Protein AF-0000000082578951 (afdb_homodimer)

pLDDT: mean 90.29, std 18.08, range [14.47, 98.75]

Secondary structure (DSSP, 8-state):
-----------------------------------------------HHHHS-SS-TT----EEEEE-TTSS-EEEEE-TTS-S-BEEEEE-TTT--EEE---GGGG--GGG---BEEEEEE-STT-EEEEETTEEEEE-TTS-EEEE-TT--S-EEEEE-TTSSEEEEEE--TT--SS----EEEEEETT--TTPPPEEEE--SSTTEEEEEEEE-TTSSEEEEEEEE-TTSPEE--EEEETTEEEE--EE-PPTTS---EEEEEEEETTT--EEEE--S-TTSEEEEEEE-TTSSEEEEEEE-TTS-EEEEEEEETTT--EEEEEEEE-TT------EEEEPTTSS-EEEEE-TTSS-EEEEE-STTSPPEE---SSS-EEEEEEETTTTEEEEEE-SS-TT-BEEEEEETT----EE-S-SS--EEEEEE-TTSSEEEEEEEETTEEEEEEEEETTSTT-EEE----S-GGGGGS-PPEEEEEEEE-TTT--EEEEEEEE-TT--TTS-EEEEE----SS---SSGGGSSSSTTHHHHHHHHHTT-EEEEE--TTSTTSHHHHHHTTTT-TTTHHHHHHHHHHHHHHHTT-EEEEEEEEEEETHHHHHHHHHHHHSTTT-SEEEEES----GGGS-GGGHHHH--S-STTTTHHHHHT-HHHHGGG--S-EEEEEETT-TTTTHHHHHHHHHHHHHTT---EEEEETT--S-GGGS-HHHHHHHHHHHHHHHIIIIIT--/-----------------------------------------------HHHHS-SS-TT----EEEEE-TTSS-EEEEE-TTS-S-BEEEEE-TTT--EEE---TTTT--GGG---BEEEEEE-STT-EEEEETTEEEEE-TTS-EEEE-TT--S-EEEEE-TTSSEEEEEE--TT--SS----EEEEEETT--TTPPPEEEE--SSTTEEEEEEEE-TTSSEEEEEEEE-TTSPEE--EEEETTEEEE--EE-PPTTS---EEEEEEEETTT--EEEE--S-TTSEEEEEEE-TTSSEEEEEEE-TTS-EEEEEEEETTT--EEEEEEEE-TT------EEEEPTTSS-EEEEE-TTSS-EEEEE-STTSPPEES--SSS-EEEEEEETTTTEEEEEE-SS-TT-BEEEEEETT----EE-S-SS--EEEEEE-TTSSEEEEEEEETTEEEEEEEEETTSTT-EEE----S-GGGGGS-PPEEEEEEEE-TTT--EEEEEEEE-TT--TTS-EEEEE----SS---SSTTS-SSSS-HHHHHHHHHTT-EEEEE--TTSTTSHHHHHHTTTT-TTTHHHHHHHHHHHHHHHTT-EEEEEEEEEEETHHHHHHHHHHHHSTTT-SEEEEES----GGGS-GGGHHHH--S-STTTTHHHHHT-HHHHGGG--S-EEEEEETT-TTTTHHHHHHHHHHHHHTT---EEEEETT--S-GGGS-HHHHHHHHHHHHHHHIIIIIT--

Nearest PDB structures (foldseek):
  5yp4-assembly1_B  TM=8.782E-01  e=2.950E-52  Pseudoxanthomonas mexicana
  5yp4-assembly2_C  TM=8.650E-01  e=7.137E-51  Pseudoxanthomonas mexicana
  5yp4-assembly2_D  TM=8.635E-01  e=2.421E-50  Pseudoxanthomonas mexicana
  5yp1-assembly1_A  TM=8.563E-01  e=7.639E-49  Pseudoxanthomonas mexicana
  5yp1-assembly2_D  TM=8.540E-01  e=1.299E-48  Pseudoxanthomonas mexicana

Structure (mmCIF, N/CA/C/O backbone):
data_AF-0000000082578951-model_v1
#
loop_
_entity.id
_entity.type
_entity.pdbx_description
1 polymer Dipeptidyl-peptidase-4
#
loop_
_atom_site.group_PDB
_atom_site.id
_atom_site.type_symbol
_atom_site.label_atom_id
_atom_site.label_alt_id
_atom_site.label_comp_id
_atom_site.label_asym_id
_atom_site.label_entity_id
_atom_site.label_seq_id
_atom_site.pdbx_PDB_ins_code
_atom_site.Cartn_x
_atom_site.Cartn_y
_atom_site.Cartn_z
_atom_site.occupancy
_atom_site.B_iso_or_equiv
_atom_site.auth_seq_id
_atom_site.auth_comp_id
_atom_site.auth_asym_id
_atom_site.auth_atom_id
_atom_site.pdbx_PDB_model_num
ATOM 1 N N . MET A 1 1 ? -3.01 -12.82 -67.938 1 18.5 1 MET A N 1
ATOM 2 C CA . MET A 1 1 ? -4.367 -12.508 -67.5 1 18.5 1 MET A CA 1
ATOM 3 C C . MET A 1 1 ? -5.23 -13.766 -67.438 1 18.5 1 MET A C 1
ATOM 5 O O . MET A 1 1 ? -6.449 -13.68 -67.25 1 18.5 1 MET A O 1
ATOM 9 N N . ILE A 1 2 ? -4.715 -14.883 -67.312 1 15.02 2 ILE A N 1
ATOM 10 C CA . ILE A 1 2 ? -5.098 -16.141 -67.938 1 15.02 2 ILE A CA 1
ATOM 11 C C . ILE A 1 2 ? -6.262 -16.766 -67.188 1 15.02 2 ILE A C 1
ATOM 13 O O . ILE A 1 2 ? -6.203 -16.891 -66 1 15.02 2 ILE A O 1
ATOM 17 N N . LYS A 1 3 ? -7.324 -16.891 -67.938 1 17.08 3 LYS A N 1
ATOM 18 C CA . LYS A 1 3 ? -8.742 -17.219 -68.062 1 17.08 3 LYS A CA 1
ATOM 19 C C . LYS A 1 3 ? -9.023 -18.641 -67.562 1 17.08 3 LYS A C 1
ATOM 21 O O . LYS A 1 3 ? -10.133 -19.156 -67.75 1 17.08 3 LYS A O 1
ATOM 26 N N . PHE A 1 4 ? -7.996 -19.234 -66.812 1 15.21 4 PHE A N 1
ATOM 27 C CA . PHE A 1 4 ? -8.102 -20.641 -67.188 1 15.21 4 PHE A CA 1
ATOM 28 C C . PHE A 1 4 ? -9.398 -21.234 -66.625 1 15.21 4 PHE A C 1
ATOM 30 O O . PHE A 1 4 ? -10 -20.703 -65.688 1 15.21 4 PHE A O 1
ATOM 37 N N . SER A 1 5 ? -9.711 -22.422 -66.812 1 15.41 5 SER A N 1
ATOM 38 C CA . SER A 1 5 ? -10.609 -23.406 -67.438 1 15.41 5 SER A CA 1
ATOM 39 C C . SER A 1 5 ? -11.398 -24.156 -66.375 1 15.41 5 SER A C 1
ATOM 41 O O . SER A 1 5 ? -12.562 -24.516 -66.562 1 15.41 5 SER A O 1
ATOM 43 N N . VAL A 1 6 ? -10.891 -24.438 -65.125 1 15.66 6 VAL A N 1
ATOM 44 C CA . VAL A 1 6 ? -11.039 -25.891 -65 1 15.66 6 VAL A CA 1
ATOM 45 C C . VAL A 1 6 ? -12.484 -26.219 -64.625 1 15.66 6 VAL A C 1
ATOM 47 O O . VAL A 1 6 ? -13.211 -25.391 -64.125 1 15.66 6 VAL A O 1
ATOM 50 N N . SER A 1 7 ? -12.773 -27.453 -64.312 1 15.52 7 SER A N 1
ATOM 51 C CA . SER A 1 7 ? -13.617 -28.578 -64.688 1 15.52 7 SER A CA 1
ATOM 52 C C . SER A 1 7 ? -14.836 -28.688 -63.75 1 15.52 7 SER A C 1
ATOM 54 O O . SER A 1 7 ? -14.875 -28.062 -62.688 1 15.52 7 SER A O 1
ATOM 56 N N . VAL A 1 8 ? -15.336 -29.844 -63.469 1 15.94 8 VAL A N 1
ATOM 57 C CA . VAL A 1 8 ? -16.531 -30.656 -63.656 1 15.94 8 VAL A CA 1
ATOM 58 C C . VAL A 1 8 ? -17.297 -30.781 -62.344 1 15.94 8 VAL A C 1
ATOM 60 O O . VAL A 1 8 ? -16.688 -30.938 -61.281 1 15.94 8 VAL A O 1
ATOM 63 N N . ARG A 1 9 ? -18.578 -30.594 -62.25 1 15.65 9 ARG A N 1
ATOM 64 C CA . ARG A 1 9 ? -19.828 -30.391 -61.531 1 15.65 9 ARG A CA 1
ATOM 65 C C . ARG A 1 9 ? -20.312 -31.672 -60.875 1 15.65 9 ARG A C 1
ATOM 67 O O . ARG A 1 9 ? -21.422 -31.734 -60.344 1 15.65 9 ARG A O 1
ATOM 74 N N . ALA A 1 10 ? -19.625 -32.844 -60.844 1 14.88 10 ALA A N 1
ATOM 75 C CA . ALA A 1 10 ? -20.609 -33.906 -60.969 1 14.88 10 ALA A CA 1
ATOM 76 C C . ALA A 1 10 ? -21.438 -34.062 -59.688 1 14.88 10 ALA A C 1
ATOM 78 O O . ALA A 1 10 ? -22.672 -34.094 -59.75 1 14.88 10 ALA A O 1
ATOM 79 N N . MET A 1 11 ? -20.938 -34.688 -58.531 1 14.91 11 MET A N 1
ATOM 80 C CA . MET A 1 11 ? -21.453 -36 -58.156 1 14.91 11 MET A CA 1
ATOM 81 C C . MET A 1 11 ? -22.672 -35.875 -57.281 1 14.91 11 MET A C 1
ATOM 83 O O . MET A 1 11 ? -22.859 -34.875 -56.594 1 14.91 11 MET A O 1
ATOM 87 N N . SER A 1 12 ? -23.484 -36.969 -56.938 1 15.95 12 SER A N 1
ATOM 88 C CA . SER A 1 12 ? -24.812 -37.562 -56.844 1 15.95 12 SER A CA 1
ATOM 89 C C . SER A 1 12 ? -25.375 -37.406 -55.438 1 15.95 12 SER A C 1
ATOM 91 O O . SER A 1 12 ? -26.328 -36.688 -55.219 1 15.95 12 SER A O 1
ATOM 93 N N . ALA A 1 13 ? -25.547 -38.562 -54.656 1 15.93 13 ALA A N 1
ATOM 94 C CA . ALA A 1 13 ? -26.766 -39.312 -54.344 1 15.93 13 ALA A CA 1
ATOM 95 C C . ALA A 1 13 ? -27.234 -39.031 -52.906 1 15.93 13 ALA A C 1
ATOM 97 O O . ALA A 1 13 ? -28.375 -38.625 -52.688 1 15.93 13 ALA A O 1
ATOM 98 N N . ALA A 1 14 ? -27.203 -40.062 -51.875 1 16.19 14 ALA A N 1
ATOM 99 C CA . ALA A 1 14 ? -28.297 -40.906 -51.375 1 16.19 14 ALA A CA 1
ATOM 100 C C . ALA A 1 14 ? -28.703 -40.5 -49.969 1 16.19 14 ALA A C 1
ATOM 102 O O . ALA A 1 14 ? -29.875 -40.25 -49.688 1 16.19 14 ALA A O 1
ATOM 103 N N . LEU A 1 15 ? -28.047 -41.062 -48.781 1 16.05 15 LEU A N 1
ATOM 104 C CA . LEU A 1 15 ? -28.688 -42.125 -48 1 16.05 15 LEU A CA 1
ATOM 105 C C . LEU A 1 15 ? -29.406 -41.531 -46.781 1 16.05 15 LEU A C 1
ATOM 107 O O . LEU A 1 15 ? -29.125 -40.406 -46.406 1 16.05 15 LEU A O 1
ATOM 111 N N . MET A 1 16 ? -29.188 -42.094 -45.438 1 16.8 16 MET A N 1
ATOM 112 C CA . MET A 1 16 ? -29.984 -42.906 -44.531 1 16.8 16 MET A CA 1
ATOM 113 C C . MET A 1 16 ? -30.516 -42.094 -43.375 1 16.8 16 MET A C 1
ATOM 115 O O . MET A 1 16 ? -29.984 -41 -43.094 1 16.8 16 MET A O 1
ATOM 119 N N . ILE A 1 17 ? -31.141 -42.75 -42.188 1 18.38 17 ILE A N 1
ATOM 120 C CA . ILE A 1 17 ? -32.375 -42.906 -41.375 1 18.38 17 ILE A CA 1
ATOM 121 C C . ILE A 1 17 ? -32.125 -42.438 -39.969 1 18.38 17 ILE A C 1
ATOM 123 O O . ILE A 1 17 ? -31.406 -43.094 -39.188 1 18.38 17 ILE A O 1
ATOM 127 N N . ALA A 1 18 ? -31.828 -41.25 -39.469 1 17.81 18 ALA A N 1
ATOM 128 C CA . ALA A 1 18 ? -31.266 -40.938 -38.156 1 17.81 18 ALA A CA 1
ATOM 129 C C . ALA A 1 18 ? -32.344 -41.062 -37.062 1 17.81 18 ALA A C 1
ATOM 131 O O . ALA A 1 18 ? -33.406 -40.438 -37.156 1 17.81 18 ALA A O 1
ATOM 132 N N . SER A 1 19 ? -32.094 -42.188 -36.219 1 18.94 19 SER A N 1
ATOM 133 C CA . SER A 1 19 ? -32.938 -42.781 -35.188 1 18.94 19 SER A CA 1
ATOM 134 C C . SER A 1 19 ? -33.062 -41.875 -33.969 1 18.94 19 SER A C 1
ATOM 136 O O . SER A 1 19 ? -32.188 -41.031 -33.719 1 18.94 19 SER A O 1
ATOM 138 N N . PRO A 1 20 ? -34.219 -41.906 -33.125 1 21.98 20 PRO A N 1
ATOM 139 C CA . PRO A 1 20 ? -34.906 -41.031 -32.188 1 21.98 20 PRO A CA 1
ATOM 140 C C . PRO A 1 20 ? -34.312 -41.156 -30.781 1 21.98 20 PRO A C 1
ATOM 142 O O . PRO A 1 20 ? -34.25 -42.25 -30.203 1 21.98 20 PRO A O 1
ATOM 145 N N . GLY A 1 21 ? -33.25 -40.438 -30.312 1 17.78 21 GLY A N 1
ATOM 146 C CA . GLY A 1 21 ? -32.5 -40.594 -29.078 1 17.78 21 GLY A CA 1
ATOM 147 C C . GLY A 1 21 ? -33.344 -40.312 -27.844 1 17.78 21 GLY A C 1
ATOM 148 O O . GLY A 1 21 ? -34.062 -39.281 -27.781 1 17.78 21 GLY A O 1
ATOM 149 N N . VAL A 1 22 ? -33.656 -41.281 -26.969 1 20.72 22 VAL A N 1
ATOM 150 C CA . VAL A 1 22 ? -34.438 -41.531 -25.766 1 20.72 22 VAL A CA 1
ATOM 151 C C . VAL A 1 22 ? -33.875 -40.75 -24.594 1 20.72 22 VAL A C 1
ATOM 153 O O . VAL A 1 22 ? -32.656 -40.75 -24.359 1 20.72 22 VAL A O 1
ATOM 156 N N . ALA A 1 23 ? -34.719 -39.812 -23.938 1 23.22 23 ALA A N 1
ATOM 157 C CA . ALA A 1 23 ? -34.625 -38.844 -22.859 1 23.22 23 ALA A CA 1
ATOM 158 C C . ALA A 1 23 ? -34.406 -39.562 -21.516 1 23.22 23 ALA A C 1
ATOM 160 O O . ALA A 1 23 ? -35.312 -40.219 -21.016 1 23.22 23 ALA A O 1
ATOM 161 N N . VAL A 1 24 ? -33.25 -40.25 -21.203 1 23.09 24 VAL A N 1
ATOM 162 C CA . VAL A 1 24 ? -33.219 -41 -19.953 1 23.09 24 VAL A CA 1
ATOM 163 C C . VAL A 1 24 ? -33.406 -40.062 -18.766 1 23.09 24 VAL A C 1
ATOM 165 O O . VAL A 1 24 ? -32.656 -39.094 -18.609 1 23.09 24 VAL A O 1
ATOM 168 N N . PRO A 1 25 ? -34.688 -40.094 -18.156 1 27.05 25 PRO A N 1
ATOM 169 C CA . PRO A 1 25 ? -35.062 -39.25 -17.031 1 27.05 25 PRO A CA 1
ATOM 170 C C . PRO A 1 25 ? -34.25 -39.531 -15.773 1 27.05 25 PRO A C 1
ATOM 172 O O . PRO A 1 25 ? -34.219 -40.656 -15.281 1 27.05 25 PRO A O 1
ATOM 175 N N . VAL A 1 26 ? -33.125 -38.812 -15.562 1 22.95 26 VAL A N 1
ATOM 176 C CA . VAL A 1 26 ? -32.156 -39.094 -14.523 1 22.95 26 VAL A CA 1
ATOM 177 C C . VAL A 1 26 ? -32.812 -39.031 -13.148 1 22.95 26 VAL A C 1
ATOM 179 O O . VAL A 1 26 ? -32.594 -39.906 -12.312 1 22.95 26 VAL A O 1
ATOM 182 N N . PHE A 1 27 ? -33.344 -37.938 -12.594 1 23.64 27 PHE A N 1
ATOM 183 C CA . PHE A 1 27 ? -33.125 -37.719 -11.18 1 23.64 27 PHE A CA 1
ATOM 184 C C . PHE A 1 27 ? -34.281 -38.219 -10.336 1 23.64 27 PHE A C 1
ATOM 186 O O . PHE A 1 27 ? -35.062 -37.406 -9.844 1 23.64 27 PHE A O 1
ATOM 193 N N . ALA A 1 28 ? -35.188 -39.156 -10.742 1 23.33 28 ALA A N 1
ATOM 194 C CA . ALA A 1 28 ? -36.406 -39.156 -9.938 1 23.33 28 ALA A CA 1
ATOM 195 C C . ALA A 1 28 ? -36.156 -39.625 -8.516 1 23.33 28 ALA A C 1
ATOM 197 O O . ALA A 1 28 ? -36.219 -40.812 -8.219 1 23.33 28 ALA A O 1
ATOM 198 N N . GLN A 1 29 ? -35.188 -39.344 -7.75 1 20.59 29 GLN A N 1
ATOM 199 C CA . GLN A 1 29 ? -35.281 -40.062 -6.48 1 20.59 29 GLN A CA 1
ATOM 200 C C . GLN A 1 29 ? -36.531 -39.656 -5.719 1 20.59 29 GLN A C 1
ATOM 202 O O . GLN A 1 29 ? -37 -38.531 -5.82 1 20.59 29 GLN A O 1
ATOM 207 N N . GLN A 1 30 ? -37.281 -40.625 -5.062 1 20.27 30 GLN A N 1
ATOM 208 C CA . GLN A 1 30 ? -38.5 -40.75 -4.285 1 20.27 30 GLN A CA 1
ATOM 209 C C . GLN A 1 30 ? -38.5 -39.812 -3.074 1 20.27 30 GLN A C 1
ATOM 211 O O . GLN A 1 30 ? -37.469 -39.688 -2.41 1 20.27 30 GLN A O 1
ATOM 216 N N . ALA A 1 31 ? -39.656 -39.094 -2.863 1 23 31 ALA A N 1
ATOM 217 C CA . ALA A 1 31 ? -40.094 -38.031 -1.958 1 23 31 ALA A CA 1
ATOM 218 C C . ALA A 1 31 ? -40.156 -38.531 -0.516 1 23 31 ALA A C 1
ATOM 220 O O . ALA A 1 31 ? -41.062 -39.281 -0.142 1 23 31 ALA A O 1
ATOM 221 N N . GLN A 1 32 ? -39.125 -39.062 0.174 1 22.36 32 GLN A N 1
ATOM 222 C CA . GLN A 1 32 ? -39.5 -39.469 1.527 1 22.36 32 GLN A CA 1
ATOM 223 C C . GLN A 1 32 ? -40.125 -38.312 2.305 1 22.36 32 GLN A C 1
ATOM 225 O O . GLN A 1 32 ? -39.906 -37.125 1.975 1 22.36 32 GLN A O 1
ATOM 230 N N . GLY A 1 33 ? -40.969 -38.625 3.383 1 23.41 33 GLY A N 1
ATOM 231 C CA . GLY A 1 33 ? -41.906 -37.938 4.238 1 23.41 33 GLY A CA 1
ATOM 232 C C . GLY A 1 33 ? -41.312 -36.75 4.953 1 23.41 33 GLY A C 1
ATOM 233 O O . GLY A 1 33 ? -40.094 -36.625 5.059 1 23.41 33 GLY A O 1
ATOM 234 N N . PRO A 1 34 ? -42.25 -35.844 5.441 1 23.48 34 PRO A N 1
ATOM 235 C CA . PRO A 1 34 ? -42.062 -34.438 5.887 1 23.48 34 PRO A CA 1
ATOM 236 C C . PRO A 1 34 ? -41.281 -34.344 7.188 1 23.48 34 PRO A C 1
ATOM 238 O O . PRO A 1 34 ? -41.719 -34.812 8.234 1 23.48 34 PRO A O 1
ATOM 241 N N . VAL A 1 35 ? -40.031 -34.781 7.406 1 23 35 VAL A N 1
ATOM 242 C CA . VAL A 1 35 ? -39.562 -34.688 8.781 1 23 35 VAL A CA 1
ATOM 243 C C . VAL A 1 35 ? -39.594 -33.219 9.219 1 23 35 VAL A C 1
ATOM 245 O O . VAL A 1 35 ? -39.062 -32.344 8.523 1 23 35 VAL A O 1
ATOM 248 N N . ARG A 1 36 ? -40.562 -32.844 10.211 1 23.09 36 ARG A N 1
ATOM 249 C CA . ARG A 1 36 ? -40.781 -31.562 10.906 1 23.09 36 ARG A CA 1
ATOM 250 C C . ARG A 1 36 ? -39.5 -31.016 11.469 1 23.09 36 ARG A C 1
ATOM 252 O O . ARG A 1 36 ? -39.438 -29.875 11.938 1 23.09 36 ARG A O 1
ATOM 259 N N . GLY A 1 37 ? -38.75 -32 12.148 1 23.52 37 GLY A N 1
ATOM 260 C CA . GLY A 1 37 ? -37.906 -31.453 13.188 1 23.52 37 GLY A CA 1
ATOM 261 C C . GLY A 1 37 ? -36.844 -30.484 12.648 1 23.52 37 GLY A C 1
ATOM 262 O O . GLY A 1 37 ? -36.281 -30.719 11.586 1 23.52 37 GLY A O 1
ATOM 263 N N . THR A 1 38 ? -37.219 -29.203 12.891 1 25.48 38 THR A N 1
ATOM 264 C CA . THR A 1 38 ? -36.25 -28.172 12.547 1 25.48 38 THR A CA 1
ATOM 265 C C . THR A 1 38 ? -34.844 -28.547 13.047 1 25.48 38 THR A C 1
ATOM 267 O O . THR A 1 38 ? -34.312 -27.891 13.938 1 25.48 38 THR A O 1
ATOM 270 N N . ALA A 1 39 ? -34.688 -29.938 13.234 1 26.91 39 ALA A N 1
ATOM 271 C CA . ALA A 1 39 ? -33.375 -30.359 13.766 1 26.91 39 ALA A CA 1
ATOM 272 C C . ALA A 1 39 ? -32.25 -29.656 13.039 1 26.91 39 ALA A C 1
ATOM 274 O O . ALA A 1 39 ? -32.281 -29.516 11.812 1 26.91 39 ALA A O 1
ATOM 275 N N . SER A 1 40 ? -31.578 -28.812 13.875 1 31.03 40 SER A N 1
ATOM 276 C CA . SER A 1 40 ? -30.297 -28.391 13.344 1 31.03 40 SER A CA 1
ATOM 277 C C . SER A 1 40 ? -29.656 -29.469 12.492 1 31.03 40 SER A C 1
ATOM 279 O O . SER A 1 40 ? -29.578 -30.625 12.906 1 31.03 40 SER A O 1
ATOM 281 N N . VAL A 1 41 ? -29.922 -29.625 11.375 1 34.53 41 VAL A N 1
ATOM 282 C CA . VAL A 1 41 ? -29.156 -30.672 10.711 1 34.53 41 VAL A CA 1
ATOM 283 C C . VAL A 1 41 ? -27.766 -30.75 11.32 1 34.53 41 VAL A C 1
ATOM 285 O O . VAL A 1 41 ? -27.109 -29.734 11.531 1 34.53 41 VAL A O 1
ATOM 288 N N . PRO A 1 42 ? -27.391 -31.656 12.219 1 39.03 42 PRO A N 1
ATOM 289 C CA . PRO A 1 42 ? -25.984 -31.766 12.602 1 39.03 42 PRO A CA 1
ATOM 290 C C . PRO A 1 42 ? -25.047 -31.234 11.531 1 39.03 42 PRO A C 1
ATOM 292 O O . PRO A 1 42 ? -24.672 -31.953 10.609 1 39.03 42 PRO A O 1
ATOM 295 N N . GLY A 1 43 ? -25.344 -30.484 10.602 1 38.84 43 GLY A N 1
ATOM 296 C CA . GLY A 1 43 ? -24.656 -29.938 9.445 1 38.84 43 GLY A CA 1
ATOM 297 C C . GLY A 1 43 ? -23.312 -29.344 9.781 1 38.84 43 GLY A C 1
ATOM 298 O O . GLY A 1 43 ? -23 -29.094 10.953 1 38.84 43 GLY A O 1
ATOM 299 N N . THR A 1 44 ? -22.266 -29.281 8.625 1 50.78 44 THR A N 1
ATOM 300 C CA . THR A 1 44 ? -20.844 -29.078 8.359 1 50.78 44 THR A CA 1
ATOM 301 C C . THR A 1 44 ? -20.391 -27.703 8.859 1 50.78 44 THR A C 1
ATOM 303 O O . THR A 1 44 ? -20.672 -26.688 8.227 1 50.78 44 THR A O 1
ATOM 306 N N . SER A 1 45 ? -20.469 -27.453 10.031 1 61.84 45 SER A N 1
ATOM 307 C CA . SER A 1 45 ? -19.984 -26.203 10.641 1 61.84 45 SER A CA 1
ATOM 308 C C . SER A 1 45 ? -18.5 -25.984 10.336 1 61.84 45 SER A C 1
ATOM 310 O O . SER A 1 45 ? -17.641 -26.281 11.164 1 61.84 45 SER A O 1
ATOM 312 N N . PHE A 1 46 ? -18.078 -26.031 9.086 1 84.5 46 PHE A N 1
ATOM 313 C CA . PHE A 1 46 ? -16.703 -25.672 8.805 1 84.5 46 PHE A CA 1
ATOM 314 C C . PHE A 1 46 ? -16.406 -24.234 9.219 1 84.5 46 PHE A C 1
ATOM 316 O O . PHE A 1 46 ? -17.25 -23.359 9.047 1 84.5 46 PHE A O 1
ATOM 323 N N . SER A 1 47 ? -15.391 -24.125 10.008 1 92.75 47 SER A N 1
ATOM 324 C CA . SER A 1 47 ? -14.797 -22.797 10.148 1 92.75 47 SER A CA 1
ATOM 325 C C . SER A 1 47 ? -13.508 -22.672 9.344 1 92.75 47 SER A C 1
ATOM 327 O O . SER A 1 47 ? -12.852 -23.688 9.055 1 92.75 47 SER A O 1
ATOM 329 N N . ILE A 1 48 ? -13.258 -21.469 8.883 1 95.25 48 ILE A N 1
ATOM 330 C CA . ILE A 1 48 ? -12.008 -21.219 8.164 1 95.25 48 ILE A CA 1
ATOM 331 C C . ILE A 1 48 ? -10.828 -21.688 9.016 1 95.25 48 ILE A C 1
ATOM 333 O O . ILE A 1 48 ? -9.867 -22.266 8.5 1 95.25 48 ILE A O 1
ATOM 337 N N . ASP A 1 49 ? -10.953 -21.547 10.344 1 94.94 49 ASP A N 1
ATOM 338 C CA . ASP A 1 49 ? -9.891 -21.953 11.258 1 94.94 49 ASP A CA 1
ATOM 339 C C . ASP A 1 49 ? -9.664 -23.453 11.227 1 94.94 49 ASP A C 1
ATOM 341 O O . ASP A 1 49 ? -8.523 -23.922 11.273 1 94.94 49 ASP A O 1
ATOM 345 N N . GLU A 1 50 ? -10.734 -24.188 11.094 1 92.75 50 GLU A N 1
ATOM 346 C CA . GLU A 1 50 ? -10.641 -25.641 11.086 1 92.75 50 GLU A CA 1
ATOM 347 C C . GLU A 1 50 ? -10.148 -26.156 9.742 1 92.75 50 GLU A C 1
ATOM 349 O O . GLU A 1 50 ? -9.445 -27.172 9.68 1 92.75 50 GLU A O 1
ATOM 354 N N . LEU A 1 51 ? -10.453 -25.438 8.742 1 93.31 51 LEU A N 1
ATOM 355 C CA . LEU A 1 51 ? -10.062 -25.875 7.406 1 93.31 51 LEU A CA 1
ATOM 356 C C . LEU A 1 51 ? -8.609 -25.531 7.117 1 93.31 51 LEU A C 1
ATOM 358 O O . LEU A 1 51 ? -7.973 -26.141 6.266 1 93.31 51 LEU A O 1
ATOM 362 N N . TYR A 1 52 ? -8.133 -24.453 7.773 1 93.62 52 TYR A N 1
ATOM 363 C CA . TYR A 1 52 ? -6.746 -24.016 7.648 1 93.62 52 TYR A CA 1
ATOM 364 C C . TYR A 1 52 ? -6.055 -24.016 9.008 1 93.62 52 TYR A C 1
ATOM 366 O O . TYR A 1 52 ? -6.074 -23 9.711 1 93.62 52 TYR A O 1
ATOM 374 N N . ARG A 1 53 ? -5.465 -25.078 9.367 1 93.5 53 ARG A N 1
ATOM 375 C CA . ARG A 1 53 ? -4.805 -25.25 10.656 1 93.5 53 ARG A CA 1
ATOM 376 C C . ARG A 1 53 ? -3.445 -25.922 10.484 1 93.5 53 ARG A C 1
ATOM 378 O O . ARG A 1 53 ? -3.139 -26.453 9.414 1 93.5 53 ARG A O 1
ATOM 385 N N . TYR A 1 54 ? -2.598 -25.875 11.484 1 94.19 54 TYR A N 1
ATOM 386 C CA . TYR A 1 54 ? -1.232 -26.375 11.406 1 94.19 54 TYR A CA 1
ATOM 387 C C . TYR A 1 54 ? -1.221 -27.891 11.219 1 94.19 54 TYR A C 1
ATOM 389 O O . TYR A 1 54 ? -0.461 -28.422 10.398 1 94.19 54 TYR A O 1
ATOM 397 N N . LYS A 1 55 ? -2.037 -28.594 12.023 1 94.69 55 LYS A N 1
ATOM 398 C CA . LYS A 1 55 ? -2.287 -30.016 11.758 1 94.69 55 LYS A CA 1
ATOM 399 C C . LYS A 1 55 ? -3.412 -30.188 10.742 1 94.69 55 LYS A C 1
ATOM 401 O O . LYS A 1 55 ? -4.59 -30.188 11.102 1 94.69 55 LYS A O 1
ATOM 406 N N . SER A 1 56 ? -3.072 -30.344 9.508 1 93.69 56 SER A N 1
ATOM 407 C CA . SER A 1 56 ? -3.996 -30.25 8.383 1 93.69 56 SER A CA 1
ATOM 408 C C . SER A 1 56 ? -5.066 -31.328 8.453 1 93.69 56 SER A C 1
ATOM 410 O O . SER A 1 56 ? -4.754 -32.5 8.602 1 93.69 56 SER A O 1
ATOM 412 N N . LEU A 1 57 ? -6.297 -30.953 8.273 1 92.81 57 LEU A N 1
ATOM 413 C CA . LEU A 1 57 ? -7.445 -31.844 8.297 1 92.81 57 LEU A CA 1
ATOM 414 C C . LEU A 1 57 ? -7.336 -32.906 7.203 1 92.81 57 LEU A C 1
ATOM 416 O O . LEU A 1 57 ? -7.672 -34.062 7.422 1 92.81 57 LEU A O 1
ATOM 420 N N . VAL A 1 58 ? -6.805 -32.531 6.055 1 92.88 58 VAL A N 1
ATOM 421 C CA . VAL A 1 58 ? -6.727 -33.438 4.91 1 92.88 58 VAL A CA 1
ATOM 422 C C . VAL A 1 58 ? -5.344 -34.094 4.852 1 92.88 58 VAL A C 1
ATOM 424 O O . VAL A 1 58 ? -5.031 -34.812 3.906 1 92.88 58 VAL A O 1
ATOM 427 N N . GLY A 1 59 ? -4.543 -33.781 5.801 1 92.75 59 GLY A N 1
ATOM 428 C CA . GLY A 1 59 ? -3.182 -34.281 5.824 1 92.75 59 GLY A CA 1
ATOM 429 C C . GLY A 1 59 ? -2.266 -33.562 4.844 1 92.75 59 GLY A C 1
ATOM 430 O O . GLY A 1 59 ? -2.619 -32.531 4.301 1 92.75 59 GLY A O 1
ATOM 431 N N . ILE A 1 60 ? -1.035 -34.125 4.719 1 90.75 60 ILE A N 1
ATOM 432 C CA . ILE A 1 60 ? -0.023 -33.594 3.814 1 90.75 60 ILE A CA 1
ATOM 433 C C . ILE A 1 60 ? 0.182 -34.562 2.645 1 90.75 60 ILE A C 1
ATOM 435 O O . ILE A 1 60 ? 0.372 -35.75 2.844 1 90.75 60 ILE A O 1
ATOM 439 N N . ASP A 1 61 ? 0.163 -33.969 1.467 1 89.81 61 ASP A N 1
ATOM 440 C CA . ASP A 1 61 ? 0.285 -34.781 0.26 1 89.81 61 ASP A CA 1
ATOM 441 C C . ASP A 1 61 ? 1.683 -35.375 0.144 1 89.81 61 ASP A C 1
ATOM 443 O O . ASP A 1 61 ? 2.684 -34.688 0.339 1 89.81 61 ASP A O 1
ATOM 447 N N . PRO A 1 62 ? 1.771 -36.688 -0.099 1 95.44 62 PRO A N 1
ATOM 448 C CA . PRO A 1 62 ? 3.08 -37.281 -0.357 1 95.44 62 PRO A CA 1
ATOM 449 C C . PRO A 1 62 ? 3.709 -36.812 -1.658 1 95.44 62 PRO A C 1
ATOM 451 O O . PRO A 1 62 ? 3.008 -36.625 -2.656 1 95.44 62 PRO A O 1
ATOM 454 N N . GLN A 1 63 ? 5.008 -36.594 -1.624 1 95.88 63 GLN A N 1
ATOM 455 C CA . GLN A 1 63 ? 5.691 -36.031 -2.787 1 95.88 63 GLN A CA 1
ATOM 456 C C . GLN A 1 63 ? 7.074 -36.656 -2.959 1 95.88 63 GLN A C 1
ATOM 458 O O . GLN A 1 63 ? 7.508 -37.469 -2.131 1 95.88 63 GLN A O 1
ATOM 463 N N . GLY A 1 64 ? 7.684 -36.281 -4.023 1 96 64 GLY A N 1
ATOM 464 C CA . GLY A 1 64 ? 9.094 -36.594 -4.234 1 96 64 GLY A CA 1
ATOM 465 C C . GLY A 1 64 ? 9.375 -38.062 -4.402 1 96 64 GLY A C 1
ATOM 466 O O . GLY A 1 64 ? 10.312 -38.594 -3.809 1 96 64 GLY A O 1
ATOM 467 N N . TYR A 1 65 ? 8.672 -38.781 -5.121 1 95.62 65 TYR A N 1
ATOM 468 C CA . TYR A 1 65 ? 8.836 -40.219 -5.32 1 95.62 65 TYR A CA 1
ATOM 469 C C . TYR A 1 65 ? 10.133 -40.531 -6.051 1 95.62 65 TYR A C 1
ATOM 471 O O . TYR A 1 65 ? 10.477 -39.844 -7.031 1 95.62 65 TYR A O 1
ATOM 479 N N . SER A 1 66 ? 10.898 -41.531 -5.547 1 96.5 66 SER A N 1
ATOM 480 C CA . SER A 1 66 ? 12.148 -41.938 -6.164 1 96.5 66 SER A CA 1
ATOM 481 C C . SER A 1 66 ? 12.375 -43.438 -5.98 1 96.5 66 SER A C 1
ATOM 483 O O . SER A 1 66 ? 12.57 -43.906 -4.859 1 96.5 66 SER A O 1
ATOM 485 N N . TRP A 1 67 ? 12.383 -44.188 -7.062 1 95.69 67 TRP A N 1
ATOM 486 C CA . TRP A 1 67 ? 12.57 -45.625 -7.016 1 95.69 67 TRP A CA 1
ATOM 487 C C . TRP A 1 67 ? 14.039 -45.969 -6.852 1 95.69 67 TRP A C 1
ATOM 489 O O . TRP A 1 67 ? 14.914 -45.312 -7.422 1 95.69 67 TRP A O 1
ATOM 499 N N . ALA A 1 68 ? 14.242 -47.094 -6.133 1 94.25 68 ALA A N 1
ATOM 500 C CA . ALA A 1 68 ? 15.562 -47.688 -6.156 1 94.25 68 ALA A CA 1
ATOM 501 C C . ALA A 1 68 ? 15.883 -48.25 -7.543 1 94.25 68 ALA A C 1
ATOM 503 O O . ALA A 1 68 ? 14.977 -48.625 -8.289 1 94.25 68 ALA A O 1
ATOM 504 N N . ALA A 1 69 ? 17.141 -48.375 -7.867 1 90.62 69 ALA A N 1
ATOM 505 C CA . ALA A 1 69 ? 17.578 -48.812 -9.195 1 90.62 69 ALA A CA 1
ATOM 506 C C . ALA A 1 69 ? 17.062 -50.188 -9.523 1 90.62 69 ALA A C 1
ATOM 508 O O . ALA A 1 69 ? 16.766 -50.5 -10.688 1 90.62 69 ALA A O 1
ATOM 509 N N . ASP A 1 70 ? 16.875 -51.031 -8.492 1 89.62 70 ASP A N 1
ATOM 510 C CA . ASP A 1 70 ? 16.438 -52.375 -8.727 1 89.62 70 ASP A CA 1
ATOM 511 C C . ASP A 1 70 ? 14.93 -52.5 -8.562 1 89.62 70 ASP A C 1
ATOM 513 O O . ASP A 1 70 ? 14.383 -53.625 -8.617 1 89.62 70 ASP A O 1
ATOM 517 N N . GLY A 1 71 ? 14.289 -51.406 -8.281 1 91.19 71 GLY A N 1
ATOM 518 C CA . GLY A 1 71 ? 12.844 -51.406 -8.141 1 91.19 71 GLY A CA 1
ATOM 519 C C . GLY A 1 71 ? 12.375 -52 -6.828 1 91.19 71 GLY A C 1
ATOM 520 O O . GLY A 1 71 ? 11.18 -52.25 -6.645 1 91.19 71 GLY A O 1
ATOM 521 N N . SER A 1 72 ? 13.266 -52.219 -5.875 1 92.94 72 SER A N 1
ATOM 522 C CA . SER A 1 72 ? 12.953 -52.938 -4.648 1 92.94 72 SER A CA 1
ATOM 523 C C . SER A 1 72 ? 12.219 -52.031 -3.654 1 92.94 72 SER A C 1
ATOM 525 O O . SER A 1 72 ? 11.602 -52.531 -2.703 1 92.94 72 SER A O 1
ATOM 527 N N . ALA A 1 73 ? 12.383 -50.75 -3.936 1 95.69 73 ALA A N 1
ATOM 528 C CA . ALA A 1 73 ? 11.727 -49.812 -3.037 1 95.69 73 ALA A CA 1
ATOM 529 C C . ALA A 1 73 ? 11.492 -48.469 -3.725 1 95.69 73 ALA A C 1
ATOM 531 O O . ALA A 1 73 ? 12.125 -48.156 -4.738 1 95.69 73 ALA A O 1
ATOM 532 N N . VAL A 1 74 ? 10.562 -47.688 -3.201 1 97.44 74 VAL A N 1
ATOM 533 C CA . VAL A 1 74 ? 10.344 -46.312 -3.641 1 97.44 74 VAL A CA 1
ATOM 534 C C . VAL A 1 74 ? 10.359 -45.375 -2.436 1 97.44 74 VAL A C 1
ATOM 536 O O . VAL A 1 74 ? 9.766 -45.656 -1.396 1 97.44 74 VAL A O 1
ATOM 539 N N . LEU A 1 75 ? 11.172 -44.344 -2.498 1 98.19 75 LEU A N 1
ATOM 540 C CA . LEU A 1 75 ? 11.172 -43.281 -1.497 1 98.19 75 LEU A CA 1
ATOM 541 C C . LEU A 1 75 ? 10.047 -42.281 -1.759 1 98.19 75 LEU A C 1
ATOM 543 O O . LEU A 1 75 ? 9.625 -42.094 -2.904 1 98.19 75 LEU A O 1
ATOM 547 N N . PHE A 1 76 ? 9.555 -41.656 -0.731 1 98.31 76 PHE A N 1
ATOM 548 C CA . PHE A 1 76 ? 8.648 -40.531 -0.816 1 98.31 76 PHE A CA 1
ATOM 549 C C . PHE A 1 76 ? 8.773 -39.625 0.417 1 98.31 76 PHE A C 1
ATOM 551 O O . PHE A 1 76 ? 9.273 -40.094 1.456 1 98.31 76 PHE A O 1
ATOM 558 N N . LEU A 1 77 ? 8.477 -38.375 0.293 1 98.25 77 LEU A N 1
ATOM 559 C CA . LEU A 1 77 ? 8.477 -37.406 1.368 1 98.25 77 LEU A CA 1
ATOM 560 C C . LEU A 1 77 ? 7.062 -37.188 1.905 1 98.25 77 LEU A C 1
ATOM 562 O O . LEU A 1 77 ? 6.137 -36.906 1.137 1 98.25 77 LEU A O 1
ATOM 566 N N . TRP A 1 78 ? 6.93 -37.281 3.201 1 97.25 78 TRP A N 1
ATOM 567 C CA . TRP A 1 78 ? 5.582 -37.281 3.756 1 97.25 78 TRP A CA 1
ATOM 568 C C . TRP A 1 78 ? 5.605 -37 5.254 1 97.25 78 TRP A C 1
ATOM 570 O O . TRP A 1 78 ? 6.672 -37 5.875 1 97.25 78 TRP A O 1
ATOM 580 N N . ASN A 1 79 ? 4.539 -36.594 5.793 1 96.19 79 ASN A N 1
ATOM 581 C CA . ASN A 1 79 ? 4.262 -36.438 7.215 1 96.19 79 ASN A CA 1
ATOM 582 C C . ASN A 1 79 ? 2.969 -37.125 7.617 1 96.19 79 ASN A C 1
ATOM 584 O O . ASN A 1 79 ? 1.884 -36.719 7.188 1 96.19 79 ASN A O 1
ATOM 588 N N . ASP A 1 80 ? 3.01 -38.094 8.469 1 94.69 80 ASP A N 1
ATOM 589 C CA . ASP A 1 80 ? 1.851 -38.938 8.789 1 94.69 80 ASP A CA 1
ATOM 590 C C . ASP A 1 80 ? 0.99 -38.281 9.867 1 94.69 80 ASP A C 1
ATOM 592 O O . ASP A 1 80 ? -0.13 -38.719 10.125 1 94.69 80 ASP A O 1
ATOM 596 N N . GLU A 1 81 ? 1.447 -37.219 10.438 1 94.25 81 GLU A N 1
ATOM 597 C CA . GLU A 1 81 ? 0.685 -36.531 11.477 1 94.25 81 GLU A CA 1
ATOM 598 C C . GLU A 1 81 ? -0.118 -35.375 10.906 1 94.25 81 GLU A C 1
ATOM 600 O O . GLU A 1 81 ? -1.048 -34.875 11.547 1 94.25 81 GLU A O 1
ATOM 605 N N . GLY A 1 82 ? 0.283 -34.969 9.75 1 93.81 82 GLY A N 1
ATOM 606 C CA . GLY A 1 82 ? -0.469 -33.875 9.109 1 93.81 82 GLY A CA 1
ATOM 607 C C . GLY A 1 82 ? 0.175 -32.531 9.258 1 93.81 82 GLY A C 1
ATOM 608 O O . GLY A 1 82 ? -0.435 -31.5 8.938 1 93.81 82 GLY A O 1
ATOM 609 N N . TYR A 1 83 ? 1.459 -32.469 9.766 1 94.25 83 TYR A N 1
ATOM 610 C CA . TYR A 1 83 ? 2.201 -31.234 9.859 1 94.25 83 TYR A CA 1
ATOM 611 C C . TYR A 1 83 ? 2.998 -30.969 8.578 1 94.25 83 TYR A C 1
ATOM 613 O O . TYR A 1 83 ? 3.211 -31.891 7.781 1 94.25 83 TYR A O 1
ATOM 621 N N . ALA A 1 84 ? 3.496 -29.797 8.375 1 92.56 84 ALA A N 1
ATOM 622 C CA . ALA A 1 84 ? 4.086 -29.328 7.121 1 92.56 84 ALA A CA 1
ATOM 623 C C . ALA A 1 84 ? 5.414 -30.031 6.852 1 92.56 84 ALA A C 1
ATOM 625 O O . ALA A 1 84 ? 5.758 -30.297 5.699 1 92.56 84 ALA A O 1
ATOM 626 N N . PHE A 1 85 ? 6.16 -30.391 7.871 1 95.94 85 PHE A N 1
ATOM 627 C CA . PHE A 1 85 ? 7.512 -30.906 7.707 1 95.94 85 PHE A CA 1
ATOM 628 C C . PHE A 1 85 ? 7.488 -32.344 7.16 1 95.94 85 PHE A C 1
ATOM 630 O O . PHE A 1 85 ? 7.027 -33.25 7.836 1 95.94 85 PHE A O 1
ATOM 637 N N . ARG A 1 86 ? 8.031 -32.594 6.035 1 96.88 86 ARG A N 1
ATOM 638 C CA . ARG A 1 86 ? 8.07 -33.906 5.41 1 96.88 86 ARG A CA 1
ATOM 639 C C . ARG A 1 86 ? 9.383 -34.594 5.703 1 96.88 86 ARG A C 1
ATOM 641 O O . ARG A 1 86 ? 10.461 -34.031 5.547 1 96.88 86 ARG A O 1
ATOM 648 N N . ASP A 1 87 ? 9.297 -35.844 6.102 1 97.31 87 ASP A N 1
ATOM 649 C CA . ASP A 1 87 ? 10.438 -36.719 6.273 1 97.31 87 ASP A CA 1
ATOM 650 C C . ASP A 1 87 ? 10.492 -37.75 5.152 1 97.31 87 ASP A C 1
ATOM 652 O O . ASP A 1 87 ? 9.578 -37.844 4.332 1 97.31 87 ASP A O 1
ATOM 656 N N . ILE A 1 88 ? 11.586 -38.531 5.148 1 98.31 88 ILE A N 1
ATOM 657 C CA . ILE A 1 88 ? 11.773 -39.562 4.133 1 98.31 88 ILE A CA 1
ATOM 658 C C . ILE A 1 88 ? 11.102 -40.844 4.586 1 98.31 88 ILE A C 1
ATOM 660 O O . ILE A 1 88 ? 11.32 -41.312 5.711 1 98.31 88 ILE A O 1
ATOM 664 N N . TRP A 1 89 ? 10.32 -41.375 3.74 1 98.19 89 TRP A N 1
ATOM 665 C CA . TRP A 1 89 ? 9.719 -42.688 3.889 1 98.19 89 TRP A CA 1
ATOM 666 C C . TRP A 1 89 ? 10.117 -43.594 2.734 1 98.19 89 TRP A C 1
ATOM 668 O O . TRP A 1 89 ? 10.5 -43.125 1.663 1 98.19 89 TRP A O 1
ATOM 678 N N . ALA A 1 90 ? 10.078 -44.875 2.973 1 97.5 90 ALA A N 1
ATOM 679 C CA . ALA A 1 90 ? 10.305 -45.906 1.939 1 97.5 90 ALA A CA 1
ATOM 680 C C . ALA A 1 90 ? 9.203 -46.938 1.957 1 97.5 90 ALA A C 1
ATOM 682 O O . ALA A 1 90 ? 8.695 -47.312 3.023 1 97.5 90 ALA A O 1
ATOM 683 N N . TRP A 1 91 ? 8.805 -47.375 0.814 1 97.44 91 TRP A N 1
ATOM 684 C CA . TRP A 1 91 ? 7.871 -48.5 0.657 1 97.44 91 TRP A CA 1
ATOM 685 C C . TRP A 1 91 ? 8.484 -49.625 -0.185 1 97.44 91 TRP A C 1
ATOM 687 O O . TRP A 1 91 ? 9.172 -49.344 -1.174 1 97.44 91 TRP A O 1
ATOM 697 N N . SER A 1 92 ? 8.164 -50.875 0.182 1 95 92 SER A N 1
ATOM 698 C CA . SER A 1 92 ? 8.711 -52.031 -0.511 1 95 92 SER A CA 1
ATOM 699 C C . SER A 1 92 ? 7.602 -52.906 -1.093 1 95 92 SER A C 1
ATOM 701 O O . SER A 1 92 ? 6.684 -53.312 -0.378 1 95 92 SER A O 1
ATOM 703 N N . PRO A 1 93 ? 7.719 -53.219 -2.389 1 91.81 93 PRO A N 1
ATOM 704 C CA . PRO A 1 93 ? 6.742 -54.125 -2.975 1 91.81 93 PRO A CA 1
ATOM 705 C C . PRO A 1 93 ? 6.809 -55.531 -2.363 1 91.81 93 PRO A C 1
ATOM 707 O O . PRO A 1 93 ? 5.809 -56.25 -2.357 1 91.81 93 PRO A O 1
ATOM 710 N N . ARG A 1 94 ? 7.891 -55.906 -1.934 1 91 94 ARG A N 1
ATOM 711 C CA . ARG A 1 94 ? 8.086 -57.25 -1.373 1 91 94 ARG A CA 1
ATOM 712 C C . ARG A 1 94 ? 7.301 -57.406 -0.075 1 91 94 ARG A C 1
ATOM 714 O O . ARG A 1 94 ? 6.652 -58.438 0.139 1 91 94 ARG A O 1
ATOM 721 N N . THR A 1 95 ? 7.332 -56.438 0.74 1 93.38 95 THR A N 1
ATOM 722 C CA . THR A 1 95 ? 6.699 -56.562 2.049 1 93.38 95 THR A CA 1
ATOM 723 C C . THR A 1 95 ? 5.344 -55.844 2.059 1 93.38 95 THR A C 1
ATOM 725 O O . THR A 1 95 ? 4.504 -56.125 2.92 1 93.38 95 THR A O 1
ATOM 728 N N . GLY A 1 96 ? 5.238 -54.938 1.214 1 92.69 96 GLY A N 1
ATOM 729 C CA . GLY A 1 96 ? 4.039 -54.125 1.201 1 92.69 96 GLY A CA 1
ATOM 730 C C . GLY A 1 96 ? 3.986 -53.125 2.342 1 92.69 96 GLY A C 1
ATOM 731 O O . GLY A 1 96 ? 2.918 -52.594 2.68 1 92.69 96 GLY A O 1
ATOM 732 N N . GLN A 1 97 ? 5.109 -52.906 2.916 1 95.06 97 GLN A N 1
ATOM 733 C CA . GLN A 1 97 ? 5.129 -52.062 4.098 1 95.06 97 GLN A CA 1
ATOM 734 C C . GLN A 1 97 ? 5.891 -50.75 3.83 1 95.06 97 GLN A C 1
ATOM 736 O O . GLN A 1 97 ? 6.816 -50.719 3.012 1 95.06 97 GLN A O 1
ATOM 741 N N . LYS A 1 98 ? 5.453 -49.656 4.465 1 96.94 98 LYS A N 1
ATOM 742 C CA . LYS A 1 98 ? 6.203 -48.406 4.453 1 96.94 98 LYS A CA 1
ATOM 743 C C . LYS A 1 98 ? 7.004 -48.219 5.742 1 96.94 98 LYS A C 1
ATOM 745 O O . LYS A 1 98 ? 6.566 -48.656 6.812 1 96.94 98 LYS A O 1
ATOM 750 N N . THR A 1 99 ? 8.133 -47.656 5.695 1 96.25 99 THR A N 1
ATOM 751 C CA . THR A 1 99 ? 9 -47.375 6.832 1 96.25 99 THR A CA 1
ATOM 752 C C . THR A 1 99 ? 9.516 -45.938 6.789 1 96.25 99 THR A C 1
ATOM 754 O O . THR A 1 99 ? 9.938 -45.438 5.734 1 96.25 99 THR A O 1
ATOM 757 N N . ARG A 1 100 ? 9.445 -45.25 7.93 1 96.81 100 ARG A N 1
ATOM 758 C CA . ARG A 1 100 ? 10.023 -43.938 8.039 1 96.81 100 ARG A CA 1
ATOM 759 C C . ARG A 1 100 ? 11.539 -44 8.219 1 96.81 100 ARG A C 1
ATOM 761 O O . ARG A 1 100 ? 12.031 -44.719 9.102 1 96.81 100 ARG A O 1
ATOM 768 N N . LEU A 1 101 ? 12.25 -43.219 7.453 1 97.19 101 LEU A N 1
ATOM 769 C CA . LEU A 1 101 ? 13.703 -43.344 7.453 1 97.19 101 LEU A CA 1
ATOM 770 C C . LEU A 1 101 ? 14.344 -42.188 8.219 1 97.19 101 LEU A C 1
ATOM 772 O O . LEU A 1 101 ? 15.477 -42.312 8.688 1 97.19 101 LEU A O 1
ATOM 776 N N . THR A 1 102 ? 13.727 -41.031 8.234 1 97 102 THR A N 1
ATOM 777 C CA . THR A 1 102 ? 14.266 -39.906 8.969 1 97 102 THR A CA 1
ATOM 778 C C . THR A 1 102 ? 13.227 -39.344 9.945 1 97 102 THR A C 1
ATOM 780 O O . THR A 1 102 ? 12.023 -39.562 9.773 1 97 102 THR A O 1
ATOM 783 N N . PHE A 1 103 ? 13.664 -38.594 10.969 1 96 103 PHE A N 1
ATOM 784 C CA . PHE A 1 103 ? 12.828 -37.969 11.992 1 96 103 PHE A CA 1
ATOM 785 C C . PHE A 1 103 ? 13.266 -36.562 12.281 1 96 103 PHE A C 1
ATOM 787 O O . PHE A 1 103 ? 13.43 -36.156 13.438 1 96 103 PHE A O 1
ATOM 794 N N . LEU A 1 104 ? 13.461 -35.781 11.32 1 94.56 104 LEU A N 1
ATOM 795 C CA . LEU A 1 104 ? 14.078 -34.469 11.43 1 94.56 104 LEU A CA 1
ATOM 796 C C . LEU A 1 104 ? 13.031 -33.406 11.773 1 94.56 104 LEU A C 1
ATOM 798 O O . LEU A 1 104 ? 13.375 -32.312 12.203 1 94.56 104 LEU A O 1
ATOM 802 N N . GLY A 1 105 ? 11.828 -33.625 11.5 1 89.25 105 GLY A N 1
ATOM 803 C CA . GLY A 1 105 ? 10.75 -32.688 11.789 1 89.25 105 GLY A CA 1
ATOM 804 C C . GLY A 1 105 ? 10.281 -32.75 13.234 1 89.25 105 GLY A C 1
ATOM 805 O O . GLY A 1 105 ? 9.398 -32 13.633 1 89.25 105 GLY A O 1
ATOM 806 N N . LYS A 1 106 ? 10.773 -33.562 14.055 1 85.06 106 LYS A N 1
ATOM 807 C CA . LYS A 1 106 ? 10.289 -33.812 15.406 1 85.06 106 LYS A CA 1
ATOM 808 C C . LYS A 1 106 ? 10.375 -32.562 16.281 1 85.06 106 LYS A C 1
ATOM 810 O O . LYS A 1 106 ? 9.508 -32.344 17.125 1 85.06 106 LYS A O 1
ATOM 815 N N . ASP A 1 107 ? 11.344 -31.734 15.977 1 83.38 107 ASP A N 1
ATOM 816 C CA . ASP A 1 107 ? 11.539 -30.562 16.828 1 83.38 107 ASP A CA 1
ATOM 817 C C . ASP A 1 107 ? 11 -29.297 16.156 1 83.38 107 ASP A C 1
ATOM 819 O O . ASP A 1 107 ? 11.125 -28.203 16.703 1 83.38 107 ASP A O 1
ATOM 823 N N . SER A 1 108 ? 10.438 -29.484 15.102 1 86.12 108 SER A N 1
ATOM 824 C CA . SER A 1 108 ? 9.891 -28.312 14.414 1 86.12 108 SER A CA 1
ATOM 825 C C . SER A 1 108 ? 8.562 -27.875 15.031 1 86.12 108 SER A C 1
ATOM 827 O O . SER A 1 108 ? 7.676 -28.703 15.242 1 86.12 108 SER A O 1
ATOM 829 N N . LYS A 1 109 ? 8.461 -26.547 15.344 1 87.69 109 LYS A N 1
ATOM 830 C CA . LYS A 1 109 ? 7.195 -26 15.82 1 87.69 109 LYS A CA 1
ATOM 831 C C . LYS A 1 109 ? 6.188 -25.875 14.68 1 87.69 109 LYS A C 1
ATOM 833 O O . LYS A 1 109 ? 6.531 -25.406 13.594 1 87.69 109 LYS A O 1
ATOM 838 N N . PRO A 1 110 ? 5.027 -26.219 14.969 1 87 110 PRO A N 1
ATOM 839 C CA . PRO A 1 110 ? 4.008 -26.141 13.922 1 87 110 PRO A CA 1
ATOM 840 C C . PRO A 1 110 ? 3.902 -24.75 13.312 1 87 110 PRO A C 1
ATOM 842 O O . PRO A 1 110 ? 3.729 -24.609 12.102 1 87 110 PRO A O 1
ATOM 845 N N . GLU A 1 111 ? 4.102 -23.75 14.094 1 84.81 111 GLU A N 1
ATOM 846 C CA . GLU A 1 111 ? 3.936 -22.375 13.664 1 84.81 111 GLU A CA 1
ATOM 847 C C . GLU A 1 111 ? 5.035 -21.953 12.688 1 84.81 111 GLU A C 1
ATOM 849 O O . GLU A 1 111 ? 4.898 -20.969 11.969 1 84.81 111 GLU A O 1
ATOM 854 N N . ALA A 1 112 ? 6.055 -22.703 12.68 1 82.81 112 ALA A N 1
ATOM 855 C CA . ALA A 1 112 ? 7.141 -22.406 11.75 1 82.81 112 ALA A CA 1
ATOM 856 C C . ALA A 1 112 ? 6.777 -22.812 10.328 1 82.81 112 ALA A C 1
ATOM 858 O O . ALA A 1 112 ? 7.336 -22.297 9.359 1 82.81 112 ALA A O 1
ATOM 859 N N . GLU A 1 113 ? 5.906 -23.766 10.203 1 84.62 113 GLU A N 1
ATOM 860 C CA . GLU A 1 113 ? 5.441 -24.297 8.922 1 84.62 113 GLU A CA 1
ATOM 861 C C . GLU A 1 113 ? 6.613 -24.688 8.031 1 84.62 113 GLU A C 1
ATOM 863 O O . GLU A 1 113 ? 6.594 -24.422 6.824 1 84.62 113 GLU A O 1
ATOM 868 N N . ALA A 1 114 ? 7.672 -25.234 8.633 1 87.81 114 ALA A N 1
ATOM 869 C CA . ALA A 1 114 ? 8.836 -25.672 7.863 1 87.81 114 ALA A CA 1
ATOM 870 C C . ALA A 1 114 ? 8.469 -26.828 6.926 1 87.81 114 ALA A C 1
ATOM 872 O O . ALA A 1 114 ? 7.793 -27.766 7.332 1 87.81 114 ALA A O 1
ATOM 873 N N . ARG A 1 115 ? 8.906 -26.844 5.668 1 89.81 115 ARG A N 1
ATOM 874 C CA . ARG A 1 115 ? 8.5 -27.828 4.668 1 89.81 115 ARG A CA 1
ATOM 875 C C . ARG A 1 115 ? 9.305 -29.109 4.816 1 89.81 115 ARG A C 1
ATOM 877 O O . ARG A 1 115 ? 8.844 -30.188 4.402 1 89.81 115 ARG A O 1
ATOM 884 N N . GLY A 1 116 ? 10.508 -29.016 5.359 1 94.94 116 GLY A N 1
ATOM 885 C CA . GLY A 1 116 ? 11.336 -30.188 5.57 1 94.94 116 GLY A CA 1
ATOM 886 C C . GLY A 1 116 ? 12.195 -30.547 4.363 1 94.94 116 GLY A C 1
ATOM 887 O O . GLY A 1 116 ? 12.773 -29.656 3.734 1 94.94 116 GLY A O 1
ATOM 888 N N . ILE A 1 117 ? 12.32 -31.875 4.133 1 97.06 117 ILE A N 1
ATOM 889 C CA . ILE A 1 117 ? 13.203 -32.406 3.1 1 97.06 117 ILE A CA 1
ATOM 890 C C . ILE A 1 117 ? 12.648 -32.062 1.719 1 97.06 117 ILE A C 1
ATOM 892 O O . ILE A 1 117 ? 11.445 -32.219 1.472 1 97.06 117 ILE A O 1
ATOM 896 N N . ALA A 1 118 ? 13.531 -31.625 0.809 1 97.25 118 ALA A N 1
ATOM 897 C CA . ALA A 1 118 ? 13.102 -31.156 -0.506 1 97.25 118 ALA A CA 1
ATOM 898 C C . ALA A 1 118 ? 13.172 -32.281 -1.539 1 97.25 118 ALA A C 1
ATOM 900 O O . ALA A 1 118 ? 12.352 -32.344 -2.459 1 97.25 118 ALA A O 1
ATOM 901 N N . GLN A 1 119 ? 14.117 -33.094 -1.461 1 98.12 119 GLN A N 1
ATOM 902 C CA . GLN A 1 119 ? 14.32 -34.188 -2.381 1 98.12 119 GLN A CA 1
ATOM 903 C C . GLN A 1 119 ? 15.102 -35.312 -1.716 1 98.12 119 GLN A C 1
ATOM 905 O O . GLN A 1 119 ? 15.938 -35.062 -0.842 1 98.12 119 GLN A O 1
ATOM 910 N N . ALA A 1 120 ? 14.859 -36.562 -2.137 1 98.5 120 ALA A N 1
ATOM 911 C CA . ALA A 1 120 ? 15.602 -37.75 -1.688 1 98.5 120 ALA A CA 1
ATOM 912 C C . ALA A 1 120 ? 15.773 -38.75 -2.822 1 98.5 120 ALA A C 1
ATOM 914 O O . ALA A 1 120 ? 14.852 -38.969 -3.613 1 98.5 120 ALA A O 1
ATOM 915 N N . VAL A 1 121 ? 16.969 -39.375 -2.9 1 97.81 121 VAL A N 1
ATOM 916 C CA . VAL A 1 121 ? 17.219 -40.406 -3.9 1 97.81 121 VAL A CA 1
ATOM 917 C C . VAL A 1 121 ? 18 -41.562 -3.266 1 97.81 121 VAL A C 1
ATOM 919 O O . VAL A 1 121 ? 18.797 -41.344 -2.354 1 97.81 121 VAL A O 1
ATOM 922 N N . PHE A 1 122 ? 17.797 -42.75 -3.789 1 96.25 122 PHE A N 1
ATOM 923 C CA . PHE A 1 122 ? 18.531 -43.906 -3.328 1 96.25 122 PHE A CA 1
ATOM 924 C C . PHE A 1 122 ? 19.969 -43.875 -3.834 1 96.25 122 PHE A C 1
ATOM 926 O O . PHE A 1 122 ? 20.219 -43.531 -4.988 1 96.25 122 PHE A O 1
ATOM 933 N N . LEU A 1 123 ? 20.812 -44.188 -2.934 1 94.44 123 LEU A N 1
ATOM 934 C CA . LEU A 1 123 ? 22.172 -44.562 -3.299 1 94.44 123 LEU A CA 1
ATOM 935 C C . LEU A 1 123 ? 22.344 -46.094 -3.189 1 94.44 123 LEU A C 1
ATOM 937 O O . LEU A 1 123 ? 21.359 -46.844 -3.201 1 94.44 123 LEU A O 1
ATOM 941 N N . ASP A 1 124 ? 23.562 -46.531 -3.137 1 87.94 124 ASP A N 1
ATOM 942 C CA . ASP A 1 124 ? 23.812 -47.969 -3.025 1 87.94 124 ASP A CA 1
ATOM 943 C C . ASP A 1 124 ? 23.688 -48.438 -1.579 1 87.94 124 ASP A C 1
ATOM 945 O O . ASP A 1 124 ? 23.766 -47.625 -0.649 1 87.94 124 ASP A O 1
ATOM 949 N N . HIS A 1 125 ? 23.312 -49.688 -1.414 1 83 125 HIS A N 1
ATOM 950 C CA . HIS A 1 125 ? 23.344 -50.406 -0.148 1 83 125 HIS A CA 1
ATOM 951 C C . HIS A 1 125 ? 22.406 -49.781 0.874 1 83 125 HIS A C 1
ATOM 953 O O . HIS A 1 125 ? 22.797 -49.594 2.033 1 83 125 HIS A O 1
ATOM 959 N N . GLY A 1 126 ? 21.359 -49.25 0.454 1 86.5 126 GLY A N 1
ATOM 960 C CA . GLY A 1 126 ? 20.344 -48.75 1.376 1 86.5 126 GLY A CA 1
ATOM 961 C C . GLY A 1 126 ? 20.609 -47.344 1.839 1 86.5 126 GLY A C 1
ATOM 962 O O . GLY A 1 126 ? 19.891 -46.812 2.689 1 86.5 126 GLY A O 1
ATOM 963 N N . ARG A 1 127 ? 21.578 -46.688 1.294 1 94.25 127 ARG A N 1
ATOM 964 C CA . ARG A 1 127 ? 21.875 -45.281 1.604 1 94.25 127 ARG A CA 1
ATOM 965 C C . ARG A 1 127 ? 20.969 -44.344 0.816 1 94.25 127 ARG A C 1
ATOM 967 O O . ARG A 1 127 ? 20.484 -44.688 -0.254 1 94.25 127 ARG A O 1
ATOM 974 N N . VAL A 1 128 ? 20.734 -43.156 1.406 1 97.25 128 VAL A N 1
ATOM 975 C CA . VAL A 1 128 ? 19.844 -42.188 0.781 1 97.25 128 VAL A CA 1
ATOM 976 C C . VAL A 1 128 ? 20.5 -40.812 0.813 1 97.25 128 VAL A C 1
ATOM 978 O O . VAL A 1 128 ? 20.969 -40.344 1.864 1 97.25 128 VAL A O 1
ATOM 981 N N . ALA A 1 129 ? 20.625 -40.156 -0.288 1 97.81 129 ALA A N 1
ATOM 982 C CA . ALA A 1 129 ? 21.016 -38.75 -0.361 1 97.81 129 ALA A CA 1
ATOM 983 C C . ALA A 1 129 ? 19.781 -37.844 -0.372 1 97.81 129 ALA A C 1
ATOM 985 O O . ALA A 1 129 ? 18.781 -38.188 -1.014 1 97.81 129 ALA A O 1
ATOM 986 N N . PHE A 1 130 ? 19.828 -36.781 0.348 1 98.25 130 PHE A N 1
ATOM 987 C CA . PHE A 1 130 ? 18.688 -35.844 0.358 1 98.25 130 PHE A CA 1
ATOM 988 C C . PHE A 1 130 ? 19.141 -34.438 0.616 1 98.25 130 PHE A C 1
ATOM 990 O O . PHE A 1 130 ? 20.281 -34.188 1.033 1 98.25 130 PHE A O 1
ATOM 997 N N . THR A 1 131 ? 18.281 -33.469 0.249 1 98.12 131 THR A N 1
ATOM 998 C CA . THR A 1 131 ? 18.562 -32.062 0.488 1 98.12 131 THR A CA 1
ATOM 999 C C . THR A 1 131 ? 17.609 -31.5 1.531 1 98.12 131 THR A C 1
ATOM 1001 O O . THR A 1 131 ? 16.422 -31.828 1.548 1 98.12 131 THR A O 1
ATOM 1004 N N . LEU A 1 132 ? 18.078 -30.75 2.42 1 96.62 132 LEU A N 1
ATOM 1005 C CA . LEU A 1 132 ? 17.375 -30 3.447 1 96.62 132 LEU A CA 1
ATOM 1006 C C . LEU A 1 132 ? 17.953 -28.594 3.59 1 96.62 132 LEU A C 1
ATOM 1008 O O . LEU A 1 132 ? 19.141 -28.438 3.9 1 96.62 132 LEU A O 1
ATOM 1012 N N . GLY A 1 133 ? 17.125 -27.609 3.314 1 93.75 133 GLY A N 1
ATOM 1013 C CA . GLY A 1 133 ? 17.594 -26.234 3.383 1 93.75 133 GLY A CA 1
ATOM 1014 C C . GLY A 1 133 ? 18.672 -25.922 2.361 1 93.75 133 GLY A C 1
ATOM 1015 O O . GLY A 1 133 ? 19.594 -25.156 2.645 1 93.75 133 GLY A O 1
ATOM 1016 N N . GLY A 1 134 ? 18.672 -26.609 1.306 1 94.88 134 GLY A N 1
ATOM 1017 C CA . GLY A 1 134 ? 19.641 -26.359 0.253 1 94.88 134 GLY A CA 1
ATOM 1018 C C . GLY A 1 134 ? 21 -27 0.532 1 94.88 134 GLY A C 1
ATOM 1019 O O . GLY A 1 134 ? 22 -26.641 -0.091 1 94.88 134 GLY A O 1
ATOM 1020 N N . GLN A 1 135 ? 21.031 -27.875 1.497 1 96.56 135 GLN A N 1
ATOM 1021 C CA . GLN A 1 135 ? 22.25 -28.609 1.852 1 96.56 135 GLN A CA 1
ATOM 1022 C C . GLN A 1 135 ? 22.094 -30.094 1.562 1 96.56 135 GLN A C 1
ATOM 1024 O O . GLN A 1 135 ? 21 -30.641 1.646 1 96.56 135 GLN A O 1
ATOM 1029 N N . LEU A 1 136 ? 23.203 -30.672 1.244 1 97.44 136 LEU A N 1
ATOM 1030 C CA . LEU A 1 136 ? 23.188 -32.094 0.898 1 97.44 136 LEU A CA 1
ATOM 1031 C C . LEU A 1 136 ? 23.5 -32.938 2.119 1 97.44 136 LEU A C 1
ATOM 1033 O O . LEU A 1 136 ? 24.438 -32.656 2.869 1 97.44 136 LEU A O 1
ATOM 1037 N N . HIS A 1 137 ? 22.734 -33.938 2.332 1 97.44 137 HIS A N 1
ATOM 1038 C CA . HIS A 1 137 ? 22.922 -34.938 3.396 1 97.44 137 HIS A CA 1
ATOM 1039 C C . HIS A 1 137 ? 22.875 -36.344 2.85 1 97.44 137 HIS A C 1
ATOM 1041 O O . HIS A 1 137 ? 22.297 -36.594 1.796 1 97.44 137 HIS A O 1
ATOM 1047 N N . ILE A 1 138 ? 23.5 -37.25 3.535 1 96.81 138 ILE A N 1
ATOM 1048 C CA . ILE A 1 138 ? 23.422 -38.688 3.246 1 96.81 138 ILE A CA 1
ATOM 1049 C C . ILE A 1 138 ? 23.016 -39.438 4.504 1 96.81 138 ILE A C 1
ATOM 1051 O O . ILE A 1 138 ? 23.625 -39.281 5.562 1 96.81 138 ILE A O 1
ATOM 1055 N N . ARG A 1 139 ? 21.984 -40.125 4.406 1 96.75 139 ARG A N 1
ATOM 1056 C CA . ARG A 1 139 ? 21.641 -41.094 5.434 1 96.75 139 ARG A CA 1
ATOM 1057 C C . ARG A 1 139 ? 22.312 -42.438 5.152 1 96.75 139 ARG A C 1
ATOM 1059 O O . ARG A 1 139 ? 22.016 -43.094 4.152 1 96.75 139 ARG A O 1
ATOM 1066 N N . GLU A 1 140 ? 23.047 -42.875 6.066 1 94.25 140 GLU A N 1
ATOM 1067 C CA . GLU A 1 140 ? 23.734 -44.156 5.93 1 94.25 140 GLU A CA 1
ATOM 1068 C C . GLU A 1 140 ? 22.781 -45.312 6.195 1 94.25 140 GLU A C 1
ATOM 1070 O O . GLU A 1 140 ? 21.672 -45.125 6.684 1 94.25 140 GLU A O 1
ATOM 1075 N N . ALA A 1 141 ? 23.25 -46.5 5.871 1 91 141 ALA A N 1
ATOM 1076 C CA . ALA A 1 141 ? 22.438 -47.719 6.02 1 91 141 ALA A CA 1
ATOM 1077 C C . ALA A 1 141 ? 22.031 -47.938 7.48 1 91 141 ALA A C 1
ATOM 1079 O O . ALA A 1 141 ? 20.969 -48.469 7.766 1 91 141 ALA A O 1
ATOM 1080 N N . ASP A 1 142 ? 22.859 -47.469 8.375 1 93.12 142 ASP A N 1
ATOM 1081 C CA . ASP A 1 142 ? 22.609 -47.656 9.797 1 93.12 142 ASP A CA 1
ATOM 1082 C C . ASP A 1 142 ? 21.719 -46.531 10.352 1 93.12 142 ASP A C 1
ATOM 1084 O O . ASP A 1 142 ? 21.375 -46.531 11.539 1 93.12 142 ASP A O 1
ATOM 1088 N N . GLY A 1 143 ? 21.453 -45.625 9.508 1 93.94 143 GLY A N 1
ATOM 1089 C CA . GLY A 1 143 ? 20.531 -44.562 9.93 1 93.94 143 GLY A CA 1
ATOM 1090 C C . GLY A 1 143 ? 21.234 -43.25 10.258 1 93.94 143 GLY A C 1
ATOM 1091 O O . GLY A 1 143 ? 20.578 -42.219 10.398 1 93.94 143 GLY A O 1
ATOM 1092 N N . LYS A 1 144 ? 22.547 -43.312 10.383 1 95 144 LYS A N 1
ATOM 1093 C CA . LYS A 1 144 ? 23.297 -42.062 10.672 1 95 144 LYS A CA 1
ATOM 1094 C C . LYS A 1 144 ? 23.219 -41.094 9.516 1 95 144 LYS A C 1
ATOM 1096 O O . LYS A 1 144 ? 23.328 -41.469 8.352 1 95 144 LYS A O 1
ATOM 1101 N N . ILE A 1 145 ? 22.938 -39.875 9.781 1 95.94 145 ILE A N 1
ATOM 1102 C CA . ILE A 1 145 ? 22.844 -38.844 8.766 1 95.94 145 ILE A CA 1
ATOM 1103 C C . ILE A 1 145 ? 24.109 -37.969 8.82 1 95.94 145 ILE A C 1
ATOM 1105 O O . ILE A 1 145 ? 24.5 -37.469 9.891 1 95.94 145 ILE A O 1
ATOM 1109 N N . VAL A 1 146 ? 24.734 -37.719 7.73 1 94.94 146 VAL A N 1
ATOM 1110 C CA . VAL A 1 146 ? 25.938 -36.875 7.645 1 94.94 146 VAL A CA 1
ATOM 1111 C C . VAL A 1 146 ? 25.719 -35.781 6.605 1 94.94 146 VAL A C 1
ATOM 1113 O O . VAL A 1 146 ? 25.141 -36.031 5.547 1 94.94 146 VAL A O 1
ATOM 1116 N N . LYS A 1 147 ? 26.141 -34.625 6.941 1 94.88 147 LYS A N 1
ATOM 1117 C CA . LYS A 1 147 ? 26.156 -33.531 5.98 1 94.88 147 LYS A CA 1
ATOM 1118 C C . LYS A 1 147 ? 27.375 -33.625 5.07 1 94.88 147 LYS A C 1
ATOM 1120 O O . LYS A 1 147 ? 28.5 -33.875 5.539 1 94.88 147 LYS A O 1
ATOM 1125 N N . VAL A 1 148 ? 27.172 -33.531 3.783 1 95.62 148 VAL A N 1
ATOM 1126 C CA . VAL A 1 148 ? 28.266 -33.562 2.83 1 95.62 148 VAL A CA 1
ATOM 1127 C C . VAL A 1 148 ? 28.219 -32.312 1.949 1 95.62 148 VAL A C 1
ATOM 1129 O O . VAL A 1 148 ? 27.188 -31.672 1.848 1 95.62 148 VAL A O 1
ATOM 1132 N N . GLU A 1 149 ? 29.375 -31.969 1.325 1 95.25 149 GLU A N 1
ATOM 1133 C CA . GLU A 1 149 ? 29.484 -30.781 0.483 1 95.25 149 GLU A CA 1
ATOM 1134 C C . GLU A 1 149 ? 29.078 -29.516 1.241 1 95.25 149 GLU A C 1
ATOM 1136 O O . GLU A 1 149 ? 28.281 -28.719 0.743 1 95.25 149 GLU A O 1
ATOM 1141 N N . GLY A 1 150 ? 29.5 -29.375 2.402 1 93.5 150 GLY A N 1
ATOM 1142 C CA . GLY A 1 150 ? 29.094 -28.312 3.303 1 93.5 150 GLY A CA 1
ATOM 1143 C C . GLY A 1 150 ? 29.469 -26.922 2.809 1 93.5 150 GLY A C 1
ATOM 1144 O O . GLY A 1 150 ? 28.922 -25.922 3.266 1 93.5 150 GLY A O 1
ATOM 1145 N N . ASP A 1 151 ? 30.344 -26.828 1.909 1 92.81 151 ASP A N 1
ATOM 1146 C CA . ASP A 1 151 ? 30.812 -25.547 1.386 1 92.81 151 ASP A CA 1
ATOM 1147 C C . ASP A 1 151 ? 29.875 -25 0.319 1 92.81 151 ASP A C 1
ATOM 1149 O O . ASP A 1 151 ? 30.016 -23.875 -0.133 1 92.81 151 ASP A O 1
ATOM 1153 N N . LYS A 1 152 ? 28.906 -25.828 -0.109 1 94.19 152 LYS A N 1
ATOM 1154 C CA . LYS A 1 152 ? 28 -25.438 -1.173 1 94.19 152 LYS A CA 1
ATOM 1155 C C . LYS A 1 152 ? 26.609 -25.094 -0.611 1 94.19 152 LYS A C 1
ATOM 1157 O O . LYS A 1 152 ? 26.234 -25.594 0.452 1 94.19 152 LYS A O 1
ATOM 1162 N N . ARG A 1 153 ? 25.891 -24.25 -1.364 1 93.94 153 ARG A N 1
ATOM 1163 C CA . ARG A 1 153 ? 24.516 -23.859 -1.021 1 93.94 153 ARG A CA 1
ATOM 1164 C C . ARG A 1 153 ? 23.594 -24 -2.223 1 93.94 153 ARG A C 1
ATOM 1166 O O . ARG A 1 153 ? 24.047 -24.219 -3.346 1 93.94 153 ARG A O 1
ATOM 1173 N N . GLY A 1 154 ? 22.297 -23.969 -1.874 1 95.62 154 GLY A N 1
ATOM 1174 C CA . GLY A 1 154 ? 21.312 -24.047 -2.941 1 95.62 154 GLY A CA 1
ATOM 1175 C C . GLY A 1 154 ? 21.375 -25.359 -3.699 1 95.62 154 GLY A C 1
ATOM 1176 O O . GLY A 1 154 ? 21.234 -25.391 -4.922 1 95.62 154 GLY A O 1
ATOM 1177 N N . ILE A 1 155 ? 21.734 -26.406 -3.064 1 97.56 155 ILE A N 1
ATOM 1178 C CA . ILE A 1 155 ? 21.859 -27.719 -3.705 1 97.56 155 ILE A CA 1
ATOM 1179 C C . ILE A 1 155 ? 20.469 -28.25 -4.059 1 97.56 155 ILE A C 1
ATOM 1181 O O . ILE A 1 155 ? 19.547 -28.203 -3.232 1 97.56 155 ILE A O 1
ATOM 1185 N N . ARG A 1 156 ? 20.344 -28.734 -5.27 1 97.38 156 ARG A N 1
ATOM 1186 C CA . ARG A 1 156 ? 19.062 -29.203 -5.785 1 97.38 156 ARG A CA 1
ATOM 1187 C C . ARG A 1 156 ? 19.266 -30.141 -6.973 1 97.38 156 ARG A C 1
ATOM 1189 O O . ARG A 1 156 ? 20.391 -30.312 -7.461 1 97.38 156 ARG A O 1
ATOM 1196 N N . LYS A 1 157 ? 18.203 -30.828 -7.398 1 97.81 157 LYS A N 1
ATOM 1197 C CA . LYS A 1 157 ? 18.141 -31.703 -8.562 1 97.81 157 LYS A CA 1
ATOM 1198 C C . LYS A 1 157 ? 19.109 -32.875 -8.438 1 97.81 157 LYS A C 1
ATOM 1200 O O . LYS A 1 157 ? 19.922 -33.094 -9.328 1 97.81 157 LYS A O 1
ATOM 1205 N N . LEU A 1 158 ? 19 -33.625 -7.449 1 98.31 158 LEU A N 1
ATOM 1206 C CA . LEU A 1 158 ? 19.812 -34.812 -7.258 1 98.31 158 LEU A CA 1
ATOM 1207 C C . LEU A 1 158 ? 19.438 -35.875 -8.273 1 98.31 158 LEU A C 1
ATOM 1209 O O . LEU A 1 158 ? 18.25 -36.156 -8.492 1 98.31 158 LEU A O 1
ATOM 1213 N N . ALA A 1 159 ? 20.422 -36.469 -8.859 1 97.25 159 ALA A N 1
ATOM 1214 C CA . ALA A 1 159 ? 20.188 -37.594 -9.742 1 97.25 159 ALA A CA 1
ATOM 1215 C C . ALA A 1 159 ? 21.375 -38.562 -9.727 1 97.25 159 ALA A C 1
ATOM 1217 O O . ALA A 1 159 ? 22.531 -38.125 -9.828 1 97.25 159 ALA A O 1
ATOM 1218 N N . VAL A 1 160 ? 21.125 -39.812 -9.609 1 96.31 160 VAL A N 1
ATOM 1219 C CA . VAL A 1 160 ? 22.156 -40.844 -9.602 1 96.31 160 VAL A CA 1
ATOM 1220 C C . VAL A 1 160 ? 22.375 -41.344 -11.016 1 96.31 160 VAL A C 1
ATOM 1222 O O . VAL A 1 160 ? 21.438 -41.469 -11.805 1 96.31 160 VAL A O 1
ATOM 1225 N N . SER A 1 161 ? 23.672 -41.656 -11.281 1 95.31 161 SER A N 1
ATOM 1226 C CA . SER A 1 161 ? 23.984 -42.219 -12.594 1 95.31 161 SER A CA 1
ATOM 1227 C C . SER A 1 161 ? 23.328 -43.594 -12.789 1 95.31 161 SER A C 1
ATOM 1229 O O . SER A 1 161 ? 23.016 -44.281 -11.82 1 95.31 161 SER A O 1
ATOM 1231 N N . PRO A 1 162 ? 23.125 -43.938 -14.07 1 91.25 162 PRO A N 1
ATOM 1232 C CA . PRO A 1 162 ? 22.453 -45.219 -14.336 1 91.25 162 PRO A CA 1
ATOM 1233 C C . PRO A 1 162 ? 23.141 -46.406 -13.68 1 91.25 162 PRO A C 1
ATOM 1235 O O . PRO A 1 162 ? 22.484 -47.375 -13.281 1 91.25 162 PRO A O 1
ATOM 1238 N N . ASP A 1 163 ? 24.438 -46.312 -13.492 1 88.62 163 ASP A N 1
ATOM 1239 C CA . ASP A 1 163 ? 25.172 -47.438 -12.891 1 88.62 163 ASP A CA 1
ATOM 1240 C C . ASP A 1 163 ? 25.203 -47.312 -11.367 1 88.62 163 ASP A C 1
ATOM 1242 O O . ASP A 1 163 ? 25.797 -48.156 -10.688 1 88.62 163 ASP A O 1
ATOM 1246 N N . GLY A 1 164 ? 24.719 -46.188 -10.875 1 90.88 164 GLY A N 1
ATOM 1247 C CA . GLY A 1 164 ? 24.625 -46 -9.438 1 90.88 164 GLY A CA 1
ATOM 1248 C C . GLY A 1 164 ? 25.922 -45.5 -8.812 1 90.88 164 GLY A C 1
ATOM 1249 O O . GLY A 1 164 ? 25.984 -45.281 -7.605 1 90.88 164 GLY A O 1
ATOM 1250 N N . GLY A 1 165 ? 26.844 -45.25 -9.57 1 91.56 165 GLY A N 1
ATOM 1251 C CA . GLY A 1 165 ? 28.172 -45 -9.023 1 91.56 165 GLY A CA 1
ATOM 1252 C C . GLY A 1 165 ? 28.422 -43.531 -8.734 1 91.56 165 GLY A C 1
ATOM 1253 O O . GLY A 1 165 ? 29.359 -43.188 -8.008 1 91.56 165 GLY A O 1
ATOM 1254 N N . ARG A 1 166 ? 27.641 -42.719 -9.32 1 95.31 166 ARG A N 1
ATOM 1255 C CA . ARG A 1 166 ? 27.859 -41.281 -9.18 1 95.31 166 ARG A CA 1
ATOM 1256 C C . ARG A 1 166 ? 26.562 -40.562 -8.812 1 95.31 166 ARG A C 1
ATOM 1258 O O . ARG A 1 166 ? 25.484 -41 -9.211 1 95.31 166 ARG A O 1
ATOM 1265 N N . LEU A 1 167 ? 26.672 -39.469 -8.047 1 96.88 167 LEU A N 1
ATOM 1266 C CA . LEU A 1 167 ? 25.594 -38.562 -7.719 1 96.88 167 LEU A CA 1
ATOM 1267 C C . LEU A 1 167 ? 25.844 -37.188 -8.305 1 96.88 167 LEU A C 1
ATOM 1269 O O . LEU A 1 167 ? 26.859 -36.531 -7.98 1 96.88 167 LEU A O 1
ATOM 1273 N N . ALA A 1 168 ? 24.984 -36.719 -9.156 1 98.19 168 ALA A N 1
ATOM 1274 C CA . ALA A 1 168 ? 25.062 -35.375 -9.711 1 98.19 168 ALA A CA 1
ATOM 1275 C C . ALA A 1 168 ? 24.062 -34.438 -9.023 1 98.19 168 ALA A C 1
ATOM 1277 O O . ALA A 1 168 ? 23.031 -34.875 -8.523 1 98.19 168 ALA A O 1
ATOM 1278 N N . PHE A 1 169 ? 24.391 -33.188 -8.914 1 98.38 169 PHE A N 1
ATOM 1279 C CA . PHE A 1 169 ? 23.5 -32.188 -8.344 1 98.38 169 PHE A CA 1
ATOM 1280 C C . PHE A 1 169 ? 23.875 -30.781 -8.844 1 98.38 169 PHE A C 1
ATOM 1282 O O . PHE A 1 169 ? 24.953 -30.594 -9.414 1 98.38 169 PHE A O 1
ATOM 1289 N N . LEU A 1 170 ? 23 -29.859 -8.711 1 98.06 170 LEU A N 1
ATOM 1290 C CA . LEU A 1 170 ? 23.25 -28.438 -8.953 1 98.06 170 LEU A CA 1
ATOM 1291 C C . LEU A 1 170 ? 23.5 -27.688 -7.648 1 98.06 170 LEU A C 1
ATOM 1293 O O . LEU A 1 170 ? 22.875 -28 -6.629 1 98.06 170 LEU A O 1
ATOM 1297 N N . ALA A 1 171 ? 24.344 -26.719 -7.648 1 97.44 171 ALA A N 1
ATOM 1298 C CA . ALA A 1 171 ? 24.594 -25.828 -6.516 1 97.44 171 ALA A CA 1
ATOM 1299 C C . ALA A 1 171 ? 24.672 -24.375 -6.969 1 97.44 171 ALA A C 1
ATOM 1301 O O . ALA A 1 171 ? 25.016 -24.094 -8.117 1 97.44 171 ALA A O 1
ATOM 1302 N N . ALA A 1 172 ? 24.328 -23.516 -6.09 1 95.5 172 ALA A N 1
ATOM 1303 C CA . ALA A 1 172 ? 24.422 -22.078 -6.367 1 95.5 172 ALA A CA 1
ATOM 1304 C C . ALA A 1 172 ? 25.859 -21.656 -6.66 1 95.5 172 ALA A C 1
ATOM 1306 O O . ALA A 1 172 ? 26.797 -22.344 -6.266 1 95.5 172 ALA A O 1
ATOM 1307 N N . ALA A 1 173 ? 25.906 -20.531 -7.324 1 92.44 173 ALA A N 1
ATOM 1308 C CA . ALA A 1 173 ? 27.234 -19.969 -7.562 1 92.44 173 ALA A CA 1
ATOM 1309 C C . ALA A 1 173 ? 27.797 -19.344 -6.293 1 92.44 173 ALA A C 1
ATOM 1311 O O . ALA A 1 173 ? 27.047 -18.859 -5.445 1 92.44 173 ALA A O 1
ATOM 1312 N N . PRO A 1 174 ? 29.062 -19.344 -6.148 1 85.94 174 PRO A N 1
ATOM 1313 C CA . PRO A 1 174 ? 29.656 -18.734 -4.961 1 85.94 174 PRO A CA 1
ATOM 1314 C C . PRO A 1 174 ? 29.266 -17.266 -4.793 1 85.94 174 PRO A C 1
ATOM 1316 O O . PRO A 1 174 ? 29.141 -16.781 -3.664 1 85.94 174 PRO A O 1
ATOM 1319 N N . ASN A 1 175 ? 29.109 -16.562 -5.875 1 83.19 175 ASN A N 1
ATOM 1320 C CA . ASN A 1 175 ? 28.703 -15.156 -5.855 1 83.19 175 ASN A CA 1
ATOM 1321 C C . ASN A 1 175 ? 27.203 -15 -6.043 1 83.19 175 ASN A C 1
ATOM 1323 O O . ASN A 1 175 ? 26.734 -13.953 -6.48 1 83.19 175 ASN A O 1
ATOM 1327 N N . GLY A 1 176 ? 26.609 -16.047 -5.754 1 80.88 176 GLY A N 1
ATOM 1328 C CA . GLY A 1 176 ? 25.156 -16 -5.875 1 80.88 176 GLY A CA 1
ATOM 1329 C C . GLY A 1 176 ? 24.516 -14.992 -4.949 1 80.88 176 GLY A C 1
ATOM 1330 O O . GLY A 1 176 ? 25.062 -14.672 -3.893 1 80.88 176 GLY A O 1
ATOM 1331 N N . SER A 1 177 ? 23.453 -14.336 -5.461 1 80.88 177 SER A N 1
ATOM 1332 C CA . SER A 1 177 ? 22.656 -13.391 -4.699 1 80.88 177 SER A CA 1
ATOM 1333 C C . SER A 1 177 ? 21.188 -13.797 -4.684 1 80.88 177 SER A C 1
ATOM 1335 O O . SER A 1 177 ? 20.781 -14.719 -5.391 1 80.88 177 SER A O 1
ATOM 1337 N N . PRO A 1 178 ? 20.375 -13.219 -3.809 1 75.44 178 PRO A N 1
ATOM 1338 C CA . PRO A 1 178 ? 18.938 -13.484 -3.824 1 75.44 178 PRO A CA 1
ATOM 1339 C C . PRO A 1 178 ? 18.297 -13.172 -5.172 1 75.44 178 PRO A C 1
ATOM 1341 O O . PRO A 1 178 ? 17.266 -13.742 -5.512 1 75.44 178 PRO A O 1
ATOM 1344 N N . VAL A 1 179 ? 18.922 -12.367 -5.922 1 82.19 179 VAL A N 1
ATOM 1345 C CA . VAL A 1 179 ? 18.406 -11.977 -7.227 1 82.19 179 VAL A CA 1
ATOM 1346 C C . VAL A 1 179 ? 18.719 -13.055 -8.258 1 82.19 179 VAL A C 1
ATOM 1348 O O . VAL A 1 179 ? 17.891 -13.344 -9.133 1 82.19 179 VAL A O 1
ATOM 1351 N N . ALA A 1 180 ? 19.875 -13.656 -8.07 1 85.5 180 ALA A N 1
ATOM 1352 C CA . ALA A 1 180 ? 20.359 -14.719 -8.953 1 85.5 180 ALA A CA 1
ATOM 1353 C C . ALA A 1 180 ? 21.234 -15.711 -8.188 1 85.5 180 ALA A C 1
ATOM 1355 O O . ALA A 1 180 ? 22.375 -15.398 -7.848 1 85.5 180 ALA A O 1
ATOM 1356 N N . ALA A 1 181 ? 20.625 -16.891 -7.984 1 83.5 181 ALA A N 1
ATOM 1357 C CA . ALA A 1 181 ? 21.375 -17.875 -7.203 1 83.5 181 ALA A CA 1
ATOM 1358 C C . ALA A 1 181 ? 22.406 -18.594 -8.07 1 83.5 181 ALA A C 1
ATOM 1360 O O . ALA A 1 181 ? 23.422 -19.094 -7.559 1 83.5 181 ALA A O 1
ATOM 1361 N N . GLY A 1 182 ? 22.203 -18.672 -9.297 1 90.38 182 GLY A N 1
ATOM 1362 C CA . GLY A 1 182 ? 23.047 -19.438 -10.203 1 90.38 182 GLY A CA 1
ATOM 1363 C C . GLY A 1 182 ? 22.703 -20.906 -10.227 1 90.38 182 GLY A C 1
ATOM 1364 O O . GLY A 1 182 ? 21.609 -21.312 -9.812 1 90.38 182 GLY A O 1
ATOM 1365 N N . GLY A 1 183 ? 23.672 -21.703 -10.805 1 95.88 183 GLY A N 1
ATOM 1366 C CA . GLY A 1 183 ? 23.562 -23.141 -10.953 1 95.88 183 GLY A CA 1
ATOM 1367 C C . GLY A 1 183 ? 24.766 -23.781 -11.617 1 95.88 183 GLY A C 1
ATOM 1368 O O . GLY A 1 183 ? 25.031 -23.547 -12.797 1 95.88 183 GLY A O 1
ATOM 1369 N N . GLN A 1 184 ? 25.5 -24.469 -10.766 1 97.31 184 GLN A N 1
ATOM 1370 C CA . GLN A 1 184 ? 26.656 -25.234 -11.25 1 97.31 184 GLN A CA 1
ATOM 1371 C C . GLN A 1 184 ? 26.422 -26.734 -11.117 1 97.31 184 GLN A C 1
ATOM 1373 O O . GLN A 1 184 ? 25.812 -27.188 -10.141 1 97.31 184 GLN A O 1
ATOM 1378 N N . LEU A 1 185 ? 26.875 -27.422 -12.141 1 98.25 185 LEU A N 1
ATOM 1379 C CA . LEU A 1 185 ? 26.703 -28.875 -12.164 1 98.25 185 LEU A CA 1
ATOM 1380 C C . LEU A 1 185 ? 27.891 -29.578 -11.531 1 98.25 185 LEU A C 1
ATOM 1382 O O . LEU A 1 185 ? 29.016 -29.438 -11.992 1 98.25 185 LEU A O 1
ATOM 1386 N N . TRP A 1 186 ? 27.641 -30.344 -10.516 1 97.5 186 TRP A N 1
ATOM 1387 C CA . TRP A 1 186 ? 28.656 -31.094 -9.773 1 97.5 186 TRP A CA 1
ATOM 1388 C C . TRP A 1 186 ? 28.359 -32.594 -9.797 1 97.5 186 TRP A C 1
ATOM 1390 O O . TRP A 1 186 ? 27.219 -33 -9.93 1 97.5 186 TRP A O 1
ATOM 1400 N N . VAL A 1 187 ? 29.422 -33.375 -9.656 1 97.25 187 VAL A N 1
ATOM 1401 C CA . VAL A 1 187 ? 29.297 -34.812 -9.547 1 97.25 187 VAL A CA 1
ATOM 1402 C C . VAL A 1 187 ? 30.203 -35.344 -8.438 1 97.25 187 VAL A C 1
ATOM 1404 O O . VAL A 1 187 ? 31.344 -34.875 -8.297 1 97.25 187 VAL A O 1
ATOM 1407 N N . ARG A 1 188 ? 29.719 -36.219 -7.703 1 95.69 188 ARG A N 1
ATOM 1408 C CA . ARG A 1 188 ? 30.531 -36.906 -6.691 1 95.69 188 ARG A CA 1
ATOM 1409 C C . ARG A 1 188 ? 30.359 -38.406 -6.777 1 95.69 188 ARG A C 1
ATOM 1411 O O . ARG A 1 188 ? 29.359 -38.906 -7.32 1 95.69 188 ARG A O 1
ATOM 1418 N N . ASP A 1 189 ? 31.312 -39.062 -6.188 1 93.94 189 ASP A N 1
ATOM 1419 C CA . ASP A 1 189 ? 31.172 -40.531 -6.059 1 93.94 189 ASP A CA 1
ATOM 1420 C C . ASP A 1 189 ? 30.062 -40.875 -5.07 1 93.94 189 ASP A C 1
ATOM 1422 O O . ASP A 1 189 ? 30.047 -40.375 -3.947 1 93.94 189 ASP A O 1
ATOM 1426 N N . ALA A 1 190 ? 29.203 -41.75 -5.48 1 92.06 190 ALA A N 1
ATOM 1427 C CA . ALA A 1 190 ? 28.047 -42.125 -4.652 1 92.06 190 ALA A CA 1
ATOM 1428 C C . ALA A 1 190 ? 28.5 -42.812 -3.377 1 92.06 190 ALA A C 1
ATOM 1430 O O . ALA A 1 190 ? 27.812 -42.75 -2.35 1 92.06 190 ALA A O 1
ATOM 1431 N N . ALA A 1 191 ? 29.609 -43.375 -3.42 1 89.25 191 ALA A N 1
ATOM 1432 C CA . ALA A 1 191 ? 30.109 -44.156 -2.283 1 89.25 191 ALA A CA 1
ATOM 1433 C C . ALA A 1 191 ? 31 -43.281 -1.388 1 89.25 191 ALA A C 1
ATOM 1435 O O . ALA A 1 191 ? 31.359 -43.688 -0.283 1 89.25 191 ALA A O 1
ATOM 1436 N N . ALA A 1 192 ? 31.281 -42.188 -1.881 1 84.62 192 ALA A N 1
ATOM 1437 C CA . ALA A 1 192 ? 32.25 -41.344 -1.171 1 84.62 192 ALA A CA 1
ATOM 1438 C C . ALA A 1 192 ? 31.641 -40.812 0.132 1 84.62 192 ALA A C 1
ATOM 1440 O O . ALA A 1 192 ? 30.453 -40.469 0.191 1 84.62 192 ALA A O 1
ATOM 1441 N N . GLY A 1 193 ? 32.438 -40.75 1.209 1 76.31 193 GLY A N 1
ATOM 1442 C CA . GLY A 1 193 ? 32 -40.219 2.492 1 76.31 193 GLY A CA 1
ATOM 1443 C C . GLY A 1 193 ? 32.188 -38.719 2.609 1 76.31 193 GLY A C 1
ATOM 1444 O O . GLY A 1 193 ? 32.281 -38 1.598 1 76.31 193 GLY A O 1
ATOM 1445 N N . GLU A 1 194 ? 32.188 -38.156 3.773 1 74.81 194 GLU A N 1
ATOM 1446 C CA . GLU A 1 194 ? 32.219 -36.75 4.109 1 74.81 194 GLU A CA 1
ATOM 1447 C C . GLU A 1 194 ? 33.469 -36.062 3.59 1 74.81 194 GLU A C 1
ATOM 1449 O O . GLU A 1 194 ? 33.438 -34.906 3.172 1 74.81 194 GLU A O 1
ATOM 1454 N N . GLY A 1 195 ? 34.5 -36.719 3.525 1 77.88 195 GLY A N 1
ATOM 1455 C CA . GLY A 1 195 ? 35.75 -36.062 3.232 1 77.88 195 GLY A CA 1
ATOM 1456 C C . GLY A 1 195 ? 36.031 -35.938 1.747 1 77.88 195 GLY A C 1
ATOM 1457 O O . GLY A 1 195 ? 36.906 -35.156 1.335 1 77.88 195 GLY A O 1
ATOM 1458 N N . ALA A 1 196 ? 35.25 -36.469 0.878 1 83.75 196 ALA A N 1
ATOM 1459 C CA . ALA A 1 196 ? 35.5 -36.406 -0.562 1 83.75 196 ALA A CA 1
ATOM 1460 C C . ALA A 1 196 ? 34.656 -35.312 -1.197 1 83.75 196 ALA A C 1
ATOM 1462 O O . ALA A 1 196 ? 33.438 -35.188 -0.93 1 83.75 196 ALA A O 1
ATOM 1463 N N . ALA A 1 197 ? 35.344 -34.531 -2.061 1 88.94 197 ALA A N 1
ATOM 1464 C CA . ALA A 1 197 ? 34.688 -33.375 -2.666 1 88.94 197 ALA A CA 1
ATOM 1465 C C . ALA A 1 197 ? 34.156 -33.719 -4.055 1 88.94 197 ALA A C 1
ATOM 1467 O O . ALA A 1 197 ? 34.781 -34.5 -4.793 1 88.94 197 ALA A O 1
ATOM 1468 N N . ALA A 1 198 ? 33.031 -33.188 -4.344 1 95.19 198 ALA A N 1
ATOM 1469 C CA . ALA A 1 198 ? 32.469 -33.281 -5.691 1 95.19 198 ALA A CA 1
ATOM 1470 C C . ALA A 1 198 ? 33.312 -32.5 -6.691 1 95.19 198 ALA A C 1
ATOM 1472 O O . ALA A 1 198 ? 34.094 -31.625 -6.309 1 95.19 198 ALA A O 1
ATOM 1473 N N . THR A 1 199 ? 33.219 -32.875 -7.883 1 94.94 199 THR A N 1
ATOM 1474 C CA . THR A 1 199 ? 33.906 -32.188 -8.984 1 94.94 199 THR A CA 1
ATOM 1475 C C . THR A 1 199 ? 32.938 -31.406 -9.828 1 94.94 199 THR A C 1
ATOM 1477 O O . THR A 1 199 ? 31.859 -31.922 -10.188 1 94.94 199 THR A O 1
ATOM 1480 N N . ARG A 1 200 ? 33.281 -30.219 -10.125 1 95.5 200 ARG A N 1
ATOM 1481 C CA . ARG A 1 200 ? 32.438 -29.406 -11 1 95.5 200 ARG A CA 1
ATOM 1482 C C . ARG A 1 200 ? 32.562 -29.844 -12.453 1 95.5 200 ARG A C 1
ATOM 1484 O O . ARG A 1 200 ? 33.688 -29.953 -12.969 1 95.5 200 ARG A O 1
ATOM 1491 N N . LEU A 1 201 ? 31.516 -30.047 -13.109 1 96.75 201 LEU A N 1
ATOM 1492 C CA . LEU A 1 201 ? 31.562 -30.484 -14.5 1 96.75 201 LEU A CA 1
ATOM 1493 C C . LEU A 1 201 ? 31.219 -29.328 -15.445 1 96.75 201 LEU A C 1
ATOM 1495 O O . LEU A 1 201 ? 31.734 -29.281 -16.562 1 96.75 201 LEU A O 1
ATOM 1499 N N . ALA A 1 202 ? 30.266 -28.5 -15.047 1 96.25 202 ALA A N 1
ATOM 1500 C CA . ALA A 1 202 ? 29.797 -27.406 -15.883 1 96.25 202 ALA A CA 1
ATOM 1501 C C . ALA A 1 202 ? 29.234 -26.266 -15.031 1 96.25 202 ALA A C 1
ATOM 1503 O O . ALA A 1 202 ? 28.922 -26.469 -13.852 1 96.25 202 ALA A O 1
ATOM 1504 N N . GLY A 1 203 ? 29.109 -25.094 -15.688 1 93.81 203 GLY A N 1
ATOM 1505 C CA . GLY A 1 203 ? 28.562 -23.922 -15.031 1 93.81 203 GLY A CA 1
ATOM 1506 C C . GLY A 1 203 ? 29.562 -22.781 -14.922 1 93.81 203 GLY A C 1
ATOM 1507 O O . GLY A 1 203 ? 30.734 -22.953 -15.25 1 93.81 203 GLY A O 1
ATOM 1508 N N . SER A 1 204 ? 28.984 -21.625 -14.461 1 93.75 204 SER A N 1
ATOM 1509 C CA . SER A 1 204 ? 29.766 -20.406 -14.391 1 93.75 204 SER A CA 1
ATOM 1510 C C . SER A 1 204 ? 29.734 -19.812 -12.984 1 93.75 204 SER A C 1
ATOM 1512 O O . SER A 1 204 ? 28.859 -20.141 -12.188 1 93.75 204 SER A O 1
ATOM 1514 N N . ASP A 1 205 ? 30.734 -18.984 -12.711 1 94.25 205 ASP A N 1
ATOM 1515 C CA . ASP A 1 205 ? 30.719 -18.219 -11.461 1 94.25 205 ASP A CA 1
ATOM 1516 C C . ASP A 1 205 ? 29.781 -17.031 -11.539 1 94.25 205 ASP A C 1
ATOM 1518 O O . ASP A 1 205 ? 29.406 -16.453 -10.516 1 94.25 205 ASP A O 1
ATOM 1522 N N . ASP A 1 206 ? 29.5 -16.609 -12.766 1 94.69 206 ASP A N 1
ATOM 1523 C CA . ASP A 1 206 ? 28.453 -15.609 -12.938 1 94.69 206 ASP A CA 1
ATOM 1524 C C . ASP A 1 206 ? 27.078 -16.203 -12.641 1 94.69 206 ASP A C 1
ATOM 1526 O O . ASP A 1 206 ? 26.609 -17.094 -13.359 1 94.69 206 ASP A O 1
ATOM 1530 N N . PRO A 1 207 ? 26.438 -15.703 -11.617 1 95.44 207 PRO A N 1
ATOM 1531 C CA . PRO A 1 207 ? 25.156 -16.297 -11.211 1 95.44 207 PRO A CA 1
ATOM 1532 C C . PRO A 1 207 ? 24.062 -16.141 -12.266 1 95.44 207 PRO A C 1
ATOM 1534 O O . PRO A 1 207 ? 23.031 -16.812 -12.195 1 95.44 207 PRO A O 1
ATOM 1537 N N . LYS A 1 208 ? 24.266 -15.281 -13.234 1 95.94 208 LYS A N 1
ATOM 1538 C CA . LYS A 1 208 ? 23.266 -15.078 -14.266 1 95.94 208 LYS A CA 1
ATOM 1539 C C . LYS A 1 208 ? 23.484 -16.016 -15.453 1 95.94 208 LYS A C 1
ATOM 1541 O O . LYS A 1 208 ? 22.703 -16.031 -16.406 1 95.94 208 LYS A O 1
ATOM 1546 N N . LEU A 1 209 ? 24.594 -16.719 -15.5 1 96.5 209 LEU A N 1
ATOM 1547 C CA . LEU A 1 209 ? 24.891 -17.828 -16.406 1 96.5 209 LEU A CA 1
ATOM 1548 C C . LEU A 1 209 ? 24.891 -19.156 -15.672 1 96.5 209 LEU A C 1
ATOM 1550 O O . LEU A 1 209 ? 25.891 -19.5 -15.031 1 96.5 209 LEU A O 1
ATOM 1554 N N . TYR A 1 210 ? 23.828 -19.906 -15.797 1 96.75 210 TYR A N 1
ATOM 1555 C CA . TYR A 1 210 ? 23.672 -21.016 -14.852 1 96.75 210 TYR A CA 1
ATOM 1556 C C . TYR A 1 210 ? 23.062 -22.234 -15.531 1 96.75 210 TYR A C 1
ATOM 1558 O O . TYR A 1 210 ? 22.375 -22.094 -16.547 1 96.75 210 TYR A O 1
ATOM 1566 N N . ILE A 1 211 ? 23.344 -23.406 -14.992 1 97.94 211 ILE A N 1
ATOM 1567 C CA . ILE A 1 211 ? 22.719 -24.656 -15.406 1 97.94 211 ILE A CA 1
ATOM 1568 C C . ILE A 1 211 ? 21.344 -24.781 -14.758 1 97.94 211 ILE A C 1
ATOM 1570 O O . ILE A 1 211 ? 21.219 -24.781 -13.531 1 97.94 211 ILE A O 1
ATOM 1574 N N . GLU A 1 212 ? 20.391 -24.891 -15.586 1 96.31 212 GLU A N 1
ATOM 1575 C CA . GLU A 1 212 ? 19 -24.938 -15.109 1 96.31 212 GLU A CA 1
ATOM 1576 C C . GLU A 1 212 ? 18.547 -26.375 -14.891 1 96.31 212 GLU A C 1
ATOM 1578 O O . GLU A 1 212 ? 17.734 -26.656 -14.008 1 96.31 212 GLU A O 1
ATOM 1583 N N . ASP A 1 213 ? 19.016 -27.219 -15.75 1 97.44 213 ASP A N 1
ATOM 1584 C CA . ASP A 1 213 ? 18.594 -28.625 -15.742 1 97.44 213 ASP A CA 1
ATOM 1585 C C . ASP A 1 213 ? 19.656 -29.516 -16.391 1 97.44 213 ASP A C 1
ATOM 1587 O O . ASP A 1 213 ? 20.547 -29.031 -17.078 1 97.44 213 ASP A O 1
ATOM 1591 N N . TYR A 1 214 ? 19.578 -30.828 -16.094 1 98.31 214 TYR A N 1
ATOM 1592 C CA . TYR A 1 214 ? 20.5 -31.781 -16.703 1 98.31 214 TYR A CA 1
ATOM 1593 C C . TYR A 1 214 ? 19.906 -33.188 -16.719 1 98.31 214 TYR A C 1
ATOM 1595 O O . TYR A 1 214 ? 18.938 -33.469 -16 1 98.31 214 TYR A O 1
ATOM 1603 N N . LYS A 1 215 ? 20.469 -34.062 -17.578 1 97.5 215 LYS A N 1
ATOM 1604 C CA . LYS A 1 215 ? 20.078 -35.438 -17.734 1 97.5 215 LYS A CA 1
ATOM 1605 C C . LYS A 1 215 ? 21.281 -36.344 -17.984 1 97.5 215 LYS A C 1
ATOM 1607 O O . LYS A 1 215 ? 22.109 -36.031 -18.844 1 97.5 215 LYS A O 1
ATOM 1612 N N . TRP A 1 216 ? 21.375 -37.469 -17.281 1 97.25 216 TRP A N 1
ATOM 1613 C CA . TRP A 1 216 ? 22.438 -38.438 -17.5 1 97.25 216 TRP A CA 1
ATOM 1614 C C . TRP A 1 216 ? 22.281 -39.125 -18.859 1 97.25 216 TRP A C 1
ATOM 1616 O O . TRP A 1 216 ? 21.156 -39.438 -19.266 1 97.25 216 TRP A O 1
ATOM 1626 N N . ALA A 1 217 ? 23.422 -39.344 -19.484 1 96.25 217 ALA A N 1
ATOM 1627 C CA . ALA A 1 217 ? 23.422 -40.312 -20.594 1 96.25 217 ALA A CA 1
ATOM 1628 C C . ALA A 1 217 ? 23.188 -41.75 -20.078 1 96.25 217 ALA A C 1
ATOM 1630 O O . ALA A 1 217 ? 23.562 -42.062 -18.953 1 96.25 217 ALA A O 1
ATOM 1631 N N . ASP A 1 218 ? 22.641 -42.594 -20.953 1 92.62 218 ASP A N 1
ATOM 1632 C CA . ASP A 1 218 ? 22.375 -44 -20.562 1 92.62 218 ASP A CA 1
ATOM 1633 C C . ASP A 1 218 ? 23.672 -44.719 -20.172 1 92.62 218 ASP A C 1
ATOM 1635 O O . ASP A 1 218 ? 23.656 -45.594 -19.312 1 92.62 218 ASP A O 1
ATOM 1639 N N . SER A 1 219 ? 24.766 -44.281 -20.75 1 92.38 219 SER A N 1
ATOM 1640 C CA . SER A 1 219 ? 26.062 -44.906 -20.484 1 92.38 219 SER A CA 1
ATOM 1641 C C . SER A 1 219 ? 26.578 -44.531 -19.109 1 92.38 219 SER A C 1
ATOM 1643 O O . SER A 1 219 ? 27.484 -45.188 -18.578 1 92.38 219 SER A O 1
ATOM 1645 N N . GLY A 1 220 ? 26.109 -43.438 -18.641 1 94.69 220 GLY A N 1
ATOM 1646 C CA . GLY A 1 220 ? 26.641 -42.906 -17.406 1 94.69 220 GLY A CA 1
ATOM 1647 C C . GLY A 1 220 ? 27.969 -42.188 -17.578 1 94.69 220 GLY A C 1
ATOM 1648 O O . GLY A 1 220 ? 28.578 -41.75 -16.594 1 94.69 220 GLY A O 1
ATOM 1649 N N . LYS A 1 221 ? 28.328 -41.938 -18.781 1 94.44 221 LYS A N 1
ATOM 1650 C CA . LYS A 1 221 ? 29.641 -41.344 -19.031 1 94.44 221 LYS A CA 1
ATOM 1651 C C . LYS A 1 221 ? 29.531 -39.875 -19.438 1 94.44 221 LYS A C 1
ATOM 1653 O O . LYS A 1 221 ? 30.547 -39.188 -19.547 1 94.44 221 LYS A O 1
ATOM 1658 N N . ALA A 1 222 ? 28.344 -39.469 -19.672 1 96.94 222 ALA A N 1
ATOM 1659 C CA . ALA A 1 222 ? 28.125 -38.062 -20.047 1 96.94 222 ALA A CA 1
ATOM 1660 C C . ALA A 1 222 ? 26.828 -37.531 -19.453 1 96.94 222 ALA A C 1
ATOM 1662 O O . ALA A 1 222 ? 25.984 -38.312 -19 1 96.94 222 ALA A O 1
ATOM 1663 N N . ILE A 1 223 ? 26.734 -36.25 -19.391 1 98.12 223 ILE A N 1
ATOM 1664 C CA . ILE A 1 223 ? 25.531 -35.531 -18.938 1 98.12 223 ILE A CA 1
ATOM 1665 C C . ILE A 1 223 ? 25.141 -34.469 -19.938 1 98.12 223 ILE A C 1
ATOM 1667 O O . ILE A 1 223 ? 25.969 -33.656 -20.344 1 98.12 223 ILE A O 1
ATOM 1671 N N . ALA A 1 224 ? 23.922 -34.531 -20.438 1 98.5 224 ALA A N 1
ATOM 1672 C CA . ALA A 1 224 ? 23.359 -33.375 -21.156 1 98.5 224 ALA A CA 1
ATOM 1673 C C . ALA A 1 224 ? 22.812 -32.344 -20.172 1 98.5 224 ALA A C 1
ATOM 1675 O O . ALA A 1 224 ? 22.219 -32.688 -19.156 1 98.5 224 ALA A O 1
ATOM 1676 N N . PHE A 1 225 ? 23.062 -31.062 -20.438 1 98.5 225 PHE A N 1
ATOM 1677 C CA . PHE A 1 225 ? 22.594 -30.031 -19.516 1 98.5 225 PHE A CA 1
ATOM 1678 C C . PHE A 1 225 ? 22.031 -28.844 -20.281 1 98.5 225 PHE A C 1
ATOM 1680 O O . PHE A 1 225 ? 22.344 -28.641 -21.469 1 98.5 225 PHE A O 1
ATOM 1687 N N . GLN A 1 226 ? 21.141 -28.141 -19.672 1 98.25 226 GLN A N 1
ATOM 1688 C CA . GLN A 1 226 ? 20.562 -26.891 -20.172 1 98.25 226 GLN A CA 1
ATOM 1689 C C . GLN A 1 226 ? 21.141 -25.688 -19.422 1 98.25 226 GLN A C 1
ATOM 1691 O O . GLN A 1 226 ? 21.031 -25.594 -18.203 1 98.25 226 GLN A O 1
ATOM 1696 N N . GLN A 1 227 ? 21.688 -24.75 -20.156 1 97.81 227 GLN A N 1
ATOM 1697 C CA . GLN A 1 227 ? 22.281 -23.547 -19.578 1 97.81 227 GLN A CA 1
ATOM 1698 C C . GLN A 1 227 ? 21.484 -22.297 -19.984 1 97.81 227 GLN A C 1
ATOM 1700 O O . GLN A 1 227 ? 21.156 -22.125 -21.156 1 97.81 227 GLN A O 1
ATOM 1705 N N . ALA A 1 228 ? 21.172 -21.562 -19 1 96.88 228 ALA A N 1
ATOM 1706 C CA . ALA A 1 228 ? 20.484 -20.297 -19.219 1 96.88 228 ALA A CA 1
ATOM 1707 C C . ALA A 1 228 ? 21.422 -19.109 -19.016 1 96.88 228 ALA A C 1
ATOM 1709 O O . ALA A 1 228 ? 22.266 -19.125 -18.125 1 96.88 228 ALA A O 1
ATOM 1710 N N . ASP A 1 229 ? 21.297 -18.047 -19.828 1 97.31 229 ASP A N 1
ATOM 1711 C CA . ASP A 1 229 ? 22.031 -16.781 -19.766 1 97.31 229 ASP A CA 1
ATOM 1712 C C . ASP A 1 229 ? 21.078 -15.602 -19.578 1 97.31 229 ASP A C 1
ATOM 1714 O O . ASP A 1 229 ? 20.469 -15.133 -20.531 1 97.31 229 ASP A O 1
ATOM 1718 N N . ASP A 1 230 ? 21.062 -15.109 -18.328 1 96.69 230 ASP A N 1
ATOM 1719 C CA . ASP A 1 230 ? 20.156 -14.016 -17.984 1 96.69 230 ASP A CA 1
ATOM 1720 C C . ASP A 1 230 ? 20.906 -12.688 -17.891 1 96.69 230 ASP A C 1
ATOM 1722 O O . ASP A 1 230 ? 20.359 -11.695 -17.406 1 96.69 230 ASP A O 1
ATOM 1726 N N . ARG A 1 231 ? 22.188 -12.539 -18.359 1 95.81 231 ARG A N 1
ATOM 1727 C CA . ARG A 1 231 ? 23.031 -11.367 -18.188 1 95.81 231 ARG A CA 1
ATOM 1728 C C . ARG A 1 231 ? 22.422 -10.148 -18.875 1 95.81 231 ARG A C 1
ATOM 1730 O O . ARG A 1 231 ? 22.562 -9.023 -18.375 1 95.81 231 ARG A O 1
ATOM 1737 N N . ALA A 1 232 ? 21.641 -10.391 -19.891 1 97.31 232 ALA A N 1
ATOM 1738 C CA . ALA A 1 232 ? 21.078 -9.273 -20.656 1 97.31 232 ALA A CA 1
ATOM 1739 C C . ALA A 1 232 ? 19.672 -8.93 -20.172 1 97.31 232 ALA A C 1
ATOM 1741 O O . ALA A 1 232 ? 19.094 -7.926 -20.609 1 97.31 232 ALA A O 1
ATOM 1742 N N . MET A 1 233 ? 19.125 -9.711 -19.312 1 97 233 MET A N 1
ATOM 1743 C CA . MET A 1 233 ? 17.75 -9.484 -18.844 1 97 233 MET A CA 1
ATOM 1744 C C . MET A 1 233 ? 17.703 -8.297 -17.891 1 97 233 MET A C 1
ATOM 1746 O O . MET A 1 233 ? 18.625 -8.086 -17.109 1 97 233 MET A O 1
ATOM 1750 N N . PRO A 1 234 ? 16.609 -7.547 -17.938 1 96.69 234 PRO A N 1
ATOM 1751 C CA . PRO A 1 234 ? 16.469 -6.414 -17.016 1 96.69 234 PRO A CA 1
ATOM 1752 C C . PRO A 1 234 ? 16.328 -6.844 -15.562 1 96.69 234 PRO A C 1
ATOM 1754 O O . PRO A 1 234 ? 15.766 -7.902 -15.281 1 96.69 234 PRO A O 1
ATOM 1757 N N . GLU A 1 235 ? 16.906 -6.027 -14.656 1 95.56 235 GLU A N 1
ATOM 1758 C CA . GLU A 1 235 ? 16.641 -6.121 -13.219 1 95.56 235 GLU A CA 1
ATOM 1759 C C . GLU A 1 235 ? 15.641 -5.055 -12.773 1 95.56 235 GLU A C 1
ATOM 1761 O O . GLU A 1 235 ? 15.688 -3.918 -13.242 1 95.56 235 GLU A O 1
ATOM 1766 N N . ARG A 1 236 ? 14.75 -5.41 -11.906 1 94.88 236 ARG A N 1
ATOM 1767 C CA . ARG A 1 236 ? 13.695 -4.504 -11.461 1 94.88 236 ARG A CA 1
ATOM 1768 C C . ARG A 1 236 ? 13.594 -4.5 -9.938 1 94.88 236 ARG A C 1
ATOM 1770 O O . ARG A 1 236 ? 13.633 -5.559 -9.305 1 94.88 236 ARG A O 1
ATOM 1777 N N . ASP A 1 237 ? 13.422 -3.285 -9.352 1 95.06 237 ASP A N 1
ATOM 1778 C CA . ASP A 1 237 ? 13.234 -3.125 -7.91 1 95.06 237 ASP A CA 1
ATOM 1779 C C . ASP A 1 237 ? 11.758 -3.129 -7.543 1 95.06 237 ASP A C 1
ATOM 1781 O O . ASP A 1 237 ? 10.945 -2.455 -8.188 1 95.06 237 ASP A O 1
ATOM 1785 N N . ILE A 1 238 ? 11.398 -3.893 -6.605 1 96 238 ILE A N 1
ATOM 1786 C CA . ILE A 1 238 ? 10.086 -3.871 -5.965 1 96 238 ILE A CA 1
ATOM 1787 C C . ILE A 1 238 ? 10.234 -3.447 -4.504 1 96 238 ILE A C 1
ATOM 1789 O O . ILE A 1 238 ? 10.578 -4.266 -3.646 1 96 238 ILE A O 1
ATOM 1793 N N . TYR A 1 239 ? 10.008 -2.184 -4.27 1 96.25 239 TYR A N 1
ATOM 1794 C CA . TYR A 1 239 ? 10.117 -1.662 -2.91 1 96.25 239 TYR A CA 1
ATOM 1795 C C . TYR A 1 239 ? 8.828 -1.89 -2.133 1 96.25 239 TYR A C 1
ATOM 1797 O O . TYR A 1 239 ? 7.73 -1.719 -2.672 1 96.25 239 TYR A O 1
ATOM 1805 N N . TYR A 1 240 ? 8.93 -2.332 -0.938 1 95 240 TYR A N 1
ATOM 1806 C CA . TYR A 1 240 ? 7.785 -2.561 -0.06 1 95 240 TYR A CA 1
ATOM 1807 C C . TYR A 1 240 ? 8.18 -2.416 1.403 1 95 240 TYR A C 1
ATOM 1809 O O . TYR A 1 240 ? 9.375 -2.43 1.733 1 95 240 TYR A O 1
ATOM 1817 N N . ASP A 1 241 ? 7.191 -2.176 2.209 1 93.5 241 ASP A N 1
ATOM 1818 C CA . ASP A 1 241 ? 7.418 -2.094 3.648 1 93.5 241 ASP A CA 1
ATOM 1819 C C . ASP A 1 241 ? 7.012 -3.391 4.344 1 93.5 241 ASP A C 1
ATOM 1821 O O . ASP A 1 241 ? 5.91 -3.898 4.121 1 93.5 241 ASP A O 1
ATOM 1825 N N . ALA A 1 242 ? 7.891 -3.93 5.148 1 91.44 242 ALA A N 1
ATOM 1826 C CA . ALA A 1 242 ? 7.629 -5.102 5.98 1 91.44 242 ALA A CA 1
ATOM 1827 C C . ALA A 1 242 ? 8.539 -5.121 7.203 1 91.44 242 ALA A C 1
ATOM 1829 O O . ALA A 1 242 ? 9.656 -4.598 7.164 1 91.44 242 ALA A O 1
ATOM 1830 N N . LYS A 1 243 ? 8.047 -5.652 8.32 1 88.06 243 LYS A N 1
ATOM 1831 C CA . LYS A 1 243 ? 8.789 -5.773 9.57 1 88.06 243 LYS A CA 1
ATOM 1832 C C . LYS A 1 243 ? 9.273 -4.41 10.055 1 88.06 243 LYS A C 1
ATOM 1834 O O . LYS A 1 243 ? 10.383 -4.289 10.578 1 88.06 243 LYS A O 1
ATOM 1839 N N . GLY A 1 244 ? 8.578 -3.365 9.68 1 85.06 244 GLY A N 1
ATOM 1840 C CA . GLY A 1 244 ? 8.828 -2.02 10.172 1 85.06 244 GLY A CA 1
ATOM 1841 C C . GLY A 1 244 ? 9.906 -1.293 9.398 1 85.06 244 GLY A C 1
ATOM 1842 O O . GLY A 1 244 ? 10.359 -0.22 9.805 1 85.06 244 GLY A O 1
ATOM 1843 N N . LYS A 1 245 ? 10.281 -1.857 8.242 1 89.94 245 LYS A N 1
ATOM 1844 C CA . LYS A 1 245 ? 11.375 -1.266 7.473 1 89.94 245 LYS A CA 1
ATOM 1845 C C . LYS A 1 245 ? 11.094 -1.319 5.977 1 89.94 245 LYS A C 1
ATOM 1847 O O . LYS A 1 245 ? 10.297 -2.146 5.52 1 89.94 245 LYS A O 1
ATOM 1852 N N . LEU A 1 246 ? 11.734 -0.404 5.266 1 92.5 246 LEU A N 1
ATOM 1853 C CA . LEU A 1 246 ? 11.719 -0.451 3.809 1 92.5 246 LEU A CA 1
ATOM 1854 C C . LEU A 1 246 ? 12.555 -1.623 3.297 1 92.5 246 LEU A C 1
ATOM 1856 O O . LEU A 1 246 ? 13.68 -1.833 3.748 1 92.5 246 LEU A O 1
ATOM 1860 N N . GLN A 1 247 ? 11.984 -2.422 2.477 1 95 247 GLN A N 1
ATOM 1861 C CA . GLN A 1 247 ? 12.641 -3.559 1.841 1 95 247 GLN A CA 1
ATOM 1862 C C . GLN A 1 247 ? 12.617 -3.428 0.321 1 95 247 GLN A C 1
ATOM 1864 O O . GLN A 1 247 ? 11.875 -2.613 -0.226 1 95 247 GLN A O 1
ATOM 1869 N N . ASN A 1 248 ? 13.531 -4.117 -0.334 1 95.31 248 ASN A N 1
ATOM 1870 C CA . ASN A 1 248 ? 13.594 -4.152 -1.791 1 95.31 248 ASN A CA 1
ATOM 1871 C C . ASN A 1 248 ? 13.688 -5.582 -2.312 1 95.31 248 ASN A C 1
ATOM 1873 O O . ASN A 1 248 ? 14.656 -6.293 -2.02 1 95.31 248 ASN A O 1
ATOM 1877 N N . ASN A 1 249 ? 12.711 -6.047 -2.975 1 94.56 249 ASN A N 1
ATOM 1878 C CA . ASN A 1 249 ? 12.742 -7.309 -3.707 1 94.56 249 ASN A CA 1
ATOM 1879 C C . ASN A 1 249 ? 13.195 -7.105 -5.152 1 94.56 249 ASN A C 1
ATOM 1881 O O . ASN A 1 249 ? 12.375 -7.102 -6.07 1 94.56 249 ASN A O 1
ATOM 1885 N N . ARG A 1 250 ? 14.562 -7.039 -5.371 1 94.88 250 ARG A N 1
ATOM 1886 C CA . ARG A 1 250 ? 15.109 -6.902 -6.715 1 94.88 250 ARG A CA 1
ATOM 1887 C C . ARG A 1 250 ? 15.023 -8.227 -7.477 1 94.88 250 ARG A C 1
ATOM 1889 O O . ARG A 1 250 ? 15.438 -9.266 -6.965 1 94.88 250 ARG A O 1
ATOM 1896 N N . VAL A 1 251 ? 14.461 -8.281 -8.688 1 95.06 251 VAL A N 1
ATOM 1897 C CA . VAL A 1 251 ? 14.266 -9.516 -9.445 1 95.06 251 VAL A CA 1
ATOM 1898 C C . VAL A 1 251 ? 14.766 -9.32 -10.875 1 95.06 251 VAL A C 1
ATOM 1900 O O . VAL A 1 251 ? 14.812 -8.195 -11.375 1 95.06 251 VAL A O 1
ATOM 1903 N N . ILE A 1 252 ? 15.195 -10.383 -11.5 1 95.56 252 ILE A N 1
ATOM 1904 C CA . ILE A 1 252 ? 15.445 -10.438 -12.938 1 95.56 252 ILE A CA 1
ATOM 1905 C C . ILE A 1 252 ? 14.148 -10.781 -13.672 1 95.56 252 ILE A C 1
ATOM 1907 O O . ILE A 1 252 ? 13.617 -11.883 -13.523 1 95.56 252 ILE A O 1
ATOM 1911 N N . ARG A 1 253 ? 13.672 -9.852 -14.391 1 94.19 253 ARG A N 1
ATOM 1912 C CA . ARG A 1 253 ? 12.352 -10.008 -14.984 1 94.19 253 ARG A CA 1
ATOM 1913 C C . ARG A 1 253 ? 12.242 -9.203 -16.281 1 94.19 253 ARG A C 1
ATOM 1915 O O . ARG A 1 253 ? 12.438 -7.988 -16.281 1 94.19 253 ARG A O 1
ATOM 1922 N N . ALA A 1 254 ? 11.875 -9.898 -17.34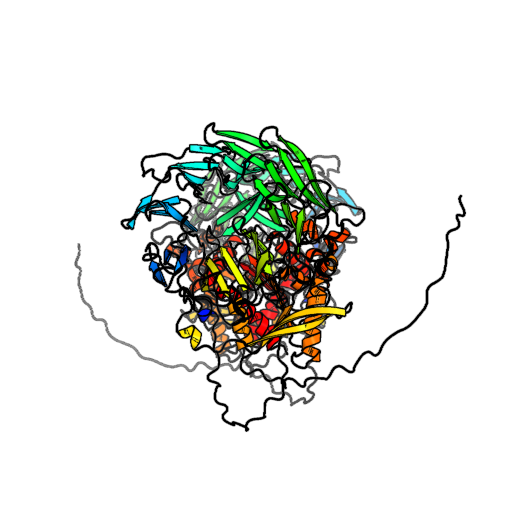4 1 96.88 254 ALA A N 1
ATOM 1923 C CA . ALA A 1 254 ? 11.633 -9.242 -18.625 1 96.88 254 ALA A CA 1
ATOM 1924 C C . ALA A 1 254 ? 10.141 -9.047 -18.875 1 96.88 254 ALA A C 1
ATOM 1926 O O . ALA A 1 254 ? 9.32 -9.867 -18.438 1 96.88 254 ALA A O 1
ATOM 1927 N N . PHE A 1 255 ? 9.742 -7.945 -19.5 1 96.88 255 PHE A N 1
ATOM 1928 C CA . PHE A 1 255 ? 8.406 -7.73 -20.062 1 96.88 255 PHE A CA 1
ATOM 1929 C C . PHE A 1 255 ? 8.383 -8.062 -21.547 1 96.88 255 PHE A C 1
ATOM 1931 O O . PHE A 1 255 ? 9.43 -8.219 -22.172 1 96.88 255 PHE A O 1
ATOM 1938 N N . PRO A 1 256 ? 7.152 -8.273 -22.094 1 96.88 256 PRO A N 1
ATOM 1939 C CA . PRO A 1 256 ? 7.07 -8.547 -23.531 1 96.88 256 PRO A CA 1
ATOM 1940 C C . PRO A 1 256 ? 7.84 -7.527 -24.375 1 96.88 256 PRO A C 1
ATOM 1942 O O . PRO A 1 256 ? 7.699 -6.32 -24.172 1 96.88 256 PRO A O 1
ATOM 1945 N N . GLY A 1 257 ? 8.641 -8.031 -25.266 1 95.38 257 GLY A N 1
ATOM 1946 C CA . GLY A 1 257 ? 9.406 -7.156 -26.156 1 95.38 257 GLY A CA 1
ATOM 1947 C C . GLY A 1 257 ? 10.812 -6.895 -25.656 1 95.38 257 GLY A C 1
ATOM 1948 O O . GLY A 1 257 ? 11.656 -6.41 -26.406 1 95.38 257 GLY A O 1
ATOM 1949 N N . GLU A 1 258 ? 11.125 -7.266 -24.422 1 96.88 258 GLU A N 1
ATOM 1950 C CA . GLU A 1 258 ? 12.445 -7.02 -23.844 1 96.88 258 GLU A CA 1
ATOM 1951 C C . GLU A 1 258 ? 13.336 -8.25 -23.984 1 96.88 258 GLU A C 1
ATOM 1953 O O . GLU A 1 258 ? 12.898 -9.297 -24.453 1 96.88 258 GLU A O 1
ATOM 1958 N N . GLU A 1 259 ? 14.656 -8.055 -23.594 1 97.06 259 GLU A N 1
ATOM 1959 C CA . GLU A 1 259 ? 15.609 -9.164 -23.656 1 97.06 259 GLU A CA 1
ATOM 1960 C C . GLU A 1 259 ? 15.227 -10.273 -22.688 1 97.06 259 GLU A C 1
ATOM 1962 O O . GLU A 1 259 ? 14.891 -10 -21.531 1 97.06 259 GLU A O 1
ATOM 1967 N N . THR A 1 260 ? 15.211 -11.492 -23.219 1 96.62 260 THR A N 1
ATOM 1968 C CA . THR A 1 260 ? 14.859 -12.656 -22.391 1 96.62 260 THR A CA 1
ATOM 1969 C C . THR A 1 260 ? 16.062 -13.578 -22.234 1 96.62 260 THR A C 1
ATOM 1971 O O . THR A 1 260 ? 17.156 -13.289 -22.734 1 96.62 260 THR A O 1
ATOM 1974 N N . SER A 1 261 ? 15.867 -14.625 -21.5 1 96.06 261 SER A N 1
ATOM 1975 C CA . SER A 1 261 ? 16.906 -15.617 -21.281 1 96.06 261 SER A CA 1
ATOM 1976 C C . SER A 1 261 ? 17.328 -16.281 -22.594 1 96.06 261 SER A C 1
ATOM 1978 O O . SER A 1 261 ? 16.469 -16.594 -23.422 1 96.06 261 SER A O 1
ATOM 1980 N N . LYS A 1 262 ? 18.625 -16.453 -22.781 1 97.25 262 LYS A N 1
ATOM 1981 C CA . LYS A 1 262 ? 19.156 -17.312 -23.844 1 97.25 262 LYS A CA 1
ATOM 1982 C C . LYS A 1 262 ? 19.469 -18.703 -23.297 1 97.25 262 LYS A C 1
ATOM 1984 O O . LYS A 1 262 ? 20.062 -18.844 -22.234 1 97.25 262 LYS A O 1
ATOM 1989 N N . THR A 1 263 ? 19 -19.75 -24 1 97.19 263 THR A N 1
ATOM 1990 C CA . THR A 1 263 ? 19.172 -21.109 -23.516 1 97.19 263 THR A CA 1
ATOM 1991 C C . THR A 1 263 ? 20 -21.922 -24.5 1 97.19 263 THR A C 1
ATOM 1993 O O . THR A 1 263 ? 19.797 -21.859 -25.719 1 97.19 263 THR A O 1
ATOM 1996 N N . VAL A 1 264 ? 20.938 -22.672 -24 1 97.06 264 VAL A N 1
ATOM 1997 C CA . VAL A 1 264 ? 21.75 -23.578 -24.812 1 97.06 264 VAL A CA 1
ATOM 1998 C C . VAL A 1 264 ? 21.797 -24.953 -24.156 1 97.06 264 VAL A C 1
ATOM 2000 O O . VAL A 1 264 ? 21.781 -25.047 -22.922 1 97.06 264 VAL A O 1
ATOM 2003 N N . ILE A 1 265 ? 21.75 -25.953 -25 1 98.38 265 ILE A N 1
ATOM 2004 C CA . ILE A 1 265 ? 21.938 -27.312 -24.5 1 98.38 265 ILE A CA 1
ATOM 2005 C C . ILE A 1 265 ? 23.391 -27.75 -24.703 1 98.38 265 ILE A C 1
ATOM 2007 O O . ILE A 1 265 ? 23.984 -27.469 -25.75 1 98.38 265 ILE A O 1
ATOM 2011 N N . GLY A 1 266 ? 23.984 -28.359 -23.672 1 98.25 266 GLY A N 1
ATOM 2012 C CA . GLY A 1 266 ? 25.328 -28.891 -23.75 1 98.25 266 GLY A CA 1
ATOM 2013 C C . GLY A 1 266 ? 25.422 -30.344 -23.312 1 98.25 266 GLY A C 1
ATOM 2014 O O . GLY A 1 266 ? 24.469 -30.891 -22.75 1 98.25 266 GLY A O 1
ATOM 2015 N N . VAL A 1 267 ? 26.531 -30.938 -23.703 1 98.25 267 VAL A N 1
ATOM 2016 C CA . VAL A 1 267 ? 26.875 -32.281 -23.234 1 98.25 267 VAL A CA 1
ATOM 2017 C C . VAL A 1 267 ? 28.297 -32.25 -22.672 1 98.25 267 VAL A C 1
ATOM 2019 O O . VAL A 1 267 ? 29.234 -31.781 -23.312 1 98.25 267 VAL A O 1
ATOM 2022 N N . VAL A 1 268 ? 28.391 -32.75 -21.5 1 97.81 268 VAL A N 1
ATOM 2023 C CA . VAL A 1 268 ? 29.703 -32.781 -20.859 1 97.81 268 VAL A CA 1
ATOM 2024 C C . VAL A 1 268 ? 30.125 -34.25 -20.641 1 97.81 268 VAL A C 1
ATOM 2026 O O . VAL A 1 268 ? 29.312 -35.062 -20.234 1 97.81 268 VAL A O 1
ATOM 2029 N N . ASP A 1 269 ? 31.375 -34.438 -20.953 1 94.81 269 ASP A N 1
ATOM 2030 C CA . ASP A 1 269 ? 31.969 -35.75 -20.719 1 94.81 269 ASP A CA 1
ATOM 2031 C C . ASP A 1 269 ? 32.531 -35.844 -19.312 1 94.81 269 ASP A C 1
ATOM 2033 O O . ASP A 1 269 ? 33.25 -34.938 -18.859 1 94.81 269 ASP A O 1
ATOM 2037 N N . LEU A 1 270 ? 32.312 -36.969 -18.625 1 94.94 270 LEU A N 1
ATOM 2038 C CA . LEU A 1 270 ? 32.719 -37.094 -17.234 1 94.94 270 LEU A CA 1
ATOM 2039 C C . LEU A 1 270 ? 34.219 -37.281 -17.141 1 94.94 270 LEU A C 1
ATOM 2041 O O . LEU A 1 270 ? 34.875 -36.781 -16.188 1 94.94 270 LEU A O 1
ATOM 2045 N N . ALA A 1 271 ? 34.75 -37.969 -18.047 1 91.44 271 ALA A N 1
ATOM 2046 C CA . ALA A 1 271 ? 36.156 -38.312 -17.984 1 91.44 271 ALA A CA 1
ATOM 2047 C C . ALA A 1 271 ? 37.031 -37.125 -18.281 1 91.44 271 ALA A C 1
ATOM 2049 O O . ALA A 1 271 ? 38.062 -36.906 -17.656 1 91.44 271 ALA A O 1
ATOM 2050 N N . THR A 1 272 ? 36.594 -36.281 -19.172 1 91.56 272 THR A N 1
ATOM 2051 C CA . THR A 1 272 ? 37.438 -35.188 -19.625 1 91.56 272 THR A CA 1
ATOM 2052 C C . THR A 1 272 ? 36.969 -33.875 -19.062 1 91.56 272 THR A C 1
ATOM 2054 O O . THR A 1 272 ? 37.688 -32.875 -19.094 1 91.56 272 THR A O 1
ATOM 2057 N N . ALA A 1 273 ? 35.781 -33.844 -18.641 1 90.62 273 ALA A N 1
ATOM 2058 C CA . ALA A 1 273 ? 35.094 -32.656 -18.172 1 90.62 273 ALA A CA 1
ATOM 2059 C C . ALA A 1 273 ? 35 -31.594 -19.281 1 90.62 273 ALA A C 1
ATOM 2061 O O . ALA A 1 273 ? 35.031 -30.391 -19 1 90.62 273 ALA A O 1
ATOM 2062 N N . ARG A 1 274 ? 35.031 -32.031 -20.469 1 93.56 274 ARG A N 1
ATOM 2063 C CA . ARG A 1 274 ? 34.875 -31.141 -21.609 1 93.56 274 ARG A CA 1
ATOM 2064 C C . ARG A 1 274 ? 33.438 -31.125 -22.094 1 93.56 274 ARG A C 1
ATOM 2066 O O . ARG A 1 274 ? 32.812 -32.188 -22.234 1 93.56 274 ARG A O 1
ATOM 2073 N N . SER A 1 275 ? 32.969 -29.922 -22.281 1 95.75 275 SER A N 1
ATOM 2074 C CA . SER A 1 275 ? 31.578 -29.75 -22.719 1 95.75 275 SER A CA 1
ATOM 2075 C C . SER A 1 275 ? 31.5 -29.312 -24.172 1 95.75 275 SER A C 1
ATOM 2077 O O . SER A 1 275 ? 32.375 -28.609 -24.656 1 95.75 275 SER A O 1
ATOM 2079 N N . ARG A 1 276 ? 30.562 -29.766 -24.844 1 96.81 276 ARG A N 1
ATOM 2080 C CA . ARG A 1 276 ? 30.156 -29.203 -26.125 1 96.81 276 ARG A CA 1
ATOM 2081 C C . ARG A 1 276 ? 28.781 -28.562 -26.047 1 96.81 276 ARG A C 1
ATOM 2083 O O . ARG A 1 276 ? 27.844 -29.141 -25.469 1 96.81 276 ARG A O 1
ATOM 2090 N N . LEU A 1 277 ? 28.719 -27.375 -26.594 1 97.38 277 LEU A N 1
ATOM 2091 C CA . LEU A 1 277 ? 27.438 -26.672 -26.641 1 97.38 277 LEU A CA 1
ATOM 2092 C C . LEU A 1 277 ? 26.828 -26.766 -28.031 1 97.38 277 LEU A C 1
ATOM 2094 O O . LEU A 1 277 ? 27.531 -26.734 -29.031 1 97.38 277 LEU A O 1
ATOM 2098 N N . PHE A 1 278 ? 25.578 -26.859 -28.109 1 97.94 278 PHE A N 1
ATOM 2099 C CA . PHE A 1 278 ? 24.859 -27.031 -29.359 1 97.94 278 PHE A CA 1
ATOM 2100 C C . PHE A 1 278 ? 23.984 -25.812 -29.656 1 97.94 278 PHE A C 1
ATOM 2102 O O . PHE A 1 278 ? 22.969 -25.594 -28.984 1 97.94 278 PHE A O 1
ATOM 2109 N N . GLU A 1 279 ? 24.312 -25.141 -30.641 1 94.06 279 GLU A N 1
ATOM 2110 C CA . GLU A 1 279 ? 23.656 -23.875 -30.953 1 94.06 279 GLU A CA 1
ATOM 2111 C C . GLU A 1 279 ? 22.391 -24.078 -31.781 1 94.06 279 GLU A C 1
ATOM 2113 O O . GLU A 1 279 ? 22.344 -24.969 -32.625 1 94.06 279 GLU A O 1
ATOM 2118 N N . ARG A 1 280 ? 21.375 -23.328 -31.453 1 96.31 280 ARG A N 1
ATOM 2119 C CA . ARG A 1 280 ? 20.156 -23.203 -32.25 1 96.31 280 ARG A CA 1
ATOM 2120 C C . ARG A 1 280 ? 20.109 -21.875 -33 1 96.31 280 ARG A C 1
ATOM 2122 O O . ARG A 1 280 ? 20.875 -20.953 -32.688 1 96.31 280 ARG A O 1
ATOM 2129 N N . PRO A 1 281 ? 19.281 -21.734 -34.031 1 95.81 281 PRO A N 1
ATOM 2130 C CA . PRO A 1 281 ? 19.234 -20.5 -34.812 1 95.81 281 PRO A CA 1
ATOM 2131 C C . PRO A 1 281 ? 18.906 -19.281 -33.938 1 95.81 281 PRO A C 1
ATOM 2133 O O . PRO A 1 281 ? 19.484 -18.203 -34.156 1 95.81 281 PRO A O 1
ATOM 2136 N N . ASP A 1 282 ? 18.047 -19.391 -33.031 1 96.38 282 ASP A N 1
ATOM 2137 C CA . ASP A 1 282 ? 17.719 -18.344 -32.094 1 96.38 282 ASP A CA 1
ATOM 2138 C C . ASP A 1 282 ? 17.766 -18.875 -30.656 1 96.38 282 ASP A C 1
ATOM 2140 O O . ASP A 1 282 ? 16.875 -19.609 -30.234 1 96.38 282 ASP A O 1
ATOM 2144 N N . PRO A 1 283 ? 18.703 -18.438 -29.891 1 96.5 283 PRO A N 1
ATOM 2145 C CA . PRO A 1 283 ? 18.859 -18.953 -28.531 1 96.5 283 PRO A CA 1
ATOM 2146 C C . PRO A 1 283 ? 17.766 -18.453 -27.578 1 96.5 283 PRO A C 1
ATOM 2148 O O . PRO A 1 283 ? 17.656 -18.953 -26.453 1 96.5 283 PRO A O 1
ATOM 2151 N N . LYS A 1 284 ? 16.969 -17.5 -28.016 1 95.62 284 LYS A N 1
ATOM 2152 C CA . LYS A 1 284 ? 15.891 -16.984 -27.172 1 95.62 284 LYS A CA 1
ATOM 2153 C C . LYS A 1 284 ? 14.656 -17.859 -27.266 1 95.62 284 LYS A C 1
ATOM 2155 O O . LYS A 1 284 ? 13.734 -17.734 -26.453 1 95.62 284 LYS A O 1
ATOM 2160 N N . HIS A 1 285 ? 14.664 -18.734 -28.312 1 95.5 285 HIS A N 1
ATOM 2161 C CA . HIS A 1 285 ? 13.539 -19.641 -28.438 1 95.5 285 HIS A CA 1
ATOM 2162 C C . HIS A 1 285 ? 13.461 -20.594 -27.25 1 95.5 285 HIS A C 1
ATOM 2164 O O . HIS A 1 285 ? 14.492 -21 -26.703 1 95.5 285 HIS A O 1
ATOM 2170 N N . ASP A 1 286 ? 12.25 -20.953 -26.891 1 94.75 286 ASP A N 1
ATOM 2171 C CA . ASP A 1 286 ? 12.039 -21.812 -25.734 1 94.75 286 ASP A CA 1
ATOM 2172 C C . ASP A 1 286 ? 12.516 -23.234 -26.016 1 94.75 286 ASP A C 1
ATOM 2174 O O . ASP A 1 286 ? 12.438 -23.719 -27.156 1 94.75 286 ASP A O 1
ATOM 2178 N N . VAL A 1 287 ? 13.039 -23.844 -24.969 1 96.88 287 VAL A N 1
ATOM 2179 C CA . VAL A 1 287 ? 13.367 -25.266 -25 1 96.88 287 VAL A CA 1
ATOM 2180 C C . VAL A 1 287 ? 12.375 -26.047 -24.141 1 96.88 287 VAL A C 1
ATOM 2182 O O . VAL A 1 287 ? 12.266 -25.797 -22.938 1 96.88 287 VAL A O 1
ATOM 2185 N N . TRP A 1 288 ? 11.664 -26.984 -24.766 1 95.94 288 TRP A N 1
ATOM 2186 C CA . TRP A 1 288 ? 10.656 -27.766 -24.047 1 95.94 288 TRP A CA 1
ATOM 2187 C C . TRP A 1 288 ? 11.172 -29.156 -23.734 1 95.94 288 TRP A C 1
ATOM 2189 O O . TRP A 1 288 ? 10.555 -29.891 -22.953 1 95.94 288 TRP A O 1
ATOM 2199 N N . GLY A 1 289 ? 12.25 -29.562 -24.375 1 97 289 GLY A N 1
ATOM 2200 C CA . GLY A 1 289 ? 12.828 -30.875 -24.109 1 97 289 GLY A CA 1
ATOM 2201 C C . GLY A 1 289 ? 14.133 -31.109 -24.844 1 97 289 GLY A C 1
ATOM 2202 O O . GLY A 1 289 ? 14.414 -30.453 -25.844 1 97 289 GLY A O 1
ATOM 2203 N N . TYR A 1 290 ? 14.922 -32 -24.375 1 98.31 290 TYR A N 1
ATOM 2204 C CA . TYR A 1 290 ? 16.172 -32.469 -24.969 1 98.31 290 TYR A CA 1
ATOM 2205 C C . TYR A 1 290 ? 16.547 -33.844 -24.453 1 98.31 290 TYR A C 1
ATOM 2207 O O . TYR A 1 290 ? 16.031 -34.281 -23.422 1 98.31 290 TYR A O 1
ATOM 2215 N N . GLY A 1 291 ? 17.359 -34.5 -25.188 1 97.19 291 GLY A N 1
ATOM 2216 C CA . GLY A 1 291 ? 17.797 -35.812 -24.734 1 97.19 291 GLY A CA 1
ATOM 2217 C C . GLY A 1 291 ? 18.844 -36.438 -25.641 1 97.19 291 GLY A C 1
ATOM 2218 O O . GLY A 1 291 ? 18.781 -36.281 -26.859 1 97.19 291 GLY A O 1
ATOM 2219 N N . LEU A 1 292 ? 19.781 -37.188 -25.031 1 97.12 292 LEU A N 1
ATOM 2220 C CA . LEU A 1 292 ? 20.75 -38 -25.766 1 97.12 292 LEU A CA 1
ATOM 2221 C C . LEU A 1 292 ? 20.156 -39.344 -26.172 1 97.12 292 LEU A C 1
ATOM 2223 O O . LEU A 1 292 ? 19.391 -39.938 -25.422 1 97.12 292 LEU A O 1
ATOM 2227 N N . SER A 1 293 ? 20.656 -39.719 -27.391 1 96.12 293 SER A N 1
ATOM 2228 C CA . SER A 1 293 ? 20.266 -41.094 -27.797 1 96.12 293 SER A CA 1
ATOM 2229 C C . SER A 1 293 ? 20.922 -42.125 -26.906 1 96.12 293 SER A C 1
ATOM 2231 O O . SER A 1 293 ? 21.859 -41.844 -26.188 1 96.12 293 SER A O 1
ATOM 2233 N N . HIS A 1 294 ? 20.391 -43.344 -26.969 1 92.06 294 HIS A N 1
ATOM 2234 C CA . HIS A 1 294 ? 20.859 -44.406 -26.109 1 92.06 294 HIS A CA 1
ATOM 2235 C C . HIS A 1 294 ? 22.359 -44.656 -26.297 1 92.06 294 HIS A C 1
ATOM 2237 O O . HIS A 1 294 ? 23.062 -45 -25.344 1 92.06 294 HIS A O 1
ATOM 2243 N N . ASP A 1 295 ? 22.828 -44.5 -27.547 1 93.06 295 ASP A N 1
ATOM 2244 C CA . ASP A 1 295 ? 24.234 -44.719 -27.844 1 93.06 295 ASP A CA 1
ATOM 2245 C C . ASP A 1 295 ? 25.062 -43.469 -27.641 1 93.06 295 ASP A C 1
ATOM 2247 O O . ASP A 1 295 ? 26.281 -43.469 -27.828 1 93.06 295 ASP A O 1
ATOM 2251 N N . GLY A 1 296 ? 24.406 -42.406 -27.328 1 94.12 296 GLY A N 1
ATOM 2252 C CA . GLY A 1 296 ? 25.094 -41.156 -27 1 94.12 296 GLY A CA 1
ATOM 2253 C C . GLY A 1 296 ? 25.562 -40.406 -28.234 1 94.12 296 GLY A C 1
ATOM 2254 O O . GLY A 1 296 ? 26.25 -39.375 -28.109 1 94.12 296 GLY A O 1
ATOM 2255 N N . LYS A 1 297 ? 25.094 -40.75 -29.359 1 95.25 297 LYS A N 1
ATOM 2256 C CA . LYS A 1 297 ? 25.672 -40.219 -30.594 1 95.25 297 LYS A CA 1
ATOM 2257 C C . LYS A 1 297 ? 24.828 -39.062 -31.125 1 95.25 297 LYS A C 1
ATOM 2259 O O . LYS A 1 297 ? 25.297 -38.281 -31.953 1 95.25 297 LYS A O 1
ATOM 2264 N N . ARG A 1 298 ? 23.625 -39 -30.703 1 97 298 ARG A N 1
ATOM 2265 C CA . ARG A 1 298 ? 22.719 -37.969 -31.188 1 97 298 ARG A CA 1
ATOM 2266 C C . ARG A 1 298 ? 22.031 -37.25 -30.016 1 97 298 ARG A C 1
ATOM 2268 O O . ARG A 1 298 ? 21.844 -37.844 -28.953 1 97 298 ARG A O 1
ATOM 2275 N N . LEU A 1 299 ? 21.703 -36 -30.266 1 98.19 299 LEU A N 1
ATOM 2276 C CA . LEU A 1 299 ? 21 -35.156 -29.312 1 98.19 299 LEU A CA 1
ATOM 2277 C C . LEU A 1 299 ? 19.812 -34.469 -29.953 1 98.19 299 LEU A C 1
ATOM 2279 O O . LEU A 1 299 ? 19.938 -33.844 -31.016 1 98.19 299 LEU A O 1
ATOM 2283 N N . PHE A 1 300 ? 18.672 -34.656 -29.438 1 98.44 300 PHE A N 1
ATOM 2284 C CA . PHE A 1 300 ? 17.562 -33.844 -29.922 1 98.44 300 PHE A CA 1
ATOM 2285 C C . PHE A 1 300 ? 17.328 -32.656 -29 1 98.44 300 PHE A C 1
ATOM 2287 O O . PHE A 1 300 ? 17.547 -32.719 -27.797 1 98.44 300 PHE A O 1
ATOM 2294 N N . VAL A 1 301 ? 16.891 -31.531 -29.516 1 98.5 301 VAL A N 1
ATOM 2295 C CA . VAL A 1 301 ? 16.406 -30.359 -28.797 1 98.5 301 VAL A CA 1
ATOM 2296 C C . VAL A 1 301 ? 15.047 -29.938 -29.359 1 98.5 301 VAL A C 1
ATOM 2298 O O . VAL A 1 301 ? 14.93 -29.625 -30.547 1 98.5 301 VAL A O 1
ATOM 2301 N N . SER A 1 302 ? 14.055 -30.047 -28.547 1 98.06 302 SER A N 1
ATOM 2302 C CA . SER A 1 302 ? 12.695 -29.656 -28.906 1 98.06 302 SER A CA 1
ATOM 2303 C C . SER A 1 302 ? 12.352 -28.281 -28.328 1 98.06 302 SER A C 1
ATOM 2305 O O . SER A 1 302 ? 12.555 -28.031 -27.141 1 98.06 302 SER A O 1
ATOM 2307 N N . GLY A 1 303 ? 11.828 -27.438 -29.188 1 96.56 303 GLY A N 1
ATOM 2308 C CA . GLY A 1 303 ? 11.5 -26.094 -28.734 1 96.56 303 GLY A CA 1
ATOM 2309 C C . GLY A 1 303 ? 10.453 -25.406 -29.594 1 96.56 303 GLY A C 1
ATOM 2310 O O . GLY A 1 303 ? 9.797 -26.047 -30.406 1 96.56 303 GLY A O 1
ATOM 2311 N N . ALA A 1 304 ? 10.25 -24.125 -29.234 1 96.44 304 ALA A N 1
ATOM 2312 C CA . ALA A 1 304 ? 9.312 -23.281 -29.969 1 96.44 304 ALA A CA 1
ATOM 2313 C C . ALA A 1 304 ? 9.836 -21.844 -30.078 1 96.44 304 ALA A C 1
ATOM 2315 O O . ALA A 1 304 ? 10.75 -21.453 -29.344 1 96.44 304 ALA A O 1
ATOM 2316 N N . ASP A 1 305 ? 9.219 -21.109 -31.031 1 95.19 305 ASP A N 1
ATOM 2317 C CA . ASP A 1 305 ? 9.461 -19.672 -31.016 1 95.19 305 ASP A CA 1
ATOM 2318 C C . ASP A 1 305 ? 8.844 -19.031 -29.781 1 95.19 305 ASP A C 1
ATOM 2320 O O . ASP A 1 305 ? 8.141 -19.688 -29.016 1 95.19 305 ASP A O 1
ATOM 2324 N N . MET A 1 306 ? 9.039 -17.766 -29.594 1 93.88 306 MET A N 1
ATOM 2325 C CA . MET A 1 306 ? 8.68 -17.062 -28.375 1 93.88 306 MET A CA 1
ATOM 2326 C C . MET A 1 306 ? 7.164 -16.969 -28.219 1 93.88 306 MET A C 1
ATOM 2328 O O . MET A 1 306 ? 6.66 -16.797 -27.109 1 93.88 306 MET A O 1
ATOM 2332 N N . GLU A 1 307 ? 6.422 -17.156 -29.281 1 94.56 307 GLU A N 1
ATOM 2333 C CA . GLU A 1 307 ? 4.969 -17.062 -29.25 1 94.56 307 GLU A CA 1
ATOM 2334 C C . GLU A 1 307 ? 4.316 -18.438 -29.297 1 94.56 307 GLU A C 1
ATOM 2336 O O . GLU A 1 307 ? 3.09 -18.562 -29.281 1 94.56 307 GLU A O 1
ATOM 2341 N N . ALA A 1 308 ? 5.148 -19.516 -29.375 1 94.75 308 ALA A N 1
ATOM 2342 C CA . ALA A 1 308 ? 4.711 -20.906 -29.438 1 94.75 308 ALA A CA 1
ATOM 2343 C C . ALA A 1 308 ? 3.896 -21.172 -30.703 1 94.75 308 ALA A C 1
ATOM 2345 O O . ALA A 1 308 ? 2.914 -21.906 -30.672 1 94.75 308 ALA A O 1
ATOM 2346 N N . LYS A 1 309 ? 4.25 -20.484 -31.797 1 96.19 309 LYS A N 1
ATOM 2347 C CA . LYS A 1 309 ? 3.553 -20.688 -33.062 1 96.19 309 LYS A CA 1
ATOM 2348 C C . LYS A 1 309 ? 4.246 -21.766 -33.906 1 96.19 309 LYS A C 1
ATOM 2350 O O . LYS A 1 309 ? 3.654 -22.297 -34.844 1 96.19 309 LYS A O 1
ATOM 2355 N N . GLU A 1 310 ? 5.465 -22.062 -33.5 1 96.12 310 GLU A N 1
ATOM 2356 C CA . GLU A 1 310 ? 6.23 -23.047 -34.281 1 96.12 310 GLU A CA 1
ATOM 2357 C C . GLU A 1 310 ? 6.906 -24.047 -33.344 1 96.12 310 GLU A C 1
ATOM 2359 O O . GLU A 1 310 ? 7.707 -23.672 -32.469 1 96.12 310 GLU A O 1
ATOM 2364 N N . HIS A 1 311 ? 6.523 -25.328 -33.531 1 96.81 311 HIS A N 1
ATOM 2365 C CA . HIS A 1 311 ? 7.203 -26.438 -32.844 1 96.81 311 HIS A CA 1
ATOM 2366 C C . HIS A 1 311 ? 8.344 -26.969 -33.719 1 96.81 311 HIS A C 1
ATOM 2368 O O . HIS A 1 311 ? 8.125 -27.422 -34.844 1 96.81 311 HIS A O 1
ATOM 2374 N N . THR A 1 312 ? 9.57 -26.891 -33.156 1 97.62 312 THR A N 1
ATOM 2375 C CA . THR A 1 312 ? 10.734 -27.375 -33.906 1 97.62 312 THR A CA 1
ATOM 2376 C C . THR A 1 312 ? 11.539 -28.359 -33.062 1 97.62 312 THR A C 1
ATOM 2378 O O . THR A 1 312 ? 11.727 -28.156 -31.859 1 97.62 312 THR A O 1
ATOM 2381 N N . ILE A 1 313 ? 11.945 -29.453 -33.75 1 98.31 313 ILE A N 1
ATOM 2382 C CA . ILE A 1 313 ? 12.883 -30.406 -33.156 1 98.31 313 ILE A CA 1
ATOM 2383 C C . ILE A 1 313 ? 14.156 -30.469 -34 1 98.31 313 ILE A C 1
ATOM 2385 O O . ILE A 1 313 ? 14.109 -30.797 -35.188 1 98.31 313 ILE A O 1
ATOM 2389 N N . TYR A 1 314 ? 15.266 -30.141 -33.375 1 98.44 314 TYR A N 1
ATOM 2390 C CA . TYR A 1 314 ? 16.578 -30.297 -34 1 98.44 314 TYR A CA 1
ATOM 2391 C C . TYR A 1 314 ? 17.25 -31.578 -33.531 1 98.44 314 TYR A C 1
ATOM 2393 O O . TYR A 1 314 ? 17.109 -31.984 -32.375 1 98.44 314 TYR A O 1
ATOM 2401 N N . LEU A 1 315 ? 17.906 -32.125 -34.438 1 98.06 315 LEU A N 1
ATOM 2402 C CA . LEU A 1 315 ? 18.781 -33.25 -34.125 1 98.06 315 LEU A CA 1
ATOM 2403 C C . LEU A 1 315 ? 20.25 -32.906 -34.375 1 98.06 315 LEU A C 1
ATOM 2405 O O . LEU A 1 315 ? 20.562 -32.25 -35.375 1 98.06 315 LEU A O 1
ATOM 2409 N N . TYR A 1 316 ? 21.062 -33.312 -33.469 1 98.12 316 TYR A N 1
ATOM 2410 C CA . TYR A 1 316 ? 22.484 -33.031 -33.594 1 98.12 316 TYR A CA 1
ATOM 2411 C C . TYR A 1 316 ? 23.297 -34.312 -33.562 1 98.12 316 TYR A C 1
ATOM 2413 O O . TYR A 1 316 ? 22.938 -35.25 -32.844 1 98.12 316 TYR A O 1
ATOM 2421 N N . ASP A 1 317 ? 24.391 -34.219 -34.312 1 97.25 317 ASP A N 1
ATOM 2422 C CA . ASP A 1 317 ? 25.469 -35.188 -34.031 1 97.25 317 ASP A CA 1
ATOM 2423 C C . ASP A 1 317 ? 26.25 -34.812 -32.781 1 97.25 317 ASP A C 1
ATOM 2425 O O . ASP A 1 317 ? 26.828 -33.719 -32.719 1 97.25 317 ASP A O 1
ATOM 2429 N N . ALA A 1 318 ? 26.297 -35.656 -31.828 1 95.81 318 ALA A N 1
ATOM 2430 C CA . ALA A 1 318 ? 26.844 -35.312 -30.531 1 95.81 318 ALA A CA 1
ATOM 2431 C C . ALA A 1 318 ? 28.359 -35.062 -30.609 1 95.81 318 ALA A C 1
ATOM 2433 O O . ALA A 1 318 ? 28.906 -34.281 -29.828 1 95.81 318 ALA A O 1
ATOM 2434 N N . ALA A 1 319 ? 29.016 -35.656 -31.5 1 93.38 319 ALA A N 1
ATOM 2435 C CA . ALA A 1 319 ? 30.453 -35.531 -31.609 1 93.38 319 ALA A CA 1
ATOM 2436 C C . ALA A 1 319 ? 30.844 -34.281 -32.406 1 93.38 319 ALA A C 1
ATOM 2438 O O . ALA A 1 319 ? 31.812 -33.594 -32.062 1 93.38 319 ALA A O 1
ATOM 2439 N N . THR A 1 320 ? 30.031 -33.938 -33.438 1 95.31 320 THR A N 1
ATOM 2440 C CA . THR A 1 320 ? 30.438 -32.875 -34.344 1 95.31 320 THR A CA 1
ATOM 2441 C C . THR A 1 320 ? 29.641 -31.609 -34.094 1 95.31 320 THR A C 1
ATOM 2443 O O . THR A 1 320 ? 30.078 -30.516 -34.469 1 95.31 320 THR A O 1
ATOM 2446 N N . GLY A 1 321 ? 28.484 -31.828 -33.625 1 95.75 321 GLY A N 1
ATOM 2447 C CA . GLY A 1 321 ? 27.609 -30.672 -33.406 1 95.75 321 GLY A CA 1
ATOM 2448 C C . GLY A 1 321 ? 26.766 -30.328 -34.625 1 95.75 321 GLY A C 1
ATOM 2449 O O . GLY A 1 321 ? 25.984 -29.359 -34.594 1 95.75 321 GLY A O 1
ATOM 2450 N N . THR A 1 322 ? 26.922 -31.094 -35.688 1 96.94 322 THR A N 1
ATOM 2451 C CA . THR A 1 322 ? 26.141 -30.828 -36.875 1 96.94 322 THR A CA 1
ATOM 2452 C C . THR A 1 322 ? 24.641 -30.953 -36.594 1 96.94 322 THR A C 1
ATOM 2454 O O . THR A 1 322 ? 24.203 -31.938 -36 1 96.94 322 THR A O 1
ATOM 2457 N N . ARG A 1 323 ? 23.922 -29.953 -37.031 1 97.38 323 ARG A N 1
ATOM 2458 C CA . ARG A 1 323 ? 22.5 -29.859 -36.719 1 97.38 323 ARG A CA 1
ATOM 2459 C C . ARG A 1 323 ? 21.641 -30.156 -37.938 1 97.38 323 ARG A C 1
ATOM 2461 O O . ARG A 1 323 ? 22 -29.75 -39.062 1 97.38 323 ARG A O 1
ATOM 2468 N N . GLU A 1 324 ? 20.547 -30.75 -37.781 1 96.5 324 GLU A N 1
ATOM 2469 C CA . GLU A 1 324 ? 19.484 -30.875 -38.812 1 96.5 324 GLU A CA 1
ATOM 2470 C C . GLU A 1 324 ? 18.109 -30.594 -38.188 1 96.5 324 GLU A C 1
ATOM 2472 O O . GLU A 1 324 ? 17.891 -30.844 -37 1 96.5 324 GLU A O 1
ATOM 2477 N N . THR A 1 325 ? 17.203 -30.031 -39.031 1 97.25 325 THR A N 1
ATOM 2478 C CA . THR A 1 325 ? 15.82 -29.891 -38.594 1 97.25 325 THR A CA 1
ATOM 2479 C C . THR A 1 325 ? 15.062 -31.203 -38.75 1 97.25 325 THR A C 1
ATOM 2481 O O . THR A 1 325 ? 14.852 -31.672 -39.875 1 97.25 325 THR A O 1
ATOM 2484 N N . PHE A 1 326 ? 14.688 -31.781 -37.719 1 97.88 326 PHE A N 1
ATOM 2485 C CA . PHE A 1 326 ? 14.062 -33.094 -37.719 1 97.88 326 PHE A CA 1
ATOM 2486 C C . PHE A 1 326 ? 12.555 -33 -37.906 1 97.88 326 PHE A C 1
ATOM 2488 O O . PHE A 1 326 ? 11.945 -33.781 -38.625 1 97.88 326 PHE A O 1
ATOM 2495 N N . TYR A 1 327 ? 11.961 -32.094 -37.219 1 97.19 327 TYR A N 1
ATOM 2496 C CA . TYR A 1 327 ? 10.523 -31.828 -37.219 1 97.19 327 TYR A CA 1
ATOM 2497 C C . TYR A 1 327 ? 10.242 -30.328 -37.125 1 97.19 327 TYR A C 1
ATOM 2499 O O . TYR A 1 327 ? 10.945 -29.594 -36.438 1 97.19 327 TYR A O 1
ATOM 2507 N N . GLN A 1 328 ? 9.312 -29.844 -37.875 1 95.88 328 GLN A N 1
ATOM 2508 C CA . GLN A 1 328 ? 8.883 -28.438 -37.844 1 95.88 328 GLN A CA 1
ATOM 2509 C C . GLN A 1 328 ? 7.41 -28.312 -38.188 1 95.88 328 GLN A C 1
ATOM 2511 O O . GLN A 1 328 ? 6.969 -28.828 -39.219 1 95.88 328 GLN A O 1
ATOM 2516 N N . LEU A 1 329 ? 6.656 -27.703 -37.312 1 95.12 329 LEU A N 1
ATOM 2517 C CA . LEU A 1 329 ? 5.246 -27.422 -37.562 1 95.12 329 LEU A CA 1
ATOM 2518 C C . LEU A 1 329 ? 4.887 -26.016 -37.062 1 95.12 329 LEU A C 1
ATOM 2520 O O . LEU A 1 329 ? 5.109 -25.672 -35.906 1 95.12 329 LEU A O 1
ATOM 2524 N N . ARG A 1 330 ? 4.383 -25.219 -37.938 1 95.56 330 ARG A N 1
ATOM 2525 C CA . ARG A 1 330 ? 3.93 -23.875 -37.594 1 95.56 330 ARG A CA 1
ATOM 2526 C C . ARG A 1 330 ? 2.408 -23.797 -37.656 1 95.56 330 ARG A C 1
ATOM 2528 O O . ARG A 1 330 ? 1.779 -24.266 -38.594 1 95.56 330 ARG A O 1
ATOM 2535 N N . GLU A 1 331 ? 1.826 -23.344 -36.625 1 94.44 331 GLU A N 1
ATOM 2536 C CA . GLU A 1 331 ? 0.41 -23.031 -36.469 1 94.44 331 GLU A CA 1
ATOM 2537 C C . GLU A 1 331 ? 0.22 -21.609 -35.938 1 94.44 331 GLU A C 1
ATOM 2539 O O . GLU A 1 331 ? 0.405 -21.391 -34.719 1 94.44 331 GLU A O 1
ATOM 2544 N N . PRO A 1 332 ? -0.257 -20.656 -36.75 1 92.19 332 PRO A N 1
ATOM 2545 C CA . PRO A 1 332 ? -0.241 -19.234 -36.375 1 92.19 332 PRO A CA 1
ATOM 2546 C C . PRO A 1 332 ? -1.072 -18.922 -35.156 1 92.19 332 PRO A C 1
ATOM 2548 O O . PRO A 1 332 ? -0.836 -17.922 -34.469 1 92.19 332 PRO A O 1
ATOM 2551 N N . ARG A 1 333 ? -2.059 -19.734 -34.844 1 92.44 333 ARG A N 1
ATOM 2552 C CA . ARG A 1 333 ? -2.904 -19.422 -33.719 1 92.44 333 ARG A CA 1
ATOM 2553 C C . ARG A 1 333 ? -2.705 -20.438 -32.594 1 92.44 333 ARG A C 1
ATOM 2555 O O . ARG A 1 333 ? -3.557 -20.562 -31.703 1 92.44 333 ARG A O 1
ATOM 2562 N N . HIS A 1 334 ? -1.579 -21.109 -32.625 1 92.19 334 HIS A N 1
ATOM 2563 C CA . HIS A 1 334 ? -1.304 -22.094 -31.562 1 92.19 334 HIS A CA 1
ATOM 2564 C C . HIS A 1 334 ? -1.129 -21.406 -30.203 1 92.19 334 HIS A C 1
ATOM 2566 O O . HIS A 1 334 ? -0.553 -20.328 -30.125 1 92.19 334 HIS A O 1
ATOM 2572 N N . LEU A 1 335 ? -1.575 -22.016 -29.172 1 88.94 335 LEU A N 1
ATOM 2573 C CA . LEU A 1 335 ? -1.504 -21.391 -27.859 1 88.94 335 LEU A CA 1
ATOM 2574 C C . LEU A 1 335 ? -0.57 -22.172 -26.938 1 88.94 335 LEU A C 1
ATOM 2576 O O . LEU A 1 335 ? 0.41 -21.609 -26.438 1 88.94 335 LEU A O 1
ATOM 2580 N N . ARG A 1 336 ? -0.706 -23.406 -26.531 1 83.25 336 ARG A N 1
ATOM 2581 C CA . ARG A 1 336 ? -0.083 -24.141 -25.438 1 83.25 336 ARG A CA 1
ATOM 2582 C C . ARG A 1 336 ? 0.975 -25.109 -25.953 1 83.25 336 ARG A C 1
ATOM 2584 O O . ARG A 1 336 ? 0.671 -26 -26.734 1 83.25 336 ARG A O 1
ATOM 2591 N N . PRO A 1 337 ? 2.172 -24.875 -25.5 1 87.38 337 PRO A N 1
ATOM 2592 C CA . PRO A 1 337 ? 3.238 -25.781 -25.953 1 87.38 337 PRO A CA 1
ATOM 2593 C C . PRO A 1 337 ? 3.32 -27.047 -25.109 1 87.38 337 PRO A C 1
ATOM 2595 O O . PRO A 1 337 ? 4.387 -27.375 -24.594 1 87.38 337 PRO A O 1
ATOM 2598 N N . ASP A 1 338 ? 2.271 -27.844 -25.078 1 91.5 338 ASP A N 1
ATOM 2599 C CA . ASP A 1 338 ? 2.211 -29.062 -24.281 1 91.5 338 ASP A CA 1
ATOM 2600 C C . ASP A 1 338 ? 2.865 -30.234 -25.016 1 91.5 338 ASP A C 1
ATOM 2602 O O . ASP A 1 338 ? 2.389 -31.359 -24.922 1 91.5 338 ASP A O 1
ATOM 2606 N N . TRP A 1 339 ? 3.926 -30.016 -25.75 1 96.38 339 TRP A N 1
ATOM 2607 C CA . TRP A 1 339 ? 4.629 -31.016 -26.531 1 96.38 339 TRP A CA 1
ATOM 2608 C C . TRP A 1 339 ? 5.656 -31.75 -25.672 1 96.38 339 TRP A C 1
ATOM 2610 O O . TRP A 1 339 ? 6.152 -31.203 -24.688 1 96.38 339 TRP A O 1
ATOM 2620 N N . GLN A 1 340 ? 5.934 -33 -26.047 1 98.06 340 GLN A N 1
ATOM 2621 C CA . GLN A 1 340 ? 6.977 -33.812 -25.438 1 98.06 340 GLN A CA 1
ATOM 2622 C C . GLN A 1 340 ? 7.648 -34.688 -26.484 1 98.06 340 GLN A C 1
ATOM 2624 O O . GLN A 1 340 ? 7.02 -35.094 -27.469 1 98.06 340 GLN A O 1
ATOM 2629 N N . VAL A 1 341 ? 8.914 -34.938 -26.312 1 98.31 341 VAL A N 1
ATOM 2630 C CA . VAL A 1 341 ? 9.688 -35.75 -27.25 1 98.31 341 VAL A CA 1
ATOM 2631 C C . VAL A 1 341 ? 10.547 -36.75 -26.484 1 98.31 341 VAL A C 1
ATOM 2633 O O . VAL A 1 341 ? 11.062 -36.438 -25.406 1 98.31 341 VAL A O 1
ATOM 2636 N N . ALA A 1 342 ? 10.633 -37.938 -27 1 97.94 342 ALA A N 1
ATOM 2637 C CA . ALA A 1 342 ? 11.531 -38.969 -26.484 1 97.94 342 ALA A CA 1
ATOM 2638 C C . ALA A 1 342 ? 12.094 -39.844 -27.609 1 97.94 342 ALA A C 1
ATOM 2640 O O . ALA A 1 342 ? 11.531 -39.875 -28.703 1 97.94 342 ALA A O 1
ATOM 2641 N N . TRP A 1 343 ? 13.234 -40.469 -27.422 1 97.5 343 TRP A N 1
ATOM 2642 C CA . TRP A 1 343 ? 13.789 -41.406 -28.391 1 97.5 343 TRP A CA 1
ATOM 2643 C C . TRP A 1 343 ? 12.898 -42.656 -28.5 1 97.5 343 TRP A C 1
ATOM 2645 O O . TRP A 1 343 ? 12.414 -43.188 -27.5 1 97.5 343 TRP A O 1
ATOM 2655 N N . ALA A 1 344 ? 12.68 -43.062 -29.75 1 97.12 344 ALA A N 1
ATOM 2656 C CA . ALA A 1 344 ? 11.938 -44.281 -30 1 97.12 344 ALA A CA 1
ATOM 2657 C C . ALA A 1 344 ? 12.789 -45.5 -29.688 1 97.12 344 ALA A C 1
ATOM 2659 O O . ALA A 1 344 ? 14.016 -45.5 -29.859 1 97.12 344 ALA A O 1
ATOM 2660 N N . PRO A 1 345 ? 12.094 -46.562 -29.172 1 94 345 PRO A N 1
ATOM 2661 C CA . PRO A 1 345 ? 12.844 -47.781 -28.984 1 94 345 PRO A CA 1
ATOM 2662 C C . PRO A 1 345 ? 13.086 -48.531 -30.297 1 94 345 PRO A C 1
ATOM 2664 O O . PRO A 1 345 ? 12.195 -48.594 -31.156 1 94 345 PRO A O 1
ATOM 2667 N N . GLY A 1 346 ? 14.219 -49.062 -30.5 1 87.56 346 GLY A N 1
ATOM 2668 C CA . GLY A 1 346 ? 14.484 -49.969 -31.594 1 87.56 346 GLY A CA 1
ATOM 2669 C C . GLY A 1 346 ? 15.023 -49.281 -32.844 1 87.56 346 GLY A C 1
ATOM 2670 O O . GLY A 1 346 ? 15.398 -49.969 -33.812 1 87.56 346 GLY A O 1
ATOM 2671 N N . ASP A 1 347 ? 14.891 -47.969 -32.875 1 90.88 347 ASP A N 1
ATOM 2672 C CA . ASP A 1 347 ? 15.477 -47.25 -34 1 90.88 347 ASP A CA 1
ATOM 2673 C C . ASP A 1 347 ? 16.016 -45.906 -33.562 1 90.88 347 ASP A C 1
ATOM 2675 O O . ASP A 1 347 ? 16.172 -45.656 -32.344 1 90.88 347 ASP A O 1
ATOM 2679 N N . ASP A 1 348 ? 16.359 -45.094 -34.625 1 89.75 348 ASP A N 1
ATOM 2680 C CA . ASP A 1 348 ? 16.969 -43.781 -34.312 1 89.75 348 ASP A CA 1
ATOM 2681 C C . ASP A 1 348 ? 15.961 -42.656 -34.438 1 89.75 348 ASP A C 1
ATOM 2683 O O . ASP A 1 348 ? 16.344 -41.5 -34.625 1 89.75 348 ASP A O 1
ATOM 2687 N N . GLY A 1 349 ? 14.688 -43.062 -34.406 1 96.56 349 GLY A N 1
ATOM 2688 C CA . GLY A 1 349 ? 13.648 -42.031 -34.531 1 96.56 349 GLY A CA 1
ATOM 2689 C C . GLY A 1 349 ? 13.18 -41.531 -33.156 1 96.56 349 GLY A C 1
ATOM 2690 O O . GLY A 1 349 ? 13.828 -41.75 -32.156 1 96.56 349 GLY A O 1
ATOM 2691 N N . LEU A 1 350 ? 12.109 -40.656 -33.281 1 98.31 350 LEU A N 1
ATOM 2692 C CA . LEU A 1 350 ? 11.578 -40.031 -32.094 1 98.31 350 LEU A CA 1
ATOM 2693 C C . LEU A 1 350 ? 10.094 -40.312 -31.938 1 98.31 350 LEU A C 1
ATOM 2695 O O . LEU A 1 350 ? 9.375 -40.5 -32.938 1 98.31 350 LEU A O 1
ATOM 2699 N N . ILE A 1 351 ? 9.664 -40.5 -30.656 1 98.5 351 ILE A N 1
ATOM 2700 C CA . ILE A 1 351 ? 8.258 -40.406 -30.281 1 98.5 351 ILE A CA 1
ATOM 2701 C C . ILE A 1 351 ? 7.918 -38.969 -29.953 1 98.5 351 ILE A C 1
ATOM 2703 O O . ILE A 1 351 ? 8.586 -38.312 -29.125 1 98.5 351 ILE A O 1
ATOM 2707 N N . ILE A 1 352 ? 6.91 -38.438 -30.656 1 98.38 352 ILE A N 1
ATOM 2708 C CA . ILE A 1 352 ? 6.559 -37.031 -30.531 1 98.38 352 ILE A CA 1
ATOM 2709 C C . ILE A 1 352 ? 5.113 -36.875 -30.062 1 98.38 352 ILE A C 1
ATOM 2711 O O . ILE A 1 352 ? 4.199 -37.438 -30.688 1 98.38 352 ILE A O 1
ATOM 2715 N N . LEU A 1 353 ? 4.914 -36.312 -28.906 1 98.38 353 LEU A N 1
ATOM 2716 C CA . LEU A 1 353 ? 3.598 -35.844 -28.5 1 98.38 353 LEU A CA 1
ATOM 2717 C C . LEU A 1 353 ? 3.305 -34.438 -29.078 1 98.38 353 LEU A C 1
ATOM 2719 O O . LEU A 1 353 ? 3.982 -33.469 -28.734 1 98.38 353 LEU A O 1
ATOM 2723 N N . THR A 1 354 ? 2.396 -34.344 -29.891 1 97.06 354 THR A N 1
ATOM 2724 C CA . THR A 1 354 ? 2.092 -33.094 -30.594 1 97.06 354 THR A CA 1
ATOM 2725 C C . THR A 1 354 ? 0.62 -33.031 -31 1 97.06 354 THR A C 1
ATOM 2727 O O . THR A 1 354 ? -0.069 -34.062 -30.969 1 97.06 354 THR A O 1
ATOM 2730 N N . ASP A 1 355 ? 0.131 -31.891 -31.234 1 96.25 355 ASP A N 1
ATOM 2731 C CA . ASP A 1 355 ? -1.252 -31.719 -31.672 1 96.25 355 ASP A CA 1
ATOM 2732 C C . ASP A 1 355 ? -1.328 -31.422 -33.156 1 96.25 355 ASP A C 1
ATOM 2734 O O . ASP A 1 355 ? -2.211 -30.688 -33.625 1 96.25 355 ASP A O 1
ATOM 2738 N N . ARG A 1 356 ? -0.389 -31.938 -33.906 1 95.12 356 ARG A N 1
ATOM 2739 C CA . ARG A 1 356 ? -0.262 -31.672 -35.344 1 95.12 356 ARG A CA 1
ATOM 2740 C C . ARG A 1 356 ? -1.569 -31.953 -36.094 1 95.12 356 ARG A C 1
ATOM 2742 O O . ARG A 1 356 ? -1.894 -31.297 -37.062 1 95.12 356 ARG A O 1
ATOM 2749 N N . ASP A 1 357 ? -2.412 -32.906 -35.562 1 95.44 357 ASP A N 1
ATOM 2750 C CA . ASP A 1 357 ? -3.67 -33.25 -36.219 1 95.44 357 ASP A CA 1
ATOM 2751 C C . ASP A 1 357 ? -4.867 -32.812 -35.375 1 95.44 357 ASP A C 1
ATOM 2753 O O . ASP A 1 357 ? -5.953 -33.375 -35.5 1 95.44 357 ASP A O 1
ATOM 2757 N N . GLY A 1 358 ? -4.648 -31.906 -34.469 1 95.56 358 GLY A N 1
ATOM 2758 C CA . GLY A 1 358 ? -5.742 -31.25 -33.75 1 95.56 358 GLY A CA 1
ATOM 2759 C C . GLY A 1 358 ? -5.824 -31.609 -32.281 1 95.56 358 GLY A C 1
ATOM 2760 O O . GLY A 1 358 ? -6.391 -30.859 -31.5 1 95.56 358 GLY A O 1
ATOM 2761 N N . TRP A 1 359 ? -5.387 -32.75 -31.938 1 97.06 359 TRP A N 1
ATOM 2762 C CA . TRP A 1 359 ? -5.395 -33.25 -30.547 1 97.06 359 TRP A CA 1
ATOM 2763 C C . TRP A 1 359 ? -4.008 -33.719 -30.125 1 97.06 359 TRP A C 1
ATOM 2765 O O . TRP A 1 359 ? -3.242 -34.219 -30.953 1 97.06 359 TRP A O 1
ATOM 2775 N N . LEU A 1 360 ? -3.631 -33.531 -28.891 1 97.38 360 LEU A N 1
ATOM 2776 C CA . LEU A 1 360 ? -2.342 -34 -28.391 1 97.38 360 LEU A CA 1
ATOM 2777 C C . LEU A 1 360 ? -2.291 -35.531 -28.359 1 97.38 360 LEU A C 1
ATOM 2779 O O . LEU A 1 360 ? -2.846 -36.156 -27.453 1 97.38 360 LEU A O 1
ATOM 2783 N N . GLN A 1 361 ? -1.607 -36 -29.344 1 98.31 361 GLN A N 1
ATOM 2784 C CA . GLN A 1 361 ? -1.482 -37.469 -29.516 1 98.31 361 GLN A CA 1
ATOM 2785 C C . GLN A 1 361 ? -0.034 -37.844 -29.797 1 98.31 361 GLN A C 1
ATOM 2787 O O . GLN A 1 361 ? 0.82 -37 -30.016 1 98.31 361 GLN A O 1
ATOM 2792 N N . LEU A 1 362 ? 0.222 -39.156 -29.75 1 98.75 362 LEU A N 1
ATOM 2793 C CA . LEU A 1 362 ? 1.577 -39.688 -29.922 1 98.75 362 LEU A CA 1
ATOM 2794 C C . LEU A 1 362 ? 1.838 -40.062 -31.375 1 98.75 362 LEU A C 1
ATOM 2796 O O . LEU A 1 362 ? 0.976 -40.656 -32.031 1 98.75 362 LEU A O 1
ATOM 2800 N N . TYR A 1 363 ? 3.027 -39.75 -31.859 1 98.56 363 TYR A N 1
ATOM 2801 C CA . TYR A 1 363 ? 3.51 -40.094 -33.188 1 98.56 363 TYR A CA 1
ATOM 2802 C C . TYR A 1 363 ? 4.914 -40.656 -33.156 1 98.56 363 TYR A C 1
ATOM 2804 O O . TYR A 1 363 ? 5.699 -40.344 -32.25 1 98.56 363 TYR A O 1
ATOM 2812 N N . HIS A 1 364 ? 5.219 -41.531 -34.094 1 98.5 364 HIS A N 1
ATOM 2813 C CA . HIS A 1 364 ? 6.562 -42.031 -34.312 1 98.5 364 HIS A CA 1
ATOM 2814 C C . HIS A 1 364 ? 7.125 -41.531 -35.656 1 98.5 364 HIS A C 1
ATOM 2816 O O . HIS A 1 364 ? 6.547 -41.812 -36.719 1 98.5 364 HIS A O 1
ATOM 2822 N N . GLN A 1 365 ? 8.188 -40.812 -35.531 1 98.06 365 GLN A N 1
ATOM 2823 C CA . GLN A 1 365 ? 8.891 -40.375 -36.75 1 98.06 365 GLN A CA 1
ATOM 2824 C C . GLN A 1 365 ? 10.305 -40.969 -36.781 1 98.06 365 GLN A C 1
ATOM 2826 O O . GLN A 1 365 ? 11.117 -40.719 -35.906 1 98.06 365 GLN A O 1
ATOM 2831 N N . LYS A 1 366 ? 10.656 -41.594 -37.812 1 96.12 366 LYS A N 1
ATOM 2832 C CA . LYS A 1 366 ? 11.891 -42.375 -37.875 1 96.12 366 LYS A CA 1
ATOM 2833 C C . LYS A 1 366 ? 13.062 -41.5 -38.312 1 96.12 366 LYS A C 1
ATOM 2835 O O . LYS A 1 366 ? 14.195 -41.688 -37.875 1 96.12 366 LYS A O 1
ATOM 2840 N N . LYS A 1 367 ? 12.828 -40.625 -39.25 1 95.44 367 LYS A N 1
ATOM 2841 C CA . LYS A 1 367 ? 13.891 -39.781 -39.812 1 95.44 367 LYS A CA 1
ATOM 2842 C C . LYS A 1 367 ? 13.359 -38.406 -40.188 1 95.44 367 LYS A C 1
ATOM 2844 O O . LYS A 1 367 ? 12.148 -38.25 -40.375 1 95.44 367 LYS A O 1
ATOM 2849 N N . ALA A 1 368 ? 14.32 -37.531 -40.25 1 93.94 368 ALA A N 1
ATOM 2850 C CA . ALA A 1 368 ? 13.969 -36.188 -40.719 1 93.94 368 ALA A CA 1
ATOM 2851 C C . ALA A 1 368 ? 13.281 -36.219 -42.062 1 93.94 368 ALA A C 1
ATOM 2853 O O . ALA A 1 368 ? 13.688 -37 -42.938 1 93.94 368 ALA A O 1
ATOM 2854 N N . GLY A 1 369 ? 12.219 -35.5 -42.188 1 88.25 369 GLY A N 1
ATOM 2855 C CA . GLY A 1 369 ? 11.547 -35.375 -43.469 1 88.25 369 GLY A CA 1
ATOM 2856 C C . GLY A 1 369 ? 10.461 -36.406 -43.688 1 88.25 369 GLY A C 1
ATOM 2857 O O . GLY A 1 369 ? 9.617 -36.281 -44.562 1 88.25 369 GLY A O 1
ATOM 2858 N N . GLN A 1 370 ? 10.531 -37.438 -42.906 1 92.62 370 GLN A N 1
ATOM 2859 C CA . GLN A 1 370 ? 9.492 -38.438 -43 1 92.62 370 GLN A CA 1
ATOM 2860 C C . GLN A 1 370 ? 8.227 -38 -42.281 1 92.62 370 GLN A C 1
ATOM 2862 O O . GLN A 1 370 ? 8.297 -37.375 -41.219 1 92.62 370 GLN A O 1
ATOM 2867 N N . ALA A 1 371 ? 7.113 -38.5 -42.844 1 92.62 371 ALA A N 1
ATOM 2868 C CA . ALA A 1 371 ? 5.855 -38.219 -42.156 1 92.62 371 ALA A CA 1
ATOM 2869 C C . ALA A 1 371 ? 5.742 -39 -40.844 1 92.62 371 ALA A C 1
ATOM 2871 O O . ALA A 1 371 ? 6.004 -40.188 -40.812 1 92.62 371 ALA A O 1
ATOM 2872 N N . PRO A 1 372 ? 5.438 -38.344 -39.812 1 96.44 372 PRO A N 1
ATOM 2873 C CA . PRO A 1 372 ? 5.262 -39.062 -38.562 1 96.44 372 PRO A CA 1
ATOM 2874 C C . PRO A 1 372 ? 4.098 -40.062 -38.625 1 96.44 372 PRO A C 1
ATOM 2876 O O . PRO A 1 372 ? 3.021 -39.719 -39.125 1 96.44 372 PRO A O 1
ATOM 2879 N N . ARG A 1 373 ? 4.301 -41.219 -38.188 1 97.19 373 ARG A N 1
ATOM 2880 C CA . ARG A 1 373 ? 3.238 -42.219 -38.031 1 97.19 373 ARG A CA 1
ATOM 2881 C C . ARG A 1 373 ? 2.473 -42 -36.719 1 97.19 373 ARG A C 1
ATOM 2883 O O . ARG A 1 373 ? 3.064 -42 -35.656 1 97.19 373 ARG A O 1
ATOM 2890 N N . GLN A 1 374 ? 1.192 -41.938 -36.844 1 97.75 374 GLN A N 1
ATOM 2891 C CA . GLN A 1 374 ? 0.358 -41.719 -35.688 1 97.75 374 GLN A CA 1
ATOM 2892 C C . GLN A 1 374 ? 0.224 -43.031 -34.875 1 97.75 374 GLN A C 1
ATOM 2894 O O . GLN A 1 374 ? -0.096 -44.062 -35.438 1 97.75 374 GLN A O 1
ATOM 2899 N N . ILE A 1 375 ? 0.499 -42.969 -33.594 1 98.62 375 ILE A N 1
ATOM 2900 C CA . ILE A 1 375 ? 0.43 -44.125 -32.719 1 98.62 375 ILE A CA 1
ATOM 2901 C C . ILE A 1 375 ? -0.929 -44.156 -32.031 1 98.62 375 ILE A C 1
ATOM 2903 O O . ILE A 1 375 ? -1.566 -45.219 -31.953 1 98.62 375 ILE A O 1
ATOM 2907 N N . THR A 1 376 ? -1.301 -43.031 -31.438 1 98.62 376 THR A N 1
ATOM 2908 C CA . THR A 1 376 ? -2.611 -42.906 -30.812 1 98.62 376 THR A CA 1
ATOM 2909 C C . THR A 1 376 ? -3.457 -41.875 -31.562 1 98.62 376 THR A C 1
ATOM 2911 O O . THR A 1 376 ? -2.92 -40.969 -32.219 1 98.62 376 THR A O 1
ATOM 2914 N N . SER A 1 377 ? -4.777 -42 -31.422 1 97.44 377 SER A N 1
ATOM 2915 C CA . SER A 1 377 ? -5.707 -41.094 -32.062 1 97.44 377 SER A CA 1
ATOM 2916 C C . SER A 1 377 ? -7.027 -41 -31.328 1 97.44 377 SER A C 1
ATOM 2918 O O . SER A 1 377 ? -7.406 -41.938 -30.625 1 97.44 377 SER A O 1
ATOM 2920 N N . GLY A 1 378 ? -7.695 -39.906 -31.422 1 97.12 378 GLY A N 1
ATOM 2921 C CA . GLY A 1 378 ? -9 -39.688 -30.797 1 97.12 378 GLY A CA 1
ATOM 2922 C C . GLY A 1 378 ? -9.242 -38.25 -30.391 1 97.12 378 GLY A C 1
ATOM 2923 O O . GLY A 1 378 ? -8.344 -37.406 -30.516 1 97.12 378 GLY A O 1
ATOM 2924 N N . LYS A 1 379 ? -10.469 -38 -29.969 1 97.38 379 LYS A N 1
ATOM 2925 C CA . LYS A 1 379 ? -10.844 -36.688 -29.484 1 97.38 379 LYS A CA 1
ATOM 2926 C C . LYS A 1 379 ? -10.617 -36.562 -27.984 1 97.38 379 LYS A C 1
ATOM 2928 O O . LYS A 1 379 ? -11.539 -36.25 -27.234 1 97.38 379 LYS A O 1
ATOM 2933 N N . TRP A 1 380 ? -9.484 -36.938 -27.594 1 97.31 380 TRP A N 1
ATOM 2934 C CA . TRP A 1 380 ? -8.93 -36.812 -26.25 1 97.31 380 TRP A CA 1
ATOM 2935 C C . TRP A 1 380 ? -7.441 -36.5 -26.297 1 97.31 380 TRP A C 1
ATOM 2937 O O . TRP A 1 380 ? -6.82 -36.531 -27.359 1 97.31 380 TRP A O 1
ATOM 2947 N N . GLU A 1 381 ? -6.859 -36.062 -25.203 1 97.19 381 GLU A N 1
ATOM 2948 C CA . GLU A 1 381 ? -5.484 -35.562 -25.219 1 97.19 381 GLU A CA 1
ATOM 2949 C C . GLU A 1 381 ? -4.625 -36.312 -24.203 1 97.19 381 GLU A C 1
ATOM 2951 O O . GLU A 1 381 ? -5.109 -36.719 -23.141 1 97.19 381 GLU A O 1
ATOM 2956 N N . ILE A 1 382 ? -3.396 -36.406 -24.562 1 98.38 382 ILE A N 1
ATOM 2957 C CA . ILE A 1 382 ? -2.375 -36.969 -23.688 1 98.38 382 ILE A CA 1
ATOM 2958 C C . ILE A 1 382 ? -1.669 -35.844 -22.938 1 98.38 382 ILE A C 1
ATOM 2960 O O . ILE A 1 382 ? -1.268 -34.844 -23.531 1 98.38 382 ILE A O 1
ATOM 2964 N N . ALA A 1 383 ? -1.635 -36.062 -21.609 1 96.5 383 ALA A N 1
ATOM 2965 C CA . ALA A 1 383 ? -1.02 -35.031 -20.766 1 96.5 383 ALA A CA 1
ATOM 2966 C C . ALA A 1 383 ? 0.493 -35.219 -20.688 1 96.5 383 ALA A C 1
ATOM 2968 O O . ALA A 1 383 ? 1.245 -34.25 -20.656 1 96.5 383 ALA A O 1
ATOM 2969 N N . SER A 1 384 ? 0.961 -36.406 -20.594 1 97.38 384 SER A N 1
ATOM 2970 C CA . SER A 1 384 ? 2.377 -36.75 -20.562 1 97.38 384 SER A CA 1
ATOM 2971 C C . SER A 1 384 ? 2.59 -38.219 -20.906 1 97.38 384 SER A C 1
ATOM 2973 O O . SER A 1 384 ? 1.652 -39.031 -20.859 1 97.38 384 SER A O 1
ATOM 2975 N N . PHE A 1 385 ? 3.814 -38.531 -21.344 1 98.31 385 PHE A N 1
ATOM 2976 C CA . PHE A 1 385 ? 4.09 -39.938 -21.641 1 98.31 385 PHE A CA 1
ATOM 2977 C C . PHE A 1 385 ? 5.523 -40.312 -21.266 1 98.31 385 PHE A C 1
ATOM 2979 O O . PHE A 1 385 ? 6.359 -39.438 -21.062 1 98.31 385 PHE A O 1
ATOM 2986 N N . GLU A 1 386 ? 5.762 -41.625 -21.125 1 98 386 GLU A N 1
ATOM 2987 C CA . GLU A 1 386 ? 7.082 -42.219 -20.922 1 98 386 GLU A CA 1
ATOM 2988 C C . GLU A 1 386 ? 7.258 -43.469 -21.75 1 98 386 G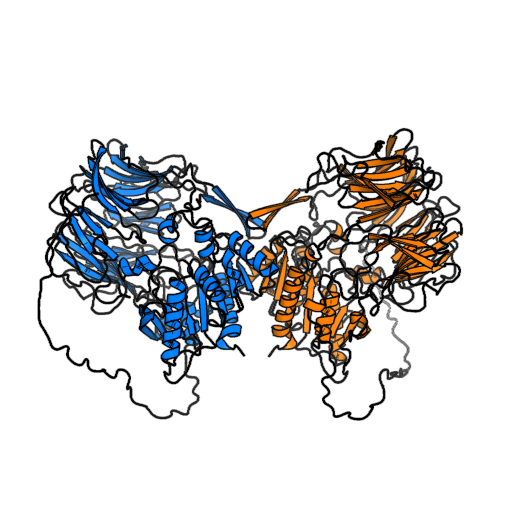LU A C 1
ATOM 2990 O O . GLU A 1 386 ? 6.289 -44.188 -22.016 1 98 386 GLU A O 1
ATOM 2995 N N . VAL A 1 387 ? 8.516 -43.719 -22.156 1 97.62 387 VAL A N 1
ATOM 2996 C CA . VAL A 1 387 ? 8.82 -44.844 -23.047 1 97.62 387 VAL A CA 1
ATOM 2997 C C . VAL A 1 387 ? 9.406 -46 -22.234 1 97.62 387 VAL A C 1
ATOM 2999 O O . VAL A 1 387 ? 10.422 -45.844 -21.562 1 97.62 387 VAL A O 1
ATOM 3002 N N . ASP A 1 388 ? 8.773 -47.094 -22.281 1 97.31 388 ASP A N 1
ATOM 3003 C CA . ASP A 1 388 ? 9.344 -48.375 -21.875 1 97.31 388 ASP A CA 1
ATOM 3004 C C . ASP A 1 388 ? 10.047 -49.094 -23.031 1 97.31 388 ASP A C 1
ATOM 3006 O O . ASP A 1 388 ? 9.445 -49.906 -23.734 1 97.31 388 ASP A O 1
ATOM 3010 N N . ALA A 1 389 ? 11.258 -48.781 -23.156 1 94.88 389 ALA A N 1
ATOM 3011 C CA . ALA A 1 389 ? 12.008 -49.219 -24.328 1 94.88 389 ALA A CA 1
ATOM 3012 C C . ALA A 1 389 ? 12.148 -50.719 -24.344 1 94.88 389 ALA A C 1
ATOM 3014 O O . ALA A 1 389 ? 12.055 -51.344 -25.406 1 94.88 389 ALA A O 1
ATOM 3015 N N . LYS A 1 390 ? 12.367 -51.312 -23.25 1 93.5 390 LYS A N 1
ATOM 3016 C CA . LYS A 1 390 ? 12.609 -52.75 -23.141 1 93.5 390 LYS A CA 1
ATOM 3017 C C . LYS A 1 390 ? 11.406 -53.562 -23.641 1 93.5 390 LYS A C 1
ATOM 3019 O O . LYS A 1 390 ? 11.57 -54.562 -24.344 1 93.5 390 LYS A O 1
ATOM 3024 N N . ASN A 1 391 ? 10.273 -53.062 -23.297 1 95.31 391 ASN A N 1
ATOM 3025 C CA . ASN A 1 391 ? 9.078 -53.812 -23.625 1 95.31 391 ASN A CA 1
ATOM 3026 C C . ASN A 1 391 ? 8.336 -53.188 -24.812 1 95.31 391 ASN A C 1
ATOM 3028 O O . ASN A 1 391 ? 7.262 -53.656 -25.188 1 95.31 391 ASN A O 1
ATOM 3032 N N . GLY A 1 392 ? 8.859 -52.156 -25.328 1 96 392 GLY A N 1
ATOM 3033 C CA . GLY A 1 392 ? 8.258 -51.531 -26.5 1 96 392 GLY A CA 1
ATOM 3034 C C . GLY A 1 392 ? 6.887 -50.938 -26.219 1 96 392 GLY A C 1
ATOM 3035 O O . GLY A 1 392 ? 5.961 -51.094 -27.016 1 96 392 GLY A O 1
ATOM 3036 N N . GLN A 1 393 ? 6.723 -50.344 -25.031 1 97.44 393 GLN A N 1
ATOM 3037 C CA . GLN A 1 393 ? 5.453 -49.75 -24.609 1 97.44 393 GLN A CA 1
ATOM 3038 C C . GLN A 1 393 ? 5.602 -48.281 -24.328 1 97.44 393 GLN A C 1
ATOM 3040 O O . GLN A 1 393 ? 6.684 -47.812 -23.969 1 97.44 393 GLN A O 1
ATOM 3045 N N . LEU A 1 394 ? 4.543 -47.562 -24.609 1 98.56 394 LEU A N 1
ATOM 3046 C CA . LEU A 1 394 ? 4.398 -46.188 -24.172 1 98.56 394 LEU A CA 1
ATOM 3047 C C . LEU A 1 394 ? 3.359 -46.062 -23.062 1 98.56 394 LEU A C 1
ATOM 3049 O O . LEU A 1 394 ? 2.227 -46.531 -23.203 1 98.56 394 LEU A O 1
ATOM 3053 N N . TYR A 1 395 ? 3.752 -45.531 -21.938 1 98.62 395 TYR A N 1
ATOM 3054 C CA . TYR A 1 395 ? 2.826 -45.219 -20.859 1 98.62 395 TYR A CA 1
ATOM 3055 C C . TYR A 1 395 ? 2.459 -43.719 -20.906 1 98.62 395 TYR A C 1
ATOM 3057 O O . TYR A 1 395 ? 3.305 -42.875 -21.188 1 98.62 395 TYR A O 1
ATOM 3065 N N . PHE A 1 396 ? 1.223 -43.438 -20.703 1 98.69 396 PHE A N 1
ATOM 3066 C CA . PHE A 1 396 ? 0.836 -42.031 -20.75 1 98.69 396 PHE A CA 1
ATOM 3067 C C . PHE A 1 396 ? -0.39 -41.75 -19.891 1 98.69 396 PHE A C 1
ATOM 3069 O O . PHE A 1 396 ? -1.106 -42.688 -19.516 1 98.69 396 PHE A O 1
ATOM 3076 N N . THR A 1 397 ? -0.601 -40.562 -19.422 1 98.31 397 THR A N 1
ATOM 3077 C CA . THR A 1 397 ? -1.834 -40.094 -18.812 1 98.31 397 THR A CA 1
ATOM 3078 C C . THR A 1 397 ? -2.672 -39.312 -19.812 1 98.31 397 THR A C 1
ATOM 3080 O O . THR A 1 397 ? -2.131 -38.562 -20.641 1 98.31 397 THR A O 1
ATOM 3083 N N . ALA A 1 398 ? -3.959 -39.5 -19.766 1 98.38 398 ALA A N 1
ATOM 3084 C CA . ALA A 1 398 ? -4.836 -38.875 -20.75 1 98.38 398 ALA A CA 1
ATOM 3085 C C . ALA A 1 398 ? -6.242 -38.688 -20.188 1 98.38 398 ALA A C 1
ATOM 3087 O O . ALA A 1 398 ? -6.574 -39.219 -19.141 1 98.38 398 ALA A O 1
ATOM 3088 N N . ASN A 1 399 ? -7.02 -37.906 -20.922 1 97.25 399 ASN A N 1
ATOM 3089 C CA . ASN A 1 399 ? -8.414 -37.688 -20.562 1 97.25 399 ASN A CA 1
ATOM 3090 C C . ASN A 1 399 ? -9.359 -38.5 -21.438 1 97.25 399 ASN A C 1
ATOM 3092 O O . ASN A 1 399 ? -10.484 -38.062 -21.703 1 97.25 399 ASN A O 1
ATOM 3096 N N . GLU A 1 400 ? -8.859 -39.594 -21.906 1 98.06 400 GLU A N 1
ATOM 3097 C CA . GLU A 1 400 ? -9.68 -40.469 -22.75 1 98.06 400 GLU A CA 1
ATOM 3098 C C . GLU A 1 400 ? -10.969 -40.875 -22.047 1 98.06 400 GLU A C 1
ATOM 3100 O O . GLU A 1 400 ? -12.023 -40.969 -22.672 1 98.06 400 GLU A O 1
ATOM 3105 N N . SER A 1 401 ? -11.008 -41.062 -20.766 1 97.25 401 SER A N 1
ATOM 3106 C CA . SER A 1 401 ? -12.164 -41.469 -19.969 1 97.25 401 SER A CA 1
ATOM 3107 C C . SER A 1 401 ? -13.156 -40.312 -19.812 1 97.25 401 SER A C 1
ATOM 3109 O O . SER A 1 401 ? -14.367 -40.5 -19.938 1 97.25 401 SER A O 1
ATOM 3111 N N . ALA A 1 402 ? -12.695 -39.188 -19.438 1 96.94 402 ALA A N 1
ATOM 3112 C CA . ALA A 1 402 ? -13.477 -37.969 -19.25 1 96.94 402 ALA A CA 1
ATOM 3113 C C . ALA A 1 402 ? -12.578 -36.719 -19.312 1 96.94 402 ALA A C 1
ATOM 3115 O O . ALA A 1 402 ? -11.406 -36.781 -18.938 1 96.94 402 ALA A O 1
ATOM 3116 N N . LEU A 1 403 ? -13.133 -35.594 -19.719 1 95.38 403 LEU A N 1
ATOM 3117 C CA . LEU A 1 403 ? -12.367 -34.375 -19.891 1 95.38 403 LEU A CA 1
ATOM 3118 C C . LEU A 1 403 ? -11.664 -34 -18.594 1 95.38 403 LEU A C 1
ATOM 3120 O O . LEU A 1 403 ? -10.531 -33.5 -18.609 1 95.38 403 LEU A O 1
ATOM 3124 N N . GLN A 1 404 ? -12.328 -34.188 -17.422 1 94.75 404 GLN A N 1
ATOM 3125 C CA . GLN A 1 404 ? -11.797 -33.75 -16.141 1 94.75 404 GLN A CA 1
ATOM 3126 C C . GLN A 1 404 ? -10.805 -34.781 -15.578 1 94.75 404 GLN A C 1
ATOM 3128 O O . GLN A 1 404 ? -10.133 -34.5 -14.578 1 94.75 404 GLN A O 1
ATOM 3133 N N . ASP A 1 405 ? -10.625 -35.938 -16.188 1 96.25 405 ASP A N 1
ATOM 3134 C CA . ASP A 1 405 ? -9.789 -37 -15.656 1 96.25 405 ASP A CA 1
ATOM 3135 C C . ASP A 1 405 ? -8.383 -36.938 -16.234 1 96.25 405 ASP A C 1
ATOM 3137 O O . ASP A 1 405 ? -8.156 -36.312 -17.266 1 96.25 405 ASP A O 1
ATOM 3141 N N . ARG A 1 406 ? -7.398 -37.531 -15.57 1 96.62 406 ARG A N 1
ATOM 3142 C CA . ARG A 1 406 ? -6.078 -37.938 -16.031 1 96.62 406 ARG A CA 1
ATOM 3143 C C . ARG A 1 406 ? -5.805 -39.406 -15.648 1 96.62 406 ARG A C 1
ATOM 3145 O O . ARG A 1 406 ? -5.191 -39.656 -14.609 1 96.62 406 ARG A O 1
ATOM 3152 N N . GLN A 1 407 ? -6.188 -40.25 -16.547 1 98.12 407 GLN A N 1
ATOM 3153 C CA . GLN A 1 407 ? -6.043 -41.688 -16.281 1 98.12 407 GLN A CA 1
ATOM 3154 C C . GLN A 1 407 ? -4.758 -42.219 -16.906 1 98.12 407 GLN A C 1
ATOM 3156 O O . GLN A 1 407 ? -4.195 -41.625 -17.812 1 98.12 407 GLN A O 1
ATOM 3161 N N . LEU A 1 408 ? -4.32 -43.344 -16.375 1 98.5 408 LEU A N 1
ATOM 3162 C CA . LEU A 1 408 ? -3.078 -43.969 -16.828 1 98.5 408 LEU A CA 1
ATOM 3163 C C . LEU A 1 408 ? -3.357 -45.031 -17.875 1 98.5 408 LEU A C 1
ATOM 3165 O O . LEU A 1 408 ? -4.188 -45.938 -17.656 1 98.5 408 LEU A O 1
ATOM 3169 N N . TYR A 1 409 ? -2.639 -44.969 -19.016 1 98.69 409 TYR A N 1
ATOM 3170 C CA . TYR A 1 409 ? -2.777 -45.906 -20.125 1 98.69 409 TYR A CA 1
ATOM 3171 C C . TYR A 1 409 ? -1.413 -46.406 -20.594 1 98.69 409 TYR A C 1
ATOM 3173 O O . TYR A 1 409 ? -0.382 -45.844 -20.234 1 98.69 409 TYR A O 1
ATOM 3181 N N . ARG A 1 410 ? -1.388 -47.5 -21.391 1 98.44 410 ARG A N 1
ATOM 3182 C CA . ARG A 1 410 ? -0.223 -47.906 -22.156 1 98.44 410 ARG A CA 1
ATOM 3183 C C . ARG A 1 410 ? -0.626 -48.344 -23.562 1 98.44 410 ARG A C 1
ATOM 3185 O O . ARG A 1 410 ? -1.778 -48.719 -23.797 1 98.44 410 ARG A O 1
ATOM 3192 N N . VAL A 1 411 ? 0.245 -48.219 -24.484 1 98.62 411 VAL A N 1
ATOM 3193 C CA . VAL A 1 411 ? 0.073 -48.625 -25.875 1 98.62 411 VAL A CA 1
ATOM 3194 C C . VAL A 1 411 ? 1.407 -49.094 -26.453 1 98.62 411 VAL A C 1
ATOM 3196 O O . VAL A 1 411 ? 2.465 -48.562 -26.094 1 98.62 411 VAL A O 1
ATOM 3199 N N . PRO A 1 412 ? 1.399 -50.125 -27.312 1 98 412 PRO A N 1
ATOM 3200 C CA . PRO A 1 412 ? 2.648 -50.5 -27.984 1 98 412 PRO A CA 1
ATOM 3201 C C . PRO A 1 412 ? 3.178 -49.375 -28.875 1 98 412 PRO A C 1
ATOM 3203 O O . PRO A 1 412 ? 2.393 -48.656 -29.5 1 98 412 PRO A O 1
ATOM 3206 N N . VAL A 1 413 ? 4.48 -49.25 -28.984 1 97.44 413 VAL A N 1
ATOM 3207 C CA . VAL A 1 413 ? 5.109 -48.25 -29.844 1 97.44 413 VAL A CA 1
ATOM 3208 C C . VAL A 1 413 ? 4.648 -48.469 -31.297 1 97.44 413 VAL A C 1
ATOM 3210 O O . VAL A 1 413 ? 4.516 -47.5 -32.031 1 97.44 413 VAL A O 1
ATOM 3213 N N . ALA A 1 414 ? 4.344 -49.688 -31.641 1 95.38 414 ALA A N 1
ATOM 3214 C CA . ALA A 1 414 ? 3.898 -50 -33 1 95.38 414 ALA A CA 1
ATOM 3215 C C . ALA A 1 414 ? 2.463 -49.531 -33.219 1 95.38 414 ALA A C 1
ATOM 3217 O O . ALA A 1 414 ? 2.002 -49.5 -34.375 1 95.38 414 ALA A O 1
ATOM 3218 N N . GLY A 1 415 ? 1.801 -49.188 -32.219 1 95.62 415 GLY A N 1
ATOM 3219 C CA . GLY A 1 415 ? 0.4 -48.812 -32.312 1 95.62 415 GLY A CA 1
ATOM 3220 C C . GLY A 1 415 ? -0.546 -49.938 -31.891 1 95.62 415 GLY A C 1
ATOM 3221 O O . GLY A 1 415 ? -0.112 -51.031 -31.594 1 95.62 415 GLY A O 1
ATOM 3222 N N . GLY A 1 416 ? -1.77 -49.562 -31.844 1 95.25 416 GLY A N 1
ATOM 3223 C CA . GLY A 1 416 ? -2.807 -50.5 -31.438 1 95.25 416 GLY A CA 1
ATOM 3224 C C . GLY A 1 416 ? -3.77 -49.938 -30.422 1 95.25 416 GLY A C 1
ATOM 3225 O O . GLY A 1 416 ? -3.932 -48.719 -30.328 1 95.25 416 GLY A O 1
ATOM 3226 N N . LYS A 1 417 ? -4.398 -50.906 -29.781 1 96.12 417 LYS A N 1
ATOM 3227 C CA . LYS A 1 417 ? -5.395 -50.469 -28.797 1 96.12 417 LYS A CA 1
ATOM 3228 C C . LYS A 1 417 ? -4.73 -50 -27.516 1 96.12 417 LYS A C 1
ATOM 3230 O O . LYS A 1 417 ? -3.781 -50.625 -27.031 1 96.12 417 LYS A O 1
ATOM 3235 N N . ILE A 1 418 ? -5.125 -48.906 -27.016 1 97.94 418 ILE A N 1
ATOM 3236 C CA . ILE A 1 418 ? -4.609 -48.438 -25.734 1 97.94 418 ILE A CA 1
ATOM 3237 C C . ILE A 1 418 ? -5.219 -49.25 -24.609 1 97.94 418 ILE A C 1
ATOM 3239 O O . ILE A 1 418 ? -6.375 -49.656 -24.688 1 97.94 418 ILE A O 1
ATOM 3243 N N . GLN A 1 419 ? -4.496 -49.5 -23.594 1 97.81 419 GLN A N 1
ATOM 3244 C CA . GLN A 1 419 ? -4.957 -50.219 -22.406 1 97.81 419 GLN A CA 1
ATOM 3245 C C . GLN A 1 419 ? -4.902 -49.344 -21.172 1 97.81 419 GLN A C 1
ATOM 3247 O O . GLN A 1 419 ? -3.857 -48.75 -20.859 1 97.81 419 GLN A O 1
ATOM 3252 N N . ARG A 1 420 ? -6.008 -49.25 -20.453 1 97.69 420 ARG A N 1
ATOM 3253 C CA . ARG A 1 420 ? -6.016 -48.5 -19.188 1 97.69 420 ARG A CA 1
ATOM 3254 C C . ARG A 1 420 ? -5.324 -49.312 -18.094 1 97.69 420 ARG A C 1
ATOM 3256 O O . ARG A 1 420 ? -5.629 -50.5 -17.891 1 97.69 420 ARG A O 1
ATOM 3263 N N . ILE A 1 421 ? -4.406 -48.656 -17.453 1 97.69 421 ILE A N 1
ATOM 3264 C CA . ILE A 1 421 ? -3.623 -49.281 -16.375 1 97.69 421 ILE A CA 1
ATOM 3265 C C . ILE A 1 421 ? -4.23 -48.906 -15.031 1 97.69 421 ILE A C 1
ATOM 3267 O O . ILE A 1 421 ? -4.195 -49.688 -14.086 1 97.69 421 ILE A O 1
ATOM 3271 N N . SER A 1 422 ? -4.758 -47.688 -14.898 1 97.69 422 SER A N 1
ATOM 3272 C CA . SER A 1 422 ? -5.383 -47.25 -13.656 1 97.69 422 SER A CA 1
ATOM 3273 C C . SER A 1 422 ? -6.73 -47.906 -13.43 1 97.69 422 SER A C 1
ATOM 3275 O O . SER A 1 422 ? -7.281 -48.531 -14.352 1 97.69 422 SER A O 1
ATOM 3277 N N . GLY A 1 423 ? -7.277 -47.844 -12.188 1 94.88 423 GLY A N 1
ATOM 3278 C CA . GLY A 1 423 ? -8.57 -48.406 -11.852 1 94.88 423 GLY A CA 1
ATOM 3279 C C . GLY A 1 423 ? -9.734 -47.688 -12.523 1 94.88 423 GLY A C 1
ATOM 3280 O O . GLY A 1 423 ? -9.539 -46.688 -13.18 1 94.88 423 GLY A O 1
ATOM 3281 N N . PRO A 1 424 ? -10.93 -48.188 -12.289 1 91.88 424 PRO A N 1
ATOM 3282 C CA . PRO A 1 424 ? -12.102 -47.656 -12.992 1 91.88 424 PRO A CA 1
ATOM 3283 C C . PRO A 1 424 ? -12.578 -46.344 -12.43 1 91.88 424 PRO A C 1
ATOM 3285 O O . PRO A 1 424 ? -13.289 -45.594 -13.109 1 91.88 424 PRO A O 1
ATOM 3288 N N . ALA A 1 425 ? -12.227 -46.062 -11.227 1 94.81 425 ALA A N 1
ATOM 3289 C CA . ALA A 1 425 ? -12.672 -44.812 -10.625 1 94.81 425 ALA A CA 1
ATOM 3290 C C . ALA A 1 425 ? -12.094 -43.594 -11.367 1 94.81 425 ALA A C 1
ATOM 3292 O O . ALA A 1 425 ? -10.945 -43.656 -11.812 1 94.81 425 ALA A O 1
ATOM 3293 N N . GLY A 1 426 ? -12.914 -42.562 -11.578 1 96.56 426 GLY A N 1
ATOM 3294 C CA . GLY A 1 426 ? -12.398 -41.312 -12.125 1 96.56 426 GLY A CA 1
ATOM 3295 C C . GLY A 1 426 ? -11.406 -40.625 -11.203 1 96.56 426 GLY A C 1
ATOM 3296 O O . GLY A 1 426 ? -11.375 -40.906 -10 1 96.56 426 GLY A O 1
ATOM 3297 N N . GLY A 1 427 ? -10.633 -39.75 -11.797 1 96.5 427 GLY A N 1
ATO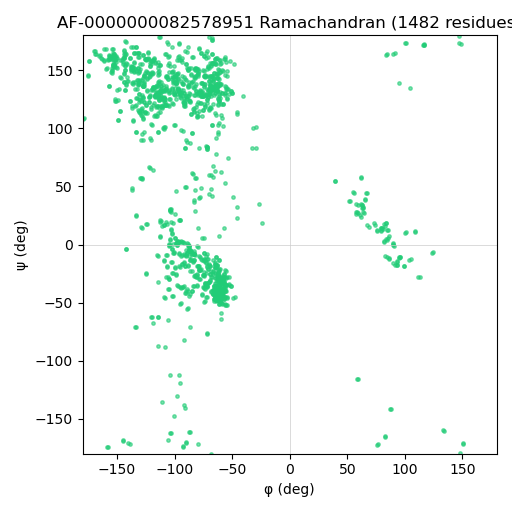M 3298 C CA . GLY A 1 427 ? -9.672 -39 -10.992 1 96.5 427 GLY A CA 1
ATOM 3299 C C . GLY A 1 427 ? -8.438 -38.594 -11.766 1 96.5 427 GLY A C 1
ATOM 3300 O O . GLY A 1 427 ? -8.43 -38.625 -13 1 96.5 427 GLY A O 1
ATOM 3301 N N . THR A 1 428 ? -7.496 -38.094 -11.031 1 95.94 428 THR A N 1
ATOM 3302 C CA . THR A 1 428 ? -6.23 -37.625 -11.586 1 95.94 428 THR A CA 1
ATOM 3303 C C . THR A 1 428 ? -5.062 -38.469 -11.055 1 95.94 428 THR A C 1
ATOM 3305 O O . THR A 1 428 ? -4.934 -38.656 -9.852 1 95.94 428 THR A O 1
ATOM 3308 N N . HIS A 1 429 ? -4.289 -38.906 -12 1 97.06 429 HIS A N 1
ATOM 3309 C CA . HIS A 1 429 ? -3.102 -39.719 -11.688 1 97.06 429 HIS A CA 1
ATOM 3310 C C . HIS A 1 429 ? -1.83 -38.969 -12.07 1 97.06 429 HIS A C 1
ATOM 3312 O O . HIS A 1 429 ? -1.784 -38.281 -13.109 1 97.06 429 HIS A O 1
ATOM 3318 N N . GLU A 1 430 ? -0.786 -39.031 -11.266 1 96.38 430 GLU A N 1
ATOM 3319 C CA . GLU A 1 430 ? 0.568 -38.562 -11.562 1 96.38 430 GLU A CA 1
ATOM 3320 C C . GLU A 1 430 ? 1.593 -39.656 -11.289 1 96.38 430 GLU A C 1
ATOM 3322 O O . GLU A 1 430 ? 2.119 -39.75 -10.18 1 96.38 430 GLU A O 1
ATOM 3327 N N . PRO A 1 431 ? 1.956 -40.375 -12.281 1 97.88 431 PRO A N 1
ATOM 3328 C CA . PRO A 1 431 ? 2.764 -41.594 -12.117 1 97.88 431 PRO A CA 1
ATOM 3329 C C . PRO A 1 431 ? 4.262 -41.281 -12.07 1 97.88 431 PRO A C 1
ATOM 3331 O O . PRO A 1 431 ? 4.734 -40.375 -12.727 1 97.88 431 PRO A O 1
ATOM 3334 N N . VAL A 1 432 ? 4.969 -42.062 -11.305 1 97.62 432 VAL A N 1
ATOM 3335 C CA . VAL A 1 432 ? 6.414 -42.25 -11.367 1 97.62 432 VAL A CA 1
ATOM 3336 C C . VAL A 1 432 ? 6.746 -43.719 -11.539 1 97.62 432 VAL A C 1
ATOM 3338 O O . VAL A 1 432 ? 6.426 -44.531 -10.672 1 97.62 432 VAL A O 1
ATOM 3341 N N . TYR A 1 433 ? 7.418 -44.031 -12.602 1 97.44 433 TYR A N 1
ATOM 3342 C CA . TYR A 1 433 ? 7.602 -45.438 -13 1 97.44 433 TYR A CA 1
ATOM 3343 C C . TYR A 1 433 ? 8.875 -46 -12.383 1 97.44 433 TYR A C 1
ATOM 3345 O O . TYR A 1 433 ? 9.898 -45.312 -12.305 1 97.44 433 TYR A O 1
ATOM 3353 N N . SER A 1 434 ? 8.727 -47.312 -11.992 1 96.56 434 SER A N 1
ATOM 3354 C CA . SER A 1 434 ? 9.953 -48.031 -11.656 1 96.56 434 SER A CA 1
ATOM 3355 C C . SER A 1 434 ? 10.852 -48.188 -12.875 1 96.56 434 SER A C 1
ATOM 3357 O O . SER A 1 434 ? 10.383 -48.094 -14.016 1 96.56 434 SER A O 1
ATOM 3359 N N . PRO A 1 435 ? 12.133 -48.438 -12.656 1 93.06 435 PRO A N 1
ATOM 3360 C CA . PRO A 1 435 ? 13.062 -48.469 -13.789 1 93.06 435 PRO A CA 1
ATOM 3361 C C . PRO A 1 435 ? 12.672 -49.531 -14.836 1 93.06 435 PRO A C 1
ATOM 3363 O O . PRO A 1 435 ? 12.883 -49.312 -16.031 1 93.06 435 PRO A O 1
ATOM 3366 N N . ASP A 1 436 ? 12.047 -50.625 -14.414 1 94.56 436 ASP A N 1
ATOM 3367 C CA . ASP A 1 436 ? 11.68 -51.656 -15.352 1 94.56 436 ASP A CA 1
ATOM 3368 C C . ASP A 1 436 ? 10.211 -51.531 -15.75 1 94.56 436 ASP A C 1
ATOM 3370 O O . ASP A 1 436 ? 9.672 -52.406 -16.438 1 94.56 436 ASP A O 1
ATOM 3374 N N . PHE A 1 437 ? 9.492 -50.531 -15.242 1 96.88 437 PHE A N 1
ATOM 3375 C CA . PHE A 1 437 ? 8.102 -50.219 -15.539 1 96.88 437 PHE A CA 1
ATOM 3376 C C . PHE A 1 437 ? 7.172 -51.281 -14.992 1 96.88 437 PHE A C 1
ATOM 3378 O O . PHE A 1 437 ? 6 -51.344 -15.375 1 96.88 437 PHE A O 1
ATOM 3385 N N . SER A 1 438 ? 7.68 -52.125 -14.094 1 96.12 438 SER A N 1
ATOM 3386 C CA . SER A 1 438 ? 6.832 -53.156 -13.531 1 96.12 438 SER A CA 1
ATOM 3387 C C . SER A 1 438 ? 5.906 -52.594 -12.453 1 96.12 438 SER A C 1
ATOM 3389 O O . SER A 1 438 ? 4.895 -53.219 -12.117 1 96.12 438 SER A O 1
ATOM 3391 N N . ARG A 1 439 ? 6.34 -51.469 -11.93 1 96.75 439 ARG A N 1
ATOM 3392 C CA . ARG A 1 439 ? 5.543 -50.812 -10.906 1 96.75 439 ARG A CA 1
ATOM 3393 C C . ARG A 1 439 ? 5.457 -49.312 -11.172 1 96.75 439 ARG A C 1
ATOM 3395 O O . ARG A 1 439 ? 6.316 -48.75 -11.852 1 96.75 439 ARG A O 1
ATOM 3402 N N . ILE A 1 440 ? 4.406 -48.75 -10.633 1 98 440 ILE A N 1
ATOM 3403 C CA . ILE A 1 440 ? 4.18 -47.312 -10.727 1 98 440 ILE A CA 1
ATOM 3404 C C . ILE A 1 440 ? 3.855 -46.719 -9.344 1 98 440 ILE A C 1
ATOM 3406 O O . ILE A 1 440 ? 2.91 -47.188 -8.695 1 98 440 ILE A O 1
ATOM 3410 N N . ALA A 1 441 ? 4.668 -45.875 -8.797 1 98 441 ALA A N 1
ATOM 3411 C CA . ALA A 1 441 ? 4.223 -45 -7.711 1 98 441 ALA A CA 1
ATOM 3412 C C . ALA A 1 441 ? 3.295 -43.906 -8.227 1 98 441 ALA A C 1
ATOM 3414 O O . ALA A 1 441 ? 3.686 -43.094 -9.086 1 98 441 ALA A O 1
ATOM 3415 N N . ASP A 1 442 ? 2.119 -43.875 -7.695 1 97.44 442 ASP A N 1
ATOM 3416 C CA . ASP A 1 442 ? 1.071 -43.062 -8.305 1 97.44 442 ASP A CA 1
ATOM 3417 C C . ASP A 1 442 ? 0.469 -42.094 -7.285 1 97.44 442 ASP A C 1
ATOM 3419 O O . ASP A 1 442 ? -0.132 -42.531 -6.297 1 97.44 442 ASP A O 1
ATOM 3423 N N . TRP A 1 443 ? 0.685 -40.812 -7.504 1 96.19 443 TRP A N 1
ATOM 3424 C CA . TRP A 1 443 ? -0.127 -39.781 -6.836 1 96.19 443 TRP A CA 1
ATOM 3425 C C . TRP A 1 443 ? -1.555 -39.812 -7.371 1 96.19 443 TRP A C 1
ATOM 3427 O O . TRP A 1 443 ? -1.777 -39.594 -8.57 1 96.19 443 TRP A O 1
ATOM 3437 N N . TYR A 1 444 ? -2.541 -40.094 -6.539 1 96.06 444 TYR A N 1
ATOM 3438 C CA . TYR A 1 444 ? -3.922 -40.156 -7.004 1 96.06 444 TYR A CA 1
ATOM 3439 C C . TYR A 1 444 ? -4.848 -39.344 -6.113 1 96.06 444 TYR A C 1
ATOM 3441 O O . TYR A 1 444 ? -4.68 -39.312 -4.895 1 96.06 444 TYR A O 1
ATOM 3449 N N . SER A 1 445 ? -5.723 -38.688 -6.773 1 95.12 445 SER A N 1
ATOM 3450 C CA . SER A 1 445 ? -6.777 -37.938 -6.098 1 95.12 445 SER A CA 1
ATOM 3451 C C . SER A 1 445 ? -8.016 -37.812 -6.977 1 95.12 445 SER A C 1
ATOM 3453 O O . SER A 1 445 ? -7.949 -38.031 -8.188 1 95.12 445 SER A O 1
ATOM 3455 N N . ASN A 1 446 ? -9.125 -37.656 -6.414 1 95.19 446 ASN A N 1
ATOM 3456 C CA . ASN A 1 446 ? -10.352 -37.25 -7.086 1 95.19 446 ASN A CA 1
ATOM 3457 C C . ASN A 1 446 ? -11.148 -36.281 -6.242 1 95.19 446 ASN A C 1
ATOM 3459 O O . ASN A 1 446 ? -10.648 -35.75 -5.242 1 95.19 446 ASN A O 1
ATOM 3463 N N . ASP A 1 447 ? -12.32 -35.969 -6.602 1 93.44 447 ASP A N 1
ATOM 3464 C CA . ASP A 1 447 ? -13.102 -34.906 -5.965 1 93.44 447 ASP A CA 1
ATOM 3465 C C . ASP A 1 447 ? -13.422 -35.25 -4.516 1 93.44 447 ASP A C 1
ATOM 3467 O O . ASP A 1 447 ? -13.68 -34.375 -3.699 1 93.44 447 ASP A O 1
ATOM 3471 N N . ASP A 1 448 ? -13.352 -36.469 -4.152 1 91.44 448 ASP A N 1
ATOM 3472 C CA . ASP A 1 448 ? -13.781 -36.906 -2.824 1 91.44 448 ASP A CA 1
ATOM 3473 C C . ASP A 1 448 ? -12.594 -37.438 -2.008 1 91.44 448 ASP A C 1
ATOM 3475 O O . ASP A 1 448 ? -12.734 -37.719 -0.815 1 91.44 448 ASP A O 1
ATOM 3479 N N . THR A 1 449 ? -11.516 -37.562 -2.699 1 92.5 449 THR A N 1
ATOM 3480 C CA . THR A 1 449 ? -10.367 -38.188 -2.051 1 92.5 449 THR A CA 1
ATOM 3481 C C . THR A 1 449 ? -9.141 -37.281 -2.146 1 92.5 449 THR A C 1
ATOM 3483 O O . THR A 1 449 ? -8.578 -37.094 -3.229 1 92.5 449 THR A O 1
ATOM 3486 N N . PRO A 1 450 ? -8.648 -36.75 -0.912 1 93.06 450 PRO A N 1
ATOM 3487 C CA . PRO A 1 450 ? -7.375 -36.031 -0.948 1 93.06 450 PRO A CA 1
ATOM 3488 C C . PRO A 1 450 ? -6.238 -36.906 -1.518 1 93.06 450 PRO A C 1
ATOM 3490 O O . PRO A 1 450 ? -6.34 -38.125 -1.552 1 93.06 450 PRO A O 1
ATOM 3493 N N . PRO A 1 451 ? -5.176 -36.281 -1.979 1 93.44 451 PRO A N 1
ATOM 3494 C CA . PRO A 1 451 ? -4.094 -37 -2.652 1 93.44 451 PRO A CA 1
ATOM 3495 C C . PRO A 1 451 ? -3.398 -38 -1.741 1 93.44 451 PRO A C 1
ATOM 3497 O O . PRO A 1 451 ? -3.145 -37.719 -0.57 1 93.44 451 PRO A O 1
ATOM 3500 N N . GLU A 1 452 ? -3.16 -39.156 -2.24 1 95.38 452 GLU A N 1
ATOM 3501 C CA . GLU A 1 452 ? -2.449 -40.219 -1.574 1 95.38 452 GLU A CA 1
ATOM 3502 C C . GLU A 1 452 ? -1.484 -40.938 -2.531 1 95.38 452 GLU A C 1
ATOM 3504 O O . GLU A 1 452 ? -1.585 -40.781 -3.748 1 95.38 452 GLU A O 1
ATOM 3509 N N . LEU A 1 453 ? -0.573 -41.594 -1.953 1 97.75 453 LEU A N 1
ATOM 3510 C CA . LEU A 1 453 ? 0.333 -42.438 -2.73 1 97.75 453 LEU A CA 1
ATOM 3511 C C . LEU A 1 453 ? -0.228 -43.844 -2.883 1 97.75 453 LEU A C 1
ATOM 3513 O O . LEU A 1 453 ? -0.576 -44.5 -1.892 1 97.75 453 LEU A O 1
ATOM 3517 N N . TYR A 1 454 ? -0.332 -44.281 -4.07 1 97.25 454 TYR A N 1
ATOM 3518 C CA . TYR A 1 454 ? -0.654 -45.656 -4.43 1 97.25 454 TYR A CA 1
ATOM 3519 C C . TYR A 1 454 ? 0.477 -46.281 -5.23 1 97.25 454 TYR A C 1
ATOM 3521 O O . TYR A 1 454 ? 1.307 -45.562 -5.812 1 97.25 454 TYR A O 1
ATOM 3529 N N . VAL A 1 455 ? 0.52 -47.594 -5.238 1 97.69 455 VAL A N 1
ATOM 3530 C CA . VAL A 1 455 ? 1.447 -48.312 -6.098 1 97.69 455 VAL A CA 1
ATOM 3531 C C . VAL A 1 455 ? 0.676 -49.281 -6.973 1 97.69 455 VAL A C 1
ATOM 3533 O O . VAL A 1 455 ? -0.167 -50.062 -6.477 1 97.69 455 VAL A O 1
ATOM 3536 N N . ILE A 1 456 ? 0.957 -49.281 -8.242 1 97.44 456 ILE A N 1
ATOM 3537 C CA . ILE A 1 456 ? 0.303 -50.125 -9.227 1 97.44 456 ILE A CA 1
ATOM 3538 C C . ILE A 1 456 ? 1.303 -51.156 -9.766 1 97.44 456 ILE A C 1
ATOM 3540 O O . ILE A 1 456 ? 2.422 -50.812 -10.141 1 97.44 456 ILE A O 1
ATOM 3544 N N . ASP A 1 457 ? 0.913 -52.406 -9.727 1 96.31 457 ASP A N 1
ATOM 3545 C CA . ASP A 1 457 ? 1.606 -53.438 -10.469 1 96.31 457 ASP A CA 1
ATOM 3546 C C . ASP A 1 457 ? 1.133 -53.5 -11.914 1 96.31 457 ASP A C 1
ATOM 3548 O O . ASP A 1 457 ? -0.02 -53.844 -12.188 1 96.31 457 ASP A O 1
ATOM 3552 N N . THR A 1 458 ? 2.035 -53.25 -12.859 1 96.56 458 THR A N 1
ATOM 3553 C CA . THR A 1 458 ? 1.617 -53.094 -14.242 1 96.56 458 THR A CA 1
ATOM 3554 C C . THR A 1 458 ? 1.195 -54.438 -14.836 1 96.56 458 THR A C 1
ATOM 3556 O O . THR A 1 458 ? 0.577 -54.5 -15.906 1 96.56 458 THR A O 1
ATOM 3559 N N . ALA A 1 459 ? 1.478 -55.5 -14.195 1 95.12 459 ALA A N 1
ATOM 3560 C CA . ALA A 1 459 ? 1.006 -56.812 -14.602 1 95.12 459 ALA A CA 1
ATOM 3561 C C . ALA A 1 459 ? -0.435 -57.031 -14.156 1 95.12 459 ALA A C 1
ATOM 3563 O O . ALA A 1 459 ? -1.105 -57.969 -14.648 1 95.12 459 ALA A O 1
ATOM 3564 N N . LYS A 1 460 ? -0.892 -56.281 -13.227 1 94.56 460 LYS A N 1
ATOM 3565 C CA . LYS A 1 460 ? -2.264 -56.344 -12.734 1 94.56 460 LYS A CA 1
ATOM 3566 C C . LYS A 1 460 ? -2.975 -55 -12.875 1 94.56 460 LYS A C 1
ATOM 3568 O O . LYS A 1 460 ? -3.404 -54.406 -11.875 1 94.56 460 LYS A O 1
ATOM 3573 N N . PRO A 1 461 ? -3.182 -54.625 -14.07 1 93.75 461 PRO A N 1
ATOM 3574 C CA . PRO A 1 461 ? -3.828 -53.312 -14.281 1 93.75 461 PRO A CA 1
ATOM 3575 C C . PRO A 1 461 ? -5.176 -53.219 -13.57 1 93.75 461 PRO A C 1
ATOM 3577 O O . PRO A 1 461 ? -5.875 -54.219 -13.406 1 93.75 461 PRO A O 1
ATOM 3580 N N . GLY A 1 462 ? -5.496 -52.094 -13.109 1 93.56 462 GLY A N 1
ATOM 3581 C CA . GLY A 1 462 ? -6.777 -51.812 -12.469 1 93.56 462 GLY A CA 1
ATOM 3582 C C . GLY A 1 462 ? -6.734 -51.938 -10.961 1 93.56 462 GLY A C 1
ATOM 3583 O O . GLY A 1 462 ? -7.691 -51.594 -10.273 1 93.56 462 GLY A O 1
ATOM 3584 N N . LYS A 1 463 ? -5.676 -52.469 -10.461 1 93 463 LYS A N 1
ATOM 3585 C CA . LYS A 1 463 ? -5.535 -52.656 -9.016 1 93 463 LYS A CA 1
ATOM 3586 C C . LYS A 1 463 ? -4.359 -51.844 -8.477 1 93 463 LYS A C 1
ATOM 3588 O O . LYS A 1 463 ? -3.273 -51.844 -9.062 1 93 463 LYS A O 1
ATOM 3593 N N . ALA A 1 464 ? -4.598 -51.094 -7.477 1 95.5 464 ALA A N 1
ATOM 3594 C CA . ALA A 1 464 ? -3.549 -50.312 -6.832 1 95.5 464 ALA A CA 1
ATOM 3595 C C . ALA A 1 464 ? -3.52 -50.562 -5.324 1 95.5 464 ALA A C 1
ATOM 3597 O O . ALA A 1 464 ? -4.566 -50.75 -4.703 1 95.5 464 ALA A O 1
ATOM 3598 N N . ALA A 1 465 ? -2.41 -50.594 -4.738 1 95.56 465 ALA A N 1
ATOM 3599 C CA . ALA A 1 465 ? -2.24 -50.656 -3.287 1 95.56 465 ALA A CA 1
ATOM 3600 C C . ALA A 1 465 ? -2.061 -49.25 -2.701 1 95.56 465 ALA A C 1
ATOM 3602 O O . ALA A 1 465 ? -1.188 -48.5 -3.135 1 95.56 465 ALA A O 1
ATOM 3603 N N . GLN A 1 466 ? -2.887 -48.969 -1.749 1 96 466 GLN A N 1
ATOM 3604 C CA . GLN A 1 466 ? -2.729 -47.688 -1.088 1 96 466 GLN A CA 1
ATOM 3605 C C . GLN A 1 466 ? -1.573 -47.719 -0.09 1 96 466 GLN A C 1
ATOM 3607 O O . GLN A 1 466 ? -1.523 -48.594 0.782 1 96 466 GLN A O 1
ATOM 3612 N N . VAL A 1 467 ? -0.68 -46.75 -0.176 1 97.94 467 VAL A N 1
ATOM 3613 C CA . VAL A 1 467 ? 0.521 -46.719 0.653 1 97.94 467 VAL A CA 1
ATOM 3614 C C . VAL A 1 467 ? 0.332 -45.719 1.798 1 97.94 467 VAL A C 1
ATOM 3616 O O . VAL A 1 467 ? 0.702 -46 2.939 1 97.94 467 VAL A O 1
ATOM 3619 N N . THR A 1 468 ? -0.205 -44.562 1.499 1 97.56 468 THR A N 1
ATOM 3620 C CA . THR A 1 468 ? -0.357 -43.531 2.523 1 97.56 468 THR A CA 1
ATOM 3621 C C . THR A 1 468 ? -1.831 -43.281 2.832 1 97.56 468 THR A C 1
ATOM 3623 O O . THR A 1 468 ? -2.699 -43.562 2.002 1 97.56 468 THR A O 1
ATOM 3626 N N . LYS A 1 469 ? -2.166 -42.812 3.998 1 96.12 469 LYS A N 1
ATOM 3627 C CA . LYS A 1 469 ? -3.438 -42.312 4.488 1 96.12 469 LYS A CA 1
ATOM 3628 C C . LYS A 1 469 ? -3.24 -41 5.238 1 96.12 469 LYS A C 1
ATOM 3630 O O . LYS A 1 469 ? -2.955 -41 6.438 1 96.12 469 LYS A O 1
ATOM 3635 N N . SER A 1 470 ? -3.447 -39.906 4.566 1 95 470 SER A N 1
ATOM 3636 C CA . SER A 1 470 ? -3.004 -38.625 5.047 1 95 470 SER A CA 1
ATOM 3637 C C . SER A 1 470 ? -4.09 -37.938 5.863 1 95 470 SER A C 1
ATOM 3639 O O . SER A 1 470 ? -3.805 -37.312 6.887 1 95 470 SER A O 1
ATOM 3641 N N . PRO A 1 471 ? -5.367 -38.031 5.578 1 95.31 471 PRO A N 1
ATOM 3642 C CA . PRO A 1 471 ? -6.387 -37.25 6.293 1 95.31 471 PRO A CA 1
ATOM 3643 C C . PRO A 1 471 ? -6.5 -37.656 7.766 1 95.31 471 PRO A C 1
ATOM 3645 O O . PRO A 1 471 ? -6.344 -38.812 8.109 1 95.31 471 PRO A O 1
ATOM 3648 N N . GLN A 1 472 ? -6.824 -36.656 8.555 1 94.94 472 GLN A N 1
ATOM 3649 C CA . GLN A 1 472 ? -7.07 -36.875 9.977 1 94.94 472 GLN A CA 1
ATOM 3650 C C . GLN A 1 472 ? -8.391 -37.625 10.203 1 94.94 472 GLN A C 1
ATOM 3652 O O . GLN A 1 472 ? -9.266 -37.594 9.336 1 94.94 472 GLN A O 1
ATOM 3657 N N . PRO A 1 473 ? -8.523 -38.219 11.398 1 94.69 473 PRO A N 1
ATOM 3658 C CA . PRO A 1 473 ? -9.773 -38.938 11.688 1 94.69 473 PRO A CA 1
ATOM 3659 C C . PRO A 1 473 ? -11.008 -38.031 11.547 1 94.69 473 PRO A C 1
ATOM 3661 O O . PRO A 1 473 ? -12.047 -38.469 11.062 1 94.69 473 PRO A O 1
ATOM 3664 N N . ASP A 1 474 ? -10.898 -36.781 11.828 1 92.19 474 ASP A N 1
ATOM 3665 C CA . ASP A 1 474 ? -12.008 -35.812 11.773 1 92.19 474 ASP A CA 1
ATOM 3666 C C . ASP A 1 474 ? -12.469 -35.625 10.336 1 92.19 474 ASP A C 1
ATOM 3668 O O . ASP A 1 474 ? -13.602 -35.188 10.102 1 92.19 474 ASP A O 1
ATOM 3672 N N . PHE A 1 475 ? -11.578 -35.875 9.438 1 93.56 475 PHE A N 1
ATOM 3673 C CA . PHE A 1 475 ? -11.914 -35.719 8.031 1 93.56 475 PHE A CA 1
ATOM 3674 C C . PHE A 1 475 ? -13.117 -36.562 7.66 1 93.56 475 PHE A C 1
ATOM 3676 O O . PHE A 1 475 ? -14.023 -36.125 6.957 1 93.56 475 PHE A O 1
ATOM 3683 N N . TYR A 1 476 ? -13.25 -37.75 8.18 1 93.38 476 TYR A N 1
ATOM 3684 C CA . TYR A 1 476 ? -14.242 -38.719 7.773 1 93.38 476 TYR A CA 1
ATOM 3685 C C . TYR A 1 476 ? -15.586 -38.469 8.445 1 93.38 476 TYR A C 1
ATOM 3687 O O . TYR A 1 476 ? -16.594 -39.062 8.078 1 93.38 476 TYR A O 1
ATOM 3695 N N . GLY A 1 477 ? -15.578 -37.562 9.367 1 91.06 477 GLY A N 1
ATOM 3696 C CA . GLY A 1 477 ? -16.828 -37.188 10.031 1 91.06 477 GLY A CA 1
ATOM 3697 C C . GLY A 1 477 ? -17.469 -35.938 9.453 1 91.06 477 GLY A C 1
ATOM 3698 O O . GLY A 1 477 ? -18.562 -35.562 9.867 1 91.06 477 GLY A O 1
ATOM 3699 N N . GLN A 1 478 ? -16.797 -35.406 8.469 1 90.31 478 GLN A N 1
ATOM 3700 C CA . GLN A 1 478 ? -17.297 -34.156 7.902 1 90.31 478 GLN A CA 1
ATOM 3701 C C . GLN A 1 478 ? -18.297 -34.438 6.773 1 90.31 478 GLN A C 1
ATOM 3703 O O . GLN A 1 478 ? -18.25 -35.5 6.137 1 90.31 478 GLN A O 1
ATOM 3708 N N . SER A 1 479 ? -19.219 -33.5 6.605 1 91.81 479 SER A N 1
ATOM 3709 C CA . SER A 1 479 ? -20.094 -33.469 5.438 1 91.81 479 SER A CA 1
ATOM 3710 C C . SER A 1 479 ? -19.531 -32.594 4.328 1 91.81 479 SER A C 1
ATOM 3712 O O . SER A 1 479 ? -19.688 -31.375 4.355 1 91.81 479 SER A O 1
ATOM 3714 N N . TRP A 1 480 ? -18.906 -33.219 3.408 1 93.12 480 TRP A N 1
ATOM 3715 C CA . TRP A 1 480 ? -18.234 -32.5 2.334 1 93.12 480 TRP A CA 1
ATOM 3716 C C . TRP A 1 480 ? -19.203 -32.156 1.21 1 93.12 480 TRP A C 1
ATOM 3718 O O . TRP A 1 480 ? -20.281 -32.75 1.12 1 93.12 480 TRP A O 1
ATOM 3728 N N . ALA A 1 481 ? -18.906 -31.234 0.353 1 94.06 481 ALA A N 1
ATOM 3729 C CA . ALA A 1 481 ? -19.672 -30.844 -0.819 1 94.06 481 ALA A CA 1
ATOM 3730 C C . ALA A 1 481 ? -19.828 -32.031 -1.789 1 94.06 481 ALA A C 1
ATOM 3732 O O . ALA A 1 481 ? -18.953 -32.875 -1.89 1 94.06 481 ALA A O 1
ATOM 3733 N N . ARG A 1 482 ? -20.938 -32.031 -2.465 1 95.88 482 ARG A N 1
ATOM 3734 C CA . ARG A 1 482 ? -21.109 -32.938 -3.6 1 95.88 482 ARG A CA 1
ATOM 3735 C C . ARG A 1 482 ? -20.688 -32.25 -4.902 1 95.88 482 ARG A C 1
ATOM 3737 O O . ARG A 1 482 ? -21.203 -31.203 -5.254 1 95.88 482 ARG A O 1
ATOM 3744 N N . THR A 1 483 ? -19.75 -32.875 -5.582 1 95.31 483 THR A N 1
ATOM 3745 C CA . THR A 1 483 ? -19.203 -32.281 -6.797 1 95.31 483 THR A CA 1
ATOM 3746 C C . THR A 1 483 ? -19.609 -33.094 -8.023 1 95.31 483 THR A C 1
ATOM 3748 O O . THR A 1 483 ? -19.594 -34.312 -7.996 1 95.31 483 THR A O 1
ATOM 3751 N N . SER A 1 484 ? -20.062 -32.406 -9.047 1 96.31 484 SER A N 1
ATOM 3752 C CA . SER A 1 484 ? -20.406 -33.031 -10.328 1 96.31 484 SER A CA 1
ATOM 3753 C C . SER A 1 484 ? -19.906 -32.156 -11.492 1 96.31 484 SER A C 1
ATOM 3755 O O . SER A 1 484 ? -19.391 -31.078 -11.289 1 96.31 484 SER A O 1
ATOM 3757 N N . TYR A 1 485 ? -19.984 -32.75 -12.648 1 96.75 485 TYR A N 1
ATOM 3758 C CA . TYR A 1 485 ? -19.562 -32.062 -13.867 1 96.75 485 TYR A CA 1
ATOM 3759 C C . TYR A 1 485 ? -20.719 -31.922 -14.844 1 96.75 485 TYR A C 1
ATOM 3761 O O . TYR A 1 485 ? -21.484 -32.875 -15.047 1 96.75 485 TYR A O 1
ATOM 3769 N N . VAL A 1 486 ? -20.859 -30.75 -15.398 1 97.25 486 VAL A N 1
ATOM 3770 C CA . VAL A 1 486 ? -21.953 -30.469 -16.312 1 97.25 486 VAL A CA 1
ATOM 3771 C C . VAL A 1 486 ? -21.422 -29.906 -17.625 1 97.25 486 VAL A C 1
ATOM 3773 O O . VAL A 1 486 ? -20.391 -29.234 -17.641 1 97.25 486 VAL A O 1
ATOM 3776 N N . ARG A 1 487 ? -22.062 -30.219 -18.703 1 97.38 487 ARG A N 1
ATOM 3777 C CA . ARG A 1 487 ? -21.766 -29.656 -20.016 1 97.38 487 ARG A CA 1
ATOM 3778 C C . ARG A 1 487 ? -22.844 -28.672 -20.453 1 97.38 487 ARG A C 1
ATOM 3780 O O . ARG A 1 487 ? -24.031 -28.891 -20.219 1 97.38 487 ARG A O 1
ATOM 3787 N N . PHE A 1 488 ? -22.453 -27.562 -21 1 97.88 488 PHE A N 1
ATOM 3788 C CA . PHE A 1 488 ? -23.375 -26.547 -21.484 1 97.88 488 PHE A CA 1
ATOM 3789 C C . PHE A 1 488 ? -22.766 -25.781 -22.641 1 97.88 488 PHE A C 1
ATOM 3791 O O . PHE A 1 488 ? -21.531 -25.688 -22.766 1 97.88 488 PHE A O 1
ATOM 3798 N N . PRO A 1 489 ? -23.547 -25.25 -23.516 1 97.75 489 PRO A N 1
ATOM 3799 C CA . PRO A 1 489 ? -23.016 -24.484 -24.656 1 97.75 489 PRO A CA 1
ATOM 3800 C C . PRO A 1 489 ? -22.641 -23.047 -24.266 1 97.75 489 PRO A C 1
ATOM 3802 O O . PRO A 1 489 ? -23.297 -22.438 -23.422 1 97.75 489 PRO A O 1
ATOM 3805 N N . SER A 1 490 ? -21.609 -22.594 -24.906 1 97.75 490 SER A N 1
ATOM 3806 C CA . SER A 1 490 ? -21.328 -21.156 -24.812 1 97.75 490 SER A CA 1
ATOM 3807 C C . SER A 1 490 ? -22.5 -20.328 -25.344 1 97.75 490 SER A C 1
ATOM 3809 O O . SER A 1 490 ? -23.047 -20.625 -26.406 1 97.75 490 SER A O 1
ATOM 3811 N N . HIS A 1 491 ? -22.797 -19.281 -24.641 1 97.81 491 HIS A N 1
ATOM 3812 C CA . HIS A 1 491 ? -23.891 -18.422 -25.062 1 97.81 491 HIS A CA 1
ATOM 3813 C C . HIS A 1 491 ? -23.484 -17.578 -26.266 1 97.81 491 HIS A C 1
ATOM 3815 O O . HIS A 1 491 ? -24.344 -16.969 -26.938 1 97.81 491 HIS A O 1
ATOM 3821 N N . VAL A 1 492 ? -22.219 -17.5 -26.578 1 97.38 492 VAL A N 1
ATOM 3822 C CA . VAL A 1 492 ? -21.703 -16.641 -27.625 1 97.38 492 VAL A CA 1
ATOM 3823 C C . VAL A 1 492 ? -21.672 -17.406 -28.953 1 97.38 492 VAL A C 1
ATOM 3825 O O . VAL A 1 492 ? -22.047 -16.875 -30 1 97.38 492 VAL A O 1
ATOM 3828 N N . ASP A 1 493 ? -21.25 -18.719 -28.969 1 96.81 493 ASP A N 1
ATOM 3829 C CA . ASP A 1 493 ? -21.047 -19.406 -30.234 1 96.81 493 ASP A CA 1
ATOM 3830 C C . ASP A 1 493 ? -21.484 -20.859 -30.141 1 96.81 493 ASP A C 1
ATOM 3832 O O . ASP A 1 493 ? -21.297 -21.625 -31.094 1 96.81 493 ASP A O 1
ATOM 3836 N N . GLY A 1 494 ? -21.875 -21.297 -29.016 1 96.88 494 GLY A N 1
ATOM 3837 C CA . GLY A 1 494 ? -22.469 -22.609 -28.875 1 96.88 494 GLY A CA 1
ATOM 3838 C C . GLY A 1 494 ? -21.453 -23.719 -28.594 1 96.88 494 GLY A C 1
ATOM 3839 O O . GLY A 1 494 ? -21.828 -24.859 -28.359 1 96.88 494 GLY A O 1
ATOM 3840 N N . ILE A 1 495 ? -20.234 -23.406 -28.516 1 95.62 495 ILE A N 1
ATOM 3841 C CA . ILE A 1 495 ? -19.203 -24.406 -28.234 1 95.62 495 ILE A CA 1
ATOM 3842 C C . ILE A 1 495 ? -19.469 -25.047 -26.875 1 95.62 495 ILE A C 1
ATOM 3844 O O . ILE A 1 495 ? -19.859 -24.375 -25.938 1 95.62 495 ILE A O 1
ATOM 3848 N N . ASN A 1 496 ? -19.297 -26.359 -26.844 1 94.75 496 ASN A N 1
ATOM 3849 C CA . ASN A 1 496 ? -19.547 -27.094 -25.609 1 94.75 496 ASN A CA 1
ATOM 3850 C C . ASN A 1 496 ? -18.469 -26.828 -24.562 1 94.75 496 ASN A C 1
ATOM 3852 O O . ASN A 1 496 ? -17.281 -26.953 -24.844 1 94.75 496 ASN A O 1
ATOM 3856 N N . LEU A 1 497 ? -18.906 -26.469 -23.375 1 95.94 497 LEU A N 1
ATOM 3857 C CA . LEU A 1 497 ? -18.031 -26.188 -22.25 1 95.94 497 LEU A CA 1
ATOM 3858 C C . LEU A 1 497 ? -18.297 -27.156 -21.094 1 95.94 497 LEU A C 1
ATOM 3860 O O . LEU A 1 497 ? -19.328 -27.828 -21.078 1 95.94 497 LEU A O 1
ATOM 3864 N N . LEU A 1 498 ? -17.328 -27.266 -20.219 1 95.44 498 LEU A N 1
ATOM 3865 C CA . LEU A 1 498 ? -17.438 -28.094 -19.031 1 95.44 498 LEU A CA 1
ATOM 3866 C C . LEU A 1 498 ? -17.391 -27.25 -17.75 1 95.44 498 LEU A C 1
ATOM 3868 O O . LEU A 1 498 ? -16.562 -26.359 -17.625 1 95.44 498 LEU A O 1
ATOM 3872 N N . GLY A 1 499 ? -18.344 -27.516 -16.875 1 94.88 499 GLY A N 1
ATOM 3873 C CA . GLY A 1 499 ? -18.359 -26.891 -15.57 1 94.88 499 GLY A CA 1
ATOM 3874 C C . GLY A 1 499 ? -18.25 -27.891 -14.43 1 94.88 499 GLY A C 1
ATOM 3875 O O . GLY A 1 499 ? -18.859 -28.953 -14.484 1 94.88 499 GLY A O 1
ATOM 3876 N N . ARG A 1 500 ? -17.406 -27.562 -13.461 1 95.31 500 ARG A N 1
ATOM 3877 C CA . ARG A 1 500 ? -17.375 -28.266 -12.18 1 95.31 500 ARG A CA 1
ATOM 3878 C C . ARG A 1 500 ? -18.281 -27.562 -11.156 1 95.31 500 ARG A C 1
ATOM 3880 O O . ARG A 1 500 ? -18.109 -26.375 -10.883 1 95.31 500 ARG A O 1
ATOM 3887 N N . VAL A 1 501 ? -19.234 -28.281 -10.617 1 96.62 501 VAL A N 1
ATOM 3888 C CA . VAL A 1 501 ? -20.234 -27.688 -9.734 1 96.62 501 VAL A CA 1
ATOM 3889 C C . VAL A 1 501 ? -20.203 -28.391 -8.375 1 96.62 501 VAL A C 1
ATOM 3891 O O . VAL A 1 501 ? -20.328 -29.609 -8.297 1 96.62 501 VAL A O 1
ATOM 3894 N N . SER A 1 502 ? -20 -27.656 -7.363 1 95.75 502 SER A N 1
ATOM 3895 C CA . SER A 1 502 ? -20.078 -28.156 -5.996 1 95.75 502 SER A CA 1
ATOM 3896 C C . SER A 1 502 ? -21.297 -27.594 -5.266 1 95.75 502 SER A C 1
ATOM 3898 O O . SER A 1 502 ? -21.5 -26.375 -5.223 1 95.75 502 SER A O 1
ATOM 3900 N N . VAL A 1 503 ? -22.125 -28.5 -4.703 1 97.12 503 VAL A N 1
ATOM 3901 C CA . VAL A 1 503 ? -23.344 -28.094 -4.02 1 97.12 503 VAL A CA 1
ATOM 3902 C C . VAL A 1 503 ? -23.328 -28.609 -2.584 1 97.12 503 VAL A C 1
ATOM 3904 O O . VAL A 1 503 ? -22.578 -29.531 -2.258 1 97.12 503 VAL A O 1
ATOM 3907 N N . PRO A 1 504 ? -24.141 -28 -1.773 1 94.88 504 PRO A N 1
ATOM 3908 C CA . PRO A 1 504 ? -24.234 -28.516 -0.405 1 94.88 504 PRO A CA 1
ATOM 3909 C C . PRO A 1 504 ? -24.703 -29.969 -0.351 1 94.88 504 PRO A C 1
ATOM 3911 O O . PRO A 1 504 ? -25.391 -30.422 -1.261 1 94.88 504 PRO A O 1
ATOM 3914 N N . ALA A 1 505 ? -24.328 -30.594 0.739 1 91.38 505 ALA A N 1
ATOM 3915 C CA . ALA A 1 505 ? -24.703 -32 0.923 1 91.38 505 ALA A CA 1
ATOM 3916 C C . ALA A 1 505 ? -26.219 -32.156 0.935 1 91.38 505 ALA A C 1
ATOM 3918 O O . ALA A 1 505 ? -26.734 -33.188 0.496 1 91.38 505 ALA A O 1
ATOM 3919 N N . ASP A 1 506 ? -26.906 -31.141 1.369 1 92.94 506 ASP A N 1
ATOM 3920 C CA . ASP A 1 506 ? -28.375 -31.172 1.451 1 92.94 506 ASP A CA 1
ATOM 3921 C C . ASP A 1 506 ? -29 -30.375 0.316 1 92.94 506 ASP A C 1
ATOM 3923 O O . ASP A 1 506 ? -30.078 -29.797 0.477 1 92.94 506 ASP A O 1
ATOM 3927 N N . PHE A 1 507 ? -28.312 -30.344 -0.754 1 95.75 507 PHE A N 1
ATOM 3928 C CA . PHE A 1 507 ? -28.781 -29.594 -1.917 1 95.75 507 PHE A CA 1
ATOM 3929 C C . PHE A 1 507 ? -30.219 -29.969 -2.25 1 95.75 507 PHE A C 1
ATOM 3931 O O . PHE A 1 507 ? -30.578 -31.156 -2.285 1 95.75 507 PHE A O 1
ATOM 3938 N N . ASP A 1 508 ? -31.047 -28.938 -2.459 1 96.25 508 ASP A N 1
ATOM 3939 C CA . ASP A 1 508 ? -32.438 -29.047 -2.889 1 96.25 508 ASP A CA 1
ATOM 3940 C C . ASP A 1 508 ? -32.625 -28.422 -4.266 1 96.25 508 ASP A C 1
ATOM 3942 O O . ASP A 1 508 ? -32.594 -27.188 -4.402 1 96.25 508 ASP A O 1
ATOM 3946 N N . PRO A 1 509 ? -32.875 -29.234 -5.27 1 93.56 509 PRO A N 1
ATOM 3947 C CA . PRO A 1 509 ? -33 -28.703 -6.629 1 93.56 509 PRO A CA 1
ATOM 3948 C C . PRO A 1 509 ? -34.188 -27.75 -6.789 1 93.56 509 PRO A C 1
ATOM 3950 O O . PRO A 1 509 ? -34.281 -27.062 -7.801 1 93.56 509 PRO A O 1
ATOM 3953 N N . ALA A 1 510 ? -35.031 -27.688 -5.828 1 95.06 510 ALA A N 1
ATOM 3954 C CA . ALA A 1 510 ? -36.219 -26.812 -5.898 1 95.06 510 ALA A CA 1
ATOM 3955 C C . ALA A 1 510 ? -35.875 -25.406 -5.398 1 95.06 510 ALA A C 1
ATOM 3957 O O . ALA A 1 510 ? -36.656 -24.469 -5.605 1 95.06 510 ALA A O 1
ATOM 3958 N N . LYS A 1 511 ? -34.75 -25.281 -4.84 1 95.56 511 LYS A N 1
ATOM 3959 C CA . LYS A 1 511 ? -34.344 -24 -4.297 1 95.56 511 LYS A CA 1
ATOM 3960 C C . LYS A 1 511 ? -33.312 -23.312 -5.215 1 95.56 511 LYS A C 1
ATOM 3962 O O . LYS A 1 511 ? -32.656 -23.969 -6.008 1 95.56 511 LYS A O 1
ATOM 3967 N N . LYS A 1 512 ? -33.344 -22 -5.082 1 96.56 512 LYS A N 1
ATOM 3968 C CA . LYS A 1 512 ? -32.281 -21.219 -5.719 1 96.56 512 LYS A CA 1
ATOM 3969 C C . LYS A 1 512 ? -31.203 -20.844 -4.715 1 96.56 512 LYS A C 1
ATOM 3971 O O . LYS A 1 512 ? -31.5 -20.5 -3.566 1 96.56 512 LYS A O 1
ATOM 3976 N N . TYR A 1 513 ? -30.047 -20.938 -5.145 1 97.62 513 TYR A N 1
ATOM 3977 C CA . TYR A 1 513 ? -28.891 -20.719 -4.281 1 97.62 513 TYR A CA 1
ATOM 3978 C C . TYR A 1 513 ? -28.047 -19.547 -4.781 1 97.62 513 TYR A C 1
ATOM 3980 O O . TYR A 1 513 ? -28.047 -19.25 -5.977 1 97.62 513 TYR A O 1
ATOM 3988 N N . PRO A 1 514 ? -27.406 -18.797 -3.828 1 97.75 514 PRO A N 1
ATOM 3989 C CA . PRO A 1 514 ? -26.297 -17.953 -4.309 1 97.75 514 PRO A CA 1
ATOM 3990 C C . PRO A 1 514 ? -25.156 -18.781 -4.922 1 97.75 514 PRO A C 1
ATOM 3992 O O . PRO A 1 514 ? -24.969 -19.938 -4.551 1 97.75 514 PRO A O 1
ATOM 3995 N N . VAL A 1 515 ? -24.453 -18.172 -5.879 1 97.94 515 VAL A N 1
ATOM 3996 C CA . VAL A 1 515 ? -23.406 -18.875 -6.605 1 97.94 515 VAL A CA 1
ATOM 3997 C C . VAL A 1 515 ? -22.109 -18.062 -6.543 1 97.94 515 VAL A C 1
ATOM 3999 O O . VAL A 1 515 ? -22.125 -16.844 -6.656 1 97.94 515 VAL A O 1
ATOM 4002 N N . ILE A 1 516 ? -21.078 -18.766 -6.309 1 97.5 516 ILE A N 1
ATOM 4003 C CA . ILE A 1 516 ? -19.766 -18.172 -6.512 1 97.5 516 ILE A CA 1
ATOM 4004 C C . ILE A 1 516 ? -19.078 -18.828 -7.715 1 97.5 516 ILE A C 1
ATOM 4006 O O . ILE A 1 516 ? -18.875 -20.047 -7.734 1 97.5 516 ILE A O 1
ATOM 4010 N N . VAL A 1 517 ? -18.797 -18.031 -8.727 1 96.5 517 VAL A N 1
ATOM 4011 C CA . VAL A 1 517 ? -17.969 -18.484 -9.836 1 96.5 517 VAL A CA 1
ATOM 4012 C C . VAL A 1 517 ? -16.5 -18.406 -9.453 1 96.5 517 VAL A C 1
ATOM 4014 O O . VAL A 1 517 ? -15.945 -17.312 -9.305 1 96.5 517 VAL A O 1
ATOM 4017 N N . GLY A 1 518 ? -15.828 -19.531 -9.273 1 84.88 518 GLY A N 1
ATOM 4018 C CA . GLY A 1 518 ? -14.43 -19.453 -8.898 1 84.88 518 GLY A CA 1
ATOM 4019 C C . GLY A 1 518 ? -13.984 -20.594 -8.016 1 84.88 518 GLY A C 1
ATOM 4020 O O . GLY A 1 518 ? -14.789 -21.453 -7.645 1 84.88 518 GLY A O 1
ATOM 4021 N N . SER A 1 519 ? -12.734 -20.594 -7.617 1 68.56 519 SER A N 1
ATOM 4022 C CA . SER A 1 519 ? -11.57 -19.797 -7.996 1 68.56 519 SER A CA 1
ATOM 4023 C C . SER A 1 519 ? -11.227 -19.984 -9.469 1 68.56 519 SER A C 1
ATOM 4025 O O . SER A 1 519 ? -11 -21.109 -9.922 1 68.56 519 SER A O 1
ATOM 4027 N N . VAL A 1 520 ? -11.18 -18.969 -10.18 1 61.75 520 VAL A N 1
ATOM 4028 C CA . VAL A 1 520 ? -11.07 -19.094 -11.633 1 61.75 520 VAL A CA 1
ATOM 4029 C C . VAL A 1 520 ? -9.617 -19.328 -12.023 1 61.75 520 VAL A C 1
ATOM 4031 O O . VAL A 1 520 ? -8.938 -18.422 -12.5 1 61.75 520 VAL A O 1
ATOM 4034 N N . TYR A 1 521 ? -8.734 -19.953 -11.203 1 59.38 521 TYR A N 1
ATOM 4035 C CA . TYR A 1 521 ? -7.34 -20.047 -11.633 1 59.38 521 TYR A CA 1
ATOM 4036 C C . TYR A 1 521 ? -7.195 -20.984 -12.828 1 59.38 521 TYR A C 1
ATOM 4038 O O . TYR A 1 521 ? -8 -21.891 -13.016 1 59.38 521 TYR A O 1
ATOM 4046 N N . SER A 1 522 ? -6.184 -20.672 -13.859 1 57.75 522 SER A N 1
ATOM 4047 C CA . SER A 1 522 ? -5.914 -20.656 -15.297 1 57.75 522 SER A CA 1
ATOM 4048 C C . SER A 1 522 ? -5.555 -22.062 -15.797 1 57.75 522 SER A C 1
ATOM 4050 O O . SER A 1 522 ? -5.289 -22.25 -16.984 1 57.75 522 SER A O 1
ATOM 4052 N N . ASP A 1 523 ? -5.68 -23.094 -15.281 1 62.19 523 ASP A N 1
ATOM 4053 C CA . ASP A 1 523 ? -5.32 -24.094 -16.281 1 62.19 523 ASP A CA 1
ATOM 4054 C C . ASP A 1 523 ? -6.531 -24.953 -16.672 1 62.19 523 ASP A C 1
ATOM 4056 O O . ASP A 1 523 ? -7.027 -24.859 -17.797 1 62.19 523 ASP A O 1
ATOM 4060 N N . ALA A 1 524 ? -6.898 -26.016 -16.047 1 75.12 524 ALA A N 1
ATOM 4061 C CA . ALA A 1 524 ? -8 -26.906 -16.406 1 75.12 524 ALA A CA 1
ATOM 4062 C C . ALA A 1 524 ? -8.727 -27.391 -15.156 1 75.12 524 ALA A C 1
ATOM 4064 O O . ALA A 1 524 ? -8.125 -27.547 -14.086 1 75.12 524 ALA A O 1
ATOM 4065 N N . VAL A 1 525 ? -10 -27.516 -15.312 1 88 525 VAL A N 1
ATOM 4066 C CA . VAL A 1 525 ? -10.781 -28.234 -14.32 1 88 525 VAL A CA 1
ATOM 4067 C C . VAL A 1 525 ? -10.312 -29.688 -14.242 1 88 525 VAL A C 1
ATOM 4069 O O . VAL A 1 525 ? -10.062 -30.312 -15.273 1 88 525 VAL A O 1
ATOM 4072 N N . ARG A 1 526 ? -10.016 -30.125 -13.055 1 91.25 526 ARG A N 1
ATOM 4073 C CA . ARG A 1 526 ? -9.555 -31.5 -12.852 1 91.25 526 ARG A CA 1
ATOM 4074 C C . ARG A 1 526 ? -10.391 -32.219 -11.797 1 91.25 526 ARG A C 1
ATOM 4076 O O . ARG A 1 526 ? -10.781 -31.594 -10.797 1 91.25 526 ARG A O 1
ATOM 4083 N N . ASN A 1 527 ? -10.664 -33.5 -12.117 1 94.5 527 ASN A N 1
ATOM 4084 C CA . ASN A 1 527 ? -11.211 -34.375 -11.078 1 94.5 527 ASN A CA 1
ATOM 4085 C C . ASN A 1 527 ? -10.164 -34.719 -10.039 1 94.5 527 ASN A C 1
ATOM 4087 O O . ASN A 1 527 ? -9.531 -35.781 -10.117 1 94.5 527 ASN A O 1
ATOM 4091 N N . GLN A 1 528 ? -10.016 -33.875 -9.133 1 93.31 528 GLN A N 1
ATOM 4092 C CA . GLN A 1 528 ? -9.125 -34.031 -7.988 1 93.31 528 GLN A CA 1
ATOM 4093 C C . GLN A 1 528 ? -9.633 -33.219 -6.801 1 93.31 528 GLN A C 1
ATOM 4095 O O . GLN A 1 528 ? -10.5 -32.344 -6.953 1 93.31 528 GLN A O 1
ATOM 4100 N N . TRP A 1 529 ? -9.086 -33.531 -5.66 1 91.56 529 TRP A N 1
ATOM 4101 C CA . TRP A 1 529 ? -9.477 -32.781 -4.465 1 91.56 529 TRP A CA 1
ATOM 4102 C C . TRP A 1 529 ? -9.219 -31.281 -4.641 1 91.56 529 TRP A C 1
ATOM 4104 O O . TRP A 1 529 ? -8.109 -30.875 -4.977 1 91.56 529 TRP A O 1
ATOM 4114 N N . GLY A 1 530 ? -10.219 -30.547 -4.535 1 87.31 530 GLY A N 1
ATOM 4115 C CA . GLY A 1 530 ? -10.125 -29.094 -4.711 1 87.31 530 GLY A CA 1
ATOM 4116 C C . GLY A 1 530 ? -10.242 -28.672 -6.16 1 87.31 530 GLY A C 1
ATOM 4117 O O . GLY A 1 530 ? -10.359 -27.469 -6.449 1 87.31 530 GLY A O 1
ATOM 4118 N N . GLY A 1 531 ? -10.172 -29.594 -7.062 1 83.38 531 GLY A N 1
ATOM 4119 C CA . GLY A 1 531 ? -10.445 -29.328 -8.469 1 83.38 531 GLY A CA 1
ATOM 4120 C C . GLY A 1 531 ? -9.242 -28.781 -9.219 1 83.38 531 GLY A C 1
ATOM 4121 O O . GLY A 1 531 ? -9.305 -28.562 -10.43 1 83.38 531 GLY A O 1
ATOM 4122 N N . ARG A 1 532 ? -8.227 -28.422 -8.477 1 72.88 532 ARG A N 1
ATOM 4123 C CA . ARG A 1 532 ? -7.02 -27.875 -9.086 1 72.88 532 ARG A CA 1
ATOM 4124 C C . ARG A 1 532 ? -5.785 -28.172 -8.242 1 72.88 532 ARG A C 1
ATOM 4126 O O . ARG A 1 532 ? -5.906 -28.547 -7.07 1 72.88 532 ARG A O 1
ATOM 4133 N N . ARG A 1 533 ? -4.727 -28.141 -8.906 1 56.72 533 ARG A N 1
ATOM 4134 C CA . ARG A 1 533 ? -3.488 -28.406 -8.188 1 56.72 533 ARG A CA 1
ATOM 4135 C C . ARG A 1 533 ? -3.096 -27.219 -7.309 1 56.72 533 ARG A C 1
ATOM 4137 O O . ARG A 1 533 ? -2.543 -27.406 -6.223 1 56.72 533 ARG A O 1
ATOM 4144 N N . ALA A 1 534 ? -3.518 -26.078 -8.016 1 52.56 534 ALA A N 1
ATOM 4145 C CA . ALA A 1 534 ? -2.893 -24.859 -7.504 1 52.56 534 ALA A CA 1
ATOM 4146 C C . ALA A 1 534 ? -3.799 -24.172 -6.492 1 52.56 534 ALA A C 1
ATOM 4148 O O . ALA A 1 534 ? -5.008 -24.406 -6.469 1 52.56 534 ALA A O 1
ATOM 4149 N N . HIS A 1 535 ? -3.404 -23.812 -5.223 1 57.5 535 HIS A N 1
ATOM 4150 C CA . HIS A 1 535 ? -3.893 -22.828 -4.266 1 57.5 535 HIS A CA 1
ATOM 4151 C C . HIS A 1 535 ? -4.672 -23.484 -3.137 1 57.5 535 HIS A C 1
ATOM 4153 O O . HIS A 1 535 ? -5.465 -24.391 -3.377 1 57.5 535 HIS A O 1
ATOM 4159 N N . PRO A 1 536 ? -4.402 -23.094 -2.109 1 64.25 536 PRO A N 1
ATOM 4160 C CA . PRO A 1 536 ? -5.047 -23.594 -0.89 1 64.25 536 PRO A CA 1
ATOM 4161 C C . PRO A 1 536 ? -6.504 -23.156 -0.771 1 64.25 536 PRO A C 1
ATOM 4163 O O . PRO A 1 536 ? -6.938 -22.719 0.302 1 64.25 536 PRO A O 1
ATOM 4166 N N . THR A 1 537 ? -7.246 -23.281 -2.02 1 85.06 537 THR A N 1
ATOM 4167 C CA . THR A 1 537 ? -8.578 -22.688 -1.932 1 85.06 537 THR A CA 1
ATOM 4168 C C . THR A 1 537 ? -9.633 -23.766 -1.741 1 85.06 537 THR A C 1
ATOM 4170 O O . THR A 1 537 ? -10.82 -23.469 -1.622 1 85.06 537 THR A O 1
ATOM 4173 N N . TRP A 1 538 ? -9.18 -25.047 -1.679 1 88.56 538 TRP A N 1
ATOM 4174 C CA . TRP A 1 538 ? -10.156 -26.109 -1.486 1 88.56 538 TRP A CA 1
ATOM 4175 C C . TRP A 1 538 ? -10.984 -25.859 -0.23 1 88.56 538 TRP A C 1
ATOM 4177 O O . TRP A 1 538 ? -12.203 -26.094 -0.225 1 88.56 538 TRP A O 1
ATOM 4187 N N . GLY A 1 539 ? -10.305 -25.391 0.786 1 91.31 539 GLY A N 1
ATOM 4188 C CA . GLY A 1 539 ? -11 -25.125 2.037 1 91.31 539 GLY A CA 1
ATOM 4189 C C . GLY A 1 539 ? -12.016 -24 1.935 1 91.31 539 GLY A C 1
ATOM 4190 O O . GLY A 1 539 ? -13.117 -24.109 2.482 1 91.31 539 GLY A O 1
ATOM 4191 N N . LEU A 1 540 ? -11.609 -22.969 1.241 1 93.75 540 LEU A N 1
ATOM 4192 C CA . LEU A 1 540 ? -12.539 -21.859 1.042 1 93.75 540 LEU A CA 1
ATOM 4193 C C . LEU A 1 540 ? -13.773 -22.312 0.27 1 93.75 540 LEU A C 1
ATOM 4195 O O . LEU A 1 540 ? -14.898 -21.969 0.632 1 93.75 540 LEU A O 1
ATOM 4199 N N . ASP A 1 541 ? -13.562 -23.141 -0.801 1 93 541 ASP A N 1
ATOM 4200 C CA . ASP A 1 541 ? -14.688 -23.656 -1.571 1 93 541 ASP A CA 1
ATOM 4201 C C . ASP A 1 541 ? -15.625 -24.484 -0.69 1 93 541 ASP A C 1
ATOM 4203 O O . ASP A 1 541 ? -16.844 -24.328 -0.758 1 93 541 ASP A O 1
ATOM 4207 N N . GLN A 1 542 ? -15.016 -25.328 0.116 1 93.19 542 GLN A N 1
ATOM 4208 C CA . GLN A 1 542 ? -15.805 -26.156 1.019 1 93.19 542 GLN A CA 1
ATOM 4209 C C . GLN A 1 542 ? -16.578 -25.297 2.01 1 93.19 542 GLN A C 1
ATOM 4211 O O . GLN A 1 542 ? -17.75 -25.578 2.303 1 93.19 542 GLN A O 1
ATOM 4216 N N . TYR A 1 543 ? -15.938 -24.297 2.533 1 94.94 543 TYR A N 1
ATOM 4217 C CA . TYR A 1 543 ? -16.609 -23.391 3.461 1 94.94 543 TYR A CA 1
ATOM 4218 C C . TYR A 1 543 ? -17.797 -22.703 2.799 1 94.94 543 TYR A C 1
ATOM 4220 O O . TYR A 1 543 ? -18.891 -22.688 3.355 1 94.94 543 TYR A O 1
ATOM 4228 N N . LEU A 1 544 ? -17.578 -22.141 1.626 1 95.38 544 LEU A N 1
ATOM 4229 C CA . LEU A 1 544 ? -18.641 -21.422 0.916 1 95.38 544 LEU A CA 1
ATOM 4230 C C . LEU A 1 544 ? -19.828 -22.344 0.639 1 95.38 544 LEU A C 1
ATOM 4232 O O . LEU A 1 544 ? -20.969 -21.953 0.854 1 95.38 544 LEU A O 1
ATOM 4236 N N . VAL A 1 545 ? -19.578 -23.547 0.206 1 95.31 545 VAL A N 1
ATOM 4237 C CA . VAL A 1 545 ? -20.641 -24.5 -0.08 1 95.31 545 VAL A CA 1
ATOM 4238 C C . VAL A 1 545 ? -21.391 -24.828 1.207 1 95.31 545 VAL A C 1
ATOM 4240 O O . VAL A 1 545 ? -22.625 -24.875 1.221 1 95.31 545 VAL A O 1
ATOM 4243 N N . ALA A 1 546 ? -20.609 -25.016 2.244 1 94.12 546 ALA A N 1
ATOM 4244 C CA . ALA A 1 546 ? -21.219 -25.312 3.537 1 94.12 546 ALA A CA 1
ATOM 4245 C C . ALA A 1 546 ? -22.109 -24.172 4.004 1 94.12 546 ALA A C 1
ATOM 4247 O O . ALA A 1 546 ? -23.078 -24.375 4.727 1 94.12 546 ALA A O 1
ATOM 4248 N N . GLN A 1 547 ? -21.797 -23 3.545 1 93.62 547 GLN A N 1
ATOM 4249 C CA . GLN A 1 547 ? -22.562 -21.812 3.922 1 93.62 547 GLN A CA 1
ATOM 4250 C C . GLN A 1 547 ? -23.75 -21.609 2.992 1 93.62 547 GLN A C 1
ATOM 4252 O O . GLN A 1 547 ? -24.469 -20.625 3.104 1 93.62 547 GLN A O 1
ATOM 4257 N N . GLY A 1 548 ? -23.906 -22.438 2.035 1 94.75 548 GLY A N 1
ATOM 4258 C CA . GLY A 1 548 ? -25.094 -22.406 1.211 1 94.75 548 GLY A CA 1
ATOM 4259 C C . GLY A 1 548 ? -24.844 -21.891 -0.192 1 94.75 548 GLY A C 1
ATOM 4260 O O . GLY A 1 548 ? -25.797 -21.609 -0.935 1 94.75 548 GLY A O 1
ATOM 4261 N N . TYR A 1 549 ? -23.641 -21.75 -0.551 1 96.56 549 TYR A N 1
ATOM 4262 C CA . TYR A 1 549 ? -23.328 -21.359 -1.92 1 96.56 549 TYR A CA 1
ATOM 4263 C C . TYR A 1 549 ? -23.203 -22.578 -2.82 1 96.56 549 TYR A C 1
ATOM 4265 O O . TYR A 1 549 ? -22.844 -23.672 -2.361 1 96.56 549 TYR A O 1
ATOM 4273 N N . ILE A 1 550 ? -23.516 -22.406 -4.07 1 97.25 550 ILE A N 1
ATOM 4274 C CA . ILE A 1 550 ? -22.969 -23.25 -5.121 1 97.25 550 ILE A CA 1
ATOM 4275 C C . ILE A 1 550 ? -21.656 -22.672 -5.613 1 97.25 550 ILE A C 1
ATOM 4277 O O . ILE A 1 550 ? -21.516 -21.469 -5.789 1 97.25 550 ILE A O 1
ATOM 4281 N N . VAL A 1 551 ? -20.672 -23.531 -5.781 1 96 551 VAL A N 1
ATOM 4282 C CA . VAL A 1 551 ? -19.422 -23.094 -6.387 1 96 551 VAL A CA 1
ATOM 4283 C C . VAL A 1 551 ? -19.297 -23.672 -7.797 1 96 551 VAL A C 1
ATOM 4285 O O . VAL A 1 551 ? -19.422 -24.875 -7.992 1 96 551 VAL A O 1
ATOM 4288 N N . LEU A 1 552 ? -19.094 -22.766 -8.766 1 96.25 552 LEU A N 1
ATOM 4289 C CA . LEU A 1 552 ? -18.953 -23.125 -10.172 1 96.25 552 LEU A CA 1
ATOM 4290 C C . LEU A 1 552 ? -17.547 -22.812 -10.672 1 96.25 552 LEU A C 1
ATOM 4292 O O . LEU A 1 552 ? -17.062 -21.688 -10.5 1 96.25 552 LEU A O 1
ATOM 4296 N N . THR A 1 553 ? -16.891 -23.812 -11.242 1 94.12 553 THR A N 1
ATOM 4297 C CA . THR A 1 553 ? -15.648 -23.609 -11.984 1 94.12 553 THR A CA 1
ATOM 4298 C C . THR A 1 553 ? -15.805 -24.078 -13.43 1 94.12 553 THR A C 1
ATOM 4300 O O . THR A 1 553 ? -16.297 -25.172 -13.688 1 94.12 553 THR A O 1
ATOM 4303 N N . VAL A 1 554 ? -15.359 -23.219 -14.344 1 94.69 554 VAL A N 1
ATOM 4304 C CA . VAL A 1 554 ? -15.555 -23.516 -15.758 1 94.69 554 VAL A CA 1
ATOM 4305 C C . VAL A 1 554 ? -14.203 -23.797 -16.422 1 94.69 554 VAL A C 1
ATOM 4307 O O . VAL A 1 554 ? -13.219 -23.094 -16.156 1 94.69 554 VAL A O 1
ATOM 4310 N N . ASN A 1 555 ? -14.133 -24.875 -17.156 1 93.12 555 ASN A N 1
ATOM 4311 C CA . ASN A 1 555 ? -12.984 -25.125 -18.016 1 93.12 555 ASN A CA 1
ATOM 4312 C C . ASN A 1 555 ? -12.969 -24.188 -19.219 1 93.12 555 ASN A C 1
ATOM 4314 O O . ASN A 1 555 ? -13.305 -24.594 -20.328 1 93.12 555 ASN A O 1
ATOM 4318 N N . ILE A 1 556 ? -12.469 -23.078 -19.031 1 93.5 556 ILE A N 1
ATOM 4319 C CA . ILE A 1 556 ? -12.547 -22.031 -20.047 1 93.5 556 ILE A CA 1
ATOM 4320 C C . ILE A 1 556 ? -11.703 -22.422 -21.266 1 93.5 556 ILE A C 1
ATOM 4322 O O . ILE A 1 556 ? -10.781 -23.234 -21.141 1 93.5 556 ILE A O 1
ATOM 4326 N N . ARG A 1 557 ? -12.055 -21.859 -22.391 1 93 557 ARG A N 1
ATOM 4327 C CA . ARG A 1 557 ? -11.258 -22.094 -23.594 1 93 557 ARG A CA 1
ATOM 4328 C C . ARG A 1 557 ? -9.812 -21.672 -23.391 1 93 557 ARG A C 1
ATOM 4330 O O . ARG A 1 557 ? -9.531 -20.719 -22.656 1 93 557 ARG A O 1
ATOM 4337 N N . GLY A 1 558 ? -8.922 -22.359 -24.062 1 90.56 558 GLY A N 1
ATOM 4338 C CA . GLY A 1 558 ? -7.496 -22.188 -23.812 1 90.56 558 GLY A CA 1
ATOM 4339 C C . GLY A 1 558 ? -6.938 -23.172 -22.812 1 90.56 558 GLY A C 1
ATOM 4340 O O . GLY A 1 558 ? -5.723 -23.375 -22.734 1 90.56 558 GLY A O 1
ATOM 4341 N N . SER A 1 559 ? -7.777 -23.812 -22.016 1 90.56 559 SER A N 1
ATOM 4342 C CA . SER A 1 559 ? -7.355 -24.828 -21.062 1 90.56 559 SER A CA 1
ATOM 4343 C C . SER A 1 559 ? -7.051 -26.156 -21.75 1 90.56 559 SER A C 1
ATOM 4345 O O . SER A 1 559 ? -7.48 -26.375 -22.891 1 90.56 559 SER A O 1
ATOM 4347 N N . TRP A 1 560 ? -6.422 -27 -21.094 1 90.75 560 TRP A N 1
ATOM 4348 C CA . TRP A 1 560 ? -6.039 -28.312 -21.625 1 90.75 560 TRP A CA 1
ATOM 4349 C C . TRP A 1 560 ? -7.258 -29.203 -21.812 1 90.75 560 TRP A C 1
ATOM 4351 O O . TRP A 1 560 ? -8.18 -29.188 -20.984 1 90.75 560 TRP A O 1
ATOM 4361 N N . GLY A 1 561 ? -7.355 -29.969 -22.953 1 91.81 561 GLY A N 1
ATOM 4362 C CA . GLY A 1 561 ? -8.203 -31.141 -22.953 1 91.81 561 GLY A CA 1
ATOM 4363 C C . GLY A 1 561 ? -9.258 -31.125 -24.047 1 91.81 561 GLY A C 1
ATOM 4364 O O . GLY A 1 561 ? -9.953 -32.125 -24.266 1 91.81 561 GLY A O 1
ATOM 4365 N N . GLN A 1 562 ? -9.391 -30 -24.766 1 93.31 562 GLN A N 1
ATOM 4366 C CA . GLN A 1 562 ? -10.5 -29.969 -25.703 1 93.31 562 GLN A CA 1
ATOM 4367 C C . GLN A 1 562 ? -10.008 -29.672 -27.125 1 93.31 562 GLN A C 1
ATOM 4369 O O . GLN A 1 562 ? -10.766 -29.172 -27.953 1 93.31 562 GLN A O 1
ATOM 4374 N N . GLY A 1 563 ? -8.719 -29.844 -27.375 1 94.25 563 GLY A N 1
ATOM 4375 C CA . GLY A 1 563 ? -8.172 -29.797 -28.719 1 94.25 563 GLY A CA 1
ATOM 4376 C C . GLY A 1 563 ? -7.715 -28.422 -29.125 1 94.25 563 GLY A C 1
ATOM 4377 O O . GLY A 1 563 ? -8.078 -27.422 -28.5 1 94.25 563 GLY A O 1
ATOM 4378 N N . ARG A 1 564 ? -6.953 -28.359 -30.172 1 94.69 564 ARG A N 1
ATOM 4379 C CA . ARG A 1 564 ? -6.301 -27.156 -30.656 1 94.69 564 ARG A CA 1
ATOM 4380 C C . ARG A 1 564 ? -7.328 -26.125 -31.141 1 94.69 564 ARG A C 1
ATOM 4382 O O . ARG A 1 564 ? -7.199 -24.938 -30.844 1 94.69 564 ARG A O 1
ATOM 4389 N N . GLU A 1 565 ? -8.352 -26.609 -31.875 1 94.19 565 GLU A N 1
ATOM 4390 C CA . GLU A 1 565 ? -9.359 -25.688 -32.406 1 94.19 565 GLU A CA 1
ATOM 4391 C C . GLU A 1 565 ? -10.109 -24.984 -31.281 1 94.19 565 GLU A C 1
ATOM 4393 O O . GLU A 1 565 ? -10.383 -23.781 -31.375 1 94.19 565 GLU A O 1
ATOM 4398 N N . HIS A 1 566 ? -10.461 -25.703 -30.281 1 93.38 566 HIS A N 1
ATOM 4399 C CA . HIS A 1 566 ? -11.102 -25.141 -29.109 1 93.38 566 HIS A CA 1
ATOM 4400 C C . HIS A 1 566 ? -10.219 -24.078 -28.453 1 93.38 566 HIS A C 1
ATOM 4402 O O . HIS A 1 566 ? -10.68 -22.984 -28.125 1 93.38 566 HIS A O 1
ATOM 4408 N N . ASN A 1 567 ? -8.93 -24.328 -28.344 1 92.5 567 ASN A N 1
ATOM 4409 C CA . ASN A 1 567 ? -7.98 -23.469 -27.641 1 92.5 567 ASN A CA 1
ATOM 4410 C C . ASN A 1 567 ? -7.684 -22.203 -28.422 1 92.5 567 ASN A C 1
ATOM 4412 O O . ASN A 1 567 ? -7.512 -21.125 -27.828 1 92.5 567 ASN A O 1
ATOM 4416 N N . GLN A 1 568 ? -7.68 -22.266 -29.703 1 93.81 568 GLN A N 1
ATOM 4417 C CA . GLN A 1 568 ? -7.258 -21.172 -30.562 1 93.81 568 GLN A CA 1
ATOM 4418 C C . GLN A 1 568 ? -8.188 -19.969 -30.422 1 93.81 568 GLN A C 1
ATOM 4420 O O . GLN A 1 568 ? -7.805 -18.844 -30.734 1 93.81 568 GLN A O 1
ATOM 4425 N N . THR A 1 569 ? -9.375 -20.172 -29.875 1 93.12 569 THR A N 1
ATOM 4426 C CA . THR A 1 569 ? -10.344 -19.094 -29.734 1 93.12 569 THR A CA 1
ATOM 4427 C C . THR A 1 569 ? -9.914 -18.125 -28.641 1 93.12 569 THR A C 1
ATOM 4429 O O . THR A 1 569 ? -10.406 -17 -28.578 1 93.12 569 THR A O 1
ATOM 4432 N N . GLN A 1 570 ? -8.984 -18.547 -27.812 1 94.44 570 GLN A N 1
ATOM 4433 C CA . GLN A 1 570 ? -8.508 -17.719 -26.719 1 94.44 570 GLN A CA 1
ATOM 4434 C C . GLN A 1 570 ? -7.359 -16.812 -27.156 1 94.44 570 GLN A C 1
ATOM 4436 O O . GLN A 1 570 ? -6.938 -15.93 -26.406 1 94.44 570 GLN A O 1
ATOM 4441 N N . TYR A 1 571 ? -6.844 -16.938 -28.391 1 96.06 571 TYR A N 1
ATOM 4442 C CA . TYR A 1 571 ? -5.734 -16.141 -28.891 1 96.06 571 TYR A CA 1
ATOM 4443 C C . TYR A 1 571 ? -6.105 -14.656 -28.922 1 96.06 571 TYR A C 1
ATOM 4445 O O . TYR A 1 571 ? -7.141 -14.281 -29.469 1 96.06 571 TYR A O 1
ATOM 4453 N N . GLU A 1 572 ? -5.293 -13.789 -28.266 1 96.56 572 GLU A N 1
ATOM 4454 C CA . GLU A 1 572 ? -5.449 -12.344 -28.156 1 96.56 572 GLU A CA 1
ATOM 4455 C C . GLU A 1 572 ? -6.781 -11.984 -27.5 1 96.56 572 GLU A C 1
ATOM 4457 O O . GLU A 1 572 ? -7.402 -10.977 -27.859 1 96.56 572 GLU A O 1
ATOM 4462 N N . SER A 1 573 ? -7.199 -12.852 -26.547 1 95.75 573 SER A N 1
ATOM 4463 C CA . SER A 1 573 ? -8.57 -12.688 -26.094 1 95.75 573 SER A CA 1
ATOM 4464 C C . SER A 1 573 ? -8.656 -12.727 -24.562 1 95.75 573 SER A C 1
ATOM 4466 O O . SER A 1 573 ? -9.688 -13.086 -24 1 95.75 573 SER A O 1
ATOM 4468 N N . TYR A 1 574 ? -7.559 -12.391 -23.859 1 95.12 574 TYR A N 1
ATOM 4469 C CA . TYR A 1 574 ? -7.684 -12.25 -22.406 1 95.12 574 TYR A CA 1
ATOM 4470 C C . TYR A 1 574 ? -8.797 -11.266 -22.047 1 95.12 574 TYR A C 1
ATOM 4472 O O . TYR A 1 574 ? -8.82 -10.141 -22.547 1 95.12 574 TYR A O 1
ATOM 4480 N N . GLY A 1 575 ? -9.719 -11.75 -21.219 1 95.12 575 GLY A N 1
ATOM 4481 C CA . GLY A 1 575 ? -10.789 -10.883 -20.75 1 95.12 575 GLY A CA 1
ATOM 4482 C C . GLY A 1 575 ? -11.953 -10.789 -21.734 1 95.12 575 GLY A C 1
ATOM 4483 O O . GLY A 1 575 ? -12.727 -9.828 -21.688 1 95.12 575 GLY A O 1
ATOM 4484 N N . GLU A 1 576 ? -12.055 -11.727 -22.656 1 96.25 576 GLU A N 1
ATOM 4485 C CA . GLU A 1 576 ? -13.156 -11.727 -23.609 1 96.25 576 GLU A CA 1
ATOM 4486 C C . GLU A 1 576 ? -13.766 -13.117 -23.734 1 96.25 576 GLU A C 1
ATOM 4488 O O . GLU A 1 576 ? -14.773 -13.422 -23.094 1 96.25 576 GLU A O 1
ATOM 4493 N N . THR A 1 577 ? -13.016 -14.062 -24.375 1 96.06 577 THR A N 1
ATOM 4494 C CA . THR A 1 577 ? -13.508 -15.43 -24.531 1 96.06 577 THR A CA 1
ATOM 4495 C C . THR A 1 577 ? -13.648 -16.109 -23.172 1 96.06 577 THR A C 1
ATOM 4497 O O . THR A 1 577 ? -14.664 -16.75 -22.906 1 96.06 577 THR A O 1
ATOM 4500 N N . ASP A 1 578 ? -12.719 -15.945 -22.375 1 95.12 578 ASP A N 1
ATOM 4501 C CA . ASP A 1 578 ? -12.68 -16.578 -21.062 1 95.12 578 ASP A CA 1
ATOM 4502 C C . ASP A 1 578 ? -13.836 -16.094 -20.188 1 95.12 578 ASP A C 1
ATOM 4504 O O . ASP A 1 578 ? -14.523 -16.906 -19.562 1 95.12 578 ASP A O 1
ATOM 4508 N N . ILE A 1 579 ? -14.148 -14.797 -20.109 1 96.75 579 ILE A N 1
ATOM 4509 C CA . ILE A 1 579 ? -15.203 -14.312 -19.234 1 96.75 579 ILE A CA 1
ATOM 4510 C C . ILE A 1 579 ? -16.562 -14.641 -19.828 1 96.75 579 ILE A C 1
ATOM 4512 O O . ILE A 1 579 ? -17.547 -14.773 -19.094 1 96.75 579 ILE A O 1
ATOM 4516 N N . ASN A 1 580 ? -16.703 -14.781 -21.141 1 97.75 580 ASN A N 1
ATOM 4517 C CA . ASN A 1 580 ? -17.922 -15.281 -21.75 1 97.75 580 ASN A CA 1
ATOM 4518 C C . ASN A 1 580 ? -18.172 -16.75 -21.391 1 97.75 580 ASN A C 1
ATOM 4520 O O . ASN A 1 580 ? -19.312 -17.156 -21.203 1 97.75 580 ASN A O 1
ATOM 4524 N N . ASP A 1 581 ? -17.109 -17.516 -21.359 1 96.56 581 ASP A N 1
ATOM 4525 C CA . ASP A 1 581 ? -17.234 -18.891 -20.922 1 96.56 581 ASP A CA 1
ATOM 4526 C C . ASP A 1 581 ? -17.75 -18.969 -19.484 1 96.56 581 ASP A C 1
ATOM 4528 O O . ASP A 1 581 ? -18.609 -19.781 -19.172 1 96.56 581 ASP A O 1
ATOM 4532 N N . LEU A 1 582 ? -17.219 -18.109 -18.609 1 96.75 582 LEU A N 1
ATOM 4533 C CA . LEU A 1 582 ? -17.688 -18.062 -17.234 1 96.75 582 LEU A CA 1
ATOM 4534 C C . LEU A 1 582 ? -19.156 -17.703 -17.172 1 96.75 582 LEU A C 1
ATOM 4536 O O . LEU A 1 582 ? -19.938 -18.359 -16.484 1 96.75 582 LEU A O 1
ATOM 4540 N N . GLU A 1 583 ? -19.531 -16.688 -17.906 1 98 583 GLU A N 1
ATOM 4541 C CA . GLU A 1 583 ? -20.922 -16.266 -17.969 1 98 583 GLU A CA 1
ATOM 4542 C C . GLU A 1 583 ? -21.828 -17.391 -18.453 1 98 583 GLU A C 1
ATOM 4544 O O . GLU A 1 583 ? -22.953 -17.547 -17.984 1 98 583 GLU A O 1
ATOM 4549 N N . SER A 1 584 ? -21.344 -18.156 -19.406 1 98.25 584 SER A N 1
ATOM 4550 C CA . SER A 1 584 ? -22.141 -19.266 -19.938 1 98.25 584 SER A CA 1
ATOM 4551 C C . SER A 1 584 ? -22.484 -20.266 -18.844 1 98.25 584 SER A C 1
ATOM 4553 O O . SER A 1 584 ? -23.594 -20.828 -18.828 1 98.25 584 SER A O 1
ATOM 4555 N N . GLY A 1 585 ? -21.516 -20.516 -17.969 1 97.69 585 GLY A N 1
ATOM 4556 C CA . GLY A 1 585 ? -21.797 -21.391 -16.828 1 97.69 585 GLY A CA 1
ATOM 4557 C C . GLY A 1 585 ? -22.844 -20.828 -15.891 1 97.69 585 GLY A C 1
ATOM 4558 O O . GLY A 1 585 ? -23.703 -21.547 -15.398 1 97.69 585 GLY A O 1
ATOM 4559 N N . VAL A 1 586 ? -22.797 -19.531 -15.672 1 98.19 586 VAL A N 1
ATOM 4560 C CA . VAL A 1 586 ? -23.766 -18.859 -14.828 1 98.19 586 VAL A CA 1
ATOM 4561 C C . VAL A 1 586 ? -25.156 -18.969 -15.445 1 98.19 586 VAL A C 1
ATOM 4563 O O . VAL A 1 586 ? -26.125 -19.344 -14.766 1 98.19 586 VAL A O 1
ATOM 4566 N N . ARG A 1 587 ? -25.266 -18.688 -16.719 1 98.31 587 ARG A N 1
ATOM 4567 C CA . ARG A 1 587 ? -26.531 -18.781 -17.438 1 98.31 587 ARG A CA 1
ATOM 4568 C C . ARG A 1 587 ? -27.109 -20.188 -17.375 1 98.31 587 ARG A C 1
ATOM 4570 O O . ARG A 1 587 ? -28.328 -20.359 -17.234 1 98.31 587 ARG A O 1
ATOM 4577 N N . TYR A 1 588 ? -26.297 -21.125 -17.5 1 98.25 588 TYR A N 1
ATOM 4578 C CA . TYR A 1 588 ? -26.719 -22.516 -17.406 1 98.25 588 TYR A CA 1
ATOM 4579 C C . TYR A 1 588 ? -27.375 -22.797 -16.047 1 98.25 588 TYR A C 1
ATOM 4581 O O . TYR A 1 588 ? -28.469 -23.359 -15.984 1 98.25 588 TYR A O 1
ATOM 4589 N N . LEU A 1 589 ? -26.672 -22.422 -14.961 1 98.19 589 LEU A N 1
ATOM 4590 C CA . LEU A 1 589 ? -27.188 -22.688 -13.625 1 98.19 589 LEU A CA 1
ATOM 4591 C C . LEU A 1 589 ? -28.5 -21.938 -13.391 1 98.19 589 LEU A C 1
ATOM 4593 O O . LEU A 1 589 ? -29.391 -22.438 -12.703 1 98.19 589 LEU A O 1
ATOM 4597 N N . ILE A 1 590 ? -28.609 -20.734 -13.922 1 98.12 590 ILE A N 1
ATOM 4598 C CA . ILE A 1 590 ? -29.844 -19.969 -13.812 1 98.12 590 ILE A CA 1
ATOM 4599 C C . ILE A 1 590 ? -30.969 -20.688 -14.562 1 98.12 590 ILE A C 1
ATOM 4601 O O . ILE A 1 590 ? -32.062 -20.859 -14.039 1 98.12 590 ILE A O 1
ATOM 4605 N N . ALA A 1 591 ? -30.672 -21.109 -15.742 1 97.88 591 ALA A N 1
ATOM 4606 C CA . ALA A 1 591 ? -31.656 -21.797 -16.578 1 97.88 591 ALA A CA 1
ATOM 4607 C C . ALA A 1 591 ? -32.125 -23.094 -15.914 1 97.88 591 ALA A C 1
ATOM 4609 O O . ALA A 1 591 ? -33.281 -23.469 -16.062 1 97.88 591 ALA A O 1
ATOM 4610 N N . GLN A 1 592 ? -31.281 -23.75 -15.156 1 97.12 592 GLN A N 1
ATOM 4611 C CA . GLN A 1 592 ? -31.625 -24.984 -14.469 1 97.12 592 GLN A CA 1
ATOM 4612 C C . GLN A 1 592 ? -32.438 -24.703 -13.211 1 97.12 592 GLN A C 1
ATOM 4614 O O . GLN A 1 592 ? -32.969 -25.641 -12.578 1 97.12 592 GLN A O 1
ATOM 4619 N N . GLY A 1 593 ? -32.5 -23.375 -12.859 1 96.94 593 GLY A N 1
ATOM 4620 C CA . GLY A 1 593 ? -33.25 -22.969 -11.688 1 96.94 593 GLY A CA 1
ATOM 4621 C C . GLY A 1 593 ? -32.5 -23.141 -10.383 1 96.94 593 GLY A C 1
ATOM 4622 O O . GLY A 1 593 ? -33.062 -23.109 -9.305 1 96.94 593 GLY A O 1
ATOM 4623 N N . HIS A 1 594 ? -31.203 -23.281 -10.414 1 96.69 594 HIS A N 1
ATOM 4624 C CA . HIS A 1 594 ? -30.422 -23.562 -9.227 1 96.69 594 HIS A CA 1
ATOM 4625 C C . HIS A 1 594 ? -29.781 -22.281 -8.68 1 96.69 594 HIS A C 1
ATOM 4627 O O . HIS A 1 594 ? -29.422 -22.219 -7.5 1 96.69 594 HIS A O 1
ATOM 4633 N N . ALA A 1 595 ? -29.578 -21.328 -9.602 1 97.62 595 ALA A N 1
ATOM 4634 C CA . ALA A 1 595 ? -28.875 -20.109 -9.219 1 97.62 595 ALA A CA 1
ATOM 4635 C C . ALA A 1 595 ? -29.828 -18.938 -9.094 1 97.62 595 ALA A C 1
ATOM 4637 O O . ALA A 1 595 ? -30.688 -18.719 -9.961 1 97.62 595 ALA A O 1
ATOM 4638 N N . ASP A 1 596 ? -29.75 -18.172 -8.023 1 97.69 596 ASP A N 1
ATOM 4639 C CA . ASP A 1 596 ? -30.406 -16.875 -7.906 1 97.69 596 ASP A CA 1
ATOM 4640 C C . ASP A 1 596 ? -29.672 -15.812 -8.711 1 97.69 596 ASP A C 1
ATOM 4642 O O . ASP A 1 596 ? -28.547 -15.438 -8.375 1 97.69 596 ASP A O 1
ATOM 4646 N N . PRO A 1 597 ? -30.266 -15.25 -9.711 1 97.62 597 PRO A N 1
ATOM 4647 C CA . PRO A 1 597 ? -29.562 -14.32 -10.586 1 97.62 597 PRO A CA 1
ATOM 4648 C C . PRO A 1 597 ? -29.094 -13.055 -9.859 1 97.62 597 PRO A C 1
ATOM 4650 O O . PRO A 1 597 ? -28.219 -12.344 -10.344 1 97.62 597 PRO A O 1
ATOM 4653 N N . LYS A 1 598 ? -29.625 -12.758 -8.734 1 97.56 598 LYS A N 1
ATOM 4654 C CA . LYS A 1 598 ? -29.266 -11.547 -8 1 97.56 598 LYS A CA 1
ATOM 4655 C C . LYS A 1 598 ? -28.094 -11.805 -7.047 1 97.56 598 LYS A C 1
ATOM 4657 O O . LYS A 1 598 ? -27.547 -10.867 -6.461 1 97.56 598 LYS A O 1
ATOM 4662 N N . ARG A 1 599 ? -27.734 -13.055 -6.891 1 98.25 599 ARG A N 1
ATOM 4663 C CA . ARG A 1 599 ? -26.734 -13.414 -5.891 1 98.25 599 ARG A CA 1
ATOM 4664 C C . ARG A 1 599 ? -25.625 -14.266 -6.5 1 98.25 599 ARG A C 1
ATOM 4666 O O . ARG A 1 599 ? -25.312 -15.336 -5.984 1 98.25 599 ARG A O 1
ATOM 4673 N N . ILE A 1 600 ? -25.016 -13.742 -7.508 1 98.31 600 ILE A N 1
ATOM 4674 C CA . ILE A 1 600 ? -23.891 -14.383 -8.18 1 98.31 600 ILE A CA 1
ATOM 4675 C C . ILE A 1 600 ? -22.609 -13.594 -7.891 1 98.31 600 ILE A C 1
ATOM 4677 O O . ILE A 1 600 ? -22.547 -12.391 -8.148 1 98.31 600 ILE A O 1
ATOM 4681 N N . GLY A 1 601 ? -21.656 -14.234 -7.289 1 98.19 601 GLY A N 1
ATOM 4682 C CA . GLY A 1 601 ? -20.344 -13.656 -7.094 1 98.19 601 GLY A CA 1
ATOM 4683 C C . GLY A 1 601 ? -19.281 -14.289 -7.973 1 98.19 601 GLY A C 1
ATOM 4684 O O . GLY A 1 601 ? -19.484 -15.367 -8.531 1 98.19 601 GLY A O 1
ATOM 4685 N N . ILE A 1 602 ? -18.172 -13.648 -8.102 1 97.5 602 ILE A N 1
ATOM 4686 C CA . ILE A 1 602 ? -17.047 -14.164 -8.891 1 97.5 602 ILE A CA 1
ATOM 4687 C C . ILE A 1 602 ? -15.734 -13.852 -8.188 1 97.5 602 ILE A C 1
ATOM 4689 O O . ILE A 1 602 ? -15.586 -12.789 -7.578 1 97.5 602 ILE A O 1
ATOM 4693 N N . TRP A 1 603 ? -14.789 -14.82 -8.234 1 95.88 603 TRP A N 1
ATOM 4694 C CA . TRP A 1 603 ? -13.469 -14.453 -7.742 1 95.88 603 TRP A CA 1
ATOM 4695 C C . TRP A 1 603 ? -12.383 -15.297 -8.398 1 95.88 603 TRP A C 1
ATOM 4697 O O . TRP A 1 603 ? -12.648 -16.406 -8.867 1 95.88 603 TRP A O 1
ATOM 4707 N N . GLY A 1 604 ? -11.227 -14.789 -8.461 1 94.44 604 GLY A N 1
ATOM 4708 C CA . GLY A 1 604 ? -10.016 -15.453 -8.914 1 94.44 604 GLY A CA 1
ATOM 4709 C C . GLY A 1 604 ? -8.75 -14.656 -8.633 1 94.44 604 GLY A C 1
ATOM 4710 O O . GLY A 1 604 ? -8.82 -13.477 -8.297 1 94.44 604 GLY A O 1
ATOM 4711 N N . SER A 1 605 ? -7.613 -15.289 -8.695 1 93.56 605 SER A N 1
ATOM 4712 C CA . SER A 1 605 ? -6.316 -14.648 -8.484 1 93.56 605 SER A CA 1
ATOM 4713 C C . SER A 1 605 ? -5.453 -14.727 -9.742 1 93.56 605 SER A C 1
ATOM 4715 O O . SER A 1 605 ? -5.664 -15.586 -10.594 1 93.56 605 SER A O 1
ATOM 4717 N N . SER A 1 606 ? -4.48 -13.766 -9.836 1 94.25 606 SER A N 1
ATOM 4718 C CA . SER A 1 606 ? -3.598 -13.734 -11 1 94.25 606 SER A CA 1
ATOM 4719 C C . SER A 1 606 ? -4.391 -13.562 -12.289 1 94.25 606 SER A C 1
ATOM 4721 O O . SER A 1 606 ? -5.168 -12.609 -12.422 1 94.25 606 SER A O 1
ATOM 4723 N N . TYR A 1 607 ? -4.391 -14.531 -13.211 1 93.31 607 TYR A N 1
ATOM 4724 C CA . TYR A 1 607 ? -5.23 -14.539 -14.398 1 93.31 607 TYR A CA 1
ATOM 4725 C C . TYR A 1 607 ? -6.707 -14.539 -14.031 1 93.31 607 TYR A C 1
ATOM 4727 O O . TYR A 1 607 ? -7.516 -13.883 -14.68 1 93.31 607 TYR A O 1
ATOM 4735 N N . GLY A 1 608 ? -7.07 -15.211 -12.945 1 94.31 608 GLY A N 1
ATOM 4736 C CA . GLY A 1 608 ? -8.438 -15.18 -12.438 1 94.31 608 GLY A CA 1
ATOM 4737 C C . GLY A 1 608 ? -8.859 -13.797 -11.969 1 94.31 608 GLY A C 1
ATOM 4738 O O . GLY A 1 608 ? -10.031 -13.438 -12.055 1 94.31 608 GLY A O 1
ATOM 4739 N N . GLY A 1 609 ? -7.863 -13.062 -11.43 1 95.75 609 GLY A N 1
ATOM 4740 C CA . GLY A 1 609 ? -8.141 -11.68 -11.07 1 95.75 609 GLY A CA 1
ATOM 4741 C C . GLY A 1 609 ? -8.445 -10.797 -12.266 1 95.75 609 GLY A C 1
ATOM 4742 O O . GLY A 1 609 ? -9.336 -9.945 -12.203 1 95.75 609 GLY A O 1
ATOM 4743 N N . LEU A 1 610 ? -7.691 -10.977 -13.344 1 96.31 610 LEU A N 1
ATOM 4744 C CA . LEU A 1 610 ? -7.996 -10.281 -14.594 1 96.31 610 LEU A CA 1
ATOM 4745 C C . LEU A 1 610 ? -9.422 -10.57 -15.047 1 96.31 610 LEU A C 1
ATOM 4747 O O . LEU A 1 610 ? -10.18 -9.656 -15.352 1 96.31 610 LEU A O 1
ATOM 4751 N N . MET A 1 611 ? -9.781 -11.844 -14.984 1 96.12 611 MET A N 1
ATOM 4752 C CA . MET A 1 611 ? -11.109 -12.25 -15.438 1 96.12 611 MET A CA 1
ATOM 4753 C C . MET A 1 611 ? -12.188 -11.633 -14.555 1 96.12 611 MET A C 1
ATOM 4755 O O . MET A 1 611 ? -13.25 -11.242 -15.047 1 96.12 611 MET A O 1
ATOM 4759 N N . THR A 1 612 ? -11.922 -11.586 -13.273 1 97 612 THR A N 1
ATOM 4760 C CA . THR A 1 612 ? -12.891 -11.008 -12.344 1 97 612 THR A CA 1
ATOM 4761 C C . THR A 1 612 ? -13.148 -9.539 -12.672 1 97 612 THR A C 1
ATOM 4763 O O . THR A 1 612 ? -14.297 -9.133 -12.836 1 97 612 THR A O 1
ATOM 4766 N N . ILE A 1 613 ? -12.102 -8.758 -12.812 1 98.12 613 ILE A N 1
ATOM 4767 C CA . ILE A 1 613 ? -12.234 -7.328 -13.055 1 98.12 613 ILE A CA 1
ATOM 4768 C C . ILE A 1 613 ? -12.867 -7.094 -14.422 1 98.12 613 ILE A C 1
ATOM 4770 O O . ILE A 1 613 ? -13.766 -6.262 -14.562 1 98.12 613 ILE A O 1
ATOM 4774 N N . MET A 1 614 ? -12.438 -7.879 -15.438 1 98.06 614 MET A N 1
ATOM 4775 C CA . MET A 1 614 ? -13.008 -7.754 -16.766 1 98.06 614 MET A CA 1
ATOM 4776 C C . MET A 1 614 ? -14.492 -8.125 -16.766 1 98.06 614 MET A C 1
ATOM 4778 O O . MET A 1 614 ? -15.297 -7.496 -17.453 1 98.06 614 MET A O 1
ATOM 4782 N N . SER A 1 615 ? -14.828 -9.164 -16 1 97.75 615 SER A N 1
ATOM 4783 C CA . SER A 1 615 ? -16.219 -9.562 -15.883 1 97.75 615 SER A CA 1
ATOM 4784 C C . SER A 1 615 ? -17.078 -8.438 -15.289 1 97.75 615 SER A C 1
ATOM 4786 O O . SER A 1 615 ? -18.125 -8.109 -15.812 1 97.75 615 SER A O 1
ATOM 4788 N N . LEU A 1 616 ? -16.625 -7.84 -14.203 1 98.25 616 LEU A N 1
ATOM 4789 C CA . LEU A 1 616 ? -17.375 -6.766 -13.555 1 98.25 616 LEU A CA 1
ATOM 4790 C C . LEU A 1 616 ? -17.484 -5.555 -14.477 1 98.25 616 LEU A C 1
ATOM 4792 O O . LEU A 1 616 ? -18.5 -4.852 -14.461 1 98.25 616 LEU A O 1
ATOM 4796 N N . SER A 1 617 ? -16.469 -5.309 -15.234 1 98.06 617 SER A N 1
ATOM 4797 C CA . SER A 1 617 ? -16.422 -4.121 -16.078 1 98.06 617 SER A CA 1
ATOM 4798 C C . SER A 1 617 ? -17.312 -4.293 -17.312 1 98.06 617 SER A C 1
ATOM 4800 O O . SER A 1 617 ? -18.047 -3.381 -17.688 1 98.06 617 SER A O 1
ATOM 4802 N N . LYS A 1 618 ? -17.266 -5.453 -17.938 1 97.81 618 LYS A N 1
ATOM 4803 C CA . LYS A 1 618 ? -17.906 -5.664 -19.234 1 97.81 618 LYS A CA 1
ATOM 4804 C C . LYS A 1 618 ? -19.312 -6.219 -19.062 1 97.81 618 LYS A C 1
ATOM 4806 O O . LYS A 1 618 ? -20.109 -6.188 -20 1 97.81 618 LYS A O 1
ATOM 4811 N N . LYS A 1 619 ? -19.562 -6.719 -17.891 1 97.25 619 LYS A N 1
ATOM 4812 C CA . LYS A 1 619 ? -20.875 -7.324 -17.641 1 97.25 619 LYS A CA 1
ATOM 4813 C C . LYS A 1 619 ? -21.5 -6.766 -16.359 1 97.25 619 LYS A C 1
ATOM 4815 O O . LYS A 1 619 ? -21.906 -7.523 -15.477 1 97.25 619 LYS A O 1
ATOM 4820 N N . PRO A 1 620 ? -21.656 -5.461 -16.297 1 96.19 620 PRO A N 1
ATOM 4821 C CA . PRO A 1 620 ? -22.234 -4.871 -15.086 1 96.19 620 PRO A CA 1
ATOM 4822 C C . PRO A 1 620 ? -23.625 -5.414 -14.773 1 96.19 620 PRO A C 1
ATOM 4824 O O . PRO A 1 620 ? -24.453 -5.551 -15.68 1 96.19 620 PRO A O 1
ATOM 4827 N N . GLY A 1 621 ? -23.844 -5.824 -13.594 1 95.88 621 GLY A N 1
ATOM 4828 C CA . GLY A 1 621 ? -25.141 -6.293 -13.148 1 95.88 621 GLY A CA 1
ATOM 4829 C C . GLY A 1 621 ? -25.266 -7.805 -13.148 1 95.88 621 GLY A C 1
ATOM 4830 O O . GLY A 1 621 ? -26.172 -8.359 -12.516 1 95.88 621 GLY A O 1
ATOM 4831 N N . LEU A 1 622 ? -24.391 -8.477 -13.867 1 97.19 622 LEU A N 1
ATOM 4832 C CA . LEU A 1 622 ? -24.438 -9.93 -13.883 1 97.19 622 LEU A CA 1
ATOM 4833 C C . LEU A 1 622 ? -23.953 -10.508 -12.547 1 97.19 622 LEU A C 1
ATOM 4835 O O . LEU A 1 622 ? -24.547 -11.453 -12.031 1 97.19 622 LEU A O 1
ATOM 4839 N N . TYR A 1 623 ? -22.891 -9.977 -12.094 1 98.06 623 TYR A N 1
ATOM 4840 C CA . TYR A 1 623 ? -22.344 -10.391 -10.812 1 98.06 623 TYR A CA 1
ATOM 4841 C C . TYR A 1 623 ? -22.672 -9.375 -9.719 1 98.06 623 TYR A C 1
ATOM 4843 O O . TYR A 1 623 ? -22.5 -8.172 -9.914 1 98.06 623 TYR A O 1
ATOM 4851 N N . ALA A 1 624 ? -23.094 -9.859 -8.617 1 98.31 624 ALA A N 1
ATOM 4852 C CA . ALA A 1 624 ? -23.406 -8.992 -7.484 1 98.31 624 ALA A CA 1
ATOM 4853 C C . ALA A 1 624 ? -22.125 -8.383 -6.898 1 98.31 624 ALA A C 1
ATOM 4855 O O . ALA A 1 624 ? -22.156 -7.273 -6.363 1 98.31 624 ALA A O 1
ATOM 4856 N N . ALA A 1 625 ? -21.047 -9.141 -7 1 98.25 625 ALA A N 1
ATOM 4857 C CA . ALA A 1 625 ? -19.75 -8.688 -6.492 1 98.25 625 ALA A CA 1
ATOM 4858 C C . ALA A 1 625 ? -18.625 -9.555 -7.035 1 98.25 625 ALA A C 1
ATOM 4860 O O . ALA A 1 625 ? -18.859 -10.664 -7.523 1 98.25 625 ALA A O 1
ATOM 4861 N N . GLY A 1 626 ? -17.406 -9.023 -6.945 1 98.12 626 GLY A N 1
ATOM 4862 C CA . GLY A 1 626 ? -16.234 -9.773 -7.367 1 98.12 626 GLY A CA 1
ATOM 4863 C C . GLY A 1 626 ? -15.023 -9.539 -6.48 1 98.12 626 GLY A C 1
ATOM 4864 O O . GLY A 1 626 ? -14.875 -8.469 -5.887 1 98.12 626 GLY A O 1
ATOM 4865 N N . ILE A 1 627 ? -14.156 -10.555 -6.363 1 98.19 627 ILE A N 1
ATOM 4866 C CA . ILE A 1 627 ? -12.883 -10.469 -5.656 1 98.19 627 ILE A CA 1
ATOM 4867 C C . ILE A 1 627 ? -11.742 -10.82 -6.602 1 98.19 627 ILE A C 1
ATOM 4869 O O . ILE A 1 627 ? -11.766 -11.867 -7.25 1 98.19 627 ILE A O 1
ATOM 4873 N N . ALA A 1 628 ? -10.773 -9.977 -6.707 1 97.75 628 ALA A N 1
ATOM 4874 C CA . ALA A 1 628 ? -9.602 -10.188 -7.559 1 97.75 628 ALA A CA 1
ATOM 4875 C C . ALA A 1 628 ? -8.328 -10.266 -6.727 1 97.75 628 ALA A C 1
ATOM 4877 O O . ALA A 1 628 ? -7.879 -9.258 -6.164 1 97.75 628 ALA A O 1
ATOM 4878 N N . GLY A 1 629 ? -7.707 -11.453 -6.652 1 96.56 629 GLY A N 1
ATOM 4879 C CA . GLY A 1 629 ? -6.43 -11.625 -5.98 1 96.56 629 GLY A CA 1
ATOM 4880 C C . GLY A 1 629 ? -5.242 -11.43 -6.902 1 96.56 629 GLY A C 1
ATOM 4881 O O . GLY A 1 629 ? -5.18 -12.023 -7.98 1 96.56 629 GLY A O 1
ATOM 4882 N N . ALA A 1 630 ? -4.316 -10.555 -6.473 1 96.56 630 ALA A N 1
ATOM 4883 C CA . ALA A 1 630 ? -3.115 -10.297 -7.262 1 96.56 630 ALA A CA 1
ATOM 4884 C C . ALA A 1 630 ? -3.436 -10.258 -8.75 1 96.56 630 ALA A C 1
ATOM 4886 O O . ALA A 1 630 ? -2.803 -10.953 -9.547 1 96.56 630 ALA A O 1
ATOM 4887 N N . PRO A 1 631 ? -4.375 -9.43 -9.094 1 96.81 631 PRO A N 1
ATOM 4888 C CA . PRO A 1 631 ? -4.91 -9.484 -10.453 1 96.81 631 PRO A CA 1
ATOM 4889 C C . PRO A 1 631 ? -3.896 -9.039 -11.508 1 96.81 631 PRO A C 1
ATOM 4891 O O . PRO A 1 631 ? -3.238 -8.008 -11.336 1 96.81 631 PRO A O 1
ATOM 4894 N N . ALA A 1 632 ? -3.791 -9.797 -12.562 1 96.06 632 ALA A N 1
ATOM 4895 C CA . ALA A 1 632 ? -2.979 -9.422 -13.711 1 96.06 632 ALA A CA 1
ATOM 4896 C C . ALA A 1 632 ? -3.631 -8.281 -14.5 1 96.06 632 ALA A C 1
ATOM 4898 O O . ALA A 1 632 ? -4.199 -8.508 -15.57 1 96.06 632 ALA A O 1
ATOM 4899 N N . THR A 1 633 ? -3.461 -7.066 -14.078 1 96.19 633 THR A N 1
ATOM 4900 C CA . THR A 1 633 ? -4.242 -5.945 -14.594 1 96.19 633 THR A CA 1
ATOM 4901 C C . THR A 1 633 ? -3.576 -5.348 -15.828 1 96.19 633 THR A C 1
ATOM 4903 O O . THR A 1 633 ? -4.211 -4.609 -16.578 1 96.19 633 THR A O 1
ATOM 4906 N N . ASN A 1 634 ? -2.297 -5.59 -16.078 1 96.94 634 ASN A N 1
ATOM 4907 C CA . ASN A 1 634 ? -1.543 -4.953 -17.156 1 96.94 634 ASN A CA 1
ATOM 4908 C C . ASN A 1 634 ? -0.68 -5.961 -17.906 1 96.94 634 ASN A C 1
ATOM 4910 O O . ASN A 1 634 ? 0.418 -6.301 -17.469 1 96.94 634 ASN A O 1
ATOM 4914 N N . VAL A 1 635 ? -1.055 -6.32 -19.109 1 96.5 635 VAL A N 1
ATOM 4915 C CA . VAL A 1 635 ? -0.353 -7.379 -19.828 1 96.5 635 VAL A CA 1
ATOM 4916 C C . VAL A 1 635 ? 0.965 -6.84 -20.391 1 96.5 635 VAL A C 1
ATOM 4918 O O . VAL A 1 635 ? 1.828 -7.613 -20.812 1 96.5 635 VAL A O 1
ATOM 4921 N N . TRP A 1 636 ? 1.155 -5.469 -20.375 1 96.19 636 TRP A N 1
ATOM 4922 C CA . TRP A 1 636 ? 2.459 -4.914 -20.719 1 96.19 636 TRP A CA 1
ATOM 4923 C C . TRP A 1 636 ? 3.533 -5.406 -19.75 1 96.19 636 TRP A C 1
ATOM 4925 O O . TRP A 1 636 ? 4.727 -5.359 -20.062 1 96.19 636 TRP A O 1
ATOM 4935 N N . HIS A 1 637 ? 3.07 -5.836 -18.578 1 96.19 637 HIS A N 1
ATOM 4936 C CA . HIS A 1 637 ? 4 -6.285 -17.547 1 96.19 637 HIS A CA 1
ATOM 4937 C C . HIS A 1 637 ? 3.934 -7.801 -17.359 1 96.19 637 HIS A C 1
ATOM 4939 O O . HIS A 1 637 ? 4.391 -8.328 -16.344 1 96.19 637 HIS A O 1
ATOM 4945 N N . ALA A 1 638 ? 3.371 -8.57 -18.297 1 95.69 638 ALA A N 1
ATOM 4946 C CA . ALA A 1 638 ? 3.295 -10.031 -18.25 1 95.69 638 ALA A CA 1
ATOM 4947 C C . ALA A 1 638 ? 4.652 -10.656 -18.547 1 95.69 638 ALA A C 1
ATOM 4949 O O . ALA A 1 638 ? 5.559 -9.984 -19.047 1 95.69 638 ALA A O 1
ATOM 4950 N N . PHE A 1 639 ? 4.789 -11.906 -18.188 1 94.94 639 PHE A N 1
ATOM 4951 C CA . PHE A 1 639 ? 5.945 -12.664 -18.656 1 94.94 639 PHE A CA 1
ATOM 4952 C C . PHE A 1 639 ? 5.926 -12.797 -20.172 1 94.94 639 PHE A C 1
ATOM 4954 O O . PHE A 1 639 ? 4.871 -13.016 -20.781 1 94.94 639 PHE A O 1
ATOM 4961 N N . PRO A 1 640 ? 7.086 -12.75 -20.781 1 95.25 640 PRO A N 1
ATOM 4962 C CA . PRO A 1 640 ? 7.141 -12.844 -22.234 1 95.25 640 PRO A CA 1
ATOM 4963 C C . PRO A 1 640 ? 6.516 -14.125 -22.766 1 95.25 640 PRO A C 1
ATOM 4965 O O . PRO A 1 640 ? 5.949 -14.133 -23.875 1 95.25 640 PRO A O 1
ATOM 4968 N N . ALA A 1 641 ? 6.527 -15.172 -21.984 1 91.5 641 ALA A N 1
ATOM 4969 C CA . ALA A 1 641 ? 5.973 -16.453 -22.422 1 91.5 641 ALA A CA 1
ATOM 4970 C C . ALA A 1 641 ? 4.469 -16.344 -22.656 1 91.5 641 ALA A C 1
ATOM 4972 O O . ALA A 1 641 ? 3.895 -17.141 -23.406 1 91.5 641 ALA A O 1
ATOM 4973 N N . GLN A 1 642 ? 3.834 -15.359 -22.109 1 93.44 642 GLN A N 1
ATOM 4974 C CA . GLN A 1 642 ? 2.395 -15.18 -22.266 1 93.44 642 GLN A CA 1
ATOM 4975 C C . GLN A 1 642 ? 2.055 -14.656 -23.656 1 93.44 642 GLN A C 1
ATOM 4977 O O . GLN A 1 642 ? 0.886 -14.641 -24.047 1 93.44 642 GLN A O 1
ATOM 4982 N N . MET A 1 643 ? 3.041 -14.297 -24.469 1 93.69 643 MET A N 1
ATOM 4983 C CA . MET A 1 643 ? 2.805 -13.844 -25.844 1 93.69 643 MET A CA 1
ATOM 4984 C C . MET A 1 643 ? 2.139 -14.938 -26.672 1 93.69 643 MET A C 1
ATOM 4986 O O . MET A 1 643 ? 1.559 -14.664 -27.719 1 93.69 643 MET A O 1
ATOM 4990 N N . TRP A 1 644 ? 2.148 -16.172 -26.094 1 93 644 TRP A N 1
ATOM 4991 C CA . TRP A 1 644 ? 1.469 -17.25 -26.797 1 93 644 TRP A CA 1
ATOM 4992 C C . TRP A 1 644 ? -0.036 -17 -26.844 1 93 644 TRP A C 1
ATOM 4994 O O . TRP A 1 644 ? -0.72 -17.484 -27.75 1 93 644 TRP A O 1
ATOM 5004 N N . ILE A 1 645 ? -0.519 -16.203 -25.875 1 94 645 ILE A N 1
ATOM 5005 C CA . ILE A 1 645 ? -1.94 -15.883 -25.875 1 94 645 ILE A CA 1
ATOM 5006 C C . ILE A 1 645 ? -2.135 -14.422 -26.281 1 94 645 ILE A C 1
ATOM 5008 O O . ILE A 1 645 ? -2.916 -14.109 -27.188 1 94 645 ILE A O 1
ATOM 5012 N N . MET A 1 646 ? -1.37 -13.5 -25.734 1 95.25 646 MET A N 1
ATOM 5013 C CA . MET A 1 646 ? -1.655 -12.07 -25.859 1 95.25 646 MET A CA 1
ATOM 5014 C C . MET A 1 646 ? -1.051 -11.5 -27.141 1 95.25 646 MET A C 1
ATOM 5016 O O . MET A 1 646 ? -1.374 -10.383 -27.531 1 95.25 646 MET A O 1
ATOM 5020 N N . GLY A 1 647 ? -0.168 -12.219 -27.797 1 94.94 647 GLY A N 1
ATOM 5021 C CA . GLY A 1 647 ? 0.515 -11.719 -28.984 1 94.94 647 GLY A CA 1
ATOM 5022 C C . GLY A 1 647 ? 1.734 -10.883 -28.656 1 94.94 647 GLY A C 1
ATOM 5023 O O . GLY A 1 647 ? 1.938 -10.492 -27.5 1 94.94 647 GLY A O 1
ATOM 5024 N N . PRO A 1 648 ? 2.553 -10.68 -29.625 1 95.31 648 PRO A N 1
ATOM 5025 C CA . PRO A 1 648 ? 3.748 -9.859 -29.422 1 95.31 648 PRO A CA 1
ATOM 5026 C C . PRO A 1 648 ? 3.422 -8.375 -29.266 1 95.31 648 PRO A C 1
ATOM 5028 O O . PRO A 1 648 ? 2.357 -7.922 -29.703 1 95.31 648 PRO A O 1
ATOM 5031 N N . PRO A 1 649 ? 4.254 -7.609 -28.578 1 96.38 649 PRO A N 1
ATOM 5032 C CA . PRO A 1 649 ? 4.008 -6.18 -28.359 1 96.38 649 PRO A CA 1
ATOM 5033 C C . PRO A 1 649 ? 4.359 -5.332 -29.578 1 96.38 649 PRO A C 1
ATOM 5035 O O . PRO A 1 649 ? 5.02 -4.297 -29.453 1 96.38 649 PRO A O 1
ATOM 5038 N N . GLU A 1 650 ? 4.055 -5.785 -30.734 1 95.12 650 GLU A N 1
ATOM 5039 C CA . GLU A 1 650 ? 4.289 -5.086 -32 1 95.12 650 GLU A CA 1
ATOM 5040 C C . GLU A 1 650 ? 3.16 -5.344 -33 1 95.12 650 GLU A C 1
ATOM 5042 O O . GLU A 1 650 ? 2.32 -6.219 -32.781 1 95.12 650 GLU A O 1
ATOM 5047 N N . GLY A 1 651 ? 3.117 -4.555 -34.062 1 94.5 651 GLY A N 1
ATOM 5048 C CA . GLY A 1 651 ? 2.1 -4.699 -35.094 1 94.5 651 GLY A CA 1
ATOM 5049 C C . GLY A 1 651 ? 1.198 -3.482 -35.219 1 94.5 651 GLY A C 1
ATOM 5050 O O . GLY A 1 651 ? 1.259 -2.576 -34.375 1 94.5 651 GLY A O 1
ATOM 5051 N N . PRO A 1 652 ? 0.362 -3.346 -36.156 1 95.69 652 PRO A N 1
ATOM 5052 C CA . PRO A 1 652 ? -0.456 -2.164 -36.469 1 95.69 652 PRO A CA 1
ATOM 5053 C C . PRO A 1 652 ? -1.572 -1.957 -35.438 1 95.69 652 PRO A C 1
ATOM 5055 O O . PRO A 1 652 ? -2.105 -0.852 -35.312 1 95.69 652 PRO A O 1
ATOM 5058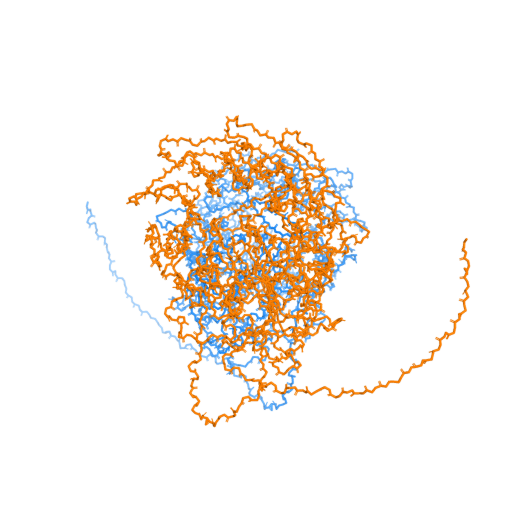 N N . ASP A 1 653 ? -1.914 -2.994 -34.688 1 96.56 653 ASP A N 1
ATOM 5059 C CA . ASP A 1 653 ? -3.031 -2.906 -33.75 1 96.56 653 ASP A CA 1
ATOM 5060 C C . ASP A 1 653 ? -2.555 -2.488 -32.344 1 96.56 653 ASP A C 1
ATOM 5062 O O . ASP A 1 653 ? -3.361 -2.346 -31.438 1 96.56 653 ASP A O 1
ATOM 5066 N N . MET A 1 654 ? -1.225 -2.254 -32.281 1 95.81 654 MET A N 1
ATOM 5067 C CA . MET A 1 654 ? -0.697 -1.788 -31 1 95.81 654 MET A CA 1
ATOM 5068 C C . MET A 1 654 ? -0.839 -0.276 -30.859 1 95.81 654 MET A C 1
ATOM 5070 O O . MET A 1 654 ? -0.754 0.448 -31.859 1 95.81 654 MET A O 1
ATOM 5074 N N . PRO A 1 655 ? -1.198 0.166 -29.641 1 96.44 655 PRO A N 1
ATOM 5075 C CA . PRO A 1 655 ? -1.238 -0.521 -28.344 1 96.44 655 PRO A CA 1
ATOM 5076 C C . PRO A 1 655 ? -2.615 -1.098 -28.016 1 96.44 655 PRO A C 1
ATOM 5078 O O . PRO A 1 655 ? -2.805 -1.705 -26.969 1 96.44 655 PRO A O 1
ATOM 5081 N N . ALA A 1 656 ? -3.602 -0.985 -28.922 1 97.69 656 ALA A N 1
ATOM 5082 C CA . ALA A 1 656 ? -5.004 -1.307 -28.672 1 97.69 656 ALA A CA 1
ATOM 5083 C C . ALA A 1 656 ? -5.164 -2.762 -28.234 1 97.69 656 ALA A C 1
ATOM 5085 O O . ALA A 1 656 ? -5.965 -3.066 -27.344 1 97.69 656 ALA A O 1
ATOM 5086 N N . ARG A 1 657 ? -4.43 -3.705 -28.859 1 97.31 657 ARG A N 1
ATOM 5087 C CA . ARG A 1 657 ? -4.535 -5.121 -28.531 1 97.31 657 ARG A CA 1
ATOM 5088 C C . ARG A 1 657 ? -4.215 -5.367 -27.047 1 97.31 657 ARG A C 1
ATOM 5090 O O . ARG A 1 657 ? -4.961 -6.059 -26.359 1 97.31 657 ARG A O 1
ATOM 5097 N N . TYR A 1 658 ? -3.125 -4.762 -26.562 1 97.69 658 TYR A N 1
ATOM 5098 C CA . TYR A 1 658 ? -2.719 -4.949 -25.172 1 97.69 658 TYR A CA 1
ATOM 5099 C C . TYR A 1 658 ? -3.672 -4.23 -24.219 1 97.69 658 TYR A C 1
ATOM 5101 O O . TYR A 1 658 ? -3.963 -4.73 -23.125 1 97.69 658 TYR A O 1
ATOM 5109 N N . GLU A 1 659 ? -4.145 -3.068 -24.672 1 97.62 659 GLU A N 1
ATOM 5110 C CA . GLU A 1 659 ? -5.09 -2.334 -23.844 1 97.62 659 GLU A CA 1
ATOM 5111 C C . GLU A 1 659 ? -6.406 -3.096 -23.703 1 97.62 659 GLU A C 1
ATOM 5113 O O . GLU A 1 659 ? -6.996 -3.121 -22.609 1 97.62 659 GLU A O 1
ATOM 5118 N N . ALA A 1 660 ? -6.805 -3.766 -24.734 1 97.56 660 ALA A N 1
ATOM 5119 C CA . ALA A 1 660 ? -8.047 -4.539 -24.703 1 97.56 660 ALA A CA 1
ATOM 5120 C C . ALA A 1 660 ? -7.914 -5.742 -23.781 1 97.56 660 ALA A C 1
ATOM 5122 O O . ALA A 1 660 ? -8.906 -6.219 -23.234 1 97.56 660 ALA A O 1
ATOM 5123 N N . GLN A 1 661 ? -6.695 -6.199 -23.594 1 97.69 661 GLN A N 1
ATOM 5124 C CA . GLN A 1 661 ? -6.449 -7.398 -22.797 1 97.69 661 GLN A CA 1
ATOM 5125 C C . GLN A 1 661 ? -6 -7.039 -21.391 1 97.69 661 GLN A C 1
ATOM 5127 O O . GLN A 1 661 ? -5.555 -7.906 -20.641 1 97.69 661 GLN A O 1
ATOM 5132 N N . SER A 1 662 ? -6.016 -5.707 -21.062 1 97.88 662 SER A N 1
ATOM 5133 C CA . SER A 1 662 ? -5.586 -5.238 -19.75 1 97.88 662 SER A CA 1
ATOM 5134 C C . SER A 1 662 ? -6.754 -4.648 -18.953 1 97.88 662 SER A C 1
ATOM 5136 O O . SER A 1 662 ? -7.375 -3.68 -19.406 1 97.88 662 SER A O 1
ATOM 5138 N N . ALA A 1 663 ? -6.961 -5.18 -17.797 1 96.5 663 ALA A N 1
ATOM 5139 C CA . ALA A 1 663 ? -8.023 -4.668 -16.938 1 96.5 663 ALA A CA 1
ATOM 5140 C C . ALA A 1 663 ? -7.793 -3.199 -16.578 1 96.5 663 ALA A C 1
ATOM 5142 O O . ALA A 1 663 ? -8.742 -2.436 -16.422 1 96.5 663 ALA A O 1
ATOM 5143 N N . LEU A 1 664 ? -6.543 -2.748 -16.484 1 96.75 664 LEU A N 1
ATOM 5144 C CA . LEU A 1 664 ? -6.145 -1.381 -16.172 1 96.75 664 LEU A CA 1
ATOM 5145 C C . LEU A 1 664 ? -6.859 -0.383 -17.062 1 96.75 664 LEU A C 1
ATOM 5147 O O . LEU A 1 664 ? -7.309 0.668 -16.609 1 96.75 664 LEU A O 1
ATOM 5151 N N . TYR A 1 665 ? -7.086 -0.749 -18.328 1 96.56 665 TYR A N 1
ATOM 5152 C CA . TYR A 1 665 ? -7.629 0.183 -19.297 1 96.56 665 TYR A CA 1
ATOM 5153 C C . TYR A 1 665 ? -9.109 -0.073 -19.531 1 96.56 665 TYR A C 1
ATOM 5155 O O . TYR A 1 665 ? -9.766 0.658 -20.281 1 96.56 665 TYR A O 1
ATOM 5163 N N . GLN A 1 666 ? -9.617 -1.137 -18.891 1 95.69 666 GLN A N 1
ATOM 5164 C CA . GLN A 1 666 ? -11 -1.54 -19.141 1 95.69 666 GLN A CA 1
ATOM 5165 C C . GLN A 1 666 ? -11.875 -1.335 -17.906 1 95.69 666 GLN A C 1
ATOM 5167 O O . GLN A 1 666 ? -13.055 -1.686 -17.906 1 95.69 666 GLN A O 1
ATOM 5172 N N . ALA A 1 667 ? -11.453 -0.757 -16.906 1 95.56 667 ALA A N 1
ATOM 5173 C CA . ALA A 1 667 ? -12.078 -0.808 -15.586 1 95.56 667 ALA A CA 1
ATOM 5174 C C . ALA A 1 667 ? -13.18 0.244 -15.453 1 95.56 667 ALA A C 1
ATOM 5176 O O . ALA A 1 667 ? -13.883 0.292 -14.445 1 95.56 667 ALA A O 1
ATOM 5177 N N . LYS A 1 668 ? -13.43 1.161 -16.406 1 96.06 668 LYS A N 1
ATOM 5178 C CA . LYS A 1 668 ? -14.398 2.252 -16.328 1 96.06 668 LYS A CA 1
ATOM 5179 C C . LYS A 1 668 ? -15.82 1.716 -16.188 1 96.06 668 LYS A C 1
ATOM 5181 O O . LYS A 1 668 ? -16.688 2.383 -15.609 1 96.06 668 LYS A O 1
ATOM 5186 N N . GLY A 1 669 ? -16.047 0.469 -16.594 1 96.69 669 GLY A N 1
ATOM 5187 C CA . GLY A 1 669 ? -17.391 -0.091 -16.609 1 96.69 669 GLY A CA 1
ATOM 5188 C C . GLY A 1 669 ? -17.797 -0.726 -15.297 1 96.69 669 GLY A C 1
ATOM 5189 O O . GLY A 1 669 ? -18.938 -1.144 -15.125 1 96.69 669 GLY A O 1
ATOM 5190 N N . ILE A 1 670 ? -16.938 -0.728 -14.344 1 97.94 670 ILE A N 1
ATOM 5191 C CA . ILE A 1 670 ? -17.219 -1.396 -13.078 1 97.94 670 ILE A CA 1
ATOM 5192 C C . ILE A 1 670 ? -18.266 -0.601 -12.305 1 97.94 670 ILE A C 1
ATOM 5194 O O . ILE A 1 670 ? -18.078 0.591 -12.039 1 97.94 670 ILE A O 1
ATOM 5198 N N . ARG A 1 671 ? -19.344 -1.249 -11.93 1 96.25 671 ARG A N 1
ATOM 5199 C CA . ARG A 1 671 ? -20.406 -0.66 -11.133 1 96.25 671 ARG A CA 1
ATOM 5200 C C . ARG A 1 671 ? -20.672 -1.479 -9.867 1 96.25 671 ARG A C 1
ATOM 5202 O O . ARG A 1 671 ? -21.141 -0.948 -8.867 1 96.25 671 ARG A O 1
ATOM 5209 N N . ASP A 1 672 ? -20.344 -2.734 -9.938 1 96.81 672 ASP A N 1
ATOM 5210 C CA . ASP A 1 672 ? -20.594 -3.672 -8.844 1 96.81 672 ASP A CA 1
ATOM 5211 C C . ASP A 1 672 ? -19.422 -3.723 -7.875 1 96.81 672 ASP A C 1
ATOM 5213 O O . ASP A 1 672 ? -18.297 -3.4 -8.242 1 96.81 672 ASP A O 1
ATOM 5217 N N . PRO A 1 673 ? -19.703 -4.113 -6.594 1 97.31 673 PRO A N 1
ATOM 5218 C CA . PRO A 1 673 ? -18.641 -4.145 -5.578 1 97.31 673 PRO A CA 1
ATOM 5219 C C . PRO A 1 673 ? -17.453 -5.004 -5.988 1 97.31 673 PRO A C 1
ATOM 5221 O O . PRO A 1 673 ? -17.625 -6.094 -6.535 1 97.31 673 PRO A O 1
ATOM 5224 N N . LEU A 1 674 ? -16.266 -4.484 -5.754 1 98.5 674 LEU A N 1
ATOM 5225 C CA . LEU A 1 674 ? -15 -5.148 -6.07 1 98.5 674 LEU A CA 1
ATOM 5226 C C . LEU A 1 674 ? -14.055 -5.125 -4.875 1 98.5 674 LEU A C 1
ATOM 5228 O O . LEU A 1 674 ? -13.883 -4.086 -4.234 1 98.5 674 LEU A O 1
ATOM 5232 N N . MET A 1 675 ? -13.531 -6.234 -4.531 1 98.62 675 MET A N 1
ATOM 5233 C CA . MET A 1 675 ? -12.398 -6.312 -3.617 1 98.62 675 MET A CA 1
ATOM 5234 C C . MET A 1 675 ? -11.133 -6.738 -4.355 1 98.62 675 MET A C 1
ATOM 5236 O O . MET A 1 675 ? -11.172 -7.656 -5.18 1 98.62 675 MET A O 1
ATOM 5240 N N . ILE A 1 676 ? -10.07 -6.086 -4.137 1 98.62 676 ILE A N 1
ATOM 5241 C CA . ILE A 1 676 ? -8.758 -6.484 -4.629 1 98.62 676 ILE A CA 1
ATOM 5242 C C . ILE A 1 676 ? -7.863 -6.879 -3.457 1 98.62 676 ILE A C 1
ATOM 5244 O O . ILE A 1 676 ? -7.758 -6.145 -2.475 1 98.62 676 ILE A O 1
ATOM 5248 N N . ILE A 1 677 ? -7.285 -8.055 -3.471 1 98.19 677 ILE A N 1
ATOM 5249 C CA . ILE A 1 677 ? -6.324 -8.516 -2.477 1 98.19 677 ILE A CA 1
ATOM 5250 C C . ILE A 1 677 ? -4.957 -8.711 -3.131 1 98.19 677 ILE A C 1
ATOM 5252 O O . ILE A 1 677 ? -4.852 -9.352 -4.18 1 98.19 677 ILE A O 1
ATOM 5256 N N . HIS A 1 678 ? -3.881 -8.164 -2.539 1 98.25 678 HIS A N 1
ATOM 5257 C CA . HIS A 1 678 ? -2.602 -8.211 -3.24 1 98.25 678 HIS A CA 1
ATOM 5258 C C . HIS A 1 678 ? -1.435 -8.086 -2.266 1 98.25 678 HIS A C 1
ATOM 5260 O O . HIS A 1 678 ? -1.483 -7.289 -1.328 1 98.25 678 HIS A O 1
ATOM 5266 N N . GLY A 1 679 ? -0.389 -8.906 -2.447 1 98.06 679 GLY A N 1
ATOM 5267 C CA . GLY A 1 679 ? 0.851 -8.789 -1.698 1 98.06 679 GLY A CA 1
ATOM 5268 C C . GLY A 1 679 ? 1.789 -7.738 -2.26 1 98.06 679 GLY A C 1
ATOM 5269 O O . GLY A 1 679 ? 1.917 -7.602 -3.479 1 98.06 679 GLY A O 1
ATOM 5270 N N . THR A 1 680 ? 2.498 -7.039 -1.397 1 97.81 680 THR A N 1
ATOM 5271 C CA . THR A 1 680 ? 3.281 -5.887 -1.836 1 97.81 680 THR A CA 1
ATOM 5272 C C . THR A 1 680 ? 4.633 -6.336 -2.391 1 97.81 680 THR A C 1
ATOM 5274 O O . THR A 1 680 ? 5.332 -5.555 -3.039 1 97.81 680 THR A O 1
ATOM 5277 N N . ARG A 1 681 ? 5.023 -7.582 -2.164 1 97.25 681 ARG A N 1
ATOM 5278 C CA . ARG A 1 681 ? 6.32 -8.086 -2.609 1 97.25 681 ARG A CA 1
ATOM 5279 C C . ARG A 1 681 ? 6.172 -8.938 -3.867 1 97.25 681 ARG A C 1
ATOM 5281 O O . ARG A 1 681 ? 7.109 -9.625 -4.273 1 97.25 681 ARG A O 1
ATOM 5288 N N . ASP A 1 682 ? 5.062 -8.969 -4.461 1 96.94 682 ASP A N 1
ATOM 5289 C CA . ASP A 1 682 ? 4.715 -9.828 -5.594 1 96.94 682 ASP A CA 1
ATOM 5290 C C . ASP A 1 682 ? 5.594 -9.523 -6.805 1 96.94 682 ASP A C 1
ATOM 5292 O O . ASP A 1 682 ? 5.578 -8.406 -7.324 1 96.94 682 ASP A O 1
ATOM 5296 N N . SER A 1 683 ? 6.324 -10.531 -7.266 1 95.75 683 SER A N 1
ATOM 5297 C CA . SER A 1 683 ? 7.219 -10.336 -8.406 1 95.75 683 SER A CA 1
ATOM 5298 C C . SER A 1 683 ? 6.605 -10.883 -9.688 1 95.75 683 SER A C 1
ATOM 5300 O O . SER A 1 683 ? 7.16 -10.695 -10.773 1 95.75 683 SER A O 1
ATOM 5302 N N . VAL A 1 684 ? 5.441 -11.578 -9.547 1 95.81 684 VAL A N 1
ATOM 5303 C CA . VAL A 1 684 ? 4.777 -12.156 -10.703 1 95.81 684 VAL A CA 1
ATOM 5304 C C . VAL A 1 684 ? 3.83 -11.141 -11.328 1 95.81 684 VAL A C 1
ATOM 5306 O O . VAL A 1 684 ? 3.887 -10.883 -12.531 1 95.81 684 VAL A O 1
ATOM 5309 N N . VAL A 1 685 ? 2.977 -10.648 -10.555 1 96.69 685 VAL A N 1
ATOM 5310 C CA . VAL A 1 685 ? 2.148 -9.492 -10.891 1 96.69 685 VAL A CA 1
ATOM 5311 C C . VAL A 1 685 ? 2.482 -8.328 -9.953 1 96.69 685 VAL A C 1
ATOM 5313 O O . VAL A 1 685 ? 2.256 -8.414 -8.742 1 96.69 685 VAL A O 1
ATOM 5316 N N . LEU A 1 686 ? 2.938 -7.27 -10.5 1 96.81 686 LEU A N 1
ATOM 5317 C CA . LEU A 1 686 ? 3.477 -6.191 -9.68 1 96.81 686 LEU A CA 1
ATOM 5318 C C . LEU A 1 686 ? 2.365 -5.484 -8.914 1 96.81 686 LEU A C 1
ATOM 5320 O O . LEU A 1 686 ? 1.318 -5.164 -9.484 1 96.81 686 LEU A O 1
ATOM 5324 N N . TYR A 1 687 ? 2.602 -5.262 -7.656 1 97.06 687 TYR A N 1
ATOM 5325 C CA . TYR A 1 687 ? 1.678 -4.473 -6.848 1 97.06 687 TYR A CA 1
ATOM 5326 C C . TYR A 1 687 ? 1.482 -3.084 -7.441 1 97.06 687 TYR A C 1
ATOM 5328 O O . TYR A 1 687 ? 0.399 -2.504 -7.336 1 97.06 687 TYR A O 1
ATOM 5336 N N . SER A 1 688 ? 2.455 -2.537 -8.133 1 96.81 688 SER A N 1
ATOM 5337 C CA . SER A 1 688 ? 2.371 -1.236 -8.789 1 96.81 688 SER A CA 1
ATOM 5338 C C . SER A 1 688 ? 1.238 -1.204 -9.805 1 96.81 688 SER A C 1
ATOM 5340 O O . SER A 1 688 ? 0.634 -0.154 -10.039 1 96.81 688 SER A O 1
ATOM 5342 N N . ASP A 1 689 ? 0.972 -2.346 -10.414 1 96.94 689 ASP A N 1
ATOM 5343 C CA . ASP A 1 689 ? -0.136 -2.4 -11.359 1 96.94 689 ASP A CA 1
ATOM 5344 C C . ASP A 1 689 ? -1.478 -2.25 -10.648 1 96.94 689 ASP A C 1
ATOM 5346 O O . ASP A 1 689 ? -2.393 -1.606 -11.164 1 96.94 689 ASP A O 1
ATOM 5350 N N . THR A 1 690 ? -1.603 -2.883 -9.484 1 97.56 690 THR A N 1
ATOM 5351 C CA . THR A 1 690 ? -2.787 -2.682 -8.664 1 97.56 690 THR A CA 1
ATOM 5352 C C . THR A 1 690 ? -2.91 -1.22 -8.242 1 97.56 690 THR A C 1
ATOM 5354 O O . THR A 1 690 ? -4.004 -0.65 -8.266 1 97.56 690 THR A O 1
ATOM 5357 N N . MET A 1 691 ? -1.813 -0.585 -7.875 1 97.75 691 MET A N 1
ATOM 5358 C CA . MET A 1 691 ? -1.825 0.82 -7.477 1 97.75 691 MET A CA 1
ATOM 5359 C C . MET A 1 691 ? -2.277 1.707 -8.633 1 97.75 691 MET A C 1
ATOM 5361 O O . MET A 1 691 ? -3.027 2.664 -8.43 1 97.75 691 MET A O 1
ATOM 5365 N N . ALA A 1 692 ? -1.818 1.386 -9.844 1 97.69 692 ALA A N 1
ATOM 5366 C CA . ALA A 1 692 ? -2.236 2.148 -11.016 1 97.69 692 ALA A CA 1
ATOM 5367 C C . ALA A 1 692 ? -3.746 2.055 -11.227 1 97.69 692 ALA A C 1
ATOM 5369 O O . ALA A 1 692 ? -4.406 3.059 -11.5 1 97.69 692 ALA A O 1
ATOM 5370 N N . LEU A 1 693 ? -4.238 0.847 -11.094 1 97.88 693 LEU A N 1
ATOM 5371 C CA . LEU A 1 693 ? -5.68 0.653 -11.211 1 97.88 693 LEU A CA 1
ATOM 5372 C C . LEU A 1 693 ? -6.422 1.403 -10.117 1 97.88 693 LEU A C 1
ATOM 5374 O O . LEU A 1 693 ? -7.398 2.107 -10.391 1 97.88 693 LEU A O 1
ATOM 5378 N N . ALA A 1 694 ? -6.008 1.288 -8.891 1 97.81 694 ALA A N 1
ATOM 5379 C CA . ALA A 1 694 ? -6.625 1.954 -7.746 1 97.81 694 ALA A CA 1
ATOM 5380 C C . ALA A 1 694 ? -6.648 3.467 -7.941 1 97.81 694 ALA A C 1
ATOM 5382 O O . ALA A 1 694 ? -7.656 4.121 -7.66 1 97.81 694 ALA A O 1
ATOM 5383 N N . GLU A 1 695 ? -5.531 3.998 -8.352 1 97.31 695 GLU A N 1
ATOM 5384 C CA . GLU A 1 695 ? -5.43 5.434 -8.586 1 97.31 695 GLU A CA 1
ATOM 5385 C C . GLU A 1 695 ? -6.504 5.914 -9.555 1 97.31 695 GLU A C 1
ATOM 5387 O O . GLU A 1 695 ? -7.184 6.91 -9.297 1 97.31 695 GLU A O 1
ATOM 5392 N N . GLN A 1 696 ? -6.695 5.191 -10.648 1 97.12 696 GLN A N 1
ATOM 5393 C CA . GLN A 1 696 ? -7.699 5.555 -11.641 1 97.12 696 GLN A CA 1
ATOM 5394 C C . GLN A 1 696 ? -9.109 5.445 -11.062 1 97.12 696 GLN A C 1
ATOM 5396 O O . GLN A 1 696 ? -9.953 6.309 -11.312 1 97.12 696 GLN A O 1
ATOM 5401 N N . MET A 1 697 ? -9.336 4.391 -10.336 1 97.69 697 MET A N 1
ATOM 5402 C CA . MET A 1 697 ? -10.656 4.184 -9.758 1 97.69 697 MET A CA 1
ATOM 5403 C C . MET A 1 697 ? -10.984 5.262 -8.734 1 97.69 697 MET A C 1
ATOM 5405 O O . MET A 1 697 ? -12.117 5.746 -8.672 1 97.69 697 MET A O 1
ATOM 5409 N N . VAL A 1 698 ? -10.008 5.688 -7.922 1 97.75 698 VAL A N 1
ATOM 5410 C CA . VAL A 1 698 ? -10.188 6.773 -6.961 1 97.75 698 VAL A CA 1
ATOM 5411 C C . VAL A 1 698 ? -10.57 8.055 -7.691 1 97.75 698 VAL A C 1
ATOM 5413 O O . VAL A 1 698 ? -11.516 8.742 -7.301 1 97.75 698 VAL A O 1
ATOM 5416 N N . GLN A 1 699 ? -9.93 8.344 -8.789 1 96.44 699 GLN A N 1
ATOM 5417 C CA . GLN A 1 699 ? -10.172 9.578 -9.531 1 96.44 699 GLN A CA 1
ATOM 5418 C C . GLN A 1 699 ? -11.531 9.555 -10.219 1 96.44 699 GLN A C 1
ATOM 5420 O O . GLN A 1 699 ? -12.102 10.602 -10.508 1 96.44 699 GLN A O 1
ATOM 5425 N N . ARG A 1 700 ? -12.047 8.32 -10.406 1 96.88 700 ARG A N 1
ATOM 5426 C CA . ARG A 1 700 ? -13.383 8.188 -10.969 1 96.88 700 ARG A CA 1
ATOM 5427 C C . ARG A 1 700 ? -14.422 7.98 -9.875 1 96.88 700 ARG A C 1
ATOM 5429 O O . ARG A 1 700 ? -15.602 7.758 -10.164 1 96.88 700 ARG A O 1
ATOM 5436 N N . GLU A 1 701 ? -13.961 7.977 -8.633 1 96.38 701 GLU A N 1
ATOM 5437 C CA . GLU A 1 701 ? -14.805 7.789 -7.453 1 96.38 701 GLU A CA 1
ATOM 5438 C C . GLU A 1 701 ? -15.531 6.445 -7.5 1 96.38 701 GLU A C 1
ATOM 5440 O O . GLU A 1 701 ? -16.672 6.336 -7.043 1 96.38 701 GLU A O 1
ATOM 5445 N N . GLN A 1 702 ? -14.906 5.422 -8.227 1 96.19 702 GLN A N 1
ATOM 5446 C CA . GLN A 1 702 ? -15.422 4.055 -8.188 1 96.19 702 GLN A CA 1
ATOM 5447 C C . GLN A 1 702 ? -15.07 3.375 -6.863 1 96.19 702 GLN A C 1
ATOM 5449 O O . GLN A 1 702 ? -13.906 3.35 -6.461 1 96.19 702 GLN A O 1
ATOM 5454 N N . MET A 1 703 ? -16.141 2.857 -6.297 1 93.94 703 MET A N 1
ATOM 5455 C CA . MET A 1 703 ? -15.938 2.273 -4.973 1 93.94 703 MET A CA 1
ATOM 5456 C C . MET A 1 703 ? -15.375 0.861 -5.078 1 93.94 703 MET A C 1
ATOM 5458 O O . MET A 1 703 ? -15.82 0.07 -5.91 1 93.94 703 MET A O 1
ATOM 5462 N N . PHE A 1 704 ? -14.328 0.531 -4.32 1 97.69 704 PHE A N 1
ATOM 5463 C CA . PHE A 1 704 ? -13.703 -0.782 -4.203 1 97.69 704 PHE A CA 1
ATOM 5464 C C . PHE A 1 704 ? -13.07 -0.963 -2.832 1 97.69 704 PHE A C 1
ATOM 5466 O O . PHE A 1 704 ? -12.953 -0.004 -2.066 1 97.69 704 PHE A O 1
ATOM 5473 N N . GLU A 1 705 ? -12.797 -2.154 -2.445 1 97.88 705 GLU A N 1
ATOM 5474 C CA . GLU A 1 705 ? -12.039 -2.49 -1.245 1 97.88 705 GLU A CA 1
ATOM 5475 C C . GLU A 1 705 ? -10.672 -3.076 -1.603 1 97.88 705 GLU A C 1
ATOM 5477 O O . GLU A 1 705 ? -10.578 -3.975 -2.441 1 97.88 705 GLU A O 1
ATOM 5482 N N . LEU A 1 706 ? -9.633 -2.5 -1.068 1 98.31 706 LEU A N 1
ATOM 5483 C CA . LEU A 1 706 ? -8.289 -3.012 -1.281 1 98.31 706 LEU A CA 1
ATOM 5484 C C . LEU A 1 706 ? -7.75 -3.668 -0.014 1 98.31 706 LEU A C 1
ATOM 5486 O O . LEU A 1 706 ? -7.734 -3.051 1.053 1 98.31 706 LEU A O 1
ATOM 5490 N N . VAL A 1 707 ? -7.426 -4.914 -0.077 1 98.5 707 VAL A N 1
ATOM 5491 C CA . VAL A 1 707 ? -6.723 -5.633 0.981 1 98.5 707 VAL A CA 1
ATOM 5492 C C . VAL A 1 707 ? -5.242 -5.742 0.634 1 98.5 707 VAL A C 1
ATOM 5494 O O . VAL A 1 707 ? -4.855 -6.551 -0.214 1 98.5 707 VAL A O 1
ATOM 5497 N N . THR A 1 708 ? -4.461 -4.914 1.286 1 98.19 708 THR A N 1
ATOM 5498 C CA . THR A 1 708 ? -3.014 -4.945 1.116 1 98.19 708 THR A CA 1
ATOM 5499 C C . THR A 1 708 ? -2.377 -5.922 2.105 1 98.19 708 THR A C 1
ATOM 5501 O O . THR A 1 708 ? -2.648 -5.859 3.305 1 98.19 708 THR A O 1
ATOM 5504 N N . LEU A 1 709 ? -1.584 -6.812 1.613 1 98.31 709 LEU A N 1
ATOM 5505 C CA . LEU A 1 709 ? -0.837 -7.75 2.443 1 98.31 709 LEU A CA 1
ATOM 5506 C C . LEU A 1 709 ? 0.654 -7.43 2.42 1 98.31 709 LEU A C 1
ATOM 5508 O O . LEU A 1 709 ? 1.363 -7.816 1.49 1 98.31 709 LEU A O 1
ATOM 5512 N N . PRO A 1 710 ? 1.137 -6.754 3.461 1 97.38 710 PRO A N 1
ATOM 5513 C CA . PRO A 1 710 ? 2.525 -6.289 3.471 1 97.38 710 PRO A CA 1
ATOM 5514 C C . PRO A 1 710 ? 3.531 -7.438 3.391 1 97.38 710 PRO A C 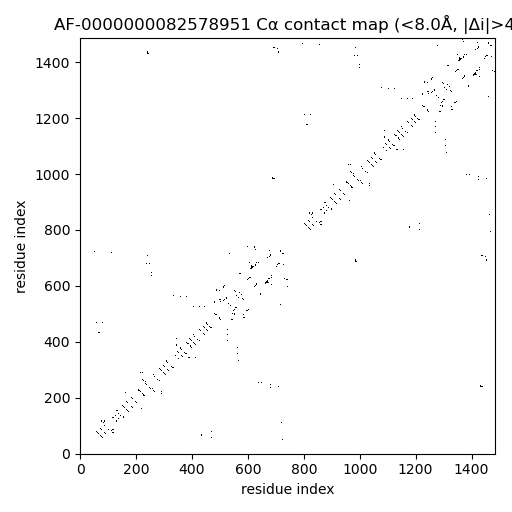1
ATOM 5516 O O . PRO A 1 710 ? 3.484 -8.359 4.203 1 97.38 710 PRO A O 1
ATOM 5519 N N . GLY A 1 711 ? 4.406 -7.395 2.41 1 96.75 711 GLY A N 1
ATOM 5520 C CA . GLY A 1 711 ? 5.508 -8.336 2.295 1 96.75 711 GLY A CA 1
ATOM 5521 C C . GLY A 1 711 ? 5.098 -9.656 1.67 1 96.75 711 GLY A C 1
ATOM 5522 O O . GLY A 1 711 ? 5.922 -10.562 1.523 1 96.75 711 GLY A O 1
ATOM 5523 N N . ALA A 1 712 ? 3.863 -9.828 1.254 1 97.06 712 ALA A N 1
ATOM 5524 C CA . ALA A 1 712 ? 3.402 -11.102 0.696 1 97.06 712 ALA A CA 1
ATOM 5525 C C . ALA A 1 712 ? 3.779 -11.219 -0.778 1 97.06 712 ALA A C 1
ATOM 5527 O O . ALA A 1 712 ? 3.822 -10.219 -1.498 1 97.06 712 ALA A O 1
ATOM 5528 N N . ASN A 1 713 ? 3.969 -12.445 -1.181 1 95.88 713 ASN A N 1
ATOM 5529 C CA . ASN A 1 713 ? 4.293 -12.758 -2.568 1 95.88 713 ASN A CA 1
ATOM 5530 C C . ASN A 1 713 ? 3.033 -13.008 -3.395 1 95.88 713 ASN A C 1
ATOM 5532 O O . ASN A 1 713 ? 1.931 -12.648 -2.979 1 95.88 713 ASN A O 1
ATOM 5536 N N . HIS A 1 714 ? 3.221 -13.492 -4.605 1 95.25 714 HIS A N 1
ATOM 5537 C CA . HIS A 1 714 ? 2.121 -13.734 -5.531 1 95.25 714 HIS A CA 1
ATOM 5538 C C . HIS A 1 714 ? 1.14 -14.758 -4.961 1 95.25 714 HIS A C 1
ATOM 5540 O O . HIS A 1 714 ? -0.071 -14.641 -5.164 1 95.25 714 HIS A O 1
ATOM 5546 N N . GLY A 1 715 ? 1.649 -15.781 -4.273 1 93.25 715 GLY A N 1
ATOM 5547 C CA . GLY A 1 715 ? 0.809 -16.734 -3.566 1 93.25 715 GLY A CA 1
ATOM 5548 C C . GLY A 1 715 ? 0.368 -16.25 -2.201 1 93.25 715 GLY A C 1
ATOM 5549 O O . GLY A 1 715 ? 0.624 -16.891 -1.188 1 93.25 715 GLY A O 1
ATOM 5550 N N . TRP A 1 716 ? -0.264 -15.156 -2.186 1 93.25 716 TRP A N 1
ATOM 5551 C CA . TRP A 1 716 ? -0.599 -14.422 -0.968 1 93.25 716 TRP A CA 1
ATOM 5552 C C . TRP A 1 716 ? -1.415 -15.289 -0.017 1 93.25 716 TRP A C 1
ATOM 5554 O O . TRP A 1 716 ? -1.385 -15.094 1.199 1 93.25 716 TRP A O 1
ATOM 5564 N N . ASP A 1 717 ? -2.1 -16.234 -0.52 1 91.06 717 ASP A N 1
ATOM 5565 C CA . ASP A 1 717 ? -2.99 -17.094 0.26 1 91.06 717 ASP A CA 1
ATOM 5566 C C . ASP A 1 717 ? -2.244 -18.297 0.815 1 91.06 717 ASP A C 1
ATOM 5568 O O . ASP A 1 717 ? -2.834 -19.141 1.504 1 91.06 717 ASP A O 1
ATOM 5572 N N . ALA A 1 718 ? -0.958 -18.359 0.525 1 89.12 718 ALA A N 1
ATOM 5573 C CA . ALA A 1 718 ? -0.207 -19.531 0.987 1 89.12 718 ALA A CA 1
ATOM 5574 C C . ALA A 1 718 ? 1.052 -19.109 1.739 1 89.12 718 ALA A C 1
ATOM 5576 O O . ALA A 1 718 ? 1.969 -19.906 1.929 1 89.12 718 ALA A O 1
ATOM 5577 N N . GLU A 1 719 ? 1.14 -17.859 2.119 1 89.69 719 GLU A N 1
ATOM 5578 C CA . GLU A 1 719 ? 2.312 -17.344 2.828 1 89.69 719 GLU A CA 1
ATOM 5579 C C . GLU A 1 719 ? 2.463 -18.016 4.191 1 89.69 719 GLU A C 1
ATOM 5581 O O . GLU A 1 719 ? 3.562 -18.422 4.566 1 89.69 719 GLU A O 1
ATOM 5586 N N . ASN A 1 720 ? 1.478 -18.094 4.953 1 93.56 720 ASN A N 1
ATOM 5587 C CA . ASN A 1 720 ? 1.352 -18.734 6.258 1 93.56 720 ASN A CA 1
ATOM 5588 C C . ASN A 1 720 ? -0.105 -18.797 6.711 1 93.56 720 ASN A C 1
ATOM 5590 O O . ASN A 1 720 ? -0.973 -18.156 6.121 1 93.56 720 ASN A O 1
ATOM 5594 N N . ILE A 1 721 ? -0.361 -19.562 7.711 1 95 721 ILE A N 1
ATOM 5595 C CA . ILE A 1 721 ? -1.72 -19.906 8.125 1 95 721 ILE A CA 1
ATOM 5596 C C . ILE A 1 721 ? -2.445 -18.641 8.586 1 95 721 ILE A C 1
ATOM 5598 O O . ILE A 1 721 ? -3.57 -18.375 8.164 1 95 721 ILE A O 1
ATOM 5602 N N . PRO A 1 722 ? -1.86 -17.734 9.43 1 96.5 722 PRO A N 1
ATOM 5603 C CA . PRO A 1 722 ? -2.602 -16.547 9.867 1 96.5 722 PRO A CA 1
ATOM 5604 C C . PRO A 1 722 ? -3.018 -15.648 8.695 1 96.5 722 PRO A C 1
ATOM 5606 O O . PRO A 1 722 ? -4.16 -15.18 8.648 1 96.5 722 PRO A O 1
ATOM 5609 N N . GLN A 1 723 ? -2.146 -15.375 7.805 1 96.44 723 GLN A N 1
ATOM 5610 C CA . GLN A 1 723 ? -2.482 -14.547 6.652 1 96.44 723 GLN A CA 1
ATOM 5611 C C . GLN A 1 723 ? -3.545 -15.219 5.785 1 96.44 723 GLN A C 1
ATOM 5613 O O . GLN A 1 723 ? -4.438 -14.547 5.258 1 96.44 723 GLN A O 1
ATOM 5618 N N . THR A 1 724 ? -3.396 -16.562 5.586 1 95.62 724 THR A N 1
ATOM 5619 C CA . THR A 1 724 ? -4.398 -17.312 4.832 1 95.62 724 THR A CA 1
ATOM 5620 C C . THR A 1 724 ? -5.781 -17.141 5.461 1 95.62 724 THR A C 1
ATOM 5622 O O . THR A 1 724 ? -6.742 -16.797 4.773 1 95.62 724 THR A O 1
ATOM 5625 N N . ARG A 1 725 ? -5.855 -17.391 6.75 1 96.69 725 ARG A N 1
ATOM 5626 C CA . ARG A 1 725 ? -7.121 -17.281 7.469 1 96.69 725 ARG A CA 1
ATOM 5627 C C . ARG A 1 725 ? -7.664 -15.852 7.398 1 96.69 725 ARG A C 1
ATOM 5629 O O . ARG A 1 725 ? -8.852 -15.648 7.117 1 96.69 725 ARG A O 1
ATOM 5636 N N . PHE A 1 726 ? -6.797 -14.867 7.633 1 97.38 726 PHE A N 1
ATOM 5637 C CA . PHE A 1 726 ? -7.195 -13.469 7.543 1 97.38 726 PHE A CA 1
ATOM 5638 C C . PHE A 1 726 ? -7.809 -13.172 6.18 1 97.38 726 PHE A C 1
ATOM 5640 O O . PHE A 1 726 ? -8.898 -12.602 6.098 1 97.38 726 PHE A O 1
ATOM 5647 N N . SER A 1 727 ? -7.09 -13.539 5.141 1 97.12 727 SER A N 1
ATOM 5648 C CA . SER A 1 727 ? -7.508 -13.242 3.775 1 97.12 727 SER A CA 1
ATOM 5649 C C . SER A 1 727 ? -8.844 -13.914 3.449 1 97.12 727 SER A C 1
ATOM 5651 O O . SER A 1 727 ? -9.742 -13.273 2.904 1 97.12 727 SER A O 1
ATOM 5653 N N . PHE A 1 728 ? -9 -15.164 3.805 1 96.56 728 PHE A N 1
ATOM 5654 C CA . PHE A 1 728 ? -10.219 -15.883 3.463 1 96.56 728 PHE A CA 1
ATOM 5655 C C . PHE A 1 728 ? -11.391 -15.391 4.301 1 96.56 728 PHE A C 1
ATOM 5657 O O . PHE A 1 728 ? -12.531 -15.352 3.822 1 96.56 728 PHE A O 1
ATOM 5664 N N . LYS A 1 729 ? -11.141 -15.008 5.5 1 97.12 729 LYS A N 1
ATOM 5665 C CA . LYS A 1 729 ? -12.203 -14.398 6.297 1 97.12 729 LYS A CA 1
ATOM 5666 C C . LYS A 1 729 ? -12.656 -13.078 5.691 1 97.12 729 LYS A C 1
ATOM 5668 O O . LYS A 1 729 ? -13.852 -12.781 5.676 1 97.12 729 LYS A O 1
ATOM 5673 N N . LYS A 1 730 ? -11.68 -12.281 5.215 1 97.56 730 LYS A N 1
ATOM 5674 C CA . LYS A 1 730 ? -12.031 -11.047 4.52 1 97.56 730 LYS A CA 1
ATOM 5675 C C . LYS A 1 730 ? -12.898 -11.32 3.297 1 97.56 730 LYS A C 1
ATOM 5677 O O . LYS A 1 730 ? -13.883 -10.625 3.057 1 97.56 730 LYS A O 1
ATOM 5682 N N . MET A 1 731 ? -12.531 -12.297 2.555 1 97 731 MET A N 1
ATOM 5683 C CA . MET A 1 731 ? -13.273 -12.656 1.348 1 97 731 MET A CA 1
ATOM 5684 C C . MET A 1 731 ? -14.695 -13.086 1.689 1 97 731 MET A C 1
ATOM 5686 O O . MET A 1 731 ? -15.648 -12.664 1.039 1 97 731 MET A O 1
ATOM 5690 N N . VAL A 1 732 ? -14.828 -13.93 2.713 1 96.44 732 VAL A N 1
ATOM 5691 C CA . VAL A 1 732 ? -16.125 -14.445 3.127 1 96.44 732 VAL A CA 1
ATOM 5692 C C . VAL A 1 732 ? -17.016 -13.289 3.584 1 96.44 732 VAL A C 1
ATOM 5694 O O . VAL A 1 732 ? -18.188 -13.203 3.195 1 96.44 732 VAL A O 1
ATOM 5697 N N . GLU A 1 733 ? -16.422 -12.414 4.344 1 95.94 733 GLU A N 1
ATOM 5698 C CA . GLU A 1 733 ? -17.172 -11.258 4.809 1 95.94 733 GLU A CA 1
ATOM 5699 C C . GLU A 1 733 ? -17.688 -10.422 3.635 1 95.94 733 GLU A C 1
ATOM 5701 O O . GLU A 1 733 ? -18.828 -9.961 3.645 1 95.94 733 GLU A O 1
ATOM 5706 N N . PHE A 1 734 ? -16.875 -10.172 2.707 1 97.56 734 PHE A N 1
ATOM 5707 C CA . PHE A 1 734 ? -17.219 -9.391 1.525 1 97.56 734 PHE A CA 1
ATOM 5708 C C . PHE A 1 734 ? -18.344 -10.062 0.751 1 97.56 734 PHE A C 1
ATOM 5710 O O . PHE A 1 734 ? -19.328 -9.406 0.374 1 97.56 734 PHE A O 1
ATOM 5717 N N . PHE A 1 735 ? -18.25 -11.406 0.485 1 97.38 735 PHE A N 1
ATOM 5718 C CA . PHE A 1 735 ? -19.281 -12.141 -0.244 1 97.38 735 PHE A CA 1
ATOM 5719 C C . PHE A 1 735 ? -20.578 -12.188 0.553 1 97.38 735 PHE A C 1
ATOM 5721 O O . PHE A 1 735 ? -21.672 -12.094 -0.017 1 97.38 735 PHE A O 1
ATOM 5728 N N . ASP A 1 736 ? -20.484 -12.352 1.823 1 94.88 736 ASP A N 1
ATOM 5729 C CA . ASP A 1 736 ? -21.688 -12.367 2.648 1 94.88 736 ASP A CA 1
ATOM 5730 C C . ASP A 1 736 ? -22.438 -11.039 2.561 1 94.88 736 ASP A C 1
ATOM 5732 O O . ASP A 1 736 ? -23.656 -11.016 2.41 1 94.88 736 ASP A O 1
ATOM 5736 N N . ARG A 1 737 ? -21.719 -9.984 2.543 1 94.25 737 ARG A N 1
ATOM 5737 C CA . ARG A 1 737 ? -22.312 -8.656 2.523 1 94.25 737 ARG A CA 1
ATOM 5738 C C . ARG A 1 737 ? -22.891 -8.336 1.153 1 94.25 737 ARG A C 1
ATOM 5740 O O . ARG A 1 737 ? -23.969 -7.727 1.057 1 94.25 737 ARG A O 1
ATOM 5747 N N . ASN A 1 738 ? -22.234 -8.758 0.101 1 97.06 738 ASN A N 1
ATOM 5748 C CA . ASN A 1 738 ? -22.562 -8.211 -1.212 1 97.06 738 ASN A CA 1
ATOM 5749 C C . ASN A 1 738 ? -23.266 -9.242 -2.09 1 97.06 738 ASN A C 1
ATOM 5751 O O . ASN A 1 738 ? -23.812 -8.906 -3.141 1 97.06 738 ASN A O 1
ATOM 5755 N N . VAL A 1 739 ? -23.219 -10.555 -1.672 1 97.56 739 VAL A N 1
ATOM 5756 C CA . VAL A 1 739 ? -23.828 -11.602 -2.488 1 97.56 739 VAL A CA 1
ATOM 5757 C C . VAL A 1 739 ? -24.922 -12.312 -1.691 1 97.56 739 VAL A C 1
ATOM 5759 O O . VAL A 1 739 ? -26.109 -12.102 -1.93 1 97.56 739 VAL A O 1
ATOM 5762 N N . LYS A 1 740 ? -24.531 -12.938 -0.617 1 94.69 740 LYS A N 1
ATOM 5763 C CA . LYS A 1 740 ? -25.469 -13.75 0.148 1 94.69 740 LYS A CA 1
ATOM 5764 C C . LYS A 1 740 ? -26.578 -12.883 0.753 1 94.69 740 LYS A C 1
ATOM 5766 O O . LYS A 1 740 ? -27.766 -13.211 0.638 1 94.69 740 LYS A O 1
ATOM 5771 N N . ASN A 1 741 ? -26.203 -11.758 1.374 1 90.62 741 ASN A N 1
ATOM 5772 C CA . ASN A 1 741 ? -27.156 -10.93 2.119 1 90.62 741 ASN A CA 1
ATOM 5773 C C . ASN A 1 741 ? -27.469 -9.641 1.376 1 90.62 741 ASN A C 1
ATOM 5775 O O . ASN A 1 741 ? -27.875 -8.648 1.99 1 90.62 741 ASN A O 1
ATOM 5779 N N . ARG A 1 742 ? -27.172 -9.742 0.139 1 87.88 742 ARG A N 1
ATOM 5780 C CA . ARG A 1 742 ? -27.469 -8.562 -0.669 1 87.88 742 ARG A CA 1
ATOM 5781 C C . ARG A 1 742 ? -28.938 -8.18 -0.565 1 87.88 742 ARG A C 1
ATOM 5783 O O . ARG A 1 742 ? -29.812 -9.047 -0.557 1 87.88 742 ARG A O 1
ATOM 5790 N N . LYS A 1 743 ? -29.359 -6.887 -0.286 1 67.69 743 LYS A N 1
ATOM 5791 C CA . LYS A 1 743 ? -30.719 -6.379 -0.148 1 67.69 743 LYS A CA 1
ATOM 5792 C C . LYS A 1 743 ? -31.344 -6.102 -1.513 1 67.69 743 LYS A C 1
ATOM 5794 O O . LYS A 1 743 ? -30.641 -5.758 -2.465 1 67.69 743 LYS A O 1
ATOM 5799 N N . MET B 1 1 ? 21.203 10.633 61.25 1 18.02 1 MET B N 1
ATOM 5800 C CA . MET B 1 1 ? 20.375 9.602 60.656 1 18.02 1 MET B CA 1
ATOM 5801 C C . MET B 1 1 ? 18.938 9.688 61.125 1 18.02 1 MET B C 1
ATOM 5803 O O . MET B 1 1 ? 18.109 8.844 60.781 1 18.02 1 MET B O 1
ATOM 5807 N N . ILE B 1 2 ? 18.266 10.766 61.375 1 14.47 2 ILE B N 1
ATOM 5808 C CA . ILE B 1 2 ? 17.688 11.109 62.656 1 14.47 2 ILE B CA 1
ATOM 5809 C C . ILE B 1 2 ? 16.203 10.75 62.656 1 14.47 2 ILE B C 1
ATOM 5811 O O . ILE B 1 2 ? 15.469 11.094 61.75 1 14.47 2 ILE B O 1
ATOM 5815 N N . LYS B 1 3 ? 15.914 9.977 63.656 1 15.77 3 LYS B N 1
ATOM 5816 C CA . LYS B 1 3 ? 14.805 9.156 64.125 1 15.77 3 LYS B CA 1
ATOM 5817 C C . LYS B 1 3 ? 13.555 10.008 64.375 1 15.77 3 LYS B C 1
ATOM 5819 O O . LYS B 1 3 ? 12.5 9.484 64.688 1 15.77 3 LYS B O 1
ATOM 5824 N N . PHE B 1 4 ? 13.531 11.383 64 1 14.65 4 PHE B N 1
ATOM 5825 C CA . PHE B 1 4 ? 12.75 11.969 65.125 1 14.65 4 PHE B CA 1
ATOM 5826 C C . PHE B 1 4 ? 11.266 11.656 64.938 1 14.65 4 PHE B C 1
ATOM 5828 O O . PHE B 1 4 ? 10.75 11.633 63.812 1 14.65 4 PHE B O 1
ATOM 5835 N N . SER B 1 5 ? 10.531 11.32 65.938 1 15.97 5 SER B N 1
ATOM 5836 C CA . SER B 1 5 ? 9.461 10.523 66.5 1 15.97 5 SER B CA 1
ATOM 5837 C C . SER B 1 5 ? 8.102 11.18 66.312 1 15.97 5 SER B C 1
ATOM 5839 O O . SER B 1 5 ? 7.152 10.539 65.875 1 15.97 5 SER B O 1
ATOM 5841 N N . VAL B 1 6 ? 7.727 12.227 66.938 1 16.23 6 VAL B N 1
ATOM 5842 C CA . VAL B 1 6 ? 6.699 12.016 67.938 1 16.23 6 VAL B CA 1
ATOM 5843 C C . VAL B 1 6 ? 5.316 12.203 67.312 1 16.23 6 VAL B C 1
ATOM 5845 O O . VAL B 1 6 ? 5.191 12.789 66.25 1 16.23 6 VAL B O 1
ATOM 5848 N N . SER B 1 7 ? 4.273 12.836 68 1 15.36 7 SER B N 1
ATOM 5849 C CA . SER B 1 7 ? 3.1 12.438 68.75 1 15.36 7 SER B CA 1
ATOM 5850 C C . SER B 1 7 ? 1.816 12.961 68.125 1 15.36 7 SER B C 1
ATOM 5852 O O . SER B 1 7 ? 0.862 12.203 67.938 1 15.36 7 SER B O 1
ATOM 5854 N N . VAL B 1 8 ? 1.44 14.258 68.062 1 14.7 8 VAL B N 1
ATOM 5855 C CA . VAL B 1 8 ? 0.262 14.656 68.812 1 14.7 8 VAL B CA 1
ATOM 5856 C C . VAL B 1 8 ? -0.977 14.586 67.938 1 14.7 8 VAL B C 1
ATOM 5858 O O . VAL B 1 8 ? -0.891 14.805 66.688 1 14.7 8 VAL B O 1
ATOM 5861 N N . ARG B 1 9 ? -2.244 14.523 68.438 1 15.08 9 ARG B N 1
ATOM 5862 C CA . ARG B 1 9 ? -3.6 13.984 68.5 1 15.08 9 ARG B CA 1
ATOM 5863 C C . ARG B 1 9 ? -4.578 14.914 67.75 1 15.08 9 ARG B C 1
ATOM 5865 O O . ARG B 1 9 ? -5.727 14.539 67.5 1 15.08 9 ARG B O 1
ATOM 5872 N N . ALA B 1 10 ? -4.441 16.109 67.188 1 15.03 10 ALA B N 1
ATOM 5873 C CA . ALA B 1 10 ? -5.555 17.016 67.5 1 15.03 10 ALA B CA 1
ATOM 5874 C C . ALA B 1 10 ? -6.762 16.688 66.625 1 15.03 10 ALA B C 1
ATOM 5876 O O . ALA B 1 10 ? -6.656 16.672 65.375 1 15.03 10 ALA B O 1
ATOM 5877 N N . MET B 1 11 ? -7.902 16.234 67.062 1 15.91 11 MET B N 1
ATOM 5878 C CA . MET B 1 11 ? -9.148 15.523 66.812 1 15.91 11 MET B CA 1
ATOM 5879 C C . MET B 1 11 ? -10.086 16.391 65.938 1 15.91 11 MET B C 1
ATOM 5881 O O . MET B 1 11 ? -10.609 15.953 64.938 1 15.91 11 MET B O 1
ATOM 5885 N N . SER B 1 12 ? -10.828 17.484 66.438 1 15.09 12 SER B N 1
ATOM 5886 C CA . SER B 1 12 ? -12.266 17.344 66.625 1 15.09 12 SER B CA 1
ATOM 5887 C C . SER B 1 12 ? -13.07 17.766 65.438 1 15.09 12 SER B C 1
ATOM 5889 O O . SER B 1 12 ? -13.953 17.031 65 1 15.09 12 SER B O 1
ATOM 5891 N N . ALA B 1 13 ? -13.422 19.125 65.125 1 15.3 13 ALA B N 1
ATOM 5892 C CA . ALA B 1 13 ? -14.773 19.641 65.375 1 15.3 13 ALA B CA 1
ATOM 5893 C C . ALA B 1 13 ? -15.617 19.547 64.125 1 15.3 13 ALA B C 1
ATOM 5895 O O . ALA B 1 13 ? -15.125 19.109 63.062 1 15.3 13 ALA B O 1
ATOM 5896 N N . ALA B 1 14 ? -16.203 20.734 63.469 1 15.95 14 ALA B N 1
ATOM 5897 C CA . ALA B 1 14 ? -17.594 21.156 63.469 1 15.95 14 ALA B CA 1
ATOM 5898 C C . ALA B 1 14 ? -18.281 20.812 62.156 1 15.95 14 ALA B C 1
ATOM 5900 O O . ALA B 1 14 ? -17.641 20.781 61.125 1 15.95 14 ALA B O 1
ATOM 5901 N N . LEU B 1 15 ? -19.656 20.922 61.969 1 16.41 15 LEU B N 1
ATOM 5902 C CA . LEU B 1 15 ? -20.906 20.266 61.594 1 16.41 15 LEU B CA 1
ATOM 5903 C C . LEU B 1 15 ? -21.359 20.719 60.188 1 16.41 15 LEU B C 1
ATOM 5905 O O . LEU B 1 15 ? -21.719 19.875 59.375 1 16.41 15 LEU B O 1
ATOM 5909 N N . MET B 1 16 ? -21.766 22.047 59.781 1 16.28 16 MET B N 1
ATOM 5910 C CA . MET B 1 16 ? -23.188 22.203 59.531 1 16.28 16 MET B CA 1
ATOM 5911 C C . MET B 1 16 ? -23.5 21.953 58.062 1 16.28 16 MET B C 1
ATOM 5913 O O . MET B 1 16 ? -22.609 21.938 57.219 1 16.28 16 MET B O 1
ATOM 5917 N N . ILE B 1 17 ? -24.516 22.875 57.25 1 17.67 17 ILE B N 1
ATOM 5918 C CA . ILE B 1 17 ? -25.891 22.781 56.781 1 17.67 17 ILE B CA 1
ATOM 5919 C C . ILE B 1 17 ? -25.906 22.766 55.25 1 17.67 17 ILE B C 1
ATOM 5921 O O . ILE B 1 17 ? -25.094 23.453 54.625 1 17.67 17 ILE B O 1
ATOM 5925 N N . ALA B 1 18 ? -26.969 22.094 54.438 1 18.45 18 ALA B N 1
ATOM 5926 C CA . ALA B 1 18 ? -27.297 21.344 53.219 1 18.45 18 ALA B CA 1
ATOM 5927 C C . ALA B 1 18 ? -27.875 22.266 52.156 1 18.45 18 ALA B C 1
ATOM 5929 O O . ALA B 1 18 ? -28.844 21.906 51.469 1 18.45 18 ALA B O 1
ATOM 5930 N N . SER B 1 19 ? -27.344 23.484 51.812 1 18.38 19 SER B N 1
ATOM 5931 C CA . SER B 1 19 ? -28.328 24.297 51.094 1 18.38 19 SER B CA 1
ATOM 5932 C C . SER B 1 19 ? -28.594 23.75 49.688 1 18.38 19 SER B C 1
ATOM 5934 O O . SER B 1 19 ? -27.672 23.312 49 1 18.38 19 SER B O 1
ATOM 5936 N N . PRO B 1 20 ? -29.953 23.578 49.188 1 20.55 20 PRO B N 1
ATOM 5937 C CA . PRO B 1 20 ? -30.594 22.859 48.094 1 20.55 20 PRO B CA 1
ATOM 5938 C C . PRO B 1 20 ? -30.438 23.578 46.75 1 20.55 20 PRO B C 1
ATOM 5940 O O . PRO B 1 20 ? -30.859 24.734 46.625 1 20.55 20 PRO B O 1
ATOM 5943 N N . GLY B 1 21 ? -29.406 23.5 45.969 1 17.84 21 GLY B N 1
ATOM 5944 C CA . GLY B 1 21 ? -29.25 24.328 44.781 1 17.84 21 GLY B CA 1
ATOM 5945 C C . GLY B 1 21 ? -30.219 23.984 43.656 1 17.84 21 GLY B C 1
ATOM 5946 O O . GLY B 1 21 ? -30.453 22.797 43.375 1 17.84 21 GLY B O 1
ATOM 5947 N N . VAL B 1 22 ? -31.156 24.859 43.188 1 20.72 22 VAL B N 1
ATOM 5948 C CA . VAL B 1 22 ? -32.281 24.984 42.312 1 20.72 22 VAL B CA 1
ATOM 5949 C C . VAL B 1 22 ? -31.844 24.75 40.844 1 20.72 22 VAL B C 1
ATOM 5951 O O . VAL B 1 22 ? -30.875 25.375 40.406 1 20.72 22 VAL B O 1
ATOM 5954 N N . ALA B 1 23 ? -32.312 23.578 40.188 1 22.7 23 ALA B N 1
ATOM 5955 C CA . ALA B 1 23 ? -32.156 23.031 38.875 1 22.7 23 ALA B CA 1
ATOM 5956 C C . ALA B 1 23 ? -32.781 23.938 37.812 1 22.7 23 ALA B C 1
ATOM 5958 O O . ALA B 1 23 ? -34 24.125 37.812 1 22.7 23 ALA B O 1
ATOM 5959 N N . VAL B 1 24 ? -32.188 25.047 37.375 1 23.62 24 VAL B N 1
ATOM 5960 C CA . VAL B 1 24 ? -32.875 25.891 36.375 1 23.62 24 VAL B CA 1
ATOM 5961 C C . VAL B 1 24 ? -33.188 25.094 35.125 1 23.62 24 VAL B C 1
ATOM 5963 O O . VAL B 1 24 ? -32.281 24.531 34.5 1 23.62 24 VAL B O 1
ATOM 5966 N N . PRO B 1 25 ? -34.5 24.672 35 1 27.66 25 PRO B N 1
ATOM 5967 C CA . PRO B 1 25 ? -34.969 23.859 33.875 1 27.66 25 PRO B CA 1
ATOM 5968 C C . PRO B 1 25 ? -34.844 24.562 32.531 1 27.66 25 PRO B C 1
ATOM 5970 O O . PRO B 1 25 ? -35.375 25.656 32.375 1 27.66 25 PRO B O 1
ATOM 5973 N N . VAL B 1 26 ? -33.75 24.344 31.781 1 23.53 26 VAL B N 1
ATOM 5974 C CA . VAL B 1 26 ? -33.406 25.078 30.562 1 23.53 26 VAL B CA 1
ATOM 5975 C C . VAL B 1 26 ? -34.531 24.891 29.531 1 23.53 26 VAL B C 1
ATOM 5977 O O . VAL B 1 26 ? -34.938 25.859 28.891 1 23.53 26 VAL B O 1
ATOM 5980 N N . PHE B 1 27 ? -34.938 23.703 29.047 1 24.7 27 PHE B N 1
ATOM 5981 C CA . PHE B 1 27 ? -35.312 23.688 27.641 1 24.7 27 PHE B CA 1
ATOM 5982 C C . PHE B 1 27 ? -36.812 23.766 27.484 1 24.7 27 PHE B C 1
ATOM 5984 O O . PHE B 1 27 ? -37.469 22.766 27.219 1 24.7 27 PHE B O 1
ATOM 5991 N N . ALA B 1 28 ? -37.688 24.344 28.422 1 24.09 28 ALA B N 1
ATOM 5992 C CA . ALA B 1 28 ? -39.062 23.953 28.219 1 24.09 28 ALA B CA 1
ATOM 5993 C C . ALA B 1 28 ? -39.625 24.547 26.938 1 24.09 28 ALA B C 1
ATOM 5995 O O . ALA B 1 28 ? -40.188 25.656 26.922 1 24.09 28 ALA B O 1
ATOM 5996 N N . GLN B 1 29 ? -39.125 24.562 25.781 1 20.75 29 GLN B N 1
ATOM 5997 C CA . GLN B 1 29 ? -40 25.25 24.812 1 20.75 29 GLN B CA 1
ATOM 5998 C C . GLN B 1 29 ? -41.312 24.484 24.609 1 20.75 29 GLN B C 1
ATOM 6000 O O . GLN B 1 29 ? -41.344 23.266 24.703 1 20.75 29 GLN B O 1
ATOM 6005 N N . GLN B 1 30 ? -42.531 25.156 24.547 1 20.61 30 GLN B N 1
ATOM 6006 C CA . GLN B 1 30 ? -43.969 24.891 24.406 1 20.61 30 GLN B CA 1
ATOM 6007 C C . GLN B 1 30 ? -44.219 24.016 23.172 1 20.61 30 GLN B C 1
ATOM 6009 O O . GLN B 1 30 ? -43.656 24.25 22.109 1 20.61 30 GLN B O 1
ATOM 6014 N N . ALA B 1 31 ? -45.031 22.906 23.469 1 24.92 31 ALA B N 1
ATOM 6015 C CA . ALA B 1 31 ? -45.469 21.766 22.656 1 24.92 31 ALA B CA 1
ATOM 6016 C C . ALA B 1 31 ? -46.375 22.234 21.516 1 24.92 31 ALA B C 1
ATOM 6018 O O . ALA B 1 31 ? -47.531 22.625 21.75 1 24.92 31 ALA B O 1
ATOM 6019 N N . GLN B 1 32 ? -46.062 23.031 20.516 1 22.42 32 GLN B N 1
ATOM 6020 C CA . GLN B 1 32 ? -47.094 23.297 19.531 1 22.42 32 GLN B CA 1
ATOM 6021 C C . GLN B 1 32 ? -47.656 21.984 18.953 1 22.42 32 GLN B C 1
ATOM 6023 O O . GLN B 1 32 ? -46.969 20.969 18.969 1 22.42 32 GLN B O 1
ATOM 6028 N N . GLY B 1 33 ? -48.969 21.984 18.562 1 24.31 33 GLY B N 1
ATOM 6029 C CA . GLY B 1 33 ? -49.938 20.953 18.156 1 24.31 33 GLY B CA 1
ATOM 6030 C C . GLY B 1 33 ? -49.406 20.062 17.047 1 24.31 33 GLY B C 1
ATOM 6031 O O . GLY B 1 33 ? -48.469 20.422 16.344 1 24.31 33 GLY B O 1
ATOM 6032 N N . PRO B 1 34 ? -50.062 18.797 16.969 1 25.11 34 PRO B N 1
ATOM 6033 C CA . PRO B 1 34 ? -49.594 17.594 16.266 1 25.11 34 PRO B CA 1
ATOM 6034 C C . PRO B 1 34 ? -49.594 17.75 14.75 1 25.11 34 PRO B C 1
ATOM 6036 O O . PRO B 1 34 ? -50.656 17.906 14.141 1 25.11 34 PRO B O 1
ATOM 6039 N N . VAL B 1 35 ? -48.938 18.609 14.094 1 23.47 35 VAL B N 1
ATOM 6040 C CA . VAL B 1 35 ? -49.188 18.656 12.656 1 23.47 35 VAL B CA 1
ATOM 6041 C C . VAL B 1 35 ? -48.875 17.297 12.039 1 23.47 35 VAL B C 1
ATOM 6043 O O . VAL B 1 35 ? -47.812 16.719 12.273 1 23.47 35 VAL B O 1
ATOM 6046 N N . ARG B 1 36 ? -49.969 16.516 11.594 1 23.28 36 ARG B N 1
ATOM 6047 C CA . ARG B 1 36 ? -50.031 15.203 10.984 1 23.28 36 ARG B CA 1
ATOM 6048 C C . ARG B 1 36 ? -49.031 15.062 9.844 1 23.28 36 ARG B C 1
ATOM 6050 O O . ARG B 1 36 ? -48.875 13.977 9.289 1 23.28 36 ARG B O 1
ATOM 6057 N N . GLY B 1 37 ? -49.062 16.172 9.031 1 24.05 37 GLY B N 1
ATOM 6058 C CA . GLY B 1 37 ? -48.625 15.852 7.688 1 24.05 37 GLY B CA 1
ATOM 6059 C C . GLY B 1 37 ? -47.188 15.359 7.629 1 24.05 37 GLY B C 1
ATOM 6060 O O . GLY B 1 37 ? -46.312 15.938 8.266 1 24.05 37 GLY B O 1
ATOM 6061 N N . THR B 1 38 ? -47.125 14.055 7.609 1 25.16 38 THR B N 1
ATOM 6062 C CA . THR B 1 38 ? -45.812 13.461 7.484 1 25.16 38 THR B CA 1
ATOM 6063 C C . THR B 1 38 ? -45 14.164 6.395 1 25.16 38 THR B C 1
ATOM 6065 O O . THR B 1 38 ? -44.969 13.703 5.25 1 25.16 38 THR B O 1
ATOM 6068 N N . ALA B 1 39 ? -45.312 15.508 6.305 1 27.22 39 ALA B N 1
ATOM 6069 C CA . ALA B 1 39 ? -44.562 16.203 5.277 1 27.22 39 ALA B CA 1
ATOM 6070 C C . ALA B 1 39 ? -43.062 15.828 5.344 1 27.22 39 ALA B C 1
ATOM 6072 O O . ALA B 1 39 ? -42.5 15.719 6.434 1 27.22 39 ALA B O 1
ATOM 6073 N N . SER B 1 40 ? -42.688 15.117 4.258 1 30.94 40 SER B N 1
ATOM 6074 C CA . SER B 1 40 ? -41.25 15.008 4.102 1 30.94 40 SER B CA 1
ATOM 6075 C C . SER B 1 40 ? -40.531 16.219 4.699 1 30.94 40 SER B C 1
ATOM 6077 O O . SER B 1 40 ? -40.906 17.359 4.422 1 30.94 40 SER B O 1
ATOM 6079 N N . VAL B 1 41 ? -40.281 16.281 5.867 1 34.06 41 VAL B N 1
ATOM 6080 C CA . VAL B 1 41 ? -39.5 17.453 6.242 1 34.06 41 VAL B CA 1
ATOM 6081 C C . VAL B 1 41 ? -38.625 17.875 5.078 1 34.06 41 VAL B C 1
ATOM 6083 O O . VAL B 1 41 ? -37.938 17.047 4.465 1 34.06 41 VAL B O 1
ATOM 6086 N N . PRO B 1 42 ? -38.906 18.875 4.281 1 37.69 42 PRO B N 1
ATOM 6087 C CA . PRO B 1 42 ? -37.906 19.312 3.326 1 37.69 42 PRO B CA 1
ATOM 6088 C C . PRO B 1 42 ? -36.469 19 3.797 1 37.69 42 PRO B C 1
ATOM 6090 O O . PRO B 1 42 ? -35.938 19.734 4.621 1 37.69 42 PRO B O 1
ATOM 6093 N N . GLY B 1 43 ? -36.125 17.922 4.496 1 39.28 43 GLY B N 1
ATOM 6094 C CA . GLY B 1 43 ? -34.906 17.391 5.043 1 39.28 43 GLY B CA 1
ATOM 6095 C C . GLY B 1 43 ? -33.719 17.547 4.105 1 39.28 43 GLY B C 1
ATOM 6096 O O . GLY B 1 43 ? -33.875 17.578 2.885 1 39.28 43 GLY B O 1
ATOM 6097 N N . THR B 1 44 ? -32.562 18.156 4.621 1 51.06 44 THR B N 1
ATOM 6098 C CA . THR B 1 44 ? -31.281 18.625 4.129 1 51.06 44 THR B CA 1
ATOM 6099 C C . THR B 1 44 ? -30.562 17.516 3.352 1 51.06 44 THR B C 1
ATOM 6101 O O . THR B 1 44 ? -30.219 16.484 3.914 1 51.06 44 THR B O 1
ATOM 6104 N N . SER B 1 45 ? -30.953 17.203 2.191 1 62.59 45 SER B N 1
ATOM 6105 C CA . SER B 1 45 ? -30.469 16.359 1.112 1 62.59 45 SER B CA 1
ATOM 6106 C C . SER B 1 45 ? -29 16.641 0.792 1 62.59 45 SER B C 1
ATOM 6108 O O . SER B 1 45 ? -28.672 17.078 -0.314 1 62.59 45 SER B O 1
ATOM 6110 N N . PHE B 1 46 ? -28.141 16.844 1.796 1 84.69 46 PHE B N 1
ATOM 6111 C CA . PHE B 1 46 ? -26.75 17.031 1.396 1 84.69 46 PHE B CA 1
ATOM 6112 C C . PHE B 1 46 ? -26.203 15.75 0.773 1 84.69 46 PHE B C 1
ATOM 6114 O O . PHE B 1 46 ? -26.5 14.648 1.237 1 84.69 46 PHE B O 1
ATOM 6121 N N . SER B 1 47 ? -25.656 15.938 -0.367 1 92.75 47 SER B N 1
ATOM 6122 C CA . SER B 1 47 ? -24.766 14.891 -0.875 1 92.75 47 SER B CA 1
ATOM 6123 C C . SER B 1 47 ? -23.312 15.297 -0.753 1 92.75 47 SER B C 1
ATOM 6125 O O . SER B 1 47 ? -22.984 16.484 -0.709 1 92.75 47 SER B O 1
ATOM 6127 N N . ILE B 1 48 ? -22.469 14.289 -0.55 1 95.44 48 ILE B N 1
ATOM 6128 C CA . ILE B 1 48 ? -21.031 14.555 -0.505 1 95.44 48 ILE B CA 1
ATOM 6129 C C . ILE B 1 48 ? -20.625 15.328 -1.754 1 95.44 48 ILE B C 1
ATOM 6131 O O . ILE B 1 48 ? -19.797 16.25 -1.676 1 95.44 48 ILE B O 1
ATOM 6135 N N . ASP B 1 49 ? -21.266 15.039 -2.883 1 95 49 ASP B N 1
ATOM 6136 C CA . ASP B 1 49 ? -20.938 15.703 -4.145 1 95 49 ASP B CA 1
ATOM 6137 C C . ASP B 1 49 ? -21.281 17.188 -4.086 1 95 49 ASP B C 1
ATOM 6139 O O . ASP B 1 49 ? -20.531 18.016 -4.609 1 95 49 ASP B O 1
ATOM 6143 N N . GLU B 1 50 ? -22.344 17.516 -3.412 1 92.88 50 GLU B N 1
ATOM 6144 C CA . GLU B 1 50 ? -22.781 18.906 -3.328 1 92.88 50 GLU B CA 1
ATOM 6145 C C . GLU B 1 50 ? -21.938 19.672 -2.311 1 92.88 50 GLU B C 1
ATOM 6147 O O . GLU B 1 50 ? -21.703 20.875 -2.484 1 92.88 50 GLU B O 1
ATOM 6152 N N . LEU B 1 51 ? -21.484 18.984 -1.353 1 93.56 51 LEU B N 1
ATOM 6153 C CA . LEU B 1 51 ? -20.719 19.641 -0.303 1 93.56 51 LEU B CA 1
ATOM 6154 C C . LEU B 1 51 ? -19.266 19.844 -0.738 1 93.56 51 LEU B C 1
ATOM 6156 O O . LEU B 1 51 ? -18.578 20.734 -0.221 1 93.56 51 LEU B O 1
ATOM 6160 N N . TYR B 1 52 ? -18.812 18.953 -1.618 1 93.88 52 TYR B N 1
ATOM 6161 C CA . TYR B 1 52 ? -17.453 19.062 -2.17 1 93.88 52 TYR B CA 1
ATOM 6162 C C . TYR B 1 52 ? -17.5 19.172 -3.689 1 93.88 52 TYR B C 1
ATOM 6164 O O . TYR B 1 52 ? -17.484 18.156 -4.395 1 93.88 52 TYR B O 1
ATOM 6172 N N . ARG B 1 53 ? -17.547 20.328 -4.188 1 93.62 53 ARG B N 1
ATOM 6173 C CA . ARG B 1 53 ? -17.656 20.625 -5.613 1 93.62 53 ARG B CA 1
ATOM 6174 C C . ARG B 1 53 ? -16.688 21.734 -6.016 1 93.62 53 ARG B C 1
ATOM 6176 O O . ARG B 1 53 ? -16.141 22.438 -5.16 1 93.62 53 ARG B O 1
ATOM 6183 N N . TYR B 1 54 ? -16.438 21.906 -7.297 1 94.25 54 TYR B N 1
ATOM 6184 C CA . TYR B 1 54 ? -15.469 22.859 -7.801 1 94.25 54 TYR B CA 1
ATOM 6185 C C . TYR B 1 54 ? -15.906 24.297 -7.504 1 94.25 54 TYR B C 1
ATOM 6187 O O . TYR B 1 54 ? -15.094 25.109 -7.078 1 94.25 54 TYR B O 1
ATOM 6195 N N . LYS B 1 55 ? -17.188 24.594 -7.785 1 94.75 55 LYS B N 1
ATOM 6196 C CA . LYS B 1 55 ? -17.766 25.859 -7.312 1 94.75 55 LYS B CA 1
ATOM 6197 C C . LYS B 1 55 ? -18.281 25.719 -5.887 1 94.75 55 LYS B C 1
ATOM 6199 O O . LYS B 1 55 ? -19.422 25.266 -5.672 1 94.75 55 LYS B O 1
ATOM 6204 N N . SER B 1 56 ? -17.516 26.078 -4.93 1 94 56 SER B N 1
ATOM 6205 C CA . SER B 1 56 ? -17.719 25.766 -3.523 1 94 56 SER B CA 1
ATOM 6206 C C . SER B 1 56 ? -19.016 26.391 -3.006 1 94 56 SER B C 1
ATOM 6208 O O . SER B 1 56 ? -19.234 27.594 -3.182 1 94 56 SER B O 1
ATOM 6210 N N . LEU B 1 57 ? -19.812 25.625 -2.33 1 93.12 57 LEU B N 1
ATOM 6211 C CA . LEU B 1 57 ? -21.078 26.062 -1.753 1 93.12 57 LEU B CA 1
ATOM 6212 C C . LEU B 1 57 ? -20.859 27.172 -0.735 1 93.12 57 LEU B C 1
ATOM 6214 O O . LEU B 1 57 ? -21.641 28.125 -0.665 1 93.12 57 LEU B O 1
ATOM 6218 N N . VAL B 1 58 ? -19.766 27.125 0.014 1 93.25 58 VAL B N 1
ATOM 6219 C CA . VAL B 1 58 ? -19.5 28.078 1.077 1 93.25 58 VAL B CA 1
ATOM 6220 C C . VAL B 1 58 ? -18.562 29.172 0.561 1 93.25 58 VAL B C 1
ATOM 6222 O O . VAL B 1 58 ? -18.125 30.047 1.323 1 93.25 58 VAL B O 1
ATOM 6225 N N . GLY B 1 59 ? -18.234 29.094 -0.679 1 93.12 59 GLY B N 1
ATOM 6226 C CA . GLY B 1 59 ? -17.312 30.047 -1.268 1 93.12 59 GLY B CA 1
ATOM 6227 C C . GLY B 1 59 ? -15.859 29.781 -0.88 1 93.12 59 GLY B C 1
ATOM 6228 O O . GLY B 1 59 ? -15.539 28.719 -0.344 1 93.12 59 GLY B O 1
ATOM 6229 N N . ILE B 1 60 ? -14.992 30.75 -1.276 1 91.19 60 ILE B N 1
ATOM 6230 C CA . ILE B 1 60 ? -13.562 30.672 -0.988 1 91.19 60 ILE B CA 1
ATOM 6231 C C . ILE B 1 60 ? -13.195 31.719 0.058 1 91.19 60 ILE B C 1
ATOM 6233 O O . ILE B 1 60 ? -13.555 32.906 -0.075 1 91.19 60 ILE B O 1
ATOM 6237 N N . ASP B 1 61 ? -12.445 31.266 1.038 1 90.19 61 ASP B N 1
ATOM 6238 C CA . ASP B 1 61 ? -12.055 32.125 2.139 1 90.19 61 ASP B CA 1
ATOM 6239 C C . ASP B 1 61 ? -11.086 33.219 1.664 1 90.19 61 ASP B C 1
ATOM 6241 O O . ASP B 1 61 ? -10.109 32.906 0.969 1 90.19 61 ASP B O 1
ATOM 6245 N N . PRO B 1 62 ? -11.383 34.5 1.959 1 95.69 62 PRO B N 1
ATOM 6246 C CA . PRO B 1 62 ? -10.406 35.531 1.65 1 95.69 62 PRO B CA 1
ATOM 6247 C C . PRO B 1 62 ? -9.133 35.438 2.477 1 95.69 62 PRO B C 1
ATOM 6249 O O . PRO B 1 62 ? -9.188 35.094 3.664 1 95.69 62 PRO B O 1
ATOM 6252 N N . GLN B 1 63 ? -8 35.688 1.839 1 96 63 GLN B N 1
ATOM 6253 C CA . GLN B 1 63 ? -6.719 35.5 2.512 1 96 63 GLN B CA 1
ATOM 6254 C C . GLN B 1 63 ? -5.727 36.594 2.096 1 96 63 GLN B C 1
ATOM 6256 O O . GLN B 1 63 ? -6.035 37.406 1.244 1 96 63 GLN B O 1
ATOM 6261 N N . GLY B 1 64 ? -4.633 36.562 2.729 1 96.06 64 GLY B N 1
ATOM 6262 C CA . GLY B 1 64 ? -3.486 37.344 2.305 1 96.06 64 GLY B CA 1
ATOM 6263 C C . GLY B 1 64 ? -3.701 38.844 2.455 1 96.06 64 GLY B C 1
ATOM 6264 O O . GLY B 1 64 ? -3.387 39.625 1.548 1 96.06 64 GLY B O 1
ATOM 6265 N N . TYR B 1 65 ? -4.199 39.312 3.465 1 95.75 65 TYR B N 1
ATOM 6266 C CA . TYR B 1 65 ? -4.477 40.719 3.691 1 95.75 65 TYR B CA 1
ATOM 6267 C C . TYR B 1 65 ? -3.184 41.531 3.781 1 95.75 65 TYR B C 1
ATOM 6269 O O . TYR B 1 65 ? -2.227 41.094 4.43 1 95.75 65 TYR B O 1
ATOM 6277 N N . SER B 1 66 ? -3.133 42.688 3.08 1 96.5 66 SER B N 1
ATOM 6278 C CA . SER B 1 66 ? -1.974 43.562 3.102 1 96.5 66 SER B CA 1
ATOM 6279 C C . SER B 1 66 ? -2.393 45.031 2.969 1 96.5 66 SER B C 1
ATOM 6281 O O . SER B 1 66 ? -2.914 45.438 1.93 1 96.5 66 SER B O 1
ATOM 6283 N N . TRP B 1 67 ? -2.154 45.812 3.99 1 95.75 67 TRP B N 1
ATOM 6284 C CA . TRP B 1 67 ? -2.527 47.219 3.99 1 95.75 67 TRP B CA 1
ATOM 6285 C C . TRP B 1 67 ? -1.516 48.062 3.209 1 95.75 67 TRP B C 1
ATOM 6287 O O . TRP B 1 67 ? -0.312 47.812 3.262 1 95.75 67 TRP B O 1
ATOM 6297 N N . ALA B 1 68 ? -2.061 49.094 2.574 1 94.25 68 ALA B N 1
ATOM 6298 C CA . ALA B 1 68 ? -1.18 50.125 2.051 1 94.25 68 ALA B CA 1
ATOM 6299 C C . ALA B 1 68 ? -0.485 50.875 3.184 1 94.25 68 ALA B C 1
ATOM 6301 O O . ALA B 1 68 ? -1.024 51 4.289 1 94.25 68 ALA B O 1
ATOM 6302 N N . ALA B 1 69 ? 0.656 51.469 2.9 1 90.56 69 ALA B N 1
ATOM 6303 C CA . ALA B 1 69 ? 1.467 52.125 3.914 1 90.56 69 ALA B CA 1
ATOM 6304 C C . ALA B 1 69 ? 0.695 53.281 4.566 1 90.56 69 ALA B C 1
ATOM 6306 O O . ALA B 1 69 ? 0.868 53.562 5.758 1 90.56 69 ALA B O 1
ATOM 6307 N N . ASP B 1 70 ? -0.198 53.906 3.803 1 89.62 70 ASP B N 1
ATOM 6308 C CA . ASP B 1 70 ? -0.932 55.031 4.332 1 89.62 70 ASP B CA 1
ATOM 6309 C C . ASP B 1 70 ? -2.291 54.625 4.883 1 89.62 70 ASP B C 1
ATOM 6311 O O . ASP B 1 70 ? -3.098 55.469 5.277 1 89.62 70 ASP B O 1
ATOM 6315 N N . GLY B 1 71 ? -2.555 53.344 4.828 1 91.12 71 GLY B N 1
ATOM 6316 C CA . GLY B 1 71 ? -3.807 52.812 5.363 1 91.12 71 GLY B CA 1
ATOM 6317 C C . GLY B 1 71 ? -4.996 53.094 4.465 1 91.12 71 GLY B C 1
ATOM 6318 O O . GLY B 1 71 ? -6.145 52.875 4.859 1 91.12 71 GLY B O 1
ATOM 6319 N N . SER B 1 72 ? -4.758 53.531 3.232 1 92.81 72 SER B N 1
ATOM 6320 C CA . SER B 1 72 ? -5.828 54 2.354 1 92.81 72 SER B CA 1
ATOM 6321 C C . SER B 1 72 ? -6.566 52.812 1.722 1 92.81 72 SER B C 1
ATOM 6323 O O . SER B 1 72 ? -7.676 52.969 1.206 1 92.81 72 SER B O 1
ATOM 6325 N N . ALA B 1 73 ? -5.855 51.688 1.777 1 95.69 73 ALA B N 1
ATOM 6326 C CA . ALA B 1 73 ? -6.48 50.5 1.195 1 95.69 73 ALA B CA 1
ATOM 6327 C C . ALA B 1 73 ? -5.895 49.219 1.795 1 95.69 73 ALA B C 1
ATOM 6329 O O . ALA B 1 73 ? -4.805 49.25 2.373 1 95.69 73 ALA B O 1
ATOM 6330 N N . VAL B 1 74 ? -6.617 48.125 1.68 1 97.44 74 VAL B N 1
ATOM 6331 C CA . VAL B 1 74 ? -6.125 46.781 2.051 1 97.44 74 VAL B CA 1
ATOM 6332 C C . VAL B 1 74 ? -6.324 45.812 0.89 1 97.44 74 VAL B C 1
ATOM 6334 O O . VAL B 1 74 ? -7.383 45.812 0.256 1 97.44 74 VAL B O 1
ATOM 6337 N N . LEU B 1 75 ? -5.27 45.156 0.491 1 98.19 75 LEU B N 1
ATOM 6338 C CA . LEU B 1 75 ? -5.355 44.062 -0.49 1 98.19 75 LEU B CA 1
ATOM 6339 C C . LEU B 1 75 ? -5.812 42.781 0.167 1 98.19 75 LEU B C 1
ATOM 6341 O O . LEU B 1 75 ? -5.578 42.562 1.358 1 98.19 75 LEU B O 1
ATOM 6345 N N . PHE B 1 76 ? -6.465 41.938 -0.574 1 98.31 76 PHE B N 1
ATOM 6346 C CA . PHE B 1 76 ? -6.77 40.562 -0.188 1 98.31 76 PHE B CA 1
ATOM 6347 C C . PHE B 1 76 ? -6.914 39.688 -1.418 1 98.31 76 PHE B C 1
ATOM 6349 O O . PHE B 1 76 ? -7.137 40.188 -2.525 1 98.31 76 PHE B O 1
ATOM 6356 N N . LEU B 1 77 ? -6.672 38.406 -1.274 1 98.25 77 LEU B N 1
ATOM 6357 C CA . LEU B 1 77 ? -6.812 37.406 -2.316 1 98.25 77 LEU B CA 1
ATOM 6358 C C . LEU B 1 77 ? -8.133 36.656 -2.174 1 98.25 77 LEU B C 1
ATOM 6360 O O . LEU B 1 77 ? -8.453 36.156 -1.097 1 98.25 77 LEU B O 1
ATOM 6364 N N . TRP B 1 78 ? -8.859 36.594 -3.252 1 97.31 78 TRP B N 1
ATOM 6365 C CA . TRP B 1 78 ? -10.227 36.094 -3.133 1 97.31 78 TRP B CA 1
ATOM 6366 C C . TRP B 1 78 ? -10.781 35.688 -4.496 1 97.31 78 TRP B C 1
ATOM 6368 O O . TRP B 1 78 ? -10.195 36 -5.531 1 97.31 78 TRP B O 1
ATOM 6378 N N . ASN B 1 79 ? -11.758 34.906 -4.527 1 96.25 79 ASN B N 1
ATOM 6379 C CA . ASN B 1 79 ? -12.578 34.531 -5.68 1 96.25 79 ASN B CA 1
ATOM 6380 C C . ASN B 1 79 ? -14.062 34.688 -5.387 1 96.25 79 ASN B C 1
ATOM 6382 O O . ASN B 1 79 ? -14.625 33.969 -4.559 1 96.25 79 ASN B O 1
ATOM 6386 N N . ASP B 1 80 ? -14.758 35.531 -6.062 1 94.69 80 ASP B N 1
ATOM 6387 C CA . ASP B 1 80 ? -16.141 35.875 -5.746 1 94.69 80 ASP B CA 1
ATOM 6388 C C . ASP B 1 80 ? -17.109 34.875 -6.371 1 94.69 80 ASP B C 1
ATOM 6390 O O . ASP B 1 80 ? -18.297 34.875 -6.051 1 94.69 80 ASP B O 1
ATOM 6394 N N . GLU B 1 81 ? -16.625 34 -7.188 1 94.25 81 GLU B N 1
ATOM 6395 C CA . GLU B 1 81 ? -17.484 33 -7.828 1 94.25 81 GLU B CA 1
ATOM 6396 C C . GLU B 1 81 ? -17.484 31.688 -7.059 1 94.25 81 GLU B C 1
ATOM 6398 O O . GLU B 1 81 ? -18.359 30.844 -7.25 1 94.25 81 GLU B O 1
ATOM 6403 N N . GLY B 1 82 ? -16.484 31.531 -6.262 1 93.94 82 GLY B N 1
ATOM 6404 C CA . GLY B 1 82 ? -16.438 30.328 -5.445 1 93.94 82 GLY B CA 1
ATOM 6405 C C . GLY B 1 82 ? -15.5 29.266 -6 1 93.94 82 GLY B C 1
ATOM 6406 O O . GLY B 1 82 ? -15.492 28.125 -5.527 1 93.94 82 GLY B O 1
ATOM 6407 N N . TYR B 1 83 ? -14.656 29.641 -7.027 1 94.31 83 TYR B N 1
ATOM 6408 C CA . TYR B 1 83 ? -13.656 28.719 -7.559 1 94.31 83 TYR B CA 1
ATOM 6409 C C . TYR B 1 83 ? -12.336 28.875 -6.812 1 94.31 83 TYR B C 1
ATOM 6411 O O . TYR B 1 83 ? -12.109 29.875 -6.125 1 94.31 83 TYR B O 1
ATOM 6419 N N . ALA B 1 84 ? -11.406 27.969 -6.961 1 92.69 84 ALA B N 1
ATOM 6420 C CA . ALA B 1 84 ? -10.195 27.844 -6.156 1 92.69 84 ALA B CA 1
ATOM 6421 C C . ALA B 1 84 ? -9.227 29 -6.453 1 92.69 84 ALA B C 1
ATOM 6423 O O . ALA B 1 84 ? -8.516 29.469 -5.559 1 92.69 84 ALA B O 1
ATOM 6424 N N . PHE B 1 85 ? -9.203 29.5 -7.664 1 95.94 85 PHE B N 1
ATOM 6425 C CA . PHE B 1 85 ? -8.203 30.469 -8.078 1 95.94 85 PHE B CA 1
ATOM 6426 C C . PHE B 1 85 ? -8.477 31.828 -7.457 1 95.94 85 PHE B C 1
ATOM 6428 O O . PHE B 1 85 ? -9.477 32.469 -7.766 1 95.94 85 PHE B O 1
ATOM 6435 N N . ARG B 1 86 ? -7.609 32.344 -6.688 1 96.88 86 ARG B N 1
ATOM 6436 C CA . ARG B 1 86 ? -7.75 33.656 -6.031 1 96.88 86 ARG B CA 1
ATOM 6437 C C . ARG B 1 86 ? -7.055 34.75 -6.828 1 96.88 86 ARG B C 1
ATOM 6439 O O . ARG B 1 86 ? -5.898 34.594 -7.234 1 96.88 86 ARG B O 1
ATOM 6446 N N . ASP B 1 87 ? -7.734 35.812 -7.027 1 97.31 87 ASP B N 1
ATOM 6447 C CA . ASP B 1 87 ? -7.191 37.031 -7.617 1 97.31 87 ASP B CA 1
ATOM 6448 C C . ASP B 1 87 ? -6.996 38.125 -6.559 1 97.31 87 ASP B C 1
ATOM 6450 O O . ASP B 1 87 ? -7.406 37.969 -5.41 1 97.31 87 ASP B O 1
ATOM 6454 N N . ILE B 1 88 ? -6.363 39.219 -6.992 1 98.31 88 ILE B N 1
ATOM 6455 C CA . ILE B 1 88 ? -6.109 40.312 -6.082 1 98.31 88 ILE B CA 1
ATOM 6456 C C . ILE B 1 88 ? -7.32 41.25 -6.066 1 98.31 88 ILE B C 1
ATOM 6458 O O . ILE B 1 88 ? -7.809 41.688 -7.121 1 98.31 88 ILE B O 1
ATOM 6462 N N . TRP B 1 89 ? -7.754 41.562 -4.918 1 98.19 89 TRP B N 1
ATOM 6463 C CA . TRP B 1 89 ? -8.773 42.562 -4.66 1 98.19 89 TRP B CA 1
ATOM 6464 C C . TRP B 1 89 ? -8.242 43.656 -3.74 1 98.19 89 TRP B C 1
ATOM 6466 O O . TRP B 1 89 ? -7.277 43.438 -3.006 1 98.19 89 TRP B O 1
ATOM 6476 N N . ALA B 1 90 ? -8.836 44.812 -3.816 1 97.5 90 ALA B N 1
ATOM 6477 C CA . ALA B 1 90 ? -8.539 45.938 -2.912 1 97.5 90 ALA B CA 1
ATOM 6478 C C . ALA B 1 90 ? -9.82 46.531 -2.336 1 97.5 90 ALA B C 1
ATOM 6480 O O . ALA B 1 90 ? -10.844 46.594 -3.02 1 97.5 90 ALA B O 1
ATOM 6481 N N . TRP B 1 91 ? -9.766 46.875 -1.109 1 97.44 91 TRP B N 1
ATOM 6482 C CA . TRP B 1 91 ? -10.852 47.625 -0.45 1 97.44 91 TRP B CA 1
ATOM 6483 C C . TRP B 1 91 ? -10.352 48.938 0.116 1 97.44 91 TRP B C 1
ATOM 6485 O O . TRP B 1 91 ? -9.242 49.031 0.646 1 97.44 91 TRP B O 1
ATOM 6495 N N . SER B 1 92 ? -11.234 49.969 0.054 1 94.94 92 SER B N 1
ATOM 6496 C CA . SER B 1 92 ? -10.875 51.312 0.525 1 94.94 92 SER B CA 1
ATOM 6497 C C . SER B 1 92 ? -11.82 51.781 1.619 1 94.94 92 SER B C 1
ATOM 6499 O O . SER B 1 92 ? -13.047 51.781 1.44 1 94.94 92 SER B O 1
ATOM 6501 N N . PRO B 1 93 ? -11.25 52.219 2.736 1 91.81 93 PRO B N 1
ATOM 6502 C CA . PRO B 1 93 ? -12.109 52.781 3.779 1 91.81 93 PRO B CA 1
ATOM 6503 C C . PRO B 1 93 ? -12.82 54.062 3.328 1 91.81 93 PRO B C 1
ATOM 6505 O O . PRO B 1 93 ? -13.898 54.375 3.836 1 91.81 93 PRO B O 1
ATOM 6508 N N . ARG B 1 94 ? -12.266 54.75 2.494 1 91 94 ARG B N 1
ATOM 6509 C CA . ARG B 1 94 ? -12.828 56 2.027 1 91 94 ARG B CA 1
ATOM 6510 C C . ARG B 1 94 ? -14.117 55.781 1.244 1 91 94 ARG B C 1
ATOM 6512 O O . ARG B 1 94 ? -15.102 56.5 1.428 1 91 94 ARG B O 1
ATOM 6519 N N . THR B 1 95 ? -14.125 54.812 0.422 1 93.31 95 THR B N 1
ATOM 6520 C CA . THR B 1 95 ? -15.281 54.594 -0.443 1 93.31 95 THR B CA 1
ATOM 6521 C C . THR B 1 95 ? -16.156 53.438 0.101 1 93.31 95 THR B C 1
ATOM 6523 O O . THR B 1 95 ? -17.328 53.344 -0.259 1 93.31 95 THR B O 1
ATOM 6526 N N . GLY B 1 96 ? -15.531 52.625 0.824 1 92.62 96 GLY B N 1
ATOM 6527 C CA . GLY B 1 96 ? -16.219 51.438 1.307 1 92.62 96 GLY B CA 1
ATOM 6528 C C . GLY B 1 96 ? -16.438 50.406 0.23 1 92.62 96 GLY B C 1
ATOM 6529 O O . GLY B 1 96 ? -17.281 49.5 0.375 1 92.62 96 GLY B O 1
ATOM 6530 N N . GLN B 1 97 ? -15.703 50.531 -0.808 1 95.06 97 GLN B N 1
ATOM 6531 C CA . GLN B 1 97 ? -15.922 49.656 -1.942 1 95.06 97 GLN B CA 1
ATOM 6532 C C . GLN B 1 97 ? -14.719 48.75 -2.164 1 95.06 97 GLN B C 1
ATOM 6534 O O . GLN B 1 97 ? -13.586 49.125 -1.862 1 95.06 97 GLN B O 1
ATOM 6539 N N . LYS B 1 98 ? -14.984 47.5 -2.619 1 96.94 98 LYS B N 1
ATOM 6540 C CA . LYS B 1 98 ? -13.93 46.594 -3.059 1 96.94 98 LYS B CA 1
ATOM 6541 C C . LYS B 1 98 ? -13.789 46.625 -4.578 1 96.94 98 LYS B C 1
ATOM 6543 O O . LYS B 1 98 ? -14.789 46.75 -5.293 1 96.94 98 LYS B O 1
ATOM 6548 N N . THR B 1 99 ? -12.641 46.469 -5.105 1 96.19 99 THR B N 1
ATOM 6549 C CA . THR B 1 99 ? -12.344 46.406 -6.531 1 96.19 99 THR B CA 1
ATOM 6550 C C . THR B 1 99 ? -11.398 45.25 -6.852 1 96.19 99 THR B C 1
ATOM 6552 O O . THR B 1 99 ? -10.406 45.062 -6.145 1 96.19 99 THR B O 1
ATOM 6555 N N . ARG B 1 100 ? -11.727 44.5 -7.891 1 96.81 100 ARG B N 1
ATOM 6556 C CA . ARG B 1 100 ? -10.836 43.469 -8.367 1 96.81 100 ARG B CA 1
ATOM 6557 C C . ARG B 1 100 ? -9.703 44.031 -9.211 1 96.81 100 ARG B C 1
ATOM 6559 O O . ARG B 1 100 ? -9.953 44.781 -10.156 1 96.81 100 ARG B O 1
ATOM 6566 N N . LEU B 1 101 ? -8.5 43.625 -8.922 1 97.19 101 LEU B N 1
ATOM 6567 C CA . LEU B 1 101 ? -7.352 44.25 -9.57 1 97.19 101 LEU B CA 1
ATOM 6568 C C . LEU B 1 101 ? -6.773 43.344 -10.641 1 97.19 101 LEU B C 1
ATOM 6570 O O . LEU B 1 101 ? -6.094 43.812 -11.562 1 97.19 101 LEU B O 1
ATOM 6574 N N . THR B 1 102 ? -6.883 42.031 -10.477 1 97 102 THR B N 1
ATOM 6575 C CA . THR B 1 102 ? -6.383 41.094 -11.477 1 97 102 THR B CA 1
ATOM 6576 C C . THR B 1 102 ? -7.484 40.125 -11.914 1 97 102 THR B C 1
ATOM 6578 O O . THR B 1 102 ? -8.469 39.938 -11.203 1 97 102 THR B O 1
ATOM 6581 N N . PHE B 1 103 ? -7.324 39.5 -13.07 1 95.94 103 PHE B N 1
ATOM 6582 C CA . PHE B 1 103 ? -8.266 38.562 -13.656 1 95.94 103 PHE B CA 1
ATOM 6583 C C . PHE B 1 103 ? -7.539 37.344 -14.234 1 95.94 103 PHE B C 1
ATOM 6585 O O . PHE B 1 103 ? -7.797 36.938 -15.375 1 95.94 103 PHE B O 1
ATOM 6592 N N . LEU B 1 104 ? -6.668 36.781 -13.547 1 94.44 104 LEU B N 1
ATOM 6593 C CA . LEU B 1 104 ? -5.758 35.75 -14.039 1 94.44 104 LEU B CA 1
ATOM 6594 C C . LEU B 1 104 ? -6.406 34.375 -13.961 1 94.44 104 LEU B C 1
ATOM 6596 O O . LEU B 1 104 ? -5.938 33.438 -14.602 1 94.44 104 LEU B O 1
ATOM 6600 N N . GLY B 1 105 ? -7.344 34.188 -13.156 1 89.06 105 GLY B N 1
ATOM 6601 C CA . GLY B 1 105 ? -8.039 32.938 -13.008 1 89.06 105 GLY B CA 1
ATOM 6602 C C . GLY B 1 105 ? -9.094 32.688 -14.07 1 89.06 105 GLY B C 1
ATOM 6603 O O . GLY B 1 105 ? -9.742 31.641 -14.094 1 89.06 105 GLY B O 1
ATOM 6604 N N . LYS B 1 106 ? -9.344 33.531 -14.953 1 84.94 106 LYS B N 1
ATOM 6605 C CA . LYS B 1 106 ? -10.453 33.5 -15.914 1 84.94 106 LYS B CA 1
ATOM 6606 C C . LYS B 1 106 ? -10.328 32.281 -16.844 1 84.94 106 LYS B C 1
ATOM 6608 O O . LYS B 1 106 ? -11.336 31.688 -17.219 1 84.94 106 LYS B O 1
ATOM 6613 N N . ASP B 1 107 ? -9.109 31.859 -17.078 1 83.19 107 ASP B N 1
ATOM 6614 C CA . ASP B 1 107 ? -8.914 30.766 -18.031 1 83.19 107 ASP B CA 1
ATOM 6615 C C . ASP B 1 107 ? -8.617 29.469 -17.297 1 83.19 107 ASP B C 1
ATOM 6617 O O . ASP B 1 107 ? -8.375 28.438 -17.938 1 83.19 107 ASP B O 1
ATOM 6621 N N . SER B 1 108 ? -8.664 29.531 -16.094 1 86.25 108 SER B N 1
ATOM 6622 C CA . SER B 1 108 ? -8.391 28.312 -15.336 1 86.25 108 SER B CA 1
ATOM 6623 C C . SER B 1 108 ? -9.609 27.391 -15.32 1 86.25 108 SER B C 1
ATOM 6625 O O . SER B 1 108 ? -10.719 27.828 -15.023 1 86.25 108 SER B O 1
ATOM 6627 N N . LYS B 1 109 ? -9.367 26.078 -15.656 1 87.94 109 LYS B N 1
ATOM 6628 C CA . LYS B 1 109 ? -10.43 25.078 -15.547 1 87.94 109 LYS B CA 1
ATOM 6629 C C . LYS B 1 109 ? -10.695 24.719 -14.094 1 87.94 109 LYS B C 1
ATOM 6631 O O . LYS B 1 109 ? -9.758 24.5 -13.32 1 87.94 109 LYS B O 1
ATOM 6636 N N . PRO B 1 110 ? -11.906 24.609 -13.797 1 87.19 110 PRO B N 1
ATOM 6637 C CA . PRO B 1 110 ? -12.242 24.266 -12.414 1 87.19 110 PRO B CA 1
ATOM 6638 C C . PRO B 1 110 ? -11.562 22.984 -11.953 1 87.19 110 PRO B C 1
ATOM 6640 O O . PRO B 1 110 ? -11.117 22.891 -10.805 1 87.19 110 PRO B O 1
ATOM 6643 N N . GLU B 1 111 ? -11.406 22.062 -12.836 1 84.62 111 GLU B N 1
ATOM 6644 C CA . GLU B 1 111 ? -10.859 20.75 -12.5 1 84.62 111 GLU B CA 1
ATOM 6645 C C . GLU B 1 111 ? -9.375 20.844 -12.172 1 84.62 111 GLU B C 1
ATOM 6647 O O . GLU B 1 111 ? -8.812 19.922 -11.562 1 84.62 111 GLU B O 1
ATOM 6652 N N . ALA B 1 112 ? -8.797 21.875 -12.562 1 83 112 ALA B N 1
ATOM 6653 C CA . ALA B 1 112 ? -7.383 22.062 -12.258 1 83 112 ALA B CA 1
ATOM 6654 C C . ALA B 1 112 ? -7.18 22.438 -10.789 1 83 112 ALA B C 1
ATOM 6656 O O . ALA B 1 112 ? -6.098 22.234 -10.234 1 83 112 ALA B O 1
ATOM 6657 N N . GLU B 1 113 ? -8.164 23.031 -10.203 1 84.44 113 GLU B N 1
ATOM 6658 C CA . GLU B 1 113 ? -8.148 23.469 -8.805 1 84.44 113 GLU B CA 1
ATOM 6659 C C . GLU B 1 113 ? -6.918 24.312 -8.508 1 84.44 113 GLU B C 1
ATOM 6661 O O . GLU B 1 113 ? -6.293 24.156 -7.457 1 84.44 113 GLU B O 1
ATOM 6666 N N . ALA B 1 114 ? -6.508 25.156 -9.469 1 87.88 114 ALA B N 1
ATOM 6667 C CA . ALA B 1 114 ? -5.359 26.031 -9.273 1 87.88 114 ALA B CA 1
ATOM 6668 C C . ALA B 1 114 ? -5.637 27.062 -8.18 1 87.88 114 ALA B C 1
ATOM 6670 O O . ALA B 1 114 ? -6.703 27.672 -8.156 1 87.88 114 ALA B O 1
ATOM 6671 N N . ARG B 1 115 ? -4.719 27.344 -7.266 1 89.94 115 ARG B N 1
ATOM 6672 C CA . ARG B 1 115 ? -4.941 28.203 -6.109 1 89.94 115 ARG B CA 1
ATOM 6673 C C . ARG B 1 115 ? -4.805 29.672 -6.492 1 89.94 115 ARG B C 1
ATOM 6675 O O . ARG B 1 115 ? -5.367 30.547 -5.828 1 89.94 115 ARG B O 1
ATOM 6682 N N . GLY B 1 116 ? -4.023 29.953 -7.523 1 94.88 116 GLY B N 1
ATOM 6683 C CA . GLY B 1 116 ? -3.844 31.328 -7.988 1 94.88 116 GLY B CA 1
ATOM 6684 C C . GLY B 1 116 ? -2.719 32.062 -7.273 1 94.88 116 GLY B C 1
ATOM 6685 O O . GLY B 1 116 ? -1.646 31.484 -7.059 1 94.88 116 GLY B O 1
ATOM 6686 N N . ILE B 1 117 ? -2.979 33.344 -7.008 1 97 117 ILE B N 1
ATOM 6687 C CA . ILE B 1 117 ? -1.971 34.25 -6.445 1 97 117 ILE B CA 1
ATOM 6688 C C . ILE B 1 117 ? -1.683 33.844 -5 1 97 117 ILE B C 1
ATOM 6690 O O . ILE B 1 117 ? -2.605 33.594 -4.223 1 97 117 ILE B O 1
ATOM 6694 N N . ALA B 1 118 ? -0.388 33.844 -4.629 1 97.31 118 ALA B N 1
ATOM 6695 C CA . ALA B 1 118 ? 0.023 33.375 -3.311 1 97.31 118 ALA B CA 1
ATOM 6696 C C . ALA B 1 118 ? 0.157 34.531 -2.324 1 97.31 118 ALA B C 1
ATOM 6698 O O . ALA B 1 118 ? -0.103 34.375 -1.13 1 97.31 118 ALA B O 1
ATOM 6699 N N . GLN B 1 119 ? 0.601 35.594 -2.754 1 98.12 119 GLN B N 1
ATOM 6700 C CA . GLN B 1 119 ? 0.799 36.781 -1.932 1 98.12 119 GLN B CA 1
ATOM 6701 C C . GLN B 1 119 ? 0.747 38.062 -2.777 1 98.12 119 GLN B C 1
ATOM 6703 O O . GLN B 1 119 ? 1.114 38.031 -3.953 1 98.12 119 GLN B O 1
ATOM 6708 N N . ALA B 1 120 ? 0.303 39.156 -2.184 1 98.5 120 ALA B N 1
ATOM 6709 C CA . ALA B 1 120 ? 0.297 40.469 -2.814 1 98.5 120 ALA B CA 1
ATOM 6710 C C . ALA B 1 120 ? 0.598 41.594 -1.797 1 98.5 120 ALA B C 1
ATOM 6712 O O . ALA B 1 120 ? 0.129 41.531 -0.657 1 98.5 120 ALA B O 1
ATOM 6713 N N . VAL B 1 121 ? 1.394 42.594 -2.217 1 97.81 121 VAL B N 1
ATOM 6714 C CA . VAL B 1 121 ? 1.703 43.719 -1.357 1 97.81 121 VAL B CA 1
ATOM 6715 C C . VAL B 1 121 ? 1.646 45 -2.17 1 97.81 121 VAL B C 1
ATOM 6717 O O . VAL B 1 121 ? 1.956 45 -3.363 1 97.81 121 VAL B O 1
ATOM 6720 N N . PHE B 1 122 ? 1.306 46.094 -1.511 1 96.31 122 PHE B N 1
ATOM 6721 C CA . PHE B 1 122 ? 1.293 47.406 -2.152 1 96.31 122 PHE B CA 1
ATOM 6722 C C . PHE B 1 122 ? 2.713 47.906 -2.357 1 96.31 122 PHE B C 1
ATOM 6724 O O . PHE B 1 122 ? 3.566 47.781 -1.48 1 96.31 122 PHE B O 1
ATOM 6731 N N . LEU B 1 123 ? 2.881 48.406 -3.506 1 94.5 123 LEU B N 1
ATOM 6732 C CA . LEU B 1 123 ? 4.02 49.281 -3.764 1 94.5 123 LEU B CA 1
ATOM 6733 C C . LEU B 1 123 ? 3.588 50.75 -3.807 1 94.5 123 LEU B C 1
ATOM 6735 O O . LEU B 1 123 ? 2.52 51.094 -3.301 1 94.5 123 LEU B O 1
ATOM 6739 N N . ASP B 1 124 ? 4.406 51.594 -4.375 1 88.12 124 ASP B N 1
ATOM 6740 C CA . ASP B 1 124 ? 4.055 53 -4.461 1 88.12 124 ASP B CA 1
ATOM 6741 C C . ASP B 1 124 ? 3.131 53.281 -5.648 1 88.12 124 ASP B C 1
ATOM 6743 O O . ASP B 1 124 ? 3.061 52.469 -6.578 1 88.12 124 ASP B O 1
ATOM 6747 N N . HIS B 1 125 ? 2.322 54.312 -5.512 1 83.19 125 HIS B N 1
ATOM 6748 C CA . HIS B 1 125 ? 1.517 54.875 -6.586 1 83.19 125 HIS B CA 1
ATOM 6749 C C . HIS B 1 125 ? 0.519 53.844 -7.129 1 83.19 125 HIS B C 1
ATOM 6751 O O . HIS B 1 125 ? 0.372 53.719 -8.344 1 83.19 125 HIS B O 1
ATOM 6757 N N . GLY B 1 126 ? 0.016 53.031 -6.312 1 86.62 126 GLY B N 1
ATOM 6758 C CA . GLY B 1 126 ? -1.055 52.156 -6.719 1 86.62 126 GLY B CA 1
ATOM 6759 C C . GLY B 1 126 ? -0.552 50.875 -7.371 1 86.62 126 GLY B C 1
ATOM 6760 O O . GLY B 1 126 ? -1.346 50.062 -7.84 1 86.62 126 GLY B O 1
ATOM 6761 N N . ARG B 1 127 ? 0.718 50.656 -7.391 1 94.38 127 ARG B N 1
ATOM 6762 C CA . ARG B 1 127 ? 1.312 49.438 -7.926 1 94.38 127 ARG B CA 1
ATOM 6763 C C . ARG B 1 127 ? 1.266 48.312 -6.898 1 94.38 127 ARG B C 1
ATOM 6765 O O . ARG B 1 127 ? 1.224 48.562 -5.695 1 94.38 127 ARG B O 1
ATOM 6772 N N . VAL B 1 128 ? 1.201 47.062 -7.414 1 97.25 128 VAL B N 1
ATOM 6773 C CA . VAL B 1 128 ? 1.107 45.906 -6.543 1 97.25 128 VAL B CA 1
ATOM 6774 C C . VAL B 1 128 ? 2.109 44.844 -6.992 1 97.25 128 VAL B C 1
ATOM 6776 O O . VAL B 1 128 ? 2.16 44.469 -8.172 1 97.25 128 VAL B O 1
ATOM 6779 N N . ALA B 1 129 ? 2.939 44.375 -6.125 1 97.81 129 ALA B N 1
ATOM 6780 C CA . ALA B 1 129 ? 3.779 43.219 -6.359 1 97.81 129 ALA B CA 1
ATOM 6781 C C . ALA B 1 129 ? 3.096 41.938 -5.871 1 97.81 129 ALA B C 1
ATOM 6783 O O . ALA B 1 129 ? 2.449 41.938 -4.82 1 97.81 129 ALA B O 1
ATOM 6784 N N . PHE B 1 130 ? 3.188 40.875 -6.625 1 98.25 130 PHE B N 1
ATOM 6785 C CA . PHE B 1 130 ? 2.57 39.625 -6.199 1 98.25 130 PHE B CA 1
ATOM 6786 C C . PHE B 1 130 ? 3.326 38.438 -6.758 1 98.25 130 PHE B C 1
ATOM 6788 O O . PHE B 1 130 ? 4.148 38.594 -7.664 1 98.25 130 PHE B O 1
ATOM 6795 N N . THR B 1 131 ? 3.111 37.281 -6.125 1 98.12 131 THR B N 1
ATOM 6796 C CA . THR B 1 131 ? 3.725 36.031 -6.59 1 98.12 131 THR B CA 1
ATOM 6797 C C . THR B 1 131 ? 2.668 35.094 -7.133 1 98.12 131 THR B C 1
ATOM 6799 O O . THR B 1 131 ? 1.569 35 -6.582 1 98.12 131 THR B O 1
ATOM 6802 N N . LEU B 1 132 ? 2.916 34.5 -8.188 1 96.62 132 LEU B N 1
ATOM 6803 C CA . LEU B 1 132 ? 2.137 33.438 -8.844 1 96.62 132 LEU B CA 1
ATOM 6804 C C . LEU B 1 132 ? 3.043 32.344 -9.359 1 96.62 132 LEU B C 1
ATOM 6806 O O . LEU B 1 132 ? 3.932 32.562 -10.18 1 96.62 132 LEU B O 1
ATOM 6810 N N . GLY B 1 133 ? 2.828 31.156 -8.836 1 93.69 133 GLY B N 1
ATOM 6811 C CA . GLY B 1 133 ? 3.658 30.016 -9.219 1 93.69 133 GLY B CA 1
ATOM 6812 C C . GLY B 1 133 ? 5.113 30.188 -8.828 1 93.69 133 GLY B C 1
ATOM 6813 O O . GLY B 1 133 ? 6.012 29.766 -9.562 1 93.69 133 GLY B O 1
ATOM 6814 N N . GLY B 1 134 ? 5.355 30.906 -7.832 1 94.94 134 GLY B N 1
ATOM 6815 C CA . GLY B 1 134 ? 6.719 31.125 -7.359 1 94.94 134 GLY B CA 1
ATOM 6816 C C . GLY B 1 134 ? 7.473 32.156 -8.164 1 94.94 134 GLY B C 1
ATOM 6817 O O . GLY B 1 134 ? 8.703 32.219 -8.094 1 94.94 134 GLY B O 1
ATOM 6818 N N . GLN B 1 135 ? 6.754 32.906 -8.961 1 96.5 135 GLN B N 1
ATOM 6819 C CA . GLN B 1 135 ? 7.336 33.969 -9.766 1 96.5 135 GLN B CA 1
ATOM 6820 C C . GLN B 1 135 ? 6.828 35.344 -9.312 1 96.5 135 GLN B C 1
ATOM 6822 O O . GLN B 1 135 ? 5.695 35.469 -8.836 1 96.5 135 GLN B O 1
ATOM 6827 N N . LEU B 1 136 ? 7.672 36.281 -9.477 1 97.44 136 LEU B N 1
ATOM 6828 C CA . LEU B 1 136 ? 7.332 37.656 -9.047 1 97.44 136 LEU B CA 1
ATOM 6829 C C . LEU B 1 136 ? 6.727 38.438 -10.195 1 97.44 136 LEU B C 1
ATOM 6831 O O . LEU B 1 136 ? 7.262 38.438 -11.305 1 97.44 136 LEU B O 1
ATOM 6835 N N . HIS B 1 137 ? 5.656 39.094 -9.945 1 97.44 137 HIS B N 1
ATOM 6836 C CA . HIS B 1 137 ? 4.988 40 -10.891 1 97.44 137 HIS B CA 1
ATOM 6837 C C . HIS B 1 137 ? 4.695 41.344 -10.258 1 97.44 137 HIS B C 1
ATOM 6839 O O . HIS B 1 137 ? 4.605 41.469 -9.039 1 97.44 137 HIS B O 1
ATOM 6845 N N . ILE B 1 138 ? 4.582 42.344 -11.07 1 96.81 138 ILE B N 1
ATOM 6846 C CA . ILE B 1 138 ? 4.145 43.688 -10.648 1 96.81 138 ILE B CA 1
ATOM 6847 C C . ILE B 1 138 ? 2.973 44.125 -11.516 1 96.81 138 ILE B C 1
ATOM 6849 O O . ILE B 1 138 ? 3.059 44.125 -12.742 1 96.81 138 ILE B O 1
ATOM 6853 N N . ARG B 1 139 ? 1.933 44.406 -10.906 1 96.75 139 ARG B N 1
ATOM 6854 C CA . ARG B 1 139 ? 0.847 45.094 -11.578 1 96.75 139 ARG B CA 1
ATOM 6855 C C . ARG B 1 139 ? 1.059 46.625 -11.516 1 96.75 139 ARG B C 1
ATOM 6857 O O . ARG B 1 139 ? 1.043 47.219 -10.438 1 96.75 139 ARG B O 1
ATOM 6864 N N . GLU B 1 140 ? 1.087 47.188 -12.617 1 94.31 140 GLU B N 1
ATOM 6865 C CA . GLU B 1 140 ? 1.265 48.656 -12.695 1 94.31 140 GLU B CA 1
ATOM 6866 C C . GLU B 1 140 ? -0.041 49.375 -12.398 1 94.31 140 GLU B C 1
ATOM 6868 O O . GLU B 1 140 ? -1.106 48.75 -12.344 1 94.31 140 GLU B O 1
ATOM 6873 N N . ALA B 1 141 ? 0.085 50.688 -12.211 1 91.12 141 ALA B N 1
ATOM 6874 C CA . ALA B 1 141 ? -1.071 51.5 -11.867 1 91.12 141 ALA B CA 1
ATOM 6875 C C . ALA B 1 141 ? -2.131 51.438 -12.969 1 91.12 141 ALA B C 1
ATOM 6877 O O . ALA B 1 141 ? -3.328 51.531 -12.688 1 91.12 141 ALA B O 1
ATOM 6878 N N . ASP B 1 142 ? -1.715 51.219 -14.188 1 93.19 142 ASP B N 1
ATOM 6879 C CA . ASP B 1 142 ? -2.643 51.188 -15.312 1 93.19 142 ASP B CA 1
ATOM 6880 C C . ASP B 1 142 ? -3.23 49.781 -15.492 1 93.19 142 ASP B C 1
ATOM 6882 O O . ASP B 1 142 ? -4.043 49.562 -16.391 1 93.19 142 ASP B O 1
ATOM 6886 N N . GLY B 1 143 ? -2.73 48.906 -14.711 1 94 143 GLY B N 1
ATOM 6887 C CA . GLY B 1 143 ? -3.307 47.562 -14.758 1 94 143 GLY B CA 1
ATOM 6888 C C . GLY B 1 143 ? -2.43 46.562 -15.477 1 94 143 GLY B C 1
ATOM 6889 O O . GLY B 1 143 ? -2.662 45.344 -15.398 1 94 143 GLY B O 1
ATOM 6890 N N . LYS B 1 144 ? -1.418 47.062 -16.172 1 95.06 144 LYS B N 1
ATOM 6891 C CA . LYS B 1 144 ? -0.518 46.156 -16.891 1 95.06 144 LYS B CA 1
ATOM 6892 C C . LYS B 1 144 ? 0.289 45.312 -15.906 1 95.06 144 LYS B C 1
ATOM 6894 O O . LYS B 1 144 ? 0.769 45.812 -14.891 1 95.06 144 LYS B O 1
ATOM 6899 N N . ILE B 1 145 ? 0.365 44.062 -16.125 1 95.94 145 ILE B N 1
ATOM 6900 C CA . ILE B 1 145 ? 1.12 43.156 -15.281 1 95.94 145 ILE B CA 1
ATOM 6901 C C . ILE B 1 145 ? 2.43 42.75 -15.977 1 95.94 145 ILE B C 1
ATOM 6903 O O . ILE B 1 145 ? 2.432 42.344 -17.141 1 95.94 145 ILE B O 1
ATOM 6907 N N . VAL B 1 146 ? 3.529 42.844 -15.312 1 94.94 146 VAL B N 1
ATOM 6908 C CA . VAL B 1 146 ? 4.84 42.5 -15.852 1 94.94 146 VAL B CA 1
ATOM 6909 C C . VAL B 1 146 ? 5.527 41.5 -14.93 1 94.94 146 VAL B C 1
ATOM 6911 O O . VAL B 1 146 ? 5.441 41.594 -13.703 1 94.94 146 VAL B O 1
ATOM 6914 N N . LYS B 1 147 ? 6.117 40.531 -15.523 1 94.81 147 LYS B N 1
ATOM 6915 C CA . LYS B 1 147 ? 6.953 39.594 -14.781 1 94.81 147 LYS B CA 1
ATOM 6916 C C . LYS B 1 147 ? 8.336 40.188 -14.516 1 94.81 147 LYS B C 1
ATOM 6918 O O . LYS B 1 147 ? 8.953 40.75 -15.414 1 94.81 147 LYS B O 1
ATOM 6923 N N . VAL B 1 148 ? 8.773 40.156 -13.273 1 95.62 148 VAL B N 1
ATOM 6924 C CA . VAL B 1 148 ? 10.102 40.625 -12.93 1 95.62 148 VAL B CA 1
ATOM 6925 C C . VAL B 1 148 ? 10.898 39.531 -12.234 1 95.62 148 VAL B C 1
ATOM 6927 O O . VAL B 1 148 ? 10.32 38.562 -11.734 1 95.62 148 VAL B O 1
ATOM 6930 N N . GLU B 1 149 ? 12.242 39.656 -12.227 1 95.25 149 GLU B N 1
ATOM 6931 C CA . GLU B 1 149 ? 13.133 38.656 -11.641 1 95.25 149 GLU B CA 1
ATOM 6932 C C . GLU B 1 149 ? 12.891 37.281 -12.227 1 95.25 149 GLU B C 1
ATOM 6934 O O . GLU B 1 149 ? 12.727 36.312 -11.492 1 95.25 149 GLU B O 1
ATOM 6939 N N . GLY B 1 150 ? 12.773 37.188 -13.469 1 93.56 150 GLY B N 1
ATOM 6940 C CA . GLY B 1 150 ? 12.398 35.969 -14.172 1 93.56 150 GLY B CA 1
ATOM 6941 C C . GLY B 1 150 ? 13.414 34.875 -14.031 1 93.56 150 GLY B C 1
ATOM 6942 O O . GLY B 1 150 ? 13.109 33.688 -14.273 1 93.56 150 GLY B O 1
ATOM 6943 N N . ASP B 1 151 ? 14.57 35.156 -13.641 1 92.81 151 ASP B N 1
ATOM 6944 C CA . ASP B 1 151 ? 15.641 34.156 -13.508 1 92.81 151 ASP B CA 1
ATOM 6945 C C . ASP B 1 151 ? 15.539 33.438 -12.18 1 92.81 151 ASP B C 1
ATOM 6947 O O . ASP B 1 151 ? 16.266 32.469 -11.945 1 92.81 151 ASP B O 1
ATOM 6951 N N . LYS B 1 152 ? 14.664 33.906 -11.297 1 94.31 152 LYS B N 1
ATOM 6952 C CA . LYS B 1 152 ? 14.531 33.281 -9.977 1 94.31 152 LYS B CA 1
ATOM 6953 C C . LYS B 1 152 ? 13.266 32.438 -9.875 1 94.31 152 LYS B C 1
ATOM 6955 O O . LYS B 1 152 ? 12.297 32.688 -10.609 1 94.31 152 LYS B O 1
ATOM 6960 N N . ARG B 1 153 ? 13.305 31.469 -8.945 1 93.94 153 ARG B N 1
ATOM 6961 C CA . ARG B 1 153 ? 12.172 30.594 -8.672 1 93.94 153 ARG B CA 1
ATOM 6962 C C . ARG B 1 153 ? 11.906 30.516 -7.168 1 93.94 153 ARG B C 1
ATOM 6964 O O . ARG B 1 153 ? 12.711 30.984 -6.363 1 93.94 153 ARG B O 1
ATOM 6971 N N . GLY B 1 154 ? 10.703 30 -6.898 1 95.69 154 GLY B N 1
ATOM 6972 C CA . GLY B 1 154 ? 10.344 29.828 -5.496 1 95.69 154 GLY B CA 1
ATOM 6973 C C . GLY B 1 154 ? 10.281 31.141 -4.738 1 95.69 154 GLY B C 1
ATOM 6974 O O . GLY B 1 154 ? 10.703 31.219 -3.582 1 95.69 154 GLY B O 1
ATOM 6975 N N . ILE B 1 155 ? 9.93 32.188 -5.375 1 97.56 155 ILE B N 1
ATOM 6976 C CA . ILE B 1 155 ? 9.852 33.5 -4.742 1 97.56 155 ILE B CA 1
ATOM 6977 C C . ILE B 1 155 ? 8.695 33.531 -3.754 1 97.56 155 ILE B C 1
ATOM 6979 O O . ILE B 1 155 ? 7.582 33.125 -4.078 1 97.56 155 ILE B O 1
ATOM 6983 N N . ARG B 1 156 ? 8.961 34.062 -2.582 1 97.44 156 ARG B N 1
ATOM 6984 C CA . ARG B 1 156 ? 7.984 34.094 -1.502 1 97.44 156 ARG B CA 1
ATOM 6985 C C . ARG B 1 156 ? 8.359 35.125 -0.457 1 97.44 156 ARG B C 1
ATOM 6987 O O . ARG B 1 156 ? 9.438 35.719 -0.519 1 97.44 156 ARG B O 1
ATOM 6994 N N . LYS B 1 157 ? 7.449 35.438 0.456 1 97.88 157 LYS B N 1
ATOM 6995 C CA . LYS B 1 157 ? 7.609 36.312 1.598 1 97.88 157 LYS B CA 1
ATOM 6996 C C . LYS B 1 157 ? 7.941 37.75 1.141 1 97.88 157 LYS B C 1
ATOM 6998 O O . LYS B 1 157 ? 8.938 38.312 1.581 1 97.88 157 LYS B O 1
ATOM 7003 N N . LEU B 1 158 ? 7.148 38.344 0.377 1 98.38 158 LEU B N 1
ATOM 7004 C CA . LEU B 1 158 ? 7.301 39.719 -0.054 1 98.38 158 LEU B CA 1
ATOM 7005 C C . LEU B 1 158 ? 7.074 40.688 1.111 1 98.38 158 LEU B C 1
ATOM 7007 O O . LEU B 1 158 ? 6.113 40.531 1.87 1 98.38 158 LEU B O 1
ATOM 7011 N N . ALA B 1 159 ? 7.953 41.594 1.242 1 97.25 159 ALA B N 1
ATOM 7012 C CA . ALA B 1 159 ? 7.766 42.656 2.232 1 97.25 159 ALA B CA 1
ATOM 7013 C C . ALA B 1 159 ? 8.398 43.969 1.763 1 97.25 159 ALA B C 1
ATOM 7015 O O . ALA B 1 159 ? 9.531 43.969 1.276 1 97.25 159 ALA B O 1
ATOM 7016 N N . VAL B 1 160 ? 7.711 45.031 1.892 1 96.31 160 VAL B N 1
ATOM 7017 C CA . VAL B 1 160 ? 8.195 46.344 1.501 1 96.31 160 VAL B CA 1
ATOM 7018 C C . VAL B 1 160 ? 8.836 47.031 2.703 1 96.31 160 VAL B C 1
ATOM 7020 O O . VAL B 1 160 ? 8.375 46.875 3.836 1 96.31 160 VAL B O 1
ATOM 7023 N N . SER B 1 161 ? 9.906 47.812 2.385 1 95.31 161 SER B N 1
ATOM 7024 C CA . SER B 1 161 ? 10.562 48.562 3.451 1 95.31 161 SER B CA 1
ATOM 7025 C C . SER B 1 161 ? 9.633 49.594 4.043 1 95.31 161 SER B C 1
ATOM 7027 O O . SER B 1 161 ? 8.695 50.062 3.383 1 95.31 161 SER B O 1
ATOM 7029 N N . PRO B 1 162 ? 9.914 49.969 5.301 1 91.25 162 PRO B N 1
ATOM 7030 C CA . PRO B 1 162 ? 9.039 50.938 5.961 1 91.25 162 PRO B CA 1
ATOM 7031 C C . PRO B 1 162 ? 8.891 52.25 5.168 1 91.25 162 PRO B C 1
ATOM 7033 O O . PRO B 1 162 ? 7.832 52.875 5.207 1 91.25 162 PRO B O 1
ATOM 7036 N N . ASP B 1 163 ? 9.891 52.594 4.406 1 88.56 163 ASP B N 1
ATOM 7037 C CA . ASP B 1 163 ? 9.836 53.844 3.633 1 88.56 163 ASP B CA 1
ATOM 7038 C C . ASP B 1 163 ? 9.211 53.594 2.258 1 88.56 163 ASP B C 1
ATOM 7040 O O . ASP B 1 163 ? 9.094 54.531 1.457 1 88.56 163 ASP B O 1
ATOM 7044 N N . GLY B 1 164 ? 8.977 52.344 1.944 1 90.81 164 GLY B N 1
ATOM 7045 C CA . GLY B 1 164 ? 8.312 52 0.698 1 90.81 164 GLY B CA 1
ATOM 7046 C C . GLY B 1 164 ? 9.258 51.938 -0.485 1 90.81 164 GLY B C 1
ATOM 7047 O O . GLY B 1 164 ? 8.844 51.656 -1.605 1 90.81 164 GLY B O 1
ATOM 7048 N N . GLY B 1 165 ? 10.469 52.094 -0.26 1 91.5 165 GLY B N 1
ATOM 7049 C CA . GLY B 1 165 ? 11.391 52.281 -1.368 1 91.5 165 GLY B CA 1
ATOM 7050 C C . GLY B 1 165 ? 11.977 50.969 -1.873 1 91.5 165 GLY B C 1
ATOM 7051 O O . GLY B 1 165 ? 12.531 50.906 -2.973 1 91.5 165 GLY B O 1
ATOM 7052 N N . ARG B 1 166 ? 11.883 50 -1.06 1 95.31 166 ARG B N 1
ATOM 7053 C CA . ARG B 1 166 ? 12.5 48.75 -1.418 1 95.31 166 ARG B CA 1
ATOM 7054 C C . ARG B 1 166 ? 11.539 47.562 -1.214 1 95.31 166 ARG B C 1
ATOM 7056 O O . ARG B 1 166 ? 10.68 47.625 -0.328 1 95.31 166 ARG B O 1
ATOM 7063 N N . LEU B 1 167 ? 11.656 46.531 -2.055 1 96.88 167 LEU B N 1
ATOM 7064 C CA . LEU B 1 167 ? 10.945 45.25 -1.934 1 96.88 167 LEU B CA 1
ATOM 7065 C C . LEU B 1 167 ? 11.906 44.125 -1.647 1 96.88 167 LEU B C 1
ATOM 7067 O O . LEU B 1 167 ? 12.812 43.844 -2.443 1 96.88 167 LEU B O 1
ATOM 7071 N N . ALA B 1 168 ? 11.742 43.469 -0.54 1 98.19 168 ALA B N 1
ATOM 7072 C CA . ALA B 1 168 ? 12.531 42.281 -0.2 1 98.19 168 ALA B CA 1
ATOM 7073 C C . ALA B 1 168 ? 11.727 41 -0.444 1 98.19 168 ALA B C 1
ATOM 7075 O O . ALA B 1 168 ? 10.492 41.031 -0.378 1 98.19 168 ALA B O 1
ATOM 7076 N N . PHE B 1 169 ? 12.383 39.938 -0.791 1 98.38 169 PHE B N 1
ATOM 7077 C CA . PHE B 1 169 ? 11.75 38.625 -0.98 1 98.38 169 PHE B CA 1
ATOM 7078 C C . PHE B 1 169 ? 12.773 37.5 -0.83 1 98.38 169 PHE B C 1
ATOM 7080 O O . PHE B 1 169 ? 13.977 37.75 -0.824 1 98.38 169 PHE B O 1
ATOM 7087 N N . LEU B 1 170 ? 12.305 36.312 -0.628 1 98.12 170 LEU B N 1
ATOM 7088 C CA . LEU B 1 170 ? 13.125 35.125 -0.651 1 98.12 170 LEU B CA 1
ATOM 7089 C C . LEU B 1 170 ? 12.992 34.406 -1.985 1 98.12 170 LEU B C 1
ATOM 7091 O O . LEU B 1 170 ? 11.906 34.375 -2.58 1 98.12 170 LEU B O 1
ATOM 7095 N N . ALA B 1 171 ? 14.031 33.781 -2.451 1 97.5 171 ALA B N 1
ATOM 7096 C CA . ALA B 1 171 ? 14.031 32.938 -3.645 1 97.5 171 ALA B CA 1
ATOM 7097 C C . ALA B 1 171 ? 14.805 31.641 -3.402 1 97.5 171 ALA B C 1
ATOM 7099 O O . ALA B 1 171 ? 15.711 31.609 -2.564 1 97.5 171 ALA B O 1
ATOM 7100 N N . ALA B 1 172 ? 14.43 30.656 -4.109 1 95.69 172 ALA B N 1
ATOM 7101 C CA . ALA B 1 172 ? 15.125 29.375 -4.027 1 95.69 172 ALA B CA 1
ATOM 7102 C C . ALA B 1 172 ? 16.578 29.516 -4.453 1 95.69 172 ALA B C 1
ATOM 7104 O O . ALA B 1 172 ? 16.938 30.453 -5.176 1 95.69 172 ALA B O 1
ATOM 7105 N N . ALA B 1 173 ? 17.328 28.547 -3.99 1 92.56 173 ALA B N 1
ATOM 7106 C CA . ALA B 1 173 ? 18.719 28.5 -4.43 1 92.56 173 ALA B CA 1
ATOM 7107 C C . ALA B 1 173 ? 18.828 28 -5.867 1 92.56 173 ALA B C 1
ATOM 7109 O O . ALA B 1 173 ? 17.984 27.219 -6.316 1 92.56 173 ALA B O 1
ATOM 7110 N N . PRO B 1 174 ? 19.797 28.438 -6.555 1 86.25 174 PRO B N 1
ATOM 7111 C CA . PRO B 1 174 ? 19.969 27.969 -7.934 1 86.25 174 PRO B CA 1
ATOM 7112 C C . PRO B 1 174 ? 20.078 26.453 -8.031 1 86.25 174 PRO B C 1
ATOM 7114 O O . PRO B 1 174 ? 19.641 25.859 -9.016 1 86.25 174 PRO B O 1
ATOM 7117 N N . ASN B 1 175 ? 20.688 25.828 -7.062 1 83.31 175 ASN B N 1
ATOM 7118 C CA . ASN B 1 175 ? 20.828 24.375 -7.016 1 83.31 175 ASN B CA 1
ATOM 7119 C C . ASN B 1 175 ? 19.734 23.719 -6.188 1 83.31 175 ASN B C 1
ATOM 7121 O O . ASN B 1 175 ? 19.906 22.609 -5.676 1 83.31 175 ASN B O 1
ATOM 7125 N N . GLY B 1 176 ? 18.75 24.469 -6.086 1 80.81 176 GLY B N 1
ATOM 7126 C CA . GLY B 1 176 ? 17.625 23.938 -5.328 1 80.81 176 GLY B CA 1
ATOM 7127 C C . GLY B 1 176 ? 17.031 22.688 -5.945 1 80.81 176 GLY B C 1
ATOM 7128 O O . GLY B 1 176 ? 17.109 22.484 -7.16 1 80.81 176 GLY B O 1
ATOM 7129 N N . SER B 1 177 ? 16.625 21.75 -5.07 1 80.88 177 SER B N 1
ATOM 7130 C CA . SER B 1 177 ? 15.953 20.516 -5.465 1 80.88 177 SER B CA 1
ATOM 7131 C C . SER B 1 177 ? 14.602 20.375 -4.773 1 80.88 177 SER B C 1
ATOM 7133 O O . SER B 1 177 ? 14.266 21.156 -3.883 1 80.88 177 SER B O 1
ATOM 7135 N N . PRO B 1 178 ? 13.742 19.484 -5.246 1 75.19 178 PRO B N 1
ATOM 7136 C CA . PRO B 1 178 ? 12.477 19.219 -4.555 1 75.19 178 PRO B CA 1
ATOM 7137 C C . PRO B 1 178 ? 12.672 18.828 -3.094 1 75.19 178 PRO B C 1
ATOM 7139 O O . PRO B 1 178 ? 11.773 19.031 -2.271 1 75.19 178 PRO B O 1
ATOM 7142 N N . VAL B 1 179 ? 13.805 18.359 -2.789 1 82.19 179 VAL B N 1
ATOM 7143 C CA . VAL B 1 179 ? 14.109 17.922 -1.431 1 82.19 179 VAL B CA 1
ATOM 7144 C C . VAL B 1 179 ? 14.453 19.125 -0.564 1 82.19 179 VAL B C 1
ATOM 7146 O O . VAL B 1 179 ? 14.086 19.188 0.611 1 82.19 179 VAL B O 1
ATOM 7149 N N . ALA B 1 180 ? 15.109 20.078 -1.196 1 85.62 180 ALA B N 1
ATOM 7150 C CA . ALA B 1 180 ? 15.539 21.312 -0.541 1 85.62 180 ALA B CA 1
ATOM 7151 C C . ALA B 1 180 ? 15.57 22.484 -1.527 1 85.62 180 ALA B C 1
ATOM 7153 O O . ALA B 1 180 ? 16.453 22.562 -2.381 1 85.62 180 ALA B O 1
ATOM 7154 N N . ALA B 1 181 ? 14.562 23.359 -1.323 1 83.62 181 ALA B N 1
ATOM 7155 C CA . ALA B 1 181 ? 14.477 24.469 -2.27 1 83.62 181 ALA B CA 1
ATOM 7156 C C . ALA B 1 181 ? 15.477 25.562 -1.91 1 83.62 181 ALA B C 1
ATOM 7158 O O . ALA B 1 181 ? 15.883 26.344 -2.773 1 83.62 181 ALA B O 1
ATOM 7159 N N . GLY B 1 182 ? 15.836 25.672 -0.716 1 90.75 182 GLY B N 1
ATOM 7160 C CA . GLY B 1 182 ? 16.672 26.75 -0.23 1 90.75 182 GLY B CA 1
ATOM 7161 C C . GLY B 1 182 ? 15.891 28.016 0.069 1 90.75 182 GLY B C 1
ATOM 7162 O O . GLY B 1 182 ? 14.664 27.984 0.228 1 90.75 182 GLY B O 1
ATOM 7163 N N . GLY B 1 183 ? 16.656 29.141 0.224 1 96.06 183 GLY B N 1
ATOM 7164 C CA . GLY B 1 183 ? 16.125 30.469 0.527 1 96.06 183 GLY B CA 1
ATOM 7165 C C . GLY B 1 183 ? 17.203 31.531 0.619 1 96.06 183 GLY B C 1
ATOM 7166 O O . GLY B 1 183 ? 18.031 31.516 1.53 1 96.06 183 GLY B O 1
ATOM 7167 N N . GLN B 1 184 ? 17.172 32.375 -0.403 1 97.38 184 GLN B N 1
ATOM 7168 C CA . GLN B 1 184 ? 18.078 33.531 -0.43 1 97.38 184 GLN B CA 1
ATOM 7169 C C . GLN B 1 184 ? 17.297 34.844 -0.312 1 97.38 184 GLN B C 1
ATOM 7171 O O . GLN B 1 184 ? 16.203 34.969 -0.864 1 97.38 184 GLN B O 1
ATOM 7176 N N . LEU B 1 185 ? 17.906 35.719 0.441 1 98.25 185 LEU B N 1
ATOM 7177 C CA . LEU B 1 185 ? 17.25 37 0.672 1 98.25 185 LEU B CA 1
ATOM 7178 C C . LEU B 1 185 ? 17.703 38.031 -0.367 1 98.25 185 LEU B C 1
ATOM 7180 O O . LEU B 1 185 ? 18.891 38.344 -0.484 1 98.25 185 LEU B O 1
ATOM 7184 N N . TRP B 1 186 ? 16.766 38.562 -1.086 1 97.56 186 TRP B N 1
ATOM 7185 C CA . TRP B 1 186 ? 17 39.531 -2.145 1 97.56 186 TRP B CA 1
ATOM 7186 C C . TRP B 1 186 ? 16.25 40.844 -1.864 1 97.56 186 TRP B C 1
ATOM 7188 O O . TRP B 1 186 ? 15.219 40.844 -1.188 1 97.56 186 TRP B O 1
ATOM 7198 N N . VAL B 1 187 ? 16.781 41.938 -2.402 1 97.25 187 VAL B N 1
ATOM 7199 C CA . VAL B 1 187 ? 16.109 43.219 -2.311 1 97.25 187 VAL B CA 1
ATOM 7200 C C . VAL B 1 187 ? 16.188 43.938 -3.66 1 97.25 187 VAL B C 1
ATOM 7202 O O . VAL B 1 187 ? 17.219 43.875 -4.344 1 97.25 187 VAL B O 1
ATOM 7205 N N . ARG B 1 188 ? 15.141 44.531 -4.016 1 95.69 188 ARG B N 1
ATOM 7206 C CA . ARG B 1 188 ? 15.109 45.375 -5.215 1 95.69 188 ARG B CA 1
ATOM 7207 C C . ARG B 1 188 ? 14.469 46.719 -4.93 1 95.69 188 ARG B C 1
ATOM 7209 O O . ARG B 1 188 ? 13.734 46.875 -3.953 1 95.69 188 ARG B O 1
ATOM 7216 N N . ASP B 1 189 ? 14.758 47.625 -5.836 1 94 189 ASP B N 1
ATOM 7217 C CA . ASP B 1 189 ? 14.07 48.906 -5.758 1 94 189 ASP B CA 1
ATOM 7218 C C . ASP B 1 189 ? 12.594 48.781 -6.102 1 94 189 ASP B C 1
ATOM 7220 O O . ASP B 1 189 ? 12.242 48.188 -7.129 1 94 189 ASP B O 1
ATOM 7224 N N . ALA B 1 190 ? 11.766 49.312 -5.258 1 92.12 190 ALA B N 1
ATOM 7225 C CA . ALA B 1 190 ? 10.32 49.188 -5.441 1 92.12 190 ALA B CA 1
ATOM 7226 C C . ALA B 1 190 ? 9.859 49.875 -6.715 1 92.12 190 ALA B C 1
ATOM 7228 O O . ALA B 1 190 ? 8.859 49.5 -7.324 1 92.12 190 ALA B O 1
ATOM 7229 N N . ALA B 1 191 ? 10.594 50.812 -7.133 1 89.31 191 ALA B N 1
ATOM 7230 C CA . ALA B 1 191 ? 10.219 51.594 -8.297 1 89.31 191 ALA B CA 1
ATOM 7231 C C . ALA B 1 191 ? 10.844 51.031 -9.57 1 89.31 191 ALA B C 1
ATOM 7233 O O . ALA B 1 191 ? 10.484 51.438 -10.68 1 89.31 191 ALA B O 1
ATOM 7234 N N . ALA B 1 192 ? 11.688 50.125 -9.359 1 84.56 192 ALA B N 1
ATOM 7235 C CA . ALA B 1 192 ? 12.445 49.625 -10.5 1 84.56 192 ALA B CA 1
ATOM 7236 C C . ALA B 1 192 ? 11.562 48.812 -11.438 1 84.56 192 ALA B C 1
ATOM 7238 O O . ALA B 1 192 ? 10.68 48.062 -10.984 1 84.56 192 ALA B O 1
ATOM 7239 N N . GLY B 1 193 ? 11.742 48.938 -12.75 1 76.31 193 GLY B N 1
ATOM 7240 C CA . GLY B 1 193 ? 11 48.188 -13.742 1 76.31 193 GLY B CA 1
ATOM 7241 C C . GLY B 1 193 ? 11.617 46.844 -14.062 1 76.31 193 GLY B C 1
ATOM 7242 O O . GLY B 1 193 ? 12.406 46.312 -13.273 1 76.31 193 GLY B O 1
ATOM 7243 N N . GLU B 1 194 ? 11.289 46.25 -15.148 1 75.12 194 GLU B N 1
ATOM 7244 C CA . GLU B 1 194 ? 11.641 44.875 -15.57 1 75.12 194 GLU B CA 1
ATOM 7245 C C . GLU B 1 194 ? 13.148 44.75 -15.742 1 75.12 194 GLU B C 1
ATOM 7247 O O . GLU B 1 194 ? 13.711 43.656 -15.469 1 75.12 194 GLU B O 1
ATOM 7252 N N . GLY B 1 195 ? 13.781 45.719 -16.094 1 78 195 GLY B N 1
ATOM 7253 C CA . GLY B 1 195 ? 15.18 45.562 -16.453 1 78 195 GLY B CA 1
ATOM 7254 C C . GLY B 1 195 ? 16.125 45.656 -15.281 1 78 195 GLY B C 1
ATOM 7255 O O . GLY B 1 195 ? 17.297 45.281 -15.375 1 78 195 GLY B O 1
ATOM 7256 N N . ALA B 1 196 ? 15.688 45.969 -14.117 1 83.69 196 ALA B N 1
ATOM 7257 C CA . ALA B 1 196 ? 16.547 46.094 -12.945 1 83.69 196 ALA B CA 1
ATOM 7258 C C . ALA B 1 196 ? 16.547 44.844 -12.102 1 83.69 196 ALA B C 1
ATOM 7260 O O . ALA B 1 196 ? 15.484 44.281 -11.812 1 83.69 196 ALA B O 1
ATOM 7261 N N . ALA B 1 197 ? 17.781 44.438 -11.711 1 89 197 ALA B N 1
ATOM 7262 C CA . ALA B 1 197 ? 17.906 43.188 -10.969 1 89 197 ALA B CA 1
ATOM 7263 C C . ALA B 1 197 ? 17.984 43.438 -9.469 1 89 197 ALA B C 1
ATOM 7265 O O . ALA B 1 197 ? 18.547 44.438 -9.023 1 89 197 ALA B O 1
ATOM 7266 N N . ALA B 1 198 ? 17.375 42.562 -8.758 1 95.19 198 ALA B N 1
ATOM 7267 C CA . ALA B 1 198 ? 17.5 42.562 -7.301 1 95.19 198 ALA B CA 1
ATOM 7268 C C . ALA B 1 198 ? 18.938 42.25 -6.871 1 95.19 198 ALA B C 1
ATOM 7270 O O . ALA B 1 198 ? 19.703 41.688 -7.645 1 95.19 198 ALA B O 1
ATOM 7271 N N . THR B 1 199 ? 19.266 42.656 -5.738 1 95 199 THR B N 1
ATOM 7272 C CA . THR B 1 199 ? 20.547 42.344 -5.129 1 95 199 THR B CA 1
ATOM 7273 C C . THR B 1 199 ? 20.391 41.344 -3.998 1 95 199 THR B C 1
ATOM 7275 O O . THR B 1 199 ? 19.516 41.469 -3.152 1 95 199 THR B O 1
ATOM 7278 N N . ARG B 1 200 ? 21.25 40.375 -3.994 1 95.5 200 ARG B N 1
ATOM 7279 C CA . ARG B 1 200 ? 21.234 39.406 -2.904 1 95.5 200 ARG B CA 1
ATOM 7280 C C . ARG B 1 200 ? 21.859 39.969 -1.642 1 95.5 200 ARG B C 1
ATOM 7282 O O . ARG B 1 200 ? 22.984 40.5 -1.682 1 95.5 200 ARG B O 1
ATOM 7289 N N . LEU B 1 201 ? 21.219 39.844 -0.568 1 96.81 201 LEU B N 1
ATOM 7290 C CA . LEU B 1 201 ? 21.734 40.406 0.685 1 96.81 201 LEU B CA 1
ATOM 7291 C C . LEU B 1 201 ? 22.281 39.281 1.58 1 96.81 201 LEU B C 1
ATOM 7293 O O . LEU B 1 201 ? 23.219 39.531 2.344 1 96.81 201 LEU B O 1
ATOM 7297 N N . ALA B 1 202 ? 21.609 38.156 1.583 1 96.31 202 ALA B N 1
ATOM 7298 C CA . ALA B 1 202 ? 21.984 37.031 2.439 1 96.31 202 ALA B CA 1
ATOM 7299 C C . ALA B 1 202 ? 21.547 35.688 1.841 1 96.31 202 ALA B C 1
ATOM 7301 O O . ALA B 1 202 ? 20.672 35.656 0.964 1 96.31 202 ALA B O 1
ATOM 7302 N N . GLY B 1 203 ? 22.141 34.625 2.375 1 93.94 203 GLY B N 1
ATOM 7303 C CA . GLY B 1 203 ? 21.812 33.281 1.938 1 93.94 203 GLY B CA 1
ATOM 7304 C C . GLY B 1 203 ? 22.984 32.562 1.293 1 93.94 203 GLY B C 1
ATOM 7305 O O . GLY B 1 203 ? 24.031 33.156 1.063 1 93.94 203 GLY B O 1
ATOM 7306 N N . SER B 1 204 ? 22.703 31.25 1.043 1 93.94 204 SER B N 1
ATOM 7307 C CA . SER B 1 204 ? 23.734 30.375 0.514 1 93.94 204 SER B CA 1
ATOM 7308 C C . SER B 1 204 ? 23.281 29.688 -0.771 1 93.94 204 SER B C 1
ATOM 7310 O O . SER B 1 204 ? 22.078 29.609 -1.049 1 93.94 204 SER B O 1
ATOM 7312 N N . ASP B 1 205 ? 24.266 29.234 -1.529 1 94.38 205 ASP B N 1
ATOM 7313 C CA . ASP B 1 205 ? 23.953 28.422 -2.701 1 94.38 205 ASP B CA 1
ATOM 7314 C C . ASP B 1 205 ? 23.641 26.984 -2.303 1 94.38 205 ASP B C 1
ATOM 7316 O O . ASP B 1 205 ? 23.062 26.234 -3.092 1 94.38 205 ASP B O 1
ATOM 7320 N N . ASP B 1 206 ? 24.109 26.609 -1.123 1 94.75 206 ASP B N 1
ATOM 7321 C CA . ASP B 1 206 ? 23.672 25.328 -0.584 1 94.75 206 ASP B CA 1
ATOM 7322 C C . ASP B 1 206 ? 22.203 25.375 -0.172 1 94.75 206 ASP B C 1
ATOM 7324 O O . ASP B 1 206 ? 21.844 26.078 0.772 1 94.75 206 ASP B O 1
ATOM 7328 N N . PRO B 1 207 ? 21.391 24.578 -0.84 1 95.44 207 PRO B N 1
ATOM 7329 C CA . PRO B 1 207 ? 19.953 24.672 -0.571 1 95.44 207 PRO B CA 1
ATOM 7330 C C . PRO B 1 207 ? 19.594 24.219 0.845 1 95.44 207 PRO B C 1
ATOM 7332 O O . PRO B 1 207 ? 18.484 24.484 1.311 1 95.44 207 PRO B O 1
ATOM 7335 N N . LYS B 1 208 ? 20.5 23.578 1.535 1 96 208 LYS B N 1
ATOM 7336 C CA . LYS B 1 208 ? 20.203 23.125 2.893 1 96 208 LYS B CA 1
ATOM 7337 C C . LYS B 1 208 ? 20.609 24.172 3.92 1 96 208 LYS B C 1
ATOM 7339 O O . LYS B 1 208 ? 20.391 24 5.121 1 96 208 LYS B O 1
ATOM 7344 N N . LEU B 1 209 ? 21.297 25.234 3.521 1 96.56 209 LEU B N 1
ATOM 7345 C CA . LEU B 1 209 ? 21.562 26.438 4.297 1 96.56 209 LEU B CA 1
ATOM 7346 C C . LEU B 1 209 ? 20.766 27.625 3.752 1 96.56 209 LEU B C 1
ATOM 7348 O O . LEU B 1 209 ? 21.172 28.25 2.77 1 96.56 209 LEU B O 1
ATOM 7352 N N . TYR B 1 210 ? 19.688 27.953 4.41 1 96.81 210 TYR B N 1
ATOM 7353 C CA . TYR B 1 210 ? 18.75 28.844 3.736 1 96.81 210 TYR B CA 1
ATOM 7354 C C . TYR B 1 210 ? 18.125 29.828 4.723 1 96.81 210 TYR B C 1
ATOM 7356 O O . TYR B 1 210 ? 18.062 29.547 5.922 1 96.81 210 TYR B O 1
ATOM 7364 N N . ILE B 1 211 ? 17.703 30.984 4.23 1 98 211 ILE B N 1
ATOM 7365 C CA . ILE B 1 211 ? 16.938 31.969 4.988 1 98 211 ILE B CA 1
ATOM 7366 C C . ILE B 1 211 ? 15.469 31.531 5.047 1 98 211 ILE B C 1
ATOM 7368 O O . ILE B 1 211 ? 14.812 31.391 4.008 1 98 211 ILE B O 1
ATOM 7372 N N . GLU B 1 212 ? 15.016 31.391 6.219 1 96.44 212 GLU B N 1
ATOM 7373 C CA . GLU B 1 212 ? 13.648 30.906 6.426 1 96.44 212 GLU B CA 1
ATOM 7374 C C . GLU B 1 212 ? 12.672 32.062 6.566 1 96.44 212 GLU B C 1
ATOM 7376 O O . GLU B 1 212 ? 11.508 31.969 6.176 1 96.44 212 GLU B O 1
ATOM 7381 N N . ASP B 1 213 ? 13.141 33.094 7.195 1 97.5 213 ASP B N 1
ATOM 7382 C CA . ASP B 1 213 ? 12.305 34.25 7.5 1 97.5 213 ASP B CA 1
ATOM 7383 C C . ASP B 1 213 ? 13.156 35.5 7.668 1 97.5 213 ASP B C 1
ATOM 7385 O O . ASP B 1 213 ? 14.375 35.438 7.832 1 97.5 213 ASP B O 1
ATOM 7389 N N . TYR B 1 214 ? 12.5 36.688 7.559 1 98.31 214 TYR B N 1
ATOM 7390 C CA . TYR B 1 214 ? 13.203 37.938 7.766 1 98.31 214 TYR B CA 1
ATOM 7391 C C . TYR B 1 214 ? 12.234 39.031 8.172 1 98.31 214 TYR B C 1
ATOM 7393 O O . TYR B 1 214 ? 11.023 38.906 8 1 98.31 214 TYR B O 1
ATOM 7401 N N . LYS B 1 215 ? 12.789 40.125 8.75 1 97.56 215 LYS B N 1
ATOM 7402 C CA . LYS B 1 215 ? 12.039 41.312 9.188 1 97.56 215 LYS B CA 1
ATOM 7403 C C . LYS B 1 215 ? 12.836 42.594 8.945 1 97.56 215 LYS B C 1
ATOM 7405 O O . LYS B 1 215 ? 14.016 42.656 9.297 1 97.56 215 LYS B O 1
ATOM 7410 N N . TRP B 1 216 ? 12.203 43.594 8.367 1 97.25 216 TRP B N 1
ATOM 7411 C CA . TRP B 1 216 ? 12.836 44.906 8.172 1 97.25 216 TRP B CA 1
ATOM 7412 C C . TRP B 1 216 ? 13.086 45.594 9.508 1 97.25 216 TRP B C 1
ATOM 7414 O O . TRP B 1 216 ? 12.242 45.531 10.414 1 97.25 216 TRP B O 1
ATOM 7424 N N . ALA B 1 217 ? 14.219 46.281 9.578 1 96.19 217 ALA B N 1
ATOM 7425 C CA . ALA B 1 217 ? 14.383 47.281 10.633 1 96.19 217 ALA B CA 1
ATOM 7426 C C . ALA B 1 217 ? 13.461 48.469 10.414 1 96.19 217 ALA B C 1
ATOM 7428 O O . ALA B 1 217 ? 13.148 48.812 9.273 1 96.19 217 ALA B O 1
ATOM 7429 N N . ASP B 1 218 ? 13.125 49.156 11.516 1 92.56 218 ASP B N 1
ATOM 7430 C CA . ASP B 1 218 ? 12.242 50.312 11.414 1 92.56 218 ASP B CA 1
ATOM 7431 C C . ASP B 1 218 ? 12.875 51.406 10.547 1 92.56 218 ASP B C 1
ATOM 7433 O O . ASP B 1 218 ? 12.164 52.156 9.852 1 92.56 218 ASP B O 1
ATOM 7437 N N . SER B 1 219 ? 14.18 51.469 10.523 1 92.31 219 SER B N 1
ATOM 7438 C CA . SER B 1 219 ? 14.891 52.469 9.758 1 92.31 219 SER B CA 1
ATOM 7439 C C . SER B 1 219 ? 14.828 52.188 8.258 1 92.31 219 SER B C 1
ATOM 7441 O O . SER B 1 219 ? 15.094 53.062 7.441 1 92.31 219 SER B O 1
ATOM 7443 N N . GLY B 1 220 ? 14.625 50.938 7.965 1 94.56 220 GLY B N 1
ATOM 7444 C CA . GLY B 1 220 ? 14.68 50.5 6.574 1 94.56 220 GLY B CA 1
ATOM 7445 C C . GLY B 1 220 ? 16.094 50.312 6.066 1 94.56 220 GLY B C 1
ATOM 7446 O O . GLY B 1 220 ? 16.312 50.031 4.887 1 94.56 220 GLY B O 1
ATOM 7447 N N . LYS B 1 221 ? 17.016 50.312 6.953 1 94.44 221 LYS B N 1
ATOM 7448 C CA . LYS B 1 221 ? 18.422 50.281 6.531 1 94.44 221 LYS B CA 1
ATOM 7449 C C . LYS B 1 221 ? 19.031 48.906 6.816 1 94.44 221 LYS B C 1
ATOM 7451 O O . LYS B 1 221 ? 20.156 48.625 6.402 1 94.44 221 LYS B O 1
ATOM 7456 N N . ALA B 1 222 ? 18.297 48.125 7.52 1 96.88 222 ALA B N 1
ATOM 7457 C CA . ALA B 1 222 ? 18.781 46.781 7.832 1 96.88 222 ALA B CA 1
ATOM 7458 C C . ALA B 1 222 ? 17.641 45.75 7.844 1 96.88 222 ALA B C 1
ATOM 7460 O O . ALA B 1 222 ? 16.469 46.156 7.898 1 96.88 222 ALA B O 1
ATOM 7461 N N . ILE B 1 223 ? 17.984 44.5 7.723 1 98.19 223 ILE B N 1
ATOM 7462 C CA . ILE B 1 223 ? 17.031 43.406 7.797 1 98.19 223 ILE B CA 1
ATOM 7463 C C . ILE B 1 223 ? 17.547 42.344 8.766 1 98.19 223 ILE B C 1
ATOM 7465 O O . ILE B 1 223 ? 18.703 41.906 8.672 1 98.19 223 ILE B O 1
ATOM 7469 N N . ALA B 1 224 ? 16.75 42 9.758 1 98.5 224 ALA B N 1
ATOM 7470 C CA . ALA B 1 224 ? 17 40.812 10.547 1 98.5 224 ALA B CA 1
ATOM 7471 C C . ALA B 1 224 ? 16.469 39.562 9.844 1 98.5 224 ALA B C 1
ATOM 7473 O O . ALA B 1 224 ? 15.406 39.594 9.234 1 98.5 224 ALA B O 1
ATOM 7474 N N . PHE B 1 225 ? 17.25 38.5 9.844 1 98.5 225 PHE B N 1
ATOM 7475 C CA . PHE B 1 225 ? 16.812 37.281 9.156 1 98.5 225 PHE B CA 1
ATOM 7476 C C . PHE B 1 225 ? 17.125 36.031 9.992 1 98.5 225 PHE B C 1
ATOM 7478 O O . PHE B 1 225 ? 17.969 36.062 10.875 1 98.5 225 PHE B O 1
ATOM 7485 N N . GLN B 1 226 ? 16.344 35.031 9.781 1 98.25 226 GLN B N 1
ATOM 7486 C CA . GLN B 1 226 ? 16.531 33.719 10.383 1 98.25 226 GLN B CA 1
ATOM 7487 C C . GLN B 1 226 ? 17.094 32.719 9.359 1 98.25 226 GLN B C 1
ATOM 7489 O O . GLN B 1 226 ? 16.484 32.5 8.312 1 98.25 226 GLN B O 1
ATOM 7494 N N . GLN B 1 227 ? 18.203 32.094 9.68 1 97.81 227 GLN B N 1
ATOM 7495 C CA . GLN B 1 227 ? 18.859 31.141 8.797 1 97.81 227 GLN B CA 1
ATOM 7496 C C . GLN B 1 227 ? 18.828 29.734 9.406 1 97.81 227 GLN B C 1
ATOM 7498 O O . GLN B 1 227 ? 19.156 29.547 10.578 1 97.81 227 GLN B O 1
ATOM 7503 N N . ALA B 1 228 ? 18.375 28.844 8.602 1 96.88 228 ALA B N 1
ATOM 7504 C CA . ALA B 1 228 ? 18.344 27.438 9.008 1 96.88 228 ALA B CA 1
ATOM 7505 C C . ALA B 1 228 ? 19.438 26.641 8.297 1 96.88 228 ALA B C 1
ATOM 7507 O O . ALA B 1 228 ? 19.719 26.875 7.125 1 96.88 228 ALA B O 1
ATOM 7508 N N . ASP B 1 229 ? 20.078 25.688 8.977 1 97.38 229 ASP B N 1
ATOM 7509 C CA . ASP B 1 229 ? 21.094 24.75 8.477 1 97.38 229 ASP B CA 1
ATOM 7510 C C . ASP B 1 229 ? 20.641 23.312 8.633 1 97.38 229 ASP B C 1
ATOM 7512 O O . ASP B 1 229 ? 20.719 22.734 9.719 1 97.38 229 ASP B O 1
ATOM 7516 N N . ASP B 1 230 ? 20.219 22.734 7.5 1 96.75 230 ASP B N 1
ATOM 7517 C CA . ASP B 1 230 ? 19.703 21.359 7.516 1 96.75 230 ASP B CA 1
ATOM 7518 C C . ASP B 1 230 ? 20.734 20.375 6.98 1 96.75 230 ASP B C 1
ATOM 7520 O O . ASP B 1 230 ? 20.422 19.219 6.707 1 96.75 230 ASP B O 1
ATOM 7524 N N . ARG B 1 231 ? 22.047 20.734 6.797 1 95.88 231 ARG B N 1
ATOM 7525 C CA . ARG B 1 231 ? 23.078 19.922 6.156 1 95.88 231 ARG B CA 1
ATOM 7526 C C . ARG B 1 231 ? 23.312 18.625 6.934 1 95.88 231 ARG B C 1
ATOM 7528 O O . ARG B 1 231 ? 23.594 17.578 6.34 1 95.88 231 ARG B O 1
ATOM 7535 N N . ALA B 1 232 ? 23.047 18.672 8.219 1 97.38 232 ALA B N 1
ATOM 7536 C CA . ALA B 1 232 ? 23.328 17.516 9.055 1 97.38 232 ALA B CA 1
ATOM 7537 C C . ALA B 1 232 ? 22.078 16.656 9.234 1 97.38 232 ALA B C 1
ATOM 7539 O O . ALA B 1 232 ? 22.141 15.555 9.789 1 97.38 232 ALA B O 1
ATOM 7540 N N . MET B 1 233 ? 20.953 17.109 8.797 1 97.06 233 MET B N 1
ATOM 7541 C CA . MET B 1 233 ? 19.703 16.375 8.969 1 97.06 233 MET B CA 1
ATOM 7542 C C . MET B 1 233 ? 19.641 15.172 8.047 1 97.06 233 MET B C 1
ATOM 7544 O O . MET B 1 233 ? 20.125 15.227 6.91 1 97.06 233 MET B O 1
ATOM 7548 N N . PRO B 1 234 ? 19.031 14.102 8.508 1 96.75 234 PRO B N 1
ATOM 7549 C CA . PRO B 1 234 ? 18.906 12.914 7.656 1 96.75 234 PRO B CA 1
ATOM 7550 C C . PRO B 1 234 ? 17.969 13.141 6.465 1 96.75 234 PRO B C 1
ATOM 7552 O O . PRO B 1 234 ? 17.016 13.906 6.566 1 96.75 234 PRO B O 1
ATOM 7555 N N . GLU B 1 235 ? 18.328 12.5 5.336 1 95.62 235 GLU B N 1
ATOM 7556 C CA . GLU B 1 235 ? 17.422 12.375 4.188 1 95.62 235 GLU B CA 1
ATOM 7557 C C . GLU B 1 235 ? 16.781 10.992 4.145 1 95.62 235 GLU B C 1
ATOM 7559 O O . GLU B 1 235 ? 17.422 9.992 4.445 1 95.62 235 GLU B O 1
ATOM 7564 N N . ARG B 1 236 ? 15.539 10.938 3.807 1 94.88 236 ARG B N 1
ATOM 7565 C CA . ARG B 1 236 ? 14.781 9.688 3.805 1 94.88 236 ARG B CA 1
ATOM 7566 C C . ARG B 1 236 ? 14.008 9.516 2.502 1 94.88 236 ARG B C 1
ATOM 7568 O O . ARG B 1 236 ? 13.383 10.461 2.016 1 94.88 236 ARG B O 1
ATOM 7575 N N . ASP B 1 237 ? 14.031 8.273 1.956 1 95.06 237 ASP B N 1
ATOM 7576 C CA . ASP B 1 237 ? 13.281 7.93 0.75 1 95.06 237 ASP B CA 1
ATOM 7577 C C . ASP B 1 237 ? 11.898 7.379 1.098 1 95.06 237 ASP B C 1
ATOM 7579 O O . ASP B 1 237 ? 11.766 6.531 1.981 1 95.06 237 ASP B O 1
ATOM 7583 N N . ILE B 1 238 ? 10.914 7.883 0.492 1 96 238 ILE B N 1
ATOM 7584 C CA . ILE B 1 238 ? 9.562 7.344 0.518 1 96 238 ILE B CA 1
ATOM 7585 C C . ILE B 1 238 ? 9.164 6.867 -0.879 1 96 238 ILE B C 1
ATOM 7587 O O . ILE B 1 238 ? 8.766 7.672 -1.726 1 96 238 ILE B O 1
ATOM 7591 N N . TYR B 1 239 ? 9.32 5.598 -1.1 1 96.25 239 TYR B N 1
ATOM 7592 C CA . TYR B 1 239 ? 8.977 5.023 -2.396 1 96.25 239 TYR B CA 1
ATOM 7593 C C . TYR B 1 239 ? 7.488 4.711 -2.479 1 96.25 239 TYR B C 1
ATOM 7595 O O . TYR B 1 239 ? 6.895 4.219 -1.516 1 96.25 239 TYR B O 1
ATOM 7603 N N . TYR B 1 240 ? 6.871 5.051 -3.539 1 95.12 240 TYR B N 1
ATOM 7604 C CA . TYR B 1 240 ? 5.457 4.781 -3.777 1 95.12 240 TYR B CA 1
ATOM 7605 C C . TYR B 1 240 ? 5.168 4.656 -5.27 1 95.12 240 TYR B C 1
ATOM 7607 O O . TYR B 1 240 ? 5.984 5.062 -6.102 1 95.12 240 TYR B O 1
ATOM 7615 N N . ASP B 1 241 ? 4.078 4.016 -5.562 1 93.62 241 ASP B N 1
ATOM 7616 C CA . ASP B 1 241 ? 3.637 3.889 -6.945 1 93.62 241 ASP B CA 1
ATOM 7617 C C . ASP B 1 241 ? 2.531 4.895 -7.262 1 93.62 241 ASP B C 1
ATOM 7619 O O . ASP B 1 241 ? 1.555 5.008 -6.52 1 93.62 241 ASP B O 1
ATOM 7623 N N . ALA B 1 242 ? 2.695 5.629 -8.336 1 91.69 242 ALA B N 1
ATOM 7624 C CA . ALA B 1 242 ? 1.691 6.555 -8.852 1 91.69 242 ALA B CA 1
ATOM 7625 C C . ALA B 1 242 ? 1.884 6.793 -10.352 1 91.69 242 ALA B C 1
ATOM 7627 O O . ALA B 1 242 ? 3.002 6.703 -10.859 1 91.69 242 ALA B O 1
ATOM 7628 N N . LYS B 1 243 ? 0.788 7.027 -11.062 1 88.25 243 LYS B N 1
ATOM 7629 C CA . LYS B 1 243 ? 0.792 7.301 -12.5 1 88.25 243 LYS B CA 1
ATOM 7630 C C . LYS B 1 243 ? 1.451 6.164 -13.273 1 88.25 243 LYS B C 1
ATOM 7632 O O . LYS B 1 243 ? 2.172 6.402 -14.242 1 88.25 243 LYS B O 1
ATOM 7637 N N . GLY B 1 244 ? 1.395 4.973 -12.742 1 85.62 244 GLY B N 1
ATOM 7638 C CA . GLY B 1 244 ? 1.845 3.766 -13.414 1 85.62 244 GLY B CA 1
ATOM 7639 C C . GLY B 1 244 ? 3.336 3.525 -13.273 1 85.62 244 GLY B C 1
ATOM 7640 O O . GLY B 1 244 ? 3.895 2.648 -13.938 1 85.62 244 GLY B O 1
ATOM 7641 N N . LYS B 1 245 ? 3.975 4.277 -12.352 1 90.25 245 LYS B N 1
ATOM 7642 C CA . LYS B 1 245 ? 5.426 4.164 -12.219 1 90.25 245 LYS B CA 1
ATOM 7643 C C . LYS B 1 245 ? 5.848 4.246 -10.758 1 90.25 245 LYS B C 1
ATOM 7645 O O . LYS B 1 245 ? 5.109 4.773 -9.922 1 90.25 245 LYS B O 1
ATOM 7650 N N . LEU B 1 246 ? 7.023 3.678 -10.492 1 92.81 246 LEU B N 1
ATOM 7651 C CA . LEU B 1 246 ? 7.66 3.846 -9.188 1 92.81 246 LEU B CA 1
ATOM 7652 C C . LEU B 1 246 ? 8.164 5.273 -9.016 1 92.81 246 LEU B C 1
ATOM 7654 O O . LEU B 1 246 ? 8.828 5.816 -9.898 1 92.81 246 LEU B O 1
ATOM 7658 N N . GLN B 1 247 ? 7.785 5.914 -7.965 1 95 247 GLN B N 1
ATOM 7659 C CA . GLN B 1 247 ? 8.211 7.262 -7.602 1 95 247 GLN B CA 1
ATOM 7660 C C . GLN B 1 247 ? 8.93 7.266 -6.258 1 95 247 GLN B C 1
ATOM 7662 O O . GLN B 1 247 ? 8.859 6.289 -5.508 1 95 247 GLN B O 1
ATOM 7667 N N . ASN B 1 248 ? 9.734 8.281 -6.016 1 95.31 248 ASN B N 1
ATOM 7668 C CA . ASN B 1 248 ? 10.43 8.461 -4.75 1 95.31 248 ASN B CA 1
ATOM 7669 C C . ASN B 1 248 ? 10.25 9.875 -4.211 1 95.31 248 ASN B C 1
ATOM 7671 O O . ASN B 1 248 ? 10.664 10.844 -4.848 1 95.31 248 ASN B O 1
ATOM 7675 N N . ASN B 1 249 ? 9.586 10.023 -3.127 1 94.5 249 ASN B N 1
ATOM 7676 C CA . ASN B 1 249 ? 9.516 11.281 -2.385 1 94.5 249 ASN B CA 1
ATOM 7677 C C . ASN B 1 249 ? 10.609 11.375 -1.33 1 94.5 249 ASN B C 1
ATOM 7679 O O . ASN B 1 249 ? 10.359 11.141 -0.145 1 94.5 249 ASN B O 1
ATOM 7683 N N . ARG B 1 250 ? 11.844 11.812 -1.765 1 94.88 250 ARG B N 1
ATOM 7684 C CA . ARG B 1 250 ? 12.953 12 -0.833 1 94.88 250 ARG B CA 1
ATOM 7685 C C . ARG B 1 250 ? 12.766 13.266 -0.003 1 94.88 250 ARG B C 1
ATOM 7687 O O . ARG B 1 250 ? 12.508 14.336 -0.55 1 94.88 250 ARG B O 1
ATOM 7694 N N . VAL B 1 251 ? 12.836 13.234 1.329 1 95 251 VAL B N 1
ATOM 7695 C CA . VAL B 1 251 ? 12.586 14.375 2.199 1 95 251 VAL B CA 1
ATOM 7696 C C . VAL B 1 251 ? 13.711 14.5 3.229 1 95 251 VAL B C 1
ATOM 7698 O O . VAL B 1 251 ? 14.375 13.508 3.553 1 95 251 VAL B O 1
ATOM 7701 N N . ILE B 1 252 ? 13.977 15.695 3.688 1 95.56 252 ILE B N 1
ATOM 7702 C CA . ILE B 1 252 ? 14.812 15.953 4.852 1 95.56 252 ILE B CA 1
ATOM 7703 C C . ILE B 1 252 ? 13.961 15.883 6.121 1 95.56 252 ILE B C 1
ATOM 7705 O O . ILE B 1 252 ? 13.078 16.719 6.328 1 95.56 252 ILE B O 1
ATOM 7709 N N . ARG B 1 253 ? 14.219 14.914 6.883 1 94.19 253 ARG B N 1
ATOM 7710 C CA . ARG B 1 253 ? 13.344 14.633 8.023 1 94.19 253 ARG B CA 1
ATOM 7711 C C . ARG B 1 253 ? 14.117 13.961 9.148 1 94.19 253 ARG B C 1
ATOM 7713 O O . ARG B 1 253 ? 14.711 12.898 8.961 1 94.19 253 ARG B O 1
ATOM 7720 N N . ALA B 1 254 ? 14.062 14.586 10.328 1 96.94 254 ALA B N 1
ATOM 7721 C CA . ALA B 1 254 ? 14.664 14 11.523 1 96.94 254 ALA B CA 1
ATOM 7722 C C . ALA B 1 254 ? 13.617 13.312 12.391 1 96.94 254 ALA B C 1
ATOM 7724 O O . ALA B 1 254 ? 12.469 13.758 12.453 1 96.94 254 ALA B O 1
ATOM 7725 N N . PHE B 1 255 ? 13.969 12.195 13.047 1 96.94 255 PHE B N 1
ATOM 7726 C CA . PHE B 1 255 ? 13.203 11.57 14.117 1 96.94 255 PHE B CA 1
ATOM 7727 C C . PHE B 1 255 ? 13.742 12 15.484 1 96.94 255 PHE B C 1
ATOM 7729 O O . PHE B 1 255 ? 14.828 12.578 15.578 1 96.94 255 PHE B O 1
ATOM 7736 N N . PRO B 1 256 ? 12.898 11.812 16.531 1 96.94 256 PRO B N 1
ATOM 7737 C CA . PRO B 1 256 ? 13.391 12.164 17.875 1 96.94 256 PRO B CA 1
ATOM 7738 C C . PRO B 1 256 ? 14.758 11.562 18.188 1 96.94 256 PRO B C 1
ATOM 7740 O O . PRO B 1 256 ? 14.977 10.367 17.953 1 96.94 256 PRO B O 1
ATOM 7743 N N . GLY B 1 257 ? 15.648 12.391 18.656 1 95.44 257 GLY B N 1
ATOM 7744 C CA . GLY B 1 257 ? 16.984 11.93 19.016 1 95.44 257 GLY B CA 1
ATOM 7745 C C . GLY B 1 257 ? 18 12.133 17.906 1 95.44 257 GLY B C 1
ATOM 7746 O O . GLY B 1 257 ? 19.203 12.055 18.156 1 95.44 257 GLY B O 1
ATOM 7747 N N . GLU B 1 258 ? 17.562 12.477 16.719 1 96.88 258 GLU B N 1
ATOM 7748 C CA . GLU B 1 258 ? 18.469 12.664 15.586 1 96.88 258 GLU B CA 1
ATOM 7749 C C . GLU B 1 258 ? 18.844 14.133 15.406 1 96.88 258 GLU B C 1
ATOM 7751 O O . GLU B 1 258 ? 18.328 15 16.109 1 96.88 258 GLU B O 1
ATOM 7756 N N . GLU B 1 259 ? 19.828 14.383 14.445 1 97.12 259 GLU B N 1
ATOM 7757 C CA . GLU B 1 259 ? 20.25 15.758 14.164 1 97.12 259 GLU B CA 1
ATOM 7758 C C . GLU B 1 259 ? 19.109 16.578 13.57 1 97.12 259 GLU B C 1
ATOM 7760 O O . GLU B 1 259 ? 18.391 16.109 12.68 1 97.12 259 GLU B O 1
ATOM 7765 N N . THR B 1 260 ? 18.906 17.734 14.156 1 96.69 260 THR B N 1
ATOM 7766 C CA . THR B 1 260 ? 17.844 18.625 13.695 1 96.69 260 THR B CA 1
ATOM 7767 C C . THR B 1 260 ? 18.438 19.891 13.086 1 96.69 260 THR B C 1
ATOM 7769 O O . THR B 1 260 ? 19.656 20.047 13.008 1 96.69 260 THR B O 1
ATOM 7772 N N . SER B 1 261 ? 17.578 20.734 12.625 1 96.12 261 SER B N 1
ATOM 7773 C CA . SER B 1 261 ? 17.984 22.016 12.039 1 96.12 261 SER B CA 1
ATOM 7774 C C . SER B 1 261 ? 18.688 22.891 13.07 1 96.12 261 SER B C 1
ATOM 7776 O O . SER B 1 261 ? 18.266 22.953 14.227 1 96.12 261 SER B O 1
ATOM 7778 N N . LYS B 1 262 ? 19.781 23.516 12.672 1 97.31 262 LYS B N 1
ATOM 7779 C CA . LYS B 1 262 ? 20.406 24.594 13.445 1 97.31 262 LYS B CA 1
ATOM 7780 C C . LYS B 1 262 ? 19.938 25.953 12.945 1 97.31 262 LYS B C 1
ATOM 7782 O O . LYS B 1 262 ? 19.891 26.203 11.734 1 97.31 262 LYS B O 1
ATOM 7787 N N . THR B 1 263 ? 19.5 26.828 13.859 1 97.19 263 THR B N 1
ATOM 7788 C CA . THR B 1 263 ? 18.953 28.125 13.484 1 97.19 263 THR B CA 1
ATOM 7789 C C . THR B 1 263 ? 19.797 29.25 14.047 1 97.19 263 THR B C 1
ATOM 7791 O O . THR B 1 263 ? 20.203 29.219 15.211 1 97.19 263 THR B O 1
ATOM 7794 N N . VAL B 1 264 ? 20.062 30.234 13.25 1 97.06 264 VAL B N 1
ATOM 7795 C CA . VAL B 1 264 ? 20.781 31.422 13.672 1 97.06 264 VAL B CA 1
ATOM 7796 C C . VAL B 1 264 ? 20.031 32.656 13.188 1 97.06 264 VAL B C 1
ATOM 7798 O O . VAL B 1 264 ? 19.438 32.656 12.109 1 97.06 264 VAL B O 1
ATOM 7801 N N . ILE B 1 265 ? 20.031 33.656 14.039 1 98.38 265 ILE B N 1
ATOM 7802 C CA . ILE B 1 265 ? 19.484 34.969 13.641 1 98.38 265 ILE B CA 1
ATOM 7803 C C . ILE B 1 265 ? 20.609 35.875 13.195 1 98.38 265 ILE B C 1
ATOM 7805 O O . ILE B 1 265 ? 21.688 35.906 13.82 1 98.38 265 ILE B O 1
ATOM 7809 N N . GLY B 1 266 ? 20.406 36.562 12.055 1 98.25 266 GLY B N 1
ATOM 7810 C CA . GLY B 1 266 ? 21.359 37.531 11.562 1 98.25 266 GLY B CA 1
ATOM 7811 C C . GLY B 1 266 ? 20.734 38.906 11.266 1 98.25 266 GLY B C 1
ATOM 7812 O O . GLY B 1 266 ? 19.516 39.031 11.25 1 98.25 266 GLY B O 1
ATOM 7813 N N . VAL B 1 267 ? 21.625 39.875 11.156 1 98.25 267 VAL B N 1
ATOM 7814 C CA . VAL B 1 267 ? 21.234 41.188 10.703 1 98.25 267 VAL B CA 1
ATOM 7815 C C . VAL B 1 267 ? 22.141 41.625 9.555 1 98.25 267 VAL B C 1
ATOM 7817 O O . VAL B 1 267 ? 23.359 41.562 9.672 1 98.25 267 VAL B O 1
ATOM 7820 N N . VAL B 1 268 ? 21.516 42 8.508 1 97.81 268 VAL B N 1
ATOM 7821 C CA . VAL B 1 268 ? 22.297 42.469 7.355 1 97.81 268 VAL B CA 1
ATOM 7822 C C . VAL B 1 268 ? 22.031 43.938 7.102 1 97.81 268 VAL B C 1
ATOM 7824 O O . VAL B 1 268 ? 20.891 44.406 7.191 1 97.81 268 VAL B O 1
ATOM 7827 N N . ASP B 1 269 ? 23.125 44.594 6.848 1 94.75 269 ASP B N 1
ATOM 7828 C CA . ASP B 1 269 ? 23.047 46 6.488 1 94.75 269 ASP B CA 1
ATOM 7829 C C . ASP B 1 269 ? 22.844 46.188 4.984 1 94.75 269 ASP B C 1
ATOM 7831 O O . ASP B 1 269 ? 23.531 45.562 4.184 1 94.75 269 ASP B O 1
ATOM 7835 N N . LEU B 1 270 ? 21.953 47.094 4.578 1 94.94 270 LEU B N 1
ATOM 7836 C CA . LEU B 1 270 ? 21.625 47.219 3.164 1 94.94 270 LEU B CA 1
ATOM 7837 C C . LEU B 1 270 ? 22.75 47.906 2.414 1 94.94 270 LEU B C 1
ATOM 7839 O O . LEU B 1 270 ? 23.016 47.625 1.248 1 94.94 270 LEU B O 1
ATOM 7843 N N . ALA B 1 271 ? 23.344 48.844 3.068 1 91.38 271 ALA B N 1
ATOM 7844 C CA . ALA B 1 271 ? 24.344 49.656 2.398 1 91.38 271 ALA B CA 1
ATOM 7845 C C . ALA B 1 271 ? 25.625 48.844 2.164 1 91.38 271 ALA B C 1
ATOM 7847 O O . ALA B 1 271 ? 26.281 49 1.121 1 91.38 271 ALA B O 1
ATOM 7848 N N . THR B 1 272 ? 25.969 48 3.074 1 91.56 272 THR B N 1
ATOM 7849 C CA . THR B 1 272 ? 27.25 47.312 2.992 1 91.56 272 THR B CA 1
ATOM 7850 C C . THR B 1 272 ? 27.047 45.844 2.59 1 91.56 272 THR B C 1
ATOM 7852 O O . THR B 1 272 ? 28.016 45.188 2.195 1 91.56 272 THR B O 1
ATOM 7855 N N . ALA B 1 273 ? 25.891 45.406 2.756 1 90.62 273 ALA B N 1
ATOM 7856 C CA . ALA B 1 273 ? 25.562 44 2.521 1 90.62 273 ALA B CA 1
ATOM 7857 C C . ALA B 1 273 ? 26.344 43.062 3.451 1 90.62 273 ALA B C 1
ATOM 7859 O O . ALA B 1 273 ? 26.672 41.938 3.088 1 90.62 273 ALA B O 1
ATOM 7860 N N . ARG B 1 274 ? 26.75 43.594 4.547 1 93.56 274 ARG B N 1
ATOM 7861 C CA . ARG B 1 274 ? 27.453 42.781 5.551 1 93.56 274 ARG B CA 1
ATOM 7862 C C . ARG B 1 274 ? 26.484 42.312 6.637 1 93.56 274 ARG B C 1
ATOM 7864 O O . ARG B 1 274 ? 25.672 43.094 7.137 1 93.56 274 ARG B O 1
ATOM 7871 N N . SER B 1 275 ? 26.594 41.031 6.902 1 95.81 275 SER B N 1
ATOM 7872 C CA . SER B 1 275 ? 25.719 40.438 7.898 1 95.81 275 SER B CA 1
ATOM 7873 C C . SER B 1 275 ? 26.484 40.125 9.188 1 95.81 275 SER B C 1
ATOM 7875 O O . SER B 1 275 ? 27.672 39.812 9.148 1 95.81 275 SER B O 1
ATOM 7877 N N . ARG B 1 276 ? 25.859 40.281 10.25 1 96.81 276 ARG B N 1
ATOM 7878 C CA . ARG B 1 276 ? 26.297 39.75 11.531 1 96.81 276 ARG B CA 1
ATOM 7879 C C . ARG B 1 276 ? 25.359 38.625 12.016 1 96.81 276 ARG B C 1
ATOM 7881 O O . ARG B 1 276 ? 24.125 38.812 11.984 1 96.81 276 ARG B O 1
ATOM 7888 N N . LEU B 1 277 ? 25.969 37.562 12.422 1 97.38 277 LEU B N 1
ATOM 7889 C CA . LEU B 1 277 ? 25.188 36.438 12.984 1 97.38 277 LEU B CA 1
ATOM 7890 C C . LEU B 1 277 ? 25.281 36.438 14.508 1 97.38 277 LEU B C 1
ATOM 7892 O O . LEU B 1 277 ? 26.328 36.75 15.07 1 97.38 277 LEU B O 1
ATOM 7896 N N . PHE B 1 278 ? 24.266 36.125 15.141 1 97.88 278 PHE B N 1
ATOM 7897 C CA . PHE B 1 278 ? 24.172 36.125 16.594 1 97.88 278 PHE B CA 1
ATOM 7898 C C . PHE B 1 278 ? 24.016 34.719 17.141 1 97.88 278 PHE B C 1
ATOM 7900 O O . PHE B 1 278 ? 22.953 34.094 16.969 1 97.88 278 PHE B O 1
ATOM 7907 N N . GLU B 1 279 ? 24.953 34.281 17.828 1 93.75 279 GLU B N 1
ATOM 7908 C CA . GLU B 1 279 ? 25 32.906 18.281 1 93.75 279 GLU B CA 1
ATOM 7909 C C . GLU B 1 279 ? 24.266 32.719 19.609 1 93.75 279 GLU B C 1
ATOM 7911 O O . GLU B 1 279 ? 24.312 33.594 20.469 1 93.75 279 GLU B O 1
ATOM 7916 N N . ARG B 1 280 ? 23.562 31.641 19.719 1 96.25 280 ARG B N 1
ATOM 7917 C CA . ARG B 1 280 ? 22.969 31.172 20.969 1 96.25 280 ARG B CA 1
ATOM 7918 C C . ARG B 1 280 ? 23.734 29.984 21.531 1 96.25 280 ARG B C 1
ATOM 7920 O O . ARG B 1 280 ? 24.531 29.359 20.812 1 96.25 280 ARG B O 1
ATOM 7927 N N . PRO B 1 281 ? 23.594 29.656 22.828 1 95.75 281 PRO B N 1
ATOM 7928 C CA . PRO B 1 281 ? 24.328 28.547 23.422 1 95.75 281 PRO B CA 1
ATOM 7929 C C . PRO B 1 281 ? 24.094 27.219 22.703 1 95.75 281 PRO B C 1
ATOM 7931 O O . PRO B 1 281 ? 25.031 26.438 22.516 1 95.75 281 PRO B O 1
ATOM 7934 N N . ASP B 1 282 ? 22.922 26.938 22.297 1 96.38 282 ASP B N 1
ATOM 7935 C CA . ASP B 1 282 ? 22.594 25.766 21.5 1 96.38 282 ASP B CA 1
ATOM 7936 C C . ASP B 1 282 ? 21.797 26.141 20.25 1 96.38 282 ASP B C 1
ATOM 7938 O O . ASP B 1 282 ? 20.609 26.484 20.344 1 96.38 282 ASP B O 1
ATOM 7942 N N . PRO B 1 283 ? 22.375 26.016 19.109 1 96.5 283 PRO B N 1
ATOM 7943 C CA . PRO B 1 283 ? 21.688 26.438 17.875 1 96.5 283 PRO B CA 1
ATOM 7944 C C . PRO B 1 283 ? 20.547 25.5 17.484 1 96.5 283 PRO B C 1
ATOM 7946 O O . PRO B 1 283 ? 19.766 25.812 16.594 1 96.5 283 PRO B O 1
ATOM 7949 N N . LYS B 1 284 ? 20.422 24.375 18.156 1 95.62 284 LYS B N 1
ATOM 7950 C CA . LYS B 1 284 ? 19.344 23.438 17.859 1 95.62 284 LYS B CA 1
ATOM 7951 C C . LYS B 1 284 ? 18.062 23.828 18.578 1 95.62 284 LYS B C 1
ATOM 7953 O O . LYS B 1 284 ? 16.984 23.312 18.266 1 95.62 284 LYS B O 1
ATOM 7958 N N . HIS B 1 285 ? 18.25 24.734 19.578 1 95.56 285 HIS B N 1
ATOM 7959 C CA . HIS B 1 285 ? 17.062 25.203 20.281 1 95.56 285 HIS B CA 1
ATOM 7960 C C . HIS B 1 285 ? 16.125 25.953 19.344 1 95.56 285 HIS B C 1
ATOM 7962 O O . HIS B 1 285 ? 16.578 26.641 18.422 1 95.56 285 HIS B O 1
ATOM 7968 N N . ASP B 1 286 ? 14.844 25.844 19.594 1 94.81 286 ASP B N 1
ATOM 7969 C CA . ASP B 1 286 ? 13.844 26.469 18.75 1 94.81 286 ASP B CA 1
ATOM 7970 C C . ASP B 1 286 ? 13.867 27.984 18.906 1 94.81 286 ASP B C 1
ATOM 7972 O O . ASP B 1 286 ? 14.164 28.5 19.984 1 94.81 286 ASP B O 1
ATOM 7976 N N . VAL B 1 287 ? 13.617 28.656 17.797 1 96.94 287 VAL B N 1
ATOM 7977 C CA . VAL B 1 287 ? 13.398 30.094 17.797 1 96.94 287 VAL B CA 1
ATOM 7978 C C . VAL B 1 287 ? 11.922 30.391 17.547 1 96.94 287 VAL B C 1
ATOM 7980 O O . VAL B 1 287 ? 11.375 30.031 16.5 1 96.94 287 VAL B O 1
ATOM 7983 N N . TRP B 1 288 ? 11.289 31.062 18.5 1 95.94 288 TRP B N 1
ATOM 7984 C CA . TRP B 1 288 ? 9.867 31.375 18.391 1 95.94 288 TRP B CA 1
ATOM 7985 C C . TRP B 1 288 ? 9.656 32.844 17.984 1 95.94 288 TRP B C 1
ATOM 7987 O O . TRP B 1 288 ? 8.547 33.219 17.625 1 95.94 288 TRP B O 1
ATOM 7997 N N . GLY B 1 289 ? 10.695 33.625 18.109 1 97.06 289 GLY B N 1
ATOM 7998 C CA . GLY B 1 289 ? 10.586 35.031 17.734 1 97.06 289 GLY B CA 1
ATOM 7999 C C . GLY B 1 289 ? 11.914 35.781 17.812 1 97.06 289 GLY B C 1
ATOM 8000 O O . GLY B 1 289 ? 12.82 35.344 18.516 1 97.06 289 GLY B O 1
ATOM 8001 N N . TYR B 1 290 ? 12.023 36.844 17.109 1 98.31 290 TYR B N 1
ATOM 8002 C CA . TYR B 1 290 ? 13.164 37.781 17.109 1 98.31 290 TYR B CA 1
ATOM 8003 C C . TYR B 1 290 ? 12.75 39.156 16.609 1 98.31 290 TYR B C 1
ATOM 8005 O O . TYR B 1 290 ? 11.703 39.312 15.977 1 98.31 290 TYR B O 1
ATOM 8013 N N . GLY B 1 291 ? 13.523 40.125 16.969 1 97.19 291 GLY B N 1
ATOM 8014 C CA . GLY B 1 291 ? 13.219 41.438 16.469 1 97.19 291 GLY B CA 1
ATOM 8015 C C . GLY B 1 291 ? 14.266 42.469 16.859 1 97.19 291 GLY B C 1
ATOM 8016 O O . GLY B 1 291 ? 14.828 42.438 17.953 1 97.19 291 GLY B O 1
ATOM 8017 N N . LEU B 1 292 ? 14.5 43.438 15.961 1 97.12 292 LEU B N 1
ATOM 8018 C CA . LEU B 1 292 ? 15.352 44.594 16.234 1 97.12 292 LEU B CA 1
ATOM 8019 C C . LEU B 1 292 ? 14.578 45.688 16.984 1 97.12 292 LEU B C 1
ATOM 8021 O O . LEU B 1 292 ? 13.398 45.906 16.719 1 97.12 292 LEU B O 1
ATOM 8025 N N . SER B 1 293 ? 15.398 46.312 17.875 1 96.06 293 SER B N 1
ATOM 8026 C CA . SER B 1 293 ? 14.797 47.469 18.531 1 96.06 293 SER B CA 1
ATOM 8027 C C . SER B 1 293 ? 14.555 48.625 17.547 1 96.06 293 SER B C 1
ATOM 8029 O O . SER B 1 293 ? 15.117 48.625 16.453 1 96.06 293 SER B O 1
ATOM 8031 N N . HIS B 1 294 ? 13.734 49.562 17.953 1 92.12 294 HIS B N 1
ATOM 8032 C CA . HIS B 1 294 ? 13.352 50.656 17.062 1 92.12 294 HIS B CA 1
ATOM 8033 C C . HIS B 1 294 ? 14.578 51.438 16.594 1 92.12 294 HIS B C 1
ATOM 8035 O O . HIS B 1 294 ? 14.609 51.906 15.461 1 92.12 294 HIS B O 1
ATOM 8041 N N . ASP B 1 295 ? 15.594 51.531 17.469 1 93 295 ASP B N 1
ATOM 8042 C CA . ASP B 1 295 ? 16.797 52.281 17.125 1 93 295 ASP B CA 1
ATOM 8043 C C . ASP B 1 295 ? 17.828 51.375 16.453 1 93 295 ASP B C 1
ATOM 8045 O O . ASP B 1 295 ? 18.906 51.844 16.078 1 93 295 ASP B O 1
ATOM 8049 N N . GLY B 1 296 ? 17.531 50.125 16.375 1 94.06 296 GLY B N 1
ATOM 8050 C CA . GLY B 1 296 ? 18.375 49.188 15.656 1 94.06 296 GLY B CA 1
ATOM 8051 C C . GLY B 1 296 ? 19.578 48.75 16.469 1 94.06 296 GLY B C 1
ATOM 8052 O O . GLY B 1 296 ? 20.453 48.031 15.961 1 94.06 296 GLY B O 1
ATOM 8053 N N . LYS B 1 297 ? 19.578 49 17.734 1 95.25 297 LYS B N 1
ATOM 8054 C CA . LYS B 1 297 ? 20.797 48.812 18.516 1 95.25 297 LYS B CA 1
ATOM 8055 C C . LYS B 1 297 ? 20.75 47.469 19.266 1 95.25 297 LYS B C 1
ATOM 8057 O O . LYS B 1 297 ? 21.781 46.969 19.703 1 95.25 297 LYS B O 1
ATOM 8062 N N . ARG B 1 298 ? 19.594 46.969 19.406 1 97 298 ARG B N 1
ATOM 8063 C CA . ARG B 1 298 ? 19.422 45.75 20.156 1 97 298 ARG B CA 1
ATOM 8064 C C . ARG B 1 298 ? 18.578 44.75 19.375 1 97 298 ARG B C 1
ATOM 8066 O O . ARG B 1 298 ? 17.719 45.125 18.578 1 97 298 ARG B O 1
ATOM 8073 N N . LEU B 1 299 ? 18.875 43.469 19.625 1 98.19 299 LEU B N 1
ATOM 8074 C CA . LEU B 1 299 ? 18.141 42.344 19.016 1 98.19 299 LEU B CA 1
ATOM 8075 C C . LEU B 1 299 ? 17.703 41.344 20.078 1 98.19 299 LEU B C 1
ATOM 8077 O O . LEU B 1 299 ? 18.516 40.906 20.891 1 98.19 299 LEU B O 1
ATOM 8081 N N . PHE B 1 300 ? 16.484 41.062 20.156 1 98.44 300 PHE B N 1
ATOM 8082 C CA . PHE B 1 300 ? 16.078 39.969 21.016 1 98.44 300 PHE B CA 1
ATOM 8083 C C . PHE B 1 300 ? 15.867 38.688 20.203 1 98.44 300 PHE B C 1
ATOM 8085 O O . PHE B 1 300 ? 15.477 38.75 19.031 1 98.44 300 PHE B O 1
ATOM 8092 N N . VAL B 1 301 ? 16.156 37.531 20.766 1 98.5 301 VAL B N 1
ATOM 8093 C CA . VAL B 1 301 ? 15.836 36.219 20.234 1 98.5 301 VAL B CA 1
ATOM 8094 C C . VAL B 1 301 ? 15.117 35.406 21.312 1 98.5 301 VAL B C 1
ATOM 8096 O O . VAL B 1 301 ? 15.672 35.156 22.391 1 98.5 301 VAL B O 1
ATOM 8099 N N . SER B 1 302 ? 13.883 35.094 21.047 1 98.12 302 SER B N 1
ATOM 8100 C CA . SER B 1 302 ? 13.078 34.281 21.953 1 98.12 302 SER B CA 1
ATOM 8101 C C . SER B 1 302 ? 13.008 32.812 21.469 1 98.12 302 SER B C 1
ATOM 8103 O O . SER B 1 302 ? 12.734 32.562 20.297 1 98.12 302 SER B O 1
ATOM 8105 N N . GLY B 1 303 ? 13.258 31.922 22.391 1 96.62 303 GLY B N 1
ATOM 8106 C CA . GLY B 1 303 ? 13.25 30.516 22.016 1 96.62 303 GLY B CA 1
ATOM 8107 C C . GLY B 1 303 ? 13.031 29.594 23.203 1 96.62 303 GLY B C 1
ATOM 8108 O O . GLY B 1 303 ? 12.641 30.031 24.281 1 96.62 303 GLY B O 1
ATOM 8109 N N . ALA B 1 304 ? 13.156 28.281 22.844 1 96.5 304 ALA B N 1
ATOM 8110 C CA . ALA B 1 304 ? 13.023 27.234 23.859 1 96.5 304 ALA B CA 1
ATOM 8111 C C . ALA B 1 304 ? 14.008 26.094 23.594 1 96.5 304 ALA B C 1
ATOM 8113 O O . ALA B 1 304 ? 14.562 25.984 22.5 1 96.5 304 ALA B O 1
ATOM 8114 N N . ASP B 1 305 ? 14.18 25.281 24.656 1 95.25 305 ASP B N 1
ATOM 8115 C CA . ASP B 1 305 ? 14.875 24.031 24.422 1 95.25 305 ASP B CA 1
ATOM 8116 C C . ASP B 1 305 ? 14.039 23.094 23.547 1 95.25 305 ASP B C 1
ATOM 8118 O O . ASP B 1 305 ? 12.883 23.391 23.234 1 95.25 305 ASP B O 1
ATOM 8122 N N . MET B 1 306 ? 14.562 21.969 23.188 1 93.94 306 MET B N 1
ATOM 8123 C CA . MET B 1 306 ? 13.961 21.078 22.188 1 93.94 306 MET B CA 1
ATOM 8124 C C . MET B 1 306 ? 12.672 20.453 22.734 1 93.94 306 MET B C 1
ATOM 8126 O O . MET B 1 306 ? 11.82 20.031 21.953 1 93.94 306 MET B O 1
ATOM 8130 N N . GLU B 1 307 ? 12.484 20.469 24.031 1 94.62 307 GLU B N 1
ATOM 8131 C CA . GLU B 1 307 ? 11.312 19.859 24.656 1 94.62 307 GLU B CA 1
ATOM 8132 C C . GLU B 1 307 ? 10.312 20.922 25.109 1 94.62 307 GLU B C 1
ATOM 8134 O O . GLU B 1 307 ? 9.266 20.609 25.656 1 94.62 307 GLU B O 1
ATOM 8139 N N . ALA B 1 308 ? 10.656 22.219 24.891 1 94.81 308 ALA B N 1
ATOM 8140 C CA . ALA B 1 308 ? 9.836 23.359 25.266 1 94.81 308 ALA B CA 1
ATOM 8141 C C . ALA B 1 308 ? 9.648 23.438 26.781 1 94.81 308 ALA B C 1
ATOM 8143 O O . ALA B 1 308 ? 8.562 23.781 27.266 1 94.81 308 ALA B O 1
ATOM 8144 N N . LYS B 1 309 ? 10.672 23.031 27.531 1 96.19 309 LYS B N 1
ATOM 8145 C CA . LYS B 1 309 ? 10.602 23.078 29 1 96.19 309 LYS B CA 1
ATOM 8146 C C . LYS B 1 309 ? 11.172 24.406 29.516 1 96.19 309 LYS B C 1
ATOM 8148 O O . LYS B 1 309 ? 10.922 24.781 30.672 1 96.19 309 LYS B O 1
ATOM 8153 N N . GLU B 1 310 ? 11.891 25.062 28.641 1 96.19 310 GLU B N 1
ATOM 8154 C CA . GLU B 1 310 ? 12.508 26.312 29.062 1 96.19 310 GLU B CA 1
ATOM 8155 C C . GLU B 1 310 ? 12.289 27.406 28.016 1 96.19 310 GLU B C 1
ATOM 8157 O O . GLU B 1 310 ? 12.695 27.266 26.859 1 96.19 310 GLU B O 1
ATOM 8162 N N . HIS B 1 311 ? 11.609 28.484 28.469 1 96.88 311 HIS B N 1
ATOM 8163 C CA . HIS B 1 311 ? 11.477 29.688 27.656 1 96.88 311 HIS B CA 1
ATOM 8164 C C . HIS B 1 311 ? 12.617 30.672 27.938 1 96.88 311 HIS B C 1
ATOM 8166 O O . HIS B 1 311 ? 12.797 31.094 29.078 1 96.88 311 HIS B O 1
ATOM 8172 N N . THR B 1 312 ? 13.398 30.969 26.906 1 97.62 312 THR B N 1
ATOM 8173 C CA . THR B 1 312 ? 14.523 31.891 27.078 1 97.62 312 THR B CA 1
ATOM 8174 C C . THR B 1 312 ? 14.461 33 26.047 1 97.62 312 THR B C 1
ATOM 8176 O O . THR B 1 312 ? 14.141 32.781 24.875 1 97.62 312 THR B O 1
ATOM 8179 N N . ILE B 1 313 ? 14.727 34.25 26.562 1 98.31 313 ILE B N 1
ATOM 8180 C CA . ILE B 1 313 ? 14.891 35.406 25.703 1 98.31 313 ILE B CA 1
ATOM 8181 C C . ILE B 1 313 ? 16.297 35.969 25.875 1 98.31 313 ILE B C 1
ATOM 8183 O O . ILE B 1 313 ? 16.688 36.375 26.984 1 98.31 313 ILE B O 1
ATOM 8187 N N . TYR B 1 314 ? 17.031 36.031 24.781 1 98.44 314 TYR B N 1
ATOM 8188 C CA . TYR B 1 314 ? 18.328 36.656 24.766 1 98.44 314 TYR B CA 1
ATOM 8189 C C . TYR B 1 314 ? 18.234 38.062 24.156 1 98.44 314 TYR B C 1
ATOM 8191 O O . TYR B 1 314 ? 17.453 38.312 23.234 1 98.44 314 TYR B O 1
ATOM 8199 N N . LEU B 1 315 ? 19 38.875 24.703 1 98.06 315 LEU B N 1
ATOM 8200 C CA . LEU B 1 315 ? 19.188 40.219 24.141 1 98.06 315 LEU B CA 1
ATOM 8201 C C . LEU B 1 315 ? 20.625 40.438 23.688 1 98.06 315 LEU B C 1
ATOM 8203 O O . LEU B 1 315 ? 21.562 40.031 24.375 1 98.06 315 LEU B O 1
ATOM 8207 N N . TYR B 1 316 ? 20.734 41 22.531 1 98.12 316 TYR B N 1
ATOM 8208 C CA . TYR B 1 316 ? 22.047 41.25 21.953 1 98.12 316 TYR B CA 1
ATOM 8209 C C . TYR B 1 316 ? 22.25 42.719 21.672 1 98.12 316 TYR B C 1
ATOM 8211 O O . TYR B 1 316 ? 21.312 43.406 21.281 1 98.12 316 TYR B O 1
ATOM 8219 N N . ASP B 1 317 ? 23.531 43.094 21.828 1 97.31 317 ASP B N 1
ATOM 8220 C CA . ASP B 1 317 ? 23.938 44.344 21.188 1 97.31 317 ASP B CA 1
ATOM 8221 C C . ASP B 1 317 ? 24.156 44.156 19.688 1 97.31 317 ASP B C 1
ATOM 8223 O O . ASP B 1 317 ? 24.984 43.344 19.281 1 97.31 317 ASP B O 1
ATOM 8227 N N . ALA B 1 318 ? 23.469 44.875 18.906 1 95.88 318 ALA B N 1
ATOM 8228 C CA . ALA B 1 318 ? 23.453 44.625 17.469 1 95.88 318 ALA B CA 1
ATOM 8229 C C . ALA B 1 318 ? 24.797 44.938 16.844 1 95.88 318 ALA B C 1
ATOM 8231 O O . ALA B 1 318 ? 25.188 44.344 15.828 1 95.88 318 ALA B O 1
ATOM 8232 N N . ALA B 1 319 ? 25.531 45.812 17.391 1 93.38 319 ALA B N 1
ATOM 8233 C CA . ALA B 1 319 ? 26.828 46.219 16.828 1 93.38 319 ALA B CA 1
ATOM 8234 C C . ALA B 1 319 ? 27.938 45.25 17.234 1 93.38 319 ALA B C 1
ATOM 8236 O O . ALA B 1 319 ? 28.812 44.938 16.438 1 93.38 319 ALA B O 1
ATOM 8237 N N . THR B 1 320 ? 27.844 44.719 18.516 1 95.31 320 THR B N 1
ATOM 8238 C CA . THR B 1 320 ? 28.984 43.969 19.031 1 95.31 320 THR B CA 1
ATOM 8239 C C . THR B 1 320 ? 28.656 42.469 19.062 1 95.31 320 THR B C 1
ATOM 8241 O O . THR B 1 320 ? 29.547 41.625 19.062 1 95.31 320 THR B O 1
ATOM 8244 N N . GLY B 1 321 ? 27.406 42.219 19.203 1 95.75 321 GLY B N 1
ATOM 8245 C CA . GLY B 1 321 ? 27 40.844 19.297 1 95.75 321 GLY B CA 1
ATOM 8246 C C . GLY B 1 321 ? 26.984 40.312 20.719 1 95.75 321 GLY B C 1
ATOM 8247 O O . GLY B 1 321 ? 26.641 39.156 20.953 1 95.75 321 GLY B O 1
ATOM 8248 N N . THR B 1 322 ? 27.312 41.188 21.641 1 96.94 322 THR B N 1
ATOM 8249 C CA . THR B 1 322 ? 27.312 40.781 23.047 1 96.94 322 THR B CA 1
ATOM 8250 C C . THR B 1 322 ? 25.906 40.344 23.484 1 96.94 322 THR B C 1
ATOM 8252 O O . THR B 1 322 ? 24.938 41.062 23.219 1 96.94 322 THR B O 1
ATOM 8255 N N . ARG B 1 323 ? 25.844 39.188 24.094 1 97.44 323 ARG B N 1
ATOM 8256 C CA . ARG B 1 323 ? 24.578 38.562 24.453 1 97.44 323 ARG B CA 1
ATOM 8257 C C . ARG B 1 323 ? 24.344 38.656 25.969 1 97.44 323 ARG B C 1
ATOM 8259 O O . ARG B 1 323 ? 25.266 38.469 26.75 1 97.44 323 ARG B O 1
ATOM 8266 N N . GLU B 1 324 ? 23.156 38.812 26.375 1 96.56 324 GLU B N 1
ATOM 8267 C CA . GLU B 1 324 ? 22.703 38.625 27.766 1 96.56 324 GLU B CA 1
ATOM 8268 C C . GLU B 1 324 ? 21.406 37.844 27.812 1 96.56 324 GLU B C 1
ATOM 8270 O O . GLU B 1 324 ? 20.594 37.906 26.891 1 96.56 324 GLU B O 1
ATOM 8275 N N . THR B 1 325 ? 21.219 37.062 28.906 1 97.25 325 THR B N 1
ATOM 8276 C CA . THR B 1 325 ? 19.953 36.406 29.156 1 97.25 325 THR B CA 1
ATOM 8277 C C . THR B 1 325 ? 18.938 37.375 29.766 1 97.25 325 THR B C 1
ATOM 8279 O O . THR B 1 325 ? 19.109 37.844 30.891 1 97.25 325 THR B O 1
ATOM 8282 N N . PHE B 1 326 ? 17.953 37.719 29.047 1 97.88 326 PHE B N 1
ATOM 8283 C CA . PHE B 1 326 ? 16.984 38.719 29.453 1 97.88 326 PHE B CA 1
ATOM 8284 C C . PHE B 1 326 ? 15.867 38.125 30.281 1 97.88 326 PHE B C 1
ATOM 8286 O O . PHE B 1 326 ? 15.414 38.719 31.266 1 97.88 326 PHE B O 1
ATOM 8293 N N . TYR B 1 327 ? 15.383 37 29.875 1 97.19 327 TYR B N 1
ATOM 8294 C CA . TYR B 1 327 ? 14.289 36.25 30.484 1 97.19 327 TYR B CA 1
ATOM 8295 C C . TYR B 1 327 ? 14.555 34.75 30.422 1 97.19 327 TYR B C 1
ATOM 8297 O O . TYR B 1 327 ? 15.07 34.25 29.422 1 97.19 327 TYR B O 1
ATOM 8305 N N . GLN B 1 328 ? 14.289 34.031 31.438 1 95.94 328 GLN B N 1
ATOM 8306 C CA . GLN B 1 328 ? 14.414 32.594 31.484 1 95.94 328 GLN B CA 1
ATOM 8307 C C . GLN B 1 328 ? 13.422 31.969 32.469 1 95.94 328 GLN B C 1
ATOM 8309 O O . GLN B 1 328 ? 13.352 32.375 33.625 1 95.94 328 GLN B O 1
ATOM 8314 N N . LEU B 1 329 ? 12.625 31.062 31.969 1 95.19 329 LEU B N 1
ATOM 8315 C CA . LEU B 1 329 ? 11.68 30.328 32.812 1 95.19 329 LEU B CA 1
ATOM 8316 C C . LEU B 1 329 ? 11.656 28.859 32.406 1 95.19 329 LEU B C 1
ATOM 8318 O O . LEU B 1 329 ? 11.422 28.516 31.25 1 95.19 329 LEU B O 1
ATOM 8322 N N . ARG B 1 330 ? 11.914 28.016 33.344 1 95.56 330 ARG B N 1
ATOM 8323 C CA . ARG B 1 330 ? 11.852 26.562 33.125 1 95.56 330 ARG B CA 1
ATOM 8324 C C . ARG B 1 330 ? 10.656 25.953 33.844 1 95.56 330 ARG B C 1
ATOM 8326 O O . ARG B 1 330 ? 10.406 26.266 35.031 1 95.56 330 ARG B O 1
ATOM 8333 N N . GLU B 1 331 ? 9.867 25.266 33.188 1 94.5 331 GLU B N 1
ATOM 8334 C CA . GLU B 1 331 ? 8.75 24.453 33.656 1 94.5 331 GLU B CA 1
ATOM 8335 C C . GLU B 1 331 ? 8.836 23.016 33.125 1 94.5 331 GLU B C 1
ATOM 8337 O O . GLU B 1 331 ? 8.523 22.766 31.969 1 94.5 331 GLU B O 1
ATOM 8342 N N . PRO B 1 332 ? 9.141 22.031 34 1 92.19 332 PRO B N 1
ATOM 8343 C CA . PRO B 1 332 ? 9.492 20.672 33.531 1 92.19 332 PRO B CA 1
ATOM 8344 C C . PRO B 1 332 ? 8.359 19.984 32.781 1 92.19 332 PRO B C 1
ATOM 8346 O O . PRO B 1 332 ? 8.602 19.078 31.984 1 92.19 332 PRO B O 1
ATOM 8349 N N . ARG B 1 333 ? 7.137 20.375 33.031 1 92.5 333 ARG B N 1
ATOM 8350 C CA . ARG B 1 333 ? 6.035 19.688 32.375 1 92.5 333 ARG B CA 1
ATOM 8351 C C . ARG B 1 333 ? 5.34 20.594 31.375 1 92.5 333 ARG B C 1
ATOM 8353 O O . ARG B 1 333 ? 4.203 20.344 30.984 1 92.5 333 ARG B O 1
ATOM 8360 N N . HIS B 1 334 ? 6.035 21.625 30.953 1 92.31 334 HIS B N 1
ATOM 8361 C CA . HIS B 1 334 ? 5.445 22.547 29.984 1 92.31 334 HIS B CA 1
ATOM 8362 C C . HIS B 1 334 ? 5.215 21.859 28.641 1 92.31 334 HIS B C 1
ATOM 8364 O O . HIS B 1 334 ? 6.031 21.031 28.219 1 92.31 334 HIS B O 1
ATOM 8370 N N . LEU B 1 335 ? 4.168 22.172 27.984 1 88.94 335 LEU B N 1
ATOM 8371 C CA . LEU B 1 335 ? 3.852 21.484 26.734 1 88.94 335 LEU B CA 1
ATOM 8372 C C . LEU B 1 335 ? 3.938 22.453 25.562 1 88.94 335 LEU B C 1
ATOM 8374 O O . LEU B 1 335 ? 4.688 22.219 24.609 1 88.94 335 LEU B O 1
ATOM 8378 N N . ARG B 1 336 ? 3.207 23.531 25.359 1 83.19 336 ARG B N 1
ATOM 8379 C CA . ARG B 1 336 ? 2.971 24.344 24.156 1 83.19 336 ARG B CA 1
ATOM 8380 C C . ARG B 1 336 ? 3.727 25.656 24.234 1 83.19 336 ARG B C 1
ATOM 8382 O O . ARG B 1 336 ? 3.521 26.453 25.156 1 83.19 336 ARG B O 1
ATOM 8389 N N . PRO B 1 337 ? 4.59 25.828 23.266 1 87.38 337 PRO B N 1
ATOM 8390 C CA . PRO B 1 337 ? 5.34 27.094 23.266 1 87.38 337 PRO B CA 1
ATOM 8391 C C . PRO B 1 337 ? 4.578 28.234 22.594 1 87.38 337 PRO B C 1
ATOM 8393 O O . PRO B 1 337 ? 5.102 28.875 21.688 1 87.38 337 PRO B O 1
ATOM 8396 N N . ASP B 1 338 ? 3.416 28.578 23.125 1 91.44 338 ASP B N 1
ATOM 8397 C CA . ASP B 1 338 ? 2.576 29.625 22.547 1 91.44 338 ASP B CA 1
ATOM 8398 C C . ASP B 1 338 ? 3.037 31 23.016 1 91.44 338 ASP B C 1
ATOM 8400 O O . ASP B 1 338 ? 2.213 31.875 23.281 1 91.44 338 ASP B O 1
ATOM 8404 N N . TRP B 1 339 ? 4.336 31.25 23.141 1 96.44 339 TRP B N 1
ATOM 8405 C CA . TRP B 1 339 ? 4.914 32.5 23.609 1 96.44 339 TRP B CA 1
ATOM 8406 C C . TRP B 1 339 ? 5.113 33.469 22.453 1 96.44 339 TRP B C 1
ATOM 8408 O O . TRP B 1 339 ? 5.258 33.062 21.297 1 96.44 339 TRP B O 1
ATOM 8418 N N . GLN B 1 340 ? 5.07 34.75 22.75 1 98.06 340 GLN B N 1
ATOM 8419 C CA . GLN B 1 340 ? 5.363 35.812 21.828 1 98.06 340 GLN B CA 1
ATOM 8420 C C . GLN B 1 340 ? 6.078 36.969 22.516 1 98.06 340 GLN B C 1
ATOM 8422 O O . GLN B 1 340 ? 5.867 37.219 23.719 1 98.06 340 GLN B O 1
ATOM 8427 N N . VAL B 1 341 ? 6.945 37.656 21.812 1 98.31 341 VAL B N 1
ATOM 8428 C CA . VAL B 1 341 ? 7.719 38.75 22.359 1 98.31 341 VAL B CA 1
ATOM 8429 C C . VAL B 1 341 ? 7.73 39.906 21.391 1 98.31 341 VAL B C 1
ATOM 8431 O O . VAL B 1 341 ? 7.766 39.719 20.172 1 98.31 341 VAL B O 1
ATOM 8434 N N . ALA B 1 342 ? 7.625 41.094 21.922 1 97.94 342 ALA B N 1
ATOM 8435 C CA . ALA B 1 342 ? 7.77 42.344 21.141 1 97.94 342 ALA B CA 1
ATOM 8436 C C . ALA B 1 342 ? 8.438 43.438 21.953 1 97.94 342 ALA B C 1
ATOM 8438 O O . ALA B 1 342 ? 8.453 43.375 23.188 1 97.94 342 ALA B O 1
ATOM 8439 N N . TRP B 1 343 ? 9.062 44.438 21.328 1 97.5 343 TRP B N 1
ATOM 8440 C CA . TRP B 1 343 ? 9.625 45.562 22.016 1 97.5 343 TRP B CA 1
ATOM 8441 C C . TRP B 1 343 ? 8.523 46.438 22.641 1 97.5 343 TRP B C 1
ATOM 8443 O O . TRP B 1 343 ? 7.48 46.656 22.016 1 97.5 343 TRP B O 1
ATOM 8453 N N . ALA B 1 344 ? 8.758 46.844 23.875 1 97.06 344 ALA B N 1
ATOM 8454 C CA . ALA B 1 344 ? 7.84 47.75 24.547 1 97.06 344 ALA B CA 1
ATOM 8455 C C . ALA B 1 344 ? 7.965 49.156 23.984 1 97.06 344 ALA B C 1
ATOM 8457 O O . ALA B 1 344 ? 9.055 49.594 23.594 1 97.06 344 ALA B O 1
ATOM 8458 N N . PRO B 1 345 ? 6.797 49.812 23.938 1 93.88 345 PRO B N 1
ATOM 8459 C CA . PRO B 1 345 ? 6.902 51.219 23.531 1 93.88 345 PRO B CA 1
ATOM 8460 C C . PRO B 1 345 ? 7.43 52.125 24.656 1 93.88 345 PRO B C 1
ATOM 8462 O O . PRO B 1 345 ? 7.07 51.938 25.812 1 93.88 345 PRO B O 1
ATOM 8465 N N . GLY B 1 346 ? 8.266 53.031 24.375 1 87.5 346 GLY B N 1
ATOM 8466 C CA . GLY B 1 346 ? 8.656 54.062 25.312 1 87.5 346 GLY B CA 1
ATOM 8467 C C . GLY B 1 346 ? 9.898 53.719 26.109 1 87.5 346 GLY B C 1
ATOM 8468 O O . GLY B 1 346 ? 10.414 54.562 26.859 1 87.5 346 GLY B O 1
ATOM 8469 N N . ASP B 1 347 ? 10.273 52.469 26.078 1 90.88 347 ASP B N 1
ATOM 8470 C CA . ASP B 1 347 ? 11.516 52.094 26.75 1 90.88 347 ASP B CA 1
ATOM 8471 C C . ASP B 1 347 ? 12.234 51 25.984 1 90.88 347 ASP B C 1
ATOM 8473 O O . ASP B 1 347 ? 11.93 50.719 24.828 1 90.88 347 ASP B O 1
ATOM 8477 N N . ASP B 1 348 ? 13.266 50.438 26.703 1 89.75 348 ASP B N 1
ATOM 8478 C CA . ASP B 1 348 ? 14.086 49.406 26.047 1 89.75 348 ASP B CA 1
ATOM 8479 C C . ASP B 1 348 ? 13.719 48 26.531 1 89.75 348 ASP B C 1
ATOM 8481 O O . ASP B 1 348 ? 14.531 47.094 26.438 1 89.75 348 ASP B O 1
ATOM 8485 N N . GLY B 1 349 ? 12.523 47.938 27.094 1 96.56 349 GLY B N 1
ATOM 8486 C CA . GLY B 1 349 ? 12.078 46.625 27.578 1 96.56 349 GLY B CA 1
ATOM 8487 C C . GLY B 1 349 ? 11.266 45.875 26.547 1 96.56 349 GLY B C 1
ATOM 8488 O O . GLY B 1 349 ? 11.25 46.219 25.375 1 96.56 349 GLY B O 1
ATOM 8489 N N . LEU B 1 350 ? 10.742 44.719 27.062 1 98.25 350 LEU B N 1
ATOM 8490 C CA . LEU B 1 350 ? 9.984 43.812 26.188 1 98.25 350 LEU B CA 1
ATOM 8491 C C . LEU B 1 350 ? 8.586 43.562 26.75 1 98.25 350 LEU B C 1
ATOM 8493 O O . LEU B 1 350 ? 8.391 43.562 27.969 1 98.25 350 LEU B O 1
ATOM 8497 N N . ILE B 1 351 ? 7.598 43.469 25.828 1 98.56 351 ILE B N 1
ATOM 8498 C CA . ILE B 1 351 ? 6.312 42.844 26.125 1 98.56 351 ILE B CA 1
ATOM 8499 C C . ILE B 1 351 ? 6.391 41.344 25.859 1 98.56 351 ILE B C 1
ATOM 8501 O O . ILE B 1 351 ? 6.781 40.938 24.766 1 98.56 351 ILE B O 1
ATOM 8505 N N . ILE B 1 352 ? 6.066 40.562 26.891 1 98.38 352 ILE B N 1
ATOM 8506 C CA . ILE B 1 352 ? 6.215 39.125 26.812 1 98.38 352 ILE B CA 1
ATOM 8507 C C . ILE B 1 352 ? 4.863 38.469 27.031 1 98.38 352 ILE B C 1
ATOM 8509 O O . ILE B 1 352 ? 4.207 38.688 28.047 1 98.38 352 ILE B O 1
ATOM 8513 N N . LEU B 1 353 ? 4.379 37.75 26.062 1 98.38 353 LEU B N 1
ATOM 8514 C CA . LEU B 1 353 ? 3.277 36.812 26.234 1 98.38 353 LEU B CA 1
ATOM 8515 C C . LEU B 1 353 ? 3.783 35.469 26.766 1 98.38 353 LEU B C 1
ATOM 8517 O O . LEU B 1 353 ? 4.523 34.75 26.062 1 98.38 353 LEU B O 1
ATOM 8521 N N . THR B 1 354 ? 3.451 35.094 27.891 1 97.06 354 THR B N 1
ATOM 8522 C CA . THR B 1 354 ? 3.947 33.906 28.547 1 97.06 354 THR B CA 1
ATOM 8523 C C . THR B 1 354 ? 2.938 33.375 29.562 1 97.06 354 THR B C 1
ATOM 8525 O O . THR B 1 354 ? 2.012 34.094 29.938 1 97.06 354 THR B O 1
ATOM 8528 N N . ASP B 1 355 ? 3.053 32.156 29.906 1 96.25 355 ASP B N 1
ATOM 8529 C CA . ASP B 1 355 ? 2.176 31.531 30.891 1 96.25 355 ASP B CA 1
ATOM 8530 C C . ASP B 1 355 ? 2.889 31.375 32.219 1 96.25 355 ASP B C 1
ATOM 8532 O O . ASP B 1 355 ? 2.635 30.406 32.969 1 96.25 355 ASP B O 1
ATOM 8536 N N . ARG B 1 356 ? 3.811 32.25 32.531 1 95.12 356 ARG B N 1
ATOM 8537 C CA . ARG B 1 356 ? 4.656 32.156 33.719 1 95.12 356 ARG B CA 1
ATOM 8538 C C . ARG B 1 356 ? 3.812 32.031 34.969 1 95.12 356 ARG B C 1
ATOM 8540 O O . ARG B 1 356 ? 4.223 31.375 35.938 1 95.12 356 ARG B O 1
ATOM 8547 N N . ASP B 1 357 ? 2.559 32.562 35 1 95.5 357 ASP B N 1
ATOM 8548 C CA . ASP B 1 357 ? 1.7 32.531 36.156 1 95.5 357 ASP B CA 1
ATOM 8549 C C . ASP B 1 357 ? 0.498 31.609 35.938 1 95.5 357 ASP B C 1
ATOM 8551 O O . ASP B 1 357 ? -0.541 31.766 36.562 1 95.5 357 ASP B O 1
ATOM 8555 N N . GLY B 1 358 ? 0.574 30.766 34.938 1 95.5 358 GLY B N 1
ATOM 8556 C CA . GLY B 1 358 ? -0.404 29.703 34.75 1 95.5 358 GLY B CA 1
ATOM 8557 C C . GLY B 1 358 ? -1.264 29.891 33.5 1 95.5 358 GLY B C 1
ATOM 8558 O O . GLY B 1 358 ? -1.835 28.922 33 1 95.5 358 GLY B O 1
ATOM 8559 N N . TRP B 1 359 ? -1.465 31.094 33.094 1 97.06 359 TRP B N 1
ATOM 8560 C CA . TRP B 1 359 ? -2.26 31.422 31.922 1 97.06 359 TRP B CA 1
ATOM 8561 C C . TRP B 1 359 ? -1.476 32.312 30.953 1 97.06 359 TRP B C 1
ATOM 8563 O O . TRP B 1 359 ? -0.655 33.125 31.391 1 97.06 359 TRP B O 1
ATOM 8573 N N . LEU B 1 360 ? -1.672 32.156 29.672 1 97.38 360 LEU B N 1
ATOM 8574 C CA . LEU B 1 360 ? -1.002 33 28.688 1 97.38 360 LEU B CA 1
ATOM 8575 C C . LEU B 1 360 ? -1.508 34.438 28.766 1 97.38 360 LEU B C 1
ATOM 8577 O O . LEU B 1 360 ? -2.588 34.75 28.25 1 97.38 360 LEU B O 1
ATOM 8581 N N . GLN B 1 361 ? -0.665 35.219 29.375 1 98.31 361 GLN B N 1
ATOM 8582 C CA . GLN B 1 361 ? -0.985 36.625 29.594 1 98.31 361 GLN B CA 1
ATOM 8583 C C . GLN B 1 361 ? 0.186 37.531 29.219 1 98.31 361 GLN B C 1
ATOM 8585 O O . GLN B 1 361 ? 1.288 37.031 28.953 1 98.31 361 GLN B O 1
ATOM 8590 N N . LEU B 1 362 ? -0.08 38.844 29.188 1 98.75 362 LEU B N 1
ATOM 8591 C CA . LEU B 1 362 ? 0.926 39.812 28.766 1 98.75 362 LEU B CA 1
ATOM 8592 C C . LEU B 1 362 ? 1.66 40.375 29.969 1 98.75 362 LEU B C 1
ATOM 8594 O O . LEU B 1 362 ? 1.041 40.688 30.984 1 98.75 362 LEU B O 1
ATOM 8598 N N . TYR B 1 363 ? 2.959 40.562 29.828 1 98.56 363 TYR B N 1
ATOM 8599 C CA . TYR B 1 363 ? 3.846 41.156 30.828 1 98.56 363 TYR B CA 1
ATOM 8600 C C . TYR B 1 363 ? 4.77 42.188 30.203 1 98.56 363 TYR B C 1
ATOM 8602 O O . TYR B 1 363 ? 5.121 42.062 29.016 1 98.56 363 TYR B O 1
ATOM 8610 N N . HIS B 1 364 ? 5.16 43.156 30.984 1 98.5 364 HIS B N 1
ATOM 8611 C CA . HIS B 1 364 ? 6.184 44.125 30.625 1 98.5 364 HIS B CA 1
ATOM 8612 C C . HIS B 1 364 ? 7.422 43.969 31.5 1 98.5 364 HIS B C 1
ATOM 8614 O O . HIS B 1 364 ? 7.336 44.094 32.719 1 98.5 364 HIS B O 1
ATOM 8620 N N . GLN B 1 365 ? 8.492 43.656 30.859 1 98.06 365 GLN B N 1
ATOM 8621 C CA . GLN B 1 365 ? 9.766 43.625 31.562 1 98.06 365 GLN B CA 1
ATOM 8622 C C . GLN B 1 365 ? 10.734 44.656 31.016 1 98.06 365 GLN B C 1
ATOM 8624 O O . GLN B 1 365 ? 11.078 44.625 29.828 1 98.06 365 GLN B O 1
ATOM 8629 N N . LYS B 1 366 ? 11.281 45.438 31.812 1 96.12 366 LYS B N 1
ATOM 8630 C CA . LYS B 1 366 ? 12.047 46.625 31.375 1 96.12 366 LYS B CA 1
ATOM 8631 C C . LYS B 1 366 ? 13.516 46.25 31.172 1 96.12 366 LYS B C 1
ATOM 8633 O O . LYS B 1 366 ? 14.18 46.812 30.297 1 96.12 366 LYS B O 1
ATOM 8638 N N . LYS B 1 367 ? 14.047 45.438 32.031 1 95.44 367 LYS B N 1
ATOM 8639 C CA . LYS B 1 367 ? 15.453 45.062 31.953 1 95.44 367 LYS B CA 1
ATOM 8640 C C . LYS B 1 367 ? 15.68 43.625 32.438 1 95.44 367 LYS B C 1
ATOM 8642 O O . LYS B 1 367 ? 14.828 43.062 33.125 1 95.44 367 LYS B O 1
ATOM 8647 N N . ALA B 1 368 ? 16.797 43.125 31.984 1 94 368 ALA B N 1
ATOM 8648 C CA . ALA B 1 368 ? 17.188 41.812 32.438 1 94 368 ALA B CA 1
ATOM 8649 C C . ALA B 1 368 ? 17.219 41.719 33.938 1 94 368 ALA B C 1
ATOM 8651 O O . ALA B 1 368 ? 17.688 42.656 34.625 1 94 368 ALA B O 1
ATOM 8652 N N . GLY B 1 369 ? 16.672 40.688 34.469 1 88.25 369 GLY B N 1
ATOM 8653 C CA . GLY B 1 369 ? 16.734 40.438 35.906 1 88.25 369 GLY B CA 1
ATOM 8654 C C . GLY B 1 369 ? 15.578 41.062 36.656 1 88.25 369 GLY B C 1
ATOM 8655 O O . GLY B 1 369 ? 15.328 40.719 37.812 1 88.25 369 GLY B O 1
ATOM 8656 N N . GLN B 1 370 ? 14.93 41.938 36.031 1 92.75 370 GLN B N 1
ATOM 8657 C CA . GLN B 1 370 ? 13.766 42.531 36.688 1 92.75 370 GLN B CA 1
ATOM 8658 C C . GLN B 1 370 ? 12.547 41.625 36.562 1 92.75 370 GLN B C 1
ATOM 8660 O O . GLN B 1 370 ? 12.359 40.969 35.562 1 92.75 370 GLN B O 1
ATOM 8665 N N . ALA B 1 371 ? 11.727 41.75 37.625 1 92.56 371 ALA B N 1
ATOM 8666 C CA . ALA B 1 371 ? 10.484 40.969 37.562 1 92.56 371 ALA B CA 1
ATOM 8667 C C . ALA B 1 371 ? 9.531 41.562 36.531 1 92.56 371 ALA B C 1
ATOM 8669 O O . ALA B 1 371 ? 9.305 42.75 36.469 1 92.56 371 ALA B O 1
ATOM 8670 N N . PRO B 1 372 ? 9.039 40.75 35.688 1 96.56 372 PRO B N 1
ATOM 8671 C CA . PRO B 1 372 ? 8.07 41.25 34.719 1 96.56 372 PRO B CA 1
ATOM 8672 C C . PRO B 1 372 ? 6.797 41.781 35.375 1 96.56 372 PRO B C 1
ATOM 8674 O O . PRO B 1 372 ? 6.25 41.125 36.281 1 96.56 372 PRO B O 1
ATOM 8677 N N . ARG B 1 373 ? 6.348 42.906 35 1 97.19 373 ARG B N 1
ATOM 8678 C CA . ARG B 1 373 ? 5.066 43.438 35.438 1 97.19 373 ARG B CA 1
ATOM 8679 C C . ARG B 1 373 ? 3.918 42.875 34.594 1 97.19 373 ARG B C 1
ATOM 8681 O O . ARG B 1 373 ? 3.916 43 33.375 1 97.19 373 ARG B O 1
ATOM 8688 N N . GLN B 1 374 ? 2.955 42.375 35.281 1 97.81 374 GLN B N 1
ATOM 8689 C CA . GLN B 1 374 ? 1.806 41.781 34.594 1 97.81 374 GLN B CA 1
ATOM 8690 C C . GLN B 1 374 ? 0.881 42.875 34.062 1 97.81 374 GLN B C 1
ATOM 8692 O O . GLN B 1 374 ? 0.499 43.781 34.781 1 97.81 374 GLN B O 1
ATOM 8697 N N . ILE B 1 375 ? 0.552 42.812 32.812 1 98.62 375 ILE B N 1
ATOM 8698 C CA . ILE B 1 375 ? -0.311 43.781 32.156 1 98.62 375 ILE B CA 1
ATOM 8699 C C . ILE B 1 375 ? -1.752 43.281 32.156 1 98.62 375 ILE B C 1
ATOM 8701 O O . ILE B 1 375 ? -2.68 44.031 32.469 1 98.62 375 ILE B O 1
ATOM 8705 N N . THR B 1 376 ? -1.934 42.062 31.719 1 98.62 376 THR B N 1
ATOM 8706 C CA . THR B 1 376 ? -3.242 41.406 31.734 1 98.62 376 THR B CA 1
ATOM 8707 C C . THR B 1 376 ? -3.24 40.219 32.688 1 98.62 376 THR B C 1
ATOM 8709 O O . THR B 1 376 ? -2.188 39.625 32.969 1 98.62 376 THR B O 1
ATOM 8712 N N . SER B 1 377 ? -4.422 39.875 33.188 1 97.44 377 SER B N 1
ATOM 8713 C CA . SER B 1 377 ? -4.57 38.75 34.094 1 97.44 377 SER B CA 1
ATOM 8714 C C . SER B 1 377 ? -5.969 38.156 34 1 97.44 377 SER B C 1
ATOM 8716 O O . SER B 1 377 ? -6.926 38.844 33.656 1 97.44 377 SER B O 1
ATOM 8718 N N . GLY B 1 378 ? -6.094 36.875 34.312 1 97.19 378 GLY B N 1
ATOM 8719 C CA . GLY B 1 378 ? -7.367 36.188 34.344 1 97.19 378 GLY B CA 1
ATOM 8720 C C . GLY B 1 378 ? -7.246 34.719 33.938 1 97.19 378 GLY B C 1
ATOM 8721 O O . GLY B 1 378 ? -6.168 34.25 33.594 1 97.19 378 GLY B O 1
ATOM 8722 N N . LYS B 1 379 ? -8.352 34.031 34.094 1 97.38 379 LYS B N 1
ATOM 8723 C CA . LYS B 1 379 ? -8.422 32.625 33.719 1 97.38 379 LYS B CA 1
ATOM 8724 C C . LYS B 1 379 ? -8.875 32.438 32.281 1 97.38 379 LYS B C 1
ATOM 8726 O O . LYS B 1 379 ? -9.852 31.75 32 1 97.38 379 LYS B O 1
ATOM 8731 N N . TRP B 1 380 ? -8.242 33.156 31.469 1 97.31 380 TRP B N 1
ATOM 8732 C CA . TRP B 1 380 ? -8.359 33.125 30 1 97.31 380 TRP B CA 1
ATOM 8733 C C . TRP B 1 380 ? -7 33.375 29.344 1 97.31 380 TRP B C 1
ATOM 8735 O O . TRP B 1 380 ? -6.031 33.719 30.016 1 97.31 380 TRP B O 1
ATOM 8745 N N . GLU B 1 381 ? -6.871 33.062 28.078 1 97.19 381 GLU B N 1
ATOM 8746 C CA . GLU B 1 381 ? -5.57 33.094 27.422 1 97.19 381 GLU B CA 1
ATOM 8747 C C . GLU B 1 381 ? -5.582 34 26.188 1 97.19 381 GLU B C 1
ATOM 8749 O O . GLU B 1 381 ? -6.598 34.125 25.5 1 97.19 381 GLU B O 1
ATOM 8754 N N . ILE B 1 382 ? -4.449 34.562 25.969 1 98.38 382 ILE B N 1
ATOM 8755 C CA . ILE B 1 382 ? -4.203 35.375 24.781 1 98.38 382 ILE B CA 1
ATOM 8756 C C . ILE B 1 382 ? -3.58 34.5 23.688 1 98.38 382 ILE B C 1
ATOM 8758 O O . ILE B 1 382 ? -2.633 33.75 23.938 1 98.38 382 ILE B O 1
ATOM 8762 N N . ALA B 1 383 ? -4.215 34.594 22.516 1 96.5 383 ALA B N 1
ATOM 8763 C CA . ALA B 1 383 ? -3.738 33.781 21.391 1 96.5 383 ALA B CA 1
ATOM 8764 C C . ALA B 1 383 ? -2.596 34.469 20.656 1 96.5 383 ALA B C 1
ATOM 8766 O O . ALA B 1 383 ? -1.658 33.812 20.188 1 96.5 383 ALA B O 1
ATOM 8767 N N . SER B 1 384 ? -2.67 35.75 20.469 1 97.44 384 SER B N 1
ATOM 8768 C CA . SER B 1 384 ? -1.652 36.562 19.828 1 97.44 384 SER B CA 1
ATOM 8769 C C . SER B 1 384 ? -1.828 38.031 20.172 1 97.44 384 SER B C 1
ATOM 8771 O O . SER B 1 384 ? -2.898 38.438 20.625 1 97.44 384 SER B O 1
ATOM 8773 N N . PHE B 1 385 ? -0.744 38.812 20.031 1 98.31 385 PHE B N 1
ATOM 8774 C CA . PHE B 1 385 ? -0.87 40.219 20.297 1 98.31 385 PHE B CA 1
ATOM 8775 C C . PHE B 1 385 ? 0.012 41.031 19.344 1 98.31 385 PHE B C 1
ATOM 8777 O O . PHE B 1 385 ? 0.915 40.5 18.719 1 98.31 385 PHE B O 1
ATOM 8784 N N . GLU B 1 386 ? -0.317 42.312 19.219 1 98 386 GLU B N 1
ATOM 8785 C CA . GLU B 1 386 ? 0.467 43.312 18.5 1 98 386 GLU B CA 1
ATOM 8786 C C . GLU B 1 386 ? 0.552 44.625 19.281 1 98 386 GLU B C 1
ATOM 8788 O O . GLU B 1 386 ? -0.371 44.969 20.016 1 98 386 GLU B O 1
ATOM 8793 N N . VAL B 1 387 ? 1.676 45.344 19.078 1 97.62 387 VAL B N 1
ATOM 8794 C CA . VAL B 1 387 ? 1.938 46.562 19.828 1 97.62 387 VAL B CA 1
ATOM 8795 C C . VAL B 1 387 ? 1.641 47.781 18.938 1 97.62 387 VAL B C 1
ATOM 8797 O O . VAL B 1 387 ? 2.225 47.938 17.875 1 97.62 387 VAL B O 1
ATOM 8800 N N . ASP B 1 388 ? 0.771 48.594 19.375 1 97.31 388 ASP B N 1
ATOM 8801 C CA . ASP B 1 388 ? 0.601 49.969 18.859 1 97.31 388 ASP B CA 1
ATOM 8802 C C . ASP B 1 388 ? 1.461 50.938 19.641 1 97.31 388 ASP B C 1
ATOM 8804 O O . ASP B 1 388 ? 0.989 51.594 20.594 1 97.31 388 ASP B O 1
ATOM 8808 N N . ALA B 1 389 ? 2.609 51.094 19.172 1 94.88 389 ALA B N 1
ATOM 8809 C CA . ALA B 1 389 ? 3.602 51.875 19.906 1 94.88 389 ALA B CA 1
ATOM 8810 C C . ALA B 1 389 ? 3.197 53.344 20 1 94.88 389 ALA B C 1
ATOM 8812 O O . ALA B 1 389 ? 3.385 53.969 21.031 1 94.88 389 ALA B O 1
ATOM 8813 N N . LYS B 1 390 ? 2.68 53.875 18.984 1 93.44 390 LYS B N 1
ATOM 8814 C CA . LYS B 1 390 ? 2.33 55.281 18.906 1 93.44 390 LYS B CA 1
ATOM 8815 C C . LYS B 1 390 ? 1.291 55.656 19.969 1 93.44 390 LYS B C 1
ATOM 8817 O O . LYS B 1 390 ? 1.381 56.719 20.594 1 93.44 390 LYS B O 1
ATOM 8822 N N . ASN B 1 391 ? 0.379 54.75 20.125 1 95.25 391 ASN B N 1
ATOM 8823 C CA . ASN B 1 391 ? -0.718 55.062 21.031 1 95.25 391 ASN B CA 1
ATOM 8824 C C . ASN B 1 391 ? -0.571 54.344 22.359 1 95.25 391 ASN B C 1
ATOM 8826 O O . ASN B 1 391 ? -1.447 54.438 23.219 1 95.25 391 ASN B O 1
ATOM 8830 N N . GLY B 1 392 ? 0.451 53.594 22.5 1 96 392 GLY B N 1
ATOM 8831 C CA . GLY B 1 392 ? 0.708 52.906 23.734 1 96 392 GLY B CA 1
ATOM 8832 C C . GLY B 1 392 ? -0.342 51.844 24.062 1 96 392 GLY B C 1
ATOM 8833 O O . GLY B 1 392 ? -0.796 51.75 25.203 1 96 392 GLY B O 1
ATOM 8834 N N . GLN B 1 393 ? -0.797 51.125 23.047 1 97.38 393 GLN B N 1
ATOM 8835 C CA . GLN B 1 393 ? -1.825 50.094 23.188 1 97.38 393 GLN B CA 1
ATOM 8836 C C . GLN B 1 393 ? -1.311 48.75 22.75 1 97.38 393 GLN B C 1
ATOM 8838 O O . GLN B 1 393 ? -0.422 48.656 21.891 1 97.38 393 GLN B O 1
ATOM 8843 N N . LEU B 1 394 ? -1.813 47.75 23.406 1 98.56 394 LEU B N 1
ATOM 8844 C CA . LEU B 1 394 ? -1.647 46.375 22.953 1 98.56 394 LEU B CA 1
ATOM 8845 C C . LEU B 1 394 ? -2.963 45.812 22.438 1 98.56 394 LEU B C 1
ATOM 8847 O O . LEU B 1 394 ? -3.982 45.844 23.125 1 98.56 394 LEU B O 1
ATOM 8851 N N . TYR B 1 395 ? -2.963 45.344 21.203 1 98.62 395 TYR B N 1
ATOM 8852 C CA . TYR B 1 395 ? -4.094 44.625 20.641 1 98.62 395 TYR B CA 1
ATOM 8853 C C . TYR B 1 395 ? -3.857 43.125 20.719 1 98.62 395 TYR B C 1
ATOM 8855 O O . TYR B 1 395 ? -2.734 42.656 20.516 1 98.62 395 TYR B O 1
ATOM 8863 N N . PHE B 1 396 ? -4.867 42.406 21.062 1 98.69 396 PHE B N 1
ATOM 8864 C CA . PHE B 1 396 ? -4.664 40.938 21.156 1 98.69 396 PHE B CA 1
ATOM 8865 C C . PHE B 1 396 ? -5.969 40.188 20.922 1 98.69 396 PHE B C 1
ATOM 8867 O O . PHE B 1 396 ? -7.051 40.781 21 1 98.69 396 PHE B O 1
ATOM 8874 N N . THR B 1 397 ? -5.934 38.969 20.5 1 98.25 397 THR B N 1
ATOM 8875 C CA . THR B 1 397 ? -7.055 38.031 20.484 1 98.25 397 THR B CA 1
ATOM 8876 C C . THR B 1 397 ? -7.012 37.094 21.688 1 98.25 397 THR B C 1
ATOM 8878 O O . THR B 1 397 ? -5.934 36.688 22.109 1 98.25 397 THR B O 1
ATOM 8881 N N . ALA B 1 398 ? -8.164 36.844 22.234 1 98.38 398 ALA B N 1
ATOM 8882 C CA . ALA B 1 398 ? -8.211 36.031 23.453 1 98.38 398 ALA B CA 1
ATOM 8883 C C . ALA B 1 398 ? -9.555 35.312 23.578 1 98.38 398 ALA B C 1
ATOM 8885 O O . ALA B 1 398 ? -10.5 35.625 22.844 1 98.38 398 ALA B O 1
ATOM 8886 N N . ASN B 1 399 ? -9.586 34.375 24.516 1 97.25 399 ASN B N 1
ATOM 8887 C CA . ASN B 1 399 ? -10.812 33.656 24.797 1 97.25 399 ASN B CA 1
ATOM 8888 C C . ASN B 1 399 ? -11.477 34.125 26.078 1 97.25 399 ASN B C 1
ATOM 8890 O O . ASN B 1 399 ? -12.117 33.375 26.797 1 97.25 399 ASN B O 1
ATOM 8894 N N . GLU B 1 400 ? -11.242 35.375 26.359 1 98.06 400 GLU B N 1
ATOM 8895 C CA . GLU B 1 400 ? -11.836 35.969 27.562 1 98.06 400 GLU B CA 1
ATOM 8896 C C . GLU B 1 400 ? -13.359 35.844 27.547 1 98.06 400 GLU B C 1
ATOM 8898 O O . GLU B 1 400 ? -13.977 35.625 28.594 1 98.06 400 GLU B O 1
ATOM 8903 N N . SER B 1 401 ? -14.039 35.906 26.453 1 97.25 401 SER B N 1
ATOM 8904 C CA . SER B 1 401 ? -15.484 35.812 26.312 1 97.25 401 SER B CA 1
ATOM 8905 C C . SER B 1 401 ? -15.969 34.375 26.516 1 97.25 401 SER B C 1
ATOM 8907 O O . SER B 1 401 ? -16.984 34.156 27.188 1 97.25 401 SER B O 1
ATOM 8909 N N . ALA B 1 402 ? -15.367 33.438 25.875 1 96.94 402 ALA B N 1
ATOM 8910 C CA . ALA B 1 402 ? -15.664 32.031 25.953 1 96.94 402 ALA B CA 1
ATOM 8911 C C . ALA B 1 402 ? -14.477 31.188 25.484 1 96.94 402 ALA B C 1
ATOM 8913 O O . ALA B 1 402 ? -13.703 31.609 24.625 1 96.94 402 ALA B O 1
ATOM 8914 N N . LEU B 1 403 ? -14.359 29.984 26.016 1 95.44 403 LEU B N 1
ATOM 8915 C CA . LEU B 1 403 ? -13.227 29.125 25.703 1 95.44 403 LEU B CA 1
ATOM 8916 C C . LEU B 1 403 ? -13.102 28.891 24.203 1 95.44 403 LEU B C 1
ATOM 8918 O O . LEU B 1 403 ? -11.992 28.828 23.672 1 95.44 403 LEU B O 1
ATOM 8922 N N . GLN B 1 404 ? -14.242 28.766 23.484 1 95 404 GLN B N 1
ATOM 8923 C CA . GLN B 1 404 ? -14.242 28.422 22.062 1 95 404 GLN B CA 1
ATOM 8924 C C . GLN B 1 404 ? -14.023 29.672 21.203 1 95 404 GLN B C 1
ATOM 8926 O O . GLN B 1 404 ? -13.828 29.562 20 1 95 404 GLN B O 1
ATOM 8931 N N . ASP B 1 405 ? -14.016 30.875 21.766 1 96.31 405 ASP B N 1
ATOM 8932 C CA . ASP B 1 405 ? -13.945 32.125 21.016 1 96.31 405 ASP B CA 1
ATOM 8933 C C . ASP B 1 405 ? -12.5 32.594 20.891 1 96.31 405 ASP B C 1
ATOM 8935 O O . ASP B 1 405 ? -11.625 32.188 21.641 1 96.31 405 ASP B O 1
ATOM 8939 N N . ARG B 1 406 ? -12.195 33.406 19.906 1 96.62 406 ARG B N 1
ATOM 8940 C CA . ARG B 1 406 ? -11.055 34.312 19.75 1 96.62 406 ARG B CA 1
ATOM 8941 C C . ARG B 1 406 ? -11.508 35.719 19.422 1 96.62 406 ARG B C 1
ATOM 8943 O O . ARG B 1 406 ? -11.562 36.125 18.25 1 96.62 406 ARG B O 1
ATOM 8950 N N . GLN B 1 407 ? -11.711 36.469 20.469 1 98.06 407 GLN B N 1
ATOM 8951 C CA . GLN B 1 407 ? -12.219 37.844 20.281 1 98.06 407 GLN B CA 1
ATOM 8952 C C . GLN B 1 407 ? -11.078 38.844 20.312 1 98.06 407 GLN B C 1
ATOM 8954 O O . GLN B 1 407 ? -9.984 38.562 20.797 1 98.06 407 GLN B O 1
ATOM 8959 N N . LEU B 1 408 ? -11.344 40 19.734 1 98.5 408 LEU B N 1
ATOM 8960 C CA . LEU B 1 408 ? -10.344 41.062 19.625 1 98.5 408 LEU B CA 1
ATOM 8961 C C . LEU B 1 408 ? -10.469 42.031 20.781 1 98.5 408 LEU B C 1
ATOM 8963 O O . LEU B 1 408 ? -11.555 42.562 21.031 1 98.5 408 LEU B O 1
ATOM 8967 N N . TYR B 1 409 ? -9.328 42.344 21.453 1 98.69 409 TYR B N 1
ATOM 8968 C CA . TYR B 1 409 ? -9.273 43.25 22.594 1 98.69 409 TYR B CA 1
ATOM 8969 C C . TYR B 1 409 ? -8.109 44.25 22.438 1 98.69 409 TYR B C 1
ATOM 8971 O O . TYR B 1 409 ? -7.23 44.031 21.594 1 98.69 409 TYR B O 1
ATOM 8979 N N . ARG B 1 410 ? -8.117 45.312 23.219 1 98.44 410 ARG B N 1
ATOM 8980 C CA . ARG B 1 410 ? -6.953 46.188 23.422 1 98.44 410 ARG B CA 1
ATOM 8981 C C . ARG B 1 410 ? -6.801 46.562 24.891 1 98.44 410 ARG B C 1
ATOM 8983 O O . ARG B 1 410 ? -7.766 46.531 25.656 1 98.44 410 ARG B O 1
ATOM 8990 N N . VAL B 1 411 ? -5.617 46.844 25.297 1 98.62 411 VAL B N 1
ATOM 8991 C CA . VAL B 1 411 ? -5.273 47.281 26.641 1 98.62 411 VAL B CA 1
ATOM 8992 C C . VAL B 1 411 ? -4.09 48.25 26.578 1 98.62 411 VAL B C 1
ATOM 8994 O O . VAL B 1 411 ? -3.199 48.094 25.734 1 98.62 411 VAL B O 1
ATOM 8997 N N . PRO B 1 412 ? -4.062 49.281 27.453 1 98 412 PRO B N 1
ATOM 8998 C CA . PRO B 1 412 ? -2.857 50.094 27.516 1 98 412 PRO B CA 1
ATOM 8999 C C . PRO B 1 412 ? -1.627 49.312 27.969 1 98 412 PRO B C 1
ATOM 9001 O O . PRO B 1 412 ? -1.733 48.438 28.828 1 98 412 PRO B O 1
ATOM 9004 N N . VAL B 1 413 ? -0.472 49.688 27.469 1 97.44 413 VAL B N 1
ATOM 9005 C CA . VAL B 1 413 ? 0.782 49.031 27.859 1 97.44 413 VAL B CA 1
ATOM 9006 C C . VAL B 1 413 ? 0.99 49.188 29.359 1 97.44 413 VAL B C 1
ATOM 9008 O O . VAL B 1 413 ? 1.561 48.312 30 1 97.44 413 VAL B O 1
ATOM 9011 N N . ALA B 1 414 ? 0.473 50.25 29.922 1 95.31 414 ALA B N 1
ATOM 9012 C CA . ALA B 1 414 ? 0.609 50.5 31.344 1 95.31 414 ALA B CA 1
ATOM 9013 C C . ALA B 1 414 ? -0.3 49.594 32.156 1 95.31 414 ALA B C 1
ATOM 9015 O O . ALA B 1 414 ? -0.138 49.469 33.375 1 95.31 414 ALA B O 1
ATOM 9016 N N . GLY B 1 415 ? -1.188 48.969 31.547 1 95.62 415 GLY B N 1
ATOM 9017 C CA . GLY B 1 415 ? -2.166 48.125 32.219 1 95.62 415 GLY B CA 1
ATOM 9018 C C . GLY B 1 415 ? -3.52 48.812 32.375 1 95.62 415 GLY B C 1
ATOM 9019 O O . GLY B 1 415 ? -3.682 49.969 32.031 1 95.62 415 GLY B O 1
ATOM 9020 N N . GLY B 1 416 ? -4.43 48.031 32.844 1 95.31 416 GLY B N 1
ATOM 9021 C CA . GLY B 1 416 ? -5.789 48.5 33.031 1 95.31 416 GLY B CA 1
ATOM 9022 C C . GLY B 1 416 ? -6.84 47.562 32.531 1 95.31 416 GLY B C 1
ATOM 9023 O O . GLY B 1 416 ? -6.586 46.344 32.406 1 95.31 416 GLY B O 1
ATOM 9024 N N . LYS B 1 417 ? -7.977 48.156 32.344 1 96.06 417 LYS B N 1
ATOM 9025 C CA . LYS B 1 417 ? -9.094 47.344 31.875 1 96.06 417 LYS B CA 1
ATOM 9026 C C . LYS B 1 417 ? -8.961 47.031 30.391 1 96.06 417 LYS B C 1
ATOM 9028 O O . LYS B 1 417 ? -8.617 47.906 29.578 1 96.06 417 LYS B O 1
ATOM 9033 N N . ILE B 1 418 ? -9.125 45.812 30.031 1 97.94 418 ILE B N 1
ATOM 9034 C CA . ILE B 1 418 ? -9.117 45.438 28.609 1 97.94 418 ILE B CA 1
ATOM 9035 C C . ILE B 1 418 ? -10.414 45.906 27.953 1 97.94 418 ILE B C 1
ATOM 9037 O O . ILE B 1 418 ? -11.477 45.906 28.578 1 97.94 418 ILE B O 1
ATOM 9041 N N . GLN B 1 419 ? -10.367 46.312 26.75 1 97.75 419 GLN B N 1
ATOM 9042 C CA . GLN B 1 419 ? -11.531 46.719 25.984 1 97.75 419 GLN B CA 1
ATOM 9043 C C . GLN B 1 419 ? -11.734 45.812 24.781 1 97.75 419 GLN B C 1
ATOM 9045 O O . GLN B 1 419 ? -10.82 45.594 23.984 1 97.75 419 GLN B O 1
ATOM 9050 N N . ARG B 1 420 ? -12.938 45.25 24.641 1 97.69 420 ARG B N 1
ATOM 9051 C CA . ARG B 1 420 ? -13.258 44.469 23.453 1 97.69 420 ARG B CA 1
ATOM 9052 C C . ARG B 1 420 ? -13.469 45.375 22.234 1 97.69 420 ARG B C 1
ATOM 9054 O O . ARG B 1 420 ? -14.219 46.344 22.297 1 97.69 420 ARG B O 1
ATOM 9061 N N . ILE B 1 421 ? -12.773 45.031 21.203 1 97.69 421 ILE B N 1
ATOM 9062 C CA . ILE B 1 421 ? -12.828 45.781 19.938 1 97.69 421 ILE B CA 1
ATOM 9063 C C . ILE B 1 421 ? -13.812 45.094 18.984 1 97.69 421 ILE B C 1
ATOM 9065 O O . ILE B 1 421 ? -14.484 45.781 18.203 1 97.69 421 ILE B O 1
ATOM 9069 N N . SER B 1 422 ? -13.883 43.781 19 1 97.69 422 SER B N 1
ATOM 9070 C CA . SER B 1 422 ? -14.805 43.031 18.141 1 97.69 422 SER B CA 1
ATOM 9071 C C . SER B 1 422 ? -16.25 43.188 18.609 1 97.69 422 SER B C 1
ATOM 9073 O O . SER B 1 422 ? -16.5 43.625 19.734 1 97.69 422 SER B O 1
ATOM 9075 N N . GLY B 1 423 ? -17.219 42.781 17.75 1 94.81 423 GLY B N 1
ATOM 9076 C CA . GLY B 1 423 ? -18.641 42.844 18.078 1 94.81 423 GLY B CA 1
ATOM 9077 C C . GLY B 1 423 ? -19.047 41.844 19.141 1 94.81 423 GLY B C 1
ATOM 9078 O O . GLY B 1 423 ? -18.234 41 19.562 1 94.81 423 GLY B O 1
ATOM 9079 N N . PRO B 1 424 ? -20.297 41.844 19.516 1 91.62 424 PRO B N 1
ATOM 9080 C CA . PRO B 1 424 ? -20.75 41.031 20.625 1 91.62 424 PRO B CA 1
ATOM 9081 C C . PRO B 1 424 ? -20.938 39.562 20.234 1 91.62 424 PRO B C 1
ATOM 9083 O O . PRO B 1 424 ? -20.938 38.688 21.094 1 91.62 424 PRO B O 1
ATOM 9086 N N . ALA B 1 425 ? -21.109 39.312 18.984 1 94.75 425 ALA B N 1
ATOM 9087 C CA . ALA B 1 425 ? -21.312 37.938 18.547 1 94.75 425 ALA B CA 1
ATOM 9088 C C . ALA B 1 425 ? -20.062 37.094 18.828 1 94.75 425 ALA B C 1
ATOM 9090 O O . ALA B 1 425 ? -18.938 37.562 18.703 1 94.75 425 ALA B O 1
ATOM 9091 N N . GLY B 1 426 ? -20.297 35.875 19.312 1 96.56 426 GLY B N 1
ATOM 9092 C CA . GLY B 1 426 ? -19.188 34.938 19.453 1 96.56 426 GLY B CA 1
ATOM 9093 C C . GLY B 1 426 ? -18.547 34.562 18.125 1 96.56 426 GLY B C 1
ATOM 9094 O O . GLY B 1 426 ? -19.172 34.688 17.078 1 96.56 426 GLY B O 1
ATOM 9095 N N . GLY B 1 427 ? -17.328 34.062 18.219 1 96.62 427 GLY B N 1
ATOM 9096 C CA . GLY B 1 427 ? -16.656 33.625 17 1 96.62 427 GLY B CA 1
ATOM 9097 C C . GLY B 1 427 ? -15.148 33.75 17.094 1 96.62 427 GLY B C 1
ATOM 9098 O O . GLY B 1 427 ? -14.594 33.906 18.188 1 96.62 427 GLY B O 1
ATOM 9099 N N . THR B 1 428 ? -14.531 33.531 15.961 1 96 428 THR B N 1
ATOM 9100 C CA . THR B 1 428 ? -13.078 33.562 15.844 1 96 428 THR B CA 1
ATOM 9101 C C . THR B 1 428 ? -12.648 34.719 14.922 1 96 428 THR B C 1
ATOM 9103 O O . THR B 1 428 ? -13.156 34.844 13.797 1 96 428 THR B O 1
ATOM 9106 N N . HIS B 1 429 ? -11.75 35.5 15.445 1 97.12 429 HIS B N 1
ATOM 9107 C CA . HIS B 1 429 ? -11.188 36.625 14.703 1 97.12 429 HIS B CA 1
ATOM 9108 C C . HIS B 1 429 ? -9.711 36.406 14.398 1 97.12 429 HIS B C 1
ATOM 9110 O O . HIS B 1 429 ? -8.977 35.875 15.242 1 97.12 429 HIS B O 1
ATOM 9116 N N . GLU B 1 430 ? -9.242 36.75 13.211 1 96.44 430 GLU B N 1
ATOM 9117 C CA . GLU B 1 430 ? -7.836 36.844 12.828 1 96.44 430 GLU B CA 1
ATOM 9118 C C . GLU B 1 430 ? -7.5 38.188 12.219 1 96.44 430 GLU B C 1
ATOM 9120 O O . GLU B 1 430 ? -7.578 38.375 11 1 96.44 430 GLU B O 1
ATOM 9125 N N . PRO B 1 431 ? -6.996 39.062 13 1 97.88 431 PRO B N 1
ATOM 9126 C CA . PRO B 1 431 ? -6.836 40.469 12.594 1 97.88 431 PRO B CA 1
ATOM 9127 C C . PRO B 1 431 ? -5.527 40.719 11.844 1 97.88 431 PRO B C 1
ATOM 9129 O O . PRO B 1 431 ? -4.516 40.062 12.133 1 97.88 431 PRO B O 1
ATOM 9132 N N . VAL B 1 432 ? -5.57 41.625 10.906 1 97.62 432 VAL B N 1
ATOM 9133 C CA . VAL B 1 432 ? -4.418 42.281 10.32 1 97.62 432 VAL B CA 1
ATOM 9134 C C . VAL B 1 432 ? -4.586 43.812 10.453 1 97.62 432 VAL B C 1
ATOM 9136 O O . VAL B 1 432 ? -5.523 44.375 9.898 1 97.62 432 VAL B O 1
ATOM 9139 N N . TYR B 1 433 ? -3.66 44.438 11.125 1 97.5 433 TYR B N 1
ATOM 9140 C CA . TYR B 1 433 ? -3.814 45.812 11.516 1 97.5 433 TYR B CA 1
ATOM 9141 C C . TYR B 1 433 ? -3.254 46.75 10.445 1 97.5 433 TYR B C 1
ATOM 9143 O O . TYR B 1 433 ? -2.213 46.469 9.852 1 97.5 433 TYR B O 1
ATOM 9151 N N . SER B 1 434 ? -4.008 47.875 10.281 1 96.56 434 SER B N 1
ATOM 9152 C CA . SER B 1 434 ? -3.402 48.969 9.484 1 96.56 434 SER B CA 1
ATOM 9153 C C . SER B 1 434 ? -2.172 49.531 10.18 1 96.56 434 SER B C 1
ATOM 9155 O O . SER B 1 434 ? -2.02 49.406 11.398 1 96.56 434 SER B O 1
ATOM 9157 N N . PRO B 1 435 ? -1.312 50.188 9.43 1 93.06 435 PRO B N 1
ATOM 9158 C CA . PRO B 1 435 ? -0.052 50.656 10.016 1 93.06 435 PRO B CA 1
ATOM 9159 C C . PRO B 1 435 ? -0.265 51.594 11.211 1 93.06 435 PRO B C 1
ATOM 9161 O O . PRO B 1 435 ? 0.529 51.562 12.156 1 93.06 435 PRO B O 1
ATOM 9164 N N . ASP B 1 436 ? -1.342 52.344 11.211 1 94.56 436 ASP B N 1
ATOM 9165 C CA . ASP B 1 436 ? -1.587 53.281 12.312 1 94.56 436 ASP B CA 1
ATOM 9166 C C . ASP B 1 436 ? -2.57 52.688 13.32 1 94.56 436 ASP B C 1
ATOM 9168 O O . ASP B 1 436 ? -3.004 53.375 14.25 1 94.56 436 ASP B O 1
ATOM 9172 N N . PHE B 1 437 ? -3.035 51.438 13.102 1 96.94 437 PHE B N 1
ATOM 9173 C CA . PHE B 1 437 ? -3.928 50.688 13.961 1 96.94 437 PHE B CA 1
ATOM 9174 C C . PHE B 1 437 ? -5.316 51.312 14 1 96.94 437 PHE B C 1
ATOM 9176 O O . PHE B 1 437 ? -6.125 51 14.875 1 96.94 437 PHE B O 1
ATOM 9183 N N . SER B 1 438 ? -5.602 52.188 13.031 1 96.06 438 SER B N 1
ATOM 9184 C CA . SER B 1 438 ? -6.918 52.812 13.008 1 96.06 438 SER B CA 1
ATOM 9185 C C . SER B 1 438 ? -7.969 51.875 12.422 1 96.06 438 SER B C 1
ATOM 9187 O O . SER B 1 438 ? -9.172 52.062 12.641 1 96.06 438 SER B O 1
ATOM 9189 N N . ARG B 1 439 ? -7.457 50.938 11.672 1 96.81 439 ARG B N 1
ATOM 9190 C CA . ARG B 1 439 ? -8.344 49.938 11.07 1 96.81 439 ARG B CA 1
ATOM 9191 C C . ARG B 1 439 ? -7.77 48.531 11.211 1 96.81 439 ARG B C 1
ATOM 9193 O O . ARG B 1 439 ? -6.559 48.375 11.375 1 96.81 439 ARG B O 1
ATOM 9200 N N . ILE B 1 440 ? -8.672 47.594 11.148 1 98 440 ILE B N 1
ATOM 9201 C CA . ILE B 1 440 ? -8.312 46.188 11.211 1 98 440 ILE B CA 1
ATOM 9202 C C . ILE B 1 440 ? -9.008 45.406 10.078 1 98 440 ILE B C 1
ATOM 9204 O O . ILE B 1 440 ? -10.234 45.438 9.969 1 98 440 ILE B O 1
ATOM 9208 N N . ALA B 1 441 ? -8.273 44.844 9.156 1 98.06 441 ALA B N 1
ATOM 9209 C CA . ALA B 1 441 ? -8.836 43.781 8.32 1 98.06 441 ALA B CA 1
ATOM 9210 C C . ALA B 1 441 ? -8.969 42.469 9.094 1 98.06 441 ALA B C 1
ATOM 9212 O O . ALA B 1 441 ? -7.984 41.938 9.602 1 98.06 441 ALA B O 1
ATOM 9213 N N . ASP B 1 442 ? -10.18 42 9.164 1 97.5 442 ASP B N 1
ATOM 9214 C CA . ASP B 1 442 ? -10.477 40.938 10.102 1 97.5 442 ASP B CA 1
ATOM 9215 C C . ASP B 1 442 ? -11.086 39.719 9.391 1 97.5 442 ASP B C 1
ATOM 9217 O O . ASP B 1 442 ? -12.18 39.844 8.82 1 97.5 442 ASP B O 1
ATOM 9221 N N . TRP B 1 443 ? -10.359 38.594 9.367 1 96.31 443 TRP B N 1
ATOM 9222 C CA . TRP B 1 443 ? -10.977 37.312 9.055 1 96.31 443 TRP B CA 1
ATOM 9223 C C . TRP B 1 443 ? -11.906 36.875 10.18 1 96.31 443 TRP B C 1
ATOM 9225 O O . TRP B 1 443 ? -11.477 36.688 11.312 1 96.31 443 TRP B O 1
ATOM 9235 N N . TYR B 1 444 ? -13.195 36.719 9.914 1 96.19 444 TYR B N 1
ATOM 9236 C CA . TYR B 1 444 ? -14.141 36.375 10.961 1 96.19 444 TYR B CA 1
ATOM 9237 C C . TYR B 1 444 ? -15.016 35.188 10.516 1 96.19 444 TYR B C 1
ATOM 9239 O O . TYR B 1 444 ? -15.414 35.125 9.352 1 96.19 444 TYR B O 1
ATOM 9247 N N . SER B 1 445 ? -15.203 34.344 11.438 1 95.38 445 SER B N 1
ATOM 9248 C CA . SER B 1 445 ? -16.125 33.219 11.25 1 95.38 445 SER B CA 1
A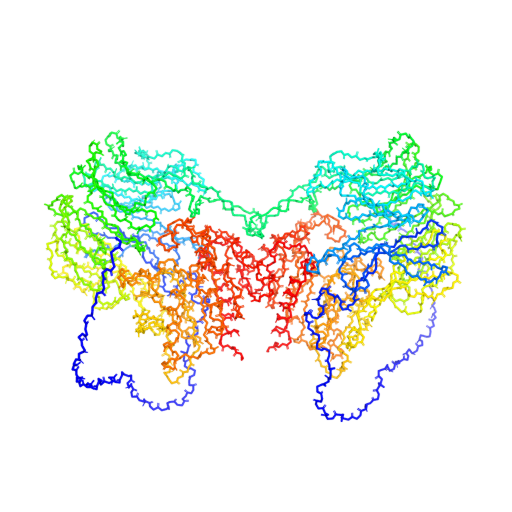TOM 9249 C C . SER B 1 445 ? -16.688 32.75 12.586 1 95.38 445 SER B C 1
ATOM 9251 O O . SER B 1 445 ? -16.141 33.062 13.648 1 95.38 445 SER B O 1
ATOM 9253 N N . ASN B 1 446 ? -17.797 32.188 12.578 1 95.38 446 ASN B N 1
ATOM 9254 C CA . ASN B 1 446 ? -18.359 31.422 13.695 1 95.38 446 ASN B CA 1
ATOM 9255 C C . ASN B 1 446 ? -19.062 30.156 13.227 1 95.38 446 ASN B C 1
ATOM 9257 O O . ASN B 1 446 ? -18.906 29.75 12.07 1 95.38 446 ASN B O 1
ATOM 9261 N N . ASP B 1 447 ? -19.734 29.469 14.039 1 93.88 447 ASP B N 1
ATOM 9262 C CA . ASP B 1 447 ? -20.297 28.156 13.742 1 93.88 447 ASP B CA 1
ATOM 9263 C C . ASP B 1 447 ? -21.344 28.234 12.633 1 93.88 447 ASP B C 1
ATOM 9265 O O . ASP B 1 447 ? -21.609 27.25 11.945 1 93.88 447 ASP B O 1
ATOM 9269 N N . ASP B 1 448 ? -21.875 29.375 12.383 1 91.94 448 ASP B N 1
ATOM 9270 C CA . ASP B 1 448 ? -22.984 29.516 11.438 1 91.94 448 ASP B CA 1
ATOM 9271 C C . ASP B 1 448 ? -22.562 30.328 10.219 1 91.94 448 ASP B C 1
ATOM 9273 O O . ASP B 1 448 ? -23.312 30.438 9.25 1 91.94 448 ASP B O 1
ATOM 9277 N N . THR B 1 449 ? -21.406 30.891 10.352 1 92.81 449 THR B N 1
ATOM 9278 C CA . THR B 1 449 ? -20.984 31.828 9.305 1 92.81 449 THR B CA 1
ATOM 9279 C C . THR B 1 449 ? -19.609 31.422 8.758 1 92.81 449 THR B C 1
ATOM 9281 O O . THR B 1 449 ? -18.594 31.547 9.445 1 92.81 449 THR B O 1
ATOM 9284 N N . PRO B 1 450 ? -19.594 30.984 7.395 1 93.44 450 PRO B N 1
ATOM 9285 C CA . PRO B 1 450 ? -18.281 30.766 6.785 1 93.44 450 PRO B CA 1
ATOM 9286 C C . PRO B 1 450 ? -17.391 32 6.848 1 93.44 450 PRO B C 1
ATOM 9288 O O . PRO B 1 450 ? -17.891 33.125 7.027 1 93.44 450 PRO B O 1
ATOM 9291 N N . PRO B 1 451 ? -16.094 31.844 6.719 1 93.75 451 PRO B N 1
ATOM 9292 C CA . PRO B 1 451 ? -15.148 32.969 6.891 1 93.75 451 PRO B CA 1
ATOM 9293 C C . PRO B 1 451 ? -15.352 34.062 5.859 1 93.75 451 PRO B C 1
ATOM 9295 O O . PRO B 1 451 ? -15.57 33.781 4.68 1 93.75 451 PRO B O 1
ATOM 9298 N N . GLU B 1 452 ? -15.32 35.25 6.297 1 95.62 452 GLU B N 1
ATOM 9299 C CA . GLU B 1 452 ? -15.422 36.469 5.484 1 95.62 452 GLU B CA 1
ATOM 9300 C C . GLU B 1 452 ? -14.438 37.531 5.953 1 95.62 452 GLU B C 1
ATOM 9302 O O . GLU B 1 452 ? -13.906 37.438 7.062 1 95.62 452 GLU B O 1
ATOM 9307 N N . LEU B 1 453 ? -14.188 38.438 5.086 1 97.75 453 LEU B N 1
ATOM 9308 C CA . LEU B 1 453 ? -13.383 39.594 5.441 1 97.75 453 LEU B CA 1
ATOM 9309 C C . LEU B 1 453 ? -14.273 40.719 5.953 1 97.75 453 LEU B C 1
ATOM 9311 O O . LEU B 1 453 ? -15.227 41.125 5.289 1 97.75 453 LEU B O 1
ATOM 9315 N N . TYR B 1 454 ? -13.961 41.188 7.09 1 97.25 454 TYR B N 1
ATOM 9316 C CA . TYR B 1 454 ? -14.547 42.406 7.676 1 97.25 454 TYR B CA 1
ATOM 9317 C C . TYR B 1 454 ? -13.477 43.469 7.934 1 97.25 454 TYR B C 1
ATOM 9319 O O . TYR B 1 454 ? -12.289 43.125 8 1 97.25 454 TYR B O 1
ATOM 9327 N N . VAL B 1 455 ? -13.898 44.688 8.031 1 97.69 455 VAL B N 1
ATOM 9328 C CA . VAL B 1 455 ? -13.008 45.75 8.438 1 97.69 455 VAL B CA 1
ATOM 9329 C C . VAL B 1 455 ? -13.586 46.469 9.648 1 97.69 455 VAL B C 1
ATOM 9331 O O . VAL B 1 455 ? -14.766 46.844 9.664 1 97.69 455 VAL B O 1
ATOM 9334 N N . ILE B 1 456 ? -12.766 46.688 10.648 1 97.5 456 ILE B N 1
ATOM 9335 C CA . ILE B 1 456 ? -13.156 47.344 11.891 1 97.5 456 ILE B CA 1
ATOM 9336 C C . ILE B 1 456 ? -12.453 48.688 12.008 1 97.5 456 ILE B C 1
ATOM 9338 O O . ILE B 1 456 ? -11.242 48.781 11.797 1 97.5 456 ILE B O 1
ATOM 9342 N N . ASP B 1 457 ? -13.227 49.688 12.258 1 96.31 457 ASP B N 1
ATOM 9343 C CA . ASP B 1 457 ? -12.688 50.969 12.695 1 96.31 457 ASP B CA 1
ATOM 9344 C C . ASP B 1 457 ? -12.438 51 14.195 1 96.31 457 ASP B C 1
ATOM 9346 O O . ASP B 1 457 ? -13.383 50.938 14.992 1 96.31 457 ASP B O 1
ATOM 9350 N N . THR B 1 458 ? -11.18 51.156 14.602 1 96.56 458 THR B N 1
ATOM 9351 C CA . THR B 1 458 ? -10.844 51 16.016 1 96.56 458 THR B CA 1
ATOM 9352 C C . THR B 1 458 ? -11.383 52.156 16.844 1 96.56 458 THR B C 1
ATOM 9354 O O . THR B 1 458 ? -11.43 52.062 18.078 1 96.56 458 THR B O 1
ATOM 9357 N N . ALA B 1 459 ? -11.82 53.188 16.234 1 95.12 459 ALA B N 1
ATOM 9358 C CA . ALA B 1 459 ? -12.477 54.281 16.938 1 95.12 459 ALA B CA 1
ATOM 9359 C C . ALA B 1 459 ? -13.945 53.938 17.219 1 95.12 459 ALA B C 1
ATOM 9361 O O . ALA B 1 459 ? -14.586 54.625 18.031 1 95.12 459 ALA B O 1
ATOM 9362 N N . LYS B 1 460 ? -14.461 53 16.516 1 94.56 460 LYS B N 1
ATOM 9363 C CA . LYS B 1 460 ? -15.844 52.531 16.703 1 94.56 460 LYS B CA 1
ATOM 9364 C C . LYS B 1 460 ? -15.891 51.062 17.031 1 94.56 460 LYS B C 1
ATOM 9366 O O . LYS B 1 460 ? -16.5 50.281 16.297 1 94.56 460 LYS B O 1
ATOM 9371 N N . PRO B 1 461 ? -15.375 50.719 18.156 1 93.75 461 PRO B N 1
ATOM 9372 C CA . PRO B 1 461 ? -15.359 49.312 18.531 1 93.75 461 PRO B CA 1
ATOM 9373 C C . PRO B 1 461 ? -16.75 48.656 18.5 1 93.75 461 PRO B C 1
ATOM 9375 O O . PRO B 1 461 ? -17.75 49.344 18.766 1 93.75 461 PRO B O 1
ATOM 9378 N N . GLY B 1 462 ? -16.828 47.469 18.141 1 93.69 462 GLY B N 1
ATOM 9379 C CA . GLY B 1 462 ? -18.078 46.719 18.125 1 93.69 462 GLY B CA 1
ATOM 9380 C C . GLY B 1 462 ? -18.766 46.719 16.781 1 93.69 462 GLY B C 1
ATOM 9381 O O . GLY B 1 462 ? -19.75 46 16.578 1 93.69 462 GLY B O 1
ATOM 9382 N N . LYS B 1 463 ? -18.312 47.531 15.906 1 93.12 463 LYS B N 1
ATOM 9383 C CA . LYS B 1 463 ? -18.922 47.625 14.578 1 93.12 463 LYS B CA 1
ATOM 9384 C C . LYS B 1 463 ? -17.922 47.219 13.492 1 93.12 463 LYS B C 1
ATOM 9386 O O . LYS B 1 463 ? -16.75 47.656 13.531 1 93.12 463 LYS B O 1
ATOM 9391 N N . ALA B 1 464 ? -18.312 46.344 12.641 1 95.56 464 ALA B N 1
ATOM 9392 C CA . ALA B 1 464 ? -17.469 45.938 11.523 1 95.56 464 ALA B CA 1
ATOM 9393 C C . ALA B 1 464 ? -18.219 46.031 10.203 1 95.56 464 ALA B C 1
ATOM 9395 O O . ALA B 1 464 ? -19.422 45.812 10.141 1 95.56 464 ALA B O 1
ATOM 9396 N N . ALA B 1 465 ? -17.578 46.438 9.18 1 95.5 465 ALA B N 1
ATOM 9397 C CA . ALA B 1 465 ? -18.109 46.406 7.82 1 95.5 465 ALA B CA 1
ATOM 9398 C C . ALA B 1 465 ? -17.75 45.125 7.098 1 95.5 465 ALA B C 1
ATOM 9400 O O . ALA B 1 465 ? -16.562 44.781 7.02 1 95.5 465 ALA B O 1
ATOM 9401 N N . GLN B 1 466 ? -18.75 44.469 6.598 1 96 466 GLN B N 1
ATOM 9402 C CA . GLN B 1 466 ? -18.469 43.281 5.824 1 96 466 GLN B CA 1
ATOM 9403 C C . GLN B 1 466 ? -17.984 43.625 4.422 1 96 466 GLN B C 1
ATOM 9405 O O . GLN B 1 466 ? -18.641 44.375 3.703 1 96 466 GLN B O 1
ATOM 9410 N N . VAL B 1 467 ? -16.875 43.031 4.008 1 97.94 467 VAL B N 1
ATOM 9411 C CA . VAL B 1 467 ? -16.266 43.344 2.727 1 97.94 467 VAL B CA 1
ATOM 9412 C C . VAL B 1 467 ? -16.594 42.281 1.709 1 97.94 467 VAL B C 1
ATOM 9414 O O . VAL B 1 467 ? -16.891 42.562 0.553 1 97.94 467 VAL B O 1
ATOM 9417 N N . THR B 1 468 ? -16.484 41.031 2.121 1 97.62 468 THR B N 1
ATOM 9418 C CA . THR B 1 468 ? -16.703 39.938 1.191 1 97.62 468 THR B CA 1
ATOM 9419 C C . THR B 1 468 ? -17.969 39.156 1.565 1 97.62 468 THR B C 1
ATOM 9421 O O . THR B 1 468 ? -18.406 39.188 2.721 1 97.62 468 THR B O 1
ATOM 9424 N N . LYS B 1 469 ? -18.609 38.5 0.641 1 96.19 469 LYS B N 1
ATOM 9425 C CA . LYS B 1 469 ? -19.703 37.531 0.74 1 96.19 469 LYS B CA 1
ATOM 9426 C C . LYS B 1 469 ? -19.422 36.312 -0.132 1 96.19 469 LYS B C 1
ATOM 9428 O O . LYS B 1 469 ? -19.766 36.312 -1.315 1 96.19 469 LYS B O 1
ATOM 9433 N N . SER B 1 470 ? -18.906 35.312 0.464 1 95.31 470 SER B N 1
ATOM 9434 C CA . SER B 1 470 ? -18.312 34.188 -0.278 1 95.31 470 SER B CA 1
ATOM 9435 C C . SER B 1 470 ? -19.344 33.125 -0.574 1 95.31 470 SER B C 1
ATOM 9437 O O . SER B 1 470 ? -19.344 32.531 -1.668 1 95.31 470 SER B O 1
ATOM 9439 N N . PRO B 1 471 ? -20.297 32.781 0.268 1 95.62 471 PRO B N 1
ATOM 9440 C CA . PRO B 1 471 ? -21.172 31.641 0.025 1 95.62 471 PRO B CA 1
ATOM 9441 C C . PRO B 1 471 ? -22.078 31.844 -1.195 1 95.62 471 PRO B C 1
ATOM 9443 O O . PRO B 1 471 ? -22.516 32.969 -1.47 1 95.62 471 PRO B O 1
ATOM 9446 N N . GLN B 1 472 ? -22.359 30.75 -1.839 1 95 472 GLN B N 1
ATOM 9447 C CA . GLN B 1 472 ? -23.281 30.75 -2.967 1 95 472 GLN B CA 1
ATOM 9448 C C . GLN B 1 472 ? -24.719 30.938 -2.498 1 95 472 GLN B C 1
ATOM 9450 O O . GLN B 1 472 ? -25.047 30.703 -1.335 1 95 472 GLN B O 1
ATOM 9455 N N . PRO B 1 473 ? -25.594 31.359 -3.449 1 94.75 473 PRO B N 1
ATOM 9456 C CA . PRO B 1 473 ? -26.984 31.562 -3.076 1 94.75 473 PRO B CA 1
ATOM 9457 C C . PRO B 1 473 ? -27.625 30.297 -2.475 1 94.75 473 PRO B C 1
ATOM 9459 O O . PRO B 1 473 ? -28.422 30.406 -1.538 1 94.75 473 PRO B O 1
ATOM 9462 N N . ASP B 1 474 ? -27.219 29.141 -2.885 1 92.25 474 ASP B N 1
ATOM 9463 C CA . ASP B 1 474 ? -27.781 27.875 -2.414 1 92.25 474 ASP B CA 1
ATOM 9464 C C . ASP B 1 474 ? -27.438 27.625 -0.945 1 92.25 474 ASP B C 1
ATOM 9466 O O . ASP B 1 474 ? -28.109 26.859 -0.262 1 92.25 474 ASP B O 1
ATOM 9470 N N . PHE B 1 475 ? -26.391 28.266 -0.533 1 93.81 475 PHE B N 1
ATOM 9471 C CA . PHE B 1 475 ? -25.984 28.125 0.855 1 93.81 475 PHE B CA 1
ATOM 9472 C C . PHE B 1 475 ? -27.094 28.547 1.805 1 93.81 475 PHE B C 1
ATOM 9474 O O . PHE B 1 475 ? -27.344 27.859 2.807 1 93.81 475 PHE B O 1
ATOM 9481 N N . TYR B 1 476 ? -27.844 29.531 1.515 1 93.38 476 TYR B N 1
ATOM 9482 C CA . TYR B 1 476 ? -28.812 30.156 2.404 1 93.38 476 TYR B CA 1
ATOM 9483 C C . TYR B 1 476 ? -30.125 29.391 2.398 1 93.38 476 TYR B C 1
ATOM 9485 O O . TYR B 1 476 ? -31 29.625 3.242 1 93.38 476 TYR B O 1
ATOM 9493 N N . GLY B 1 477 ? -30.234 28.438 1.497 1 91 477 GLY B N 1
ATOM 9494 C CA . GLY B 1 477 ? -31.422 27.609 1.442 1 91 477 GLY B CA 1
ATOM 9495 C C . GLY B 1 477 ? -31.25 26.281 2.137 1 91 477 GLY B C 1
ATOM 9496 O O . GLY B 1 477 ? -32.219 25.5 2.234 1 91 477 GLY B O 1
ATOM 9497 N N . GLN B 1 478 ? -30.078 26.094 2.662 1 90.44 478 GLN B N 1
ATOM 9498 C CA . GLN B 1 478 ? -29.797 24.812 3.287 1 90.44 478 GLN B CA 1
ATOM 9499 C C . GLN B 1 478 ? -30.188 24.812 4.762 1 90.44 478 GLN B C 1
ATOM 9501 O O . GLN B 1 478 ? -30.219 25.875 5.395 1 90.44 478 GLN B O 1
ATOM 9506 N N . SER B 1 479 ? -30.531 23.625 5.246 1 91.88 479 SER B N 1
ATOM 9507 C CA . SER B 1 479 ? -30.719 23.422 6.676 1 91.88 479 SER B CA 1
ATOM 9508 C C . SER B 1 479 ? -29.453 22.891 7.324 1 91.88 479 SER B C 1
ATOM 9510 O O . SER B 1 479 ? -29.188 21.688 7.289 1 91.88 479 SER B O 1
ATOM 9512 N N . TRP B 1 480 ? -28.734 23.75 7.91 1 93.31 480 TRP B N 1
ATOM 9513 C CA . TRP B 1 480 ? -27.438 23.406 8.492 1 93.31 480 TRP B CA 1
ATOM 9514 C C . TRP B 1 480 ? -27.625 22.844 9.906 1 93.31 480 TRP B C 1
ATOM 9516 O O . TRP B 1 480 ? -28.672 23.031 10.523 1 93.31 480 TRP B O 1
ATOM 9526 N N . ALA B 1 481 ? -26.656 22.156 10.438 1 94.19 481 ALA B N 1
ATOM 9527 C CA . ALA B 1 481 ? -26.625 21.625 11.797 1 94.19 481 ALA B CA 1
ATOM 9528 C C . ALA B 1 481 ? -26.719 22.75 12.828 1 94.19 481 ALA B C 1
ATOM 9530 O O . ALA B 1 481 ? -26.234 23.859 12.594 1 94.19 481 ALA B O 1
ATOM 9531 N N . ARG B 1 482 ? -27.312 22.438 13.93 1 95.94 482 ARG B N 1
ATOM 9532 C CA . ARG B 1 482 ? -27.25 23.312 15.094 1 95.94 482 ARG B CA 1
ATOM 9533 C C . ARG B 1 482 ? -26.078 22.953 16 1 95.94 482 ARG B C 1
ATOM 9535 O O . ARG B 1 482 ? -25.984 21.812 16.453 1 95.94 482 ARG B O 1
ATOM 9542 N N . THR B 1 483 ? -25.219 23.922 16.234 1 95.5 483 THR B N 1
ATOM 9543 C CA . THR B 1 483 ? -24.016 23.656 17 1 95.5 483 THR B CA 1
ATOM 9544 C C . THR B 1 483 ? -24.062 24.375 18.344 1 95.5 483 THR B C 1
ATOM 9546 O O . THR B 1 483 ? -24.5 25.516 18.422 1 95.5 483 THR B O 1
ATOM 9549 N N . SER B 1 484 ? -23.75 23.656 19.391 1 96.31 484 SER B N 1
ATOM 9550 C CA . SER B 1 484 ? -23.656 24.219 20.734 1 96.31 484 SER B CA 1
ATOM 9551 C C . SER B 1 484 ? -22.422 23.703 21.484 1 96.31 484 SER B C 1
ATOM 9553 O O . SER B 1 484 ? -21.703 22.844 20.969 1 96.31 484 SER B O 1
ATOM 9555 N N . TYR B 1 485 ? -22.156 24.312 22.594 1 96.75 485 TYR B N 1
ATOM 9556 C CA . TYR B 1 485 ? -21.031 23.938 23.422 1 96.75 485 TYR B CA 1
ATOM 9557 C C . TYR B 1 485 ? -21.484 23.484 24.812 1 96.75 485 TYR B C 1
ATOM 9559 O O . TYR B 1 485 ? -22.359 24.109 25.422 1 96.75 485 TYR B O 1
ATOM 9567 N N . VAL B 1 486 ? -20.938 22.375 25.25 1 97.25 486 VAL B N 1
ATOM 9568 C CA . VAL B 1 486 ? -21.328 21.812 26.531 1 97.25 486 VAL B CA 1
ATOM 9569 C C . VAL B 1 486 ? -20.094 21.594 27.406 1 97.25 486 VAL B C 1
ATOM 9571 O O . VAL B 1 486 ? -19.016 21.328 26.891 1 97.25 486 VAL B O 1
ATOM 9574 N N . ARG B 1 487 ? -20.266 21.734 28.688 1 97.31 487 ARG B N 1
ATOM 9575 C CA . ARG B 1 487 ? -19.219 21.438 29.656 1 97.31 487 ARG B CA 1
ATOM 9576 C C . ARG B 1 487 ? -19.562 20.188 30.453 1 97.31 487 ARG B C 1
ATOM 9578 O O . ARG B 1 487 ? -20.719 19.953 30.797 1 97.31 487 ARG B O 1
ATOM 9585 N N . PHE B 1 488 ? -18.609 19.344 30.672 1 97.81 488 PHE B N 1
ATOM 9586 C CA . PHE B 1 488 ? -18.781 18.094 31.422 1 97.81 488 PHE B CA 1
ATOM 9587 C C . PHE B 1 488 ? -17.484 17.703 32.125 1 97.81 488 PHE B C 1
ATOM 9589 O O . PHE B 1 488 ? -16.406 18.062 31.656 1 97.81 488 PHE B O 1
ATOM 9596 N N . PRO B 1 489 ? -17.547 17.016 33.188 1 97.75 489 PRO B N 1
ATOM 9597 C CA . PRO B 1 489 ? -16.344 16.578 33.906 1 97.75 489 PRO B CA 1
ATOM 9598 C C . PRO B 1 489 ? -15.703 15.352 33.25 1 97.75 489 PRO B C 1
ATOM 9600 O O . PRO B 1 489 ? -16.406 14.477 32.75 1 97.75 489 PRO B O 1
ATOM 9603 N N . SER B 1 490 ? -14.406 15.336 33.312 1 97.75 490 SER B N 1
ATOM 9604 C CA . SER B 1 490 ? -13.711 14.102 32.969 1 97.75 490 SER B CA 1
ATOM 9605 C C . SER B 1 490 ? -14.133 12.961 33.906 1 97.75 490 SER B C 1
ATOM 9607 O O . SER B 1 490 ? -14.227 13.133 35.125 1 97.75 490 SER B O 1
ATOM 9609 N N . HIS B 1 491 ? -14.344 11.805 33.312 1 97.75 491 HIS B N 1
ATOM 9610 C CA . HIS B 1 491 ? -14.742 10.656 34.125 1 97.75 491 HIS B CA 1
ATOM 9611 C C . HIS B 1 491 ? -13.57 10.117 34.938 1 97.75 491 HIS B C 1
ATOM 9613 O O . HIS B 1 491 ? -13.766 9.32 35.844 1 97.75 491 HIS B O 1
ATOM 9619 N N . VAL B 1 492 ? -12.367 10.523 34.625 1 97.38 492 VAL B N 1
ATOM 9620 C CA . VAL B 1 492 ? -11.156 10 35.25 1 97.38 492 VAL B CA 1
ATOM 9621 C C . VAL B 1 492 ? -10.805 10.836 36.469 1 97.38 492 VAL B C 1
ATOM 9623 O O . VAL B 1 492 ? -10.453 10.289 37.531 1 97.38 492 VAL B O 1
ATOM 9626 N N . ASP B 1 493 ? -10.914 12.195 36.406 1 96.81 493 ASP B N 1
ATOM 9627 C CA . ASP B 1 493 ? -10.406 13.016 37.5 1 96.81 493 ASP B CA 1
ATOM 9628 C C . ASP B 1 493 ? -11.32 14.211 37.75 1 96.81 493 ASP B C 1
ATOM 9630 O O . ASP B 1 493 ? -11.008 15.07 38.594 1 96.81 493 ASP B O 1
ATOM 9634 N N . GLY B 1 494 ? -12.312 14.391 36.969 1 96.81 494 GLY B N 1
ATOM 9635 C CA . GLY B 1 494 ? -13.328 15.391 37.25 1 96.81 494 GLY B CA 1
ATOM 9636 C C . GLY B 1 494 ? -13.008 16.75 36.625 1 96.81 494 GLY B C 1
ATOM 9637 O O . GLY B 1 494 ? -13.82 17.672 36.688 1 96.81 494 GLY B O 1
ATOM 9638 N N . ILE B 1 495 ? -11.922 16.891 35.969 1 95.62 495 ILE B N 1
ATOM 9639 C CA . ILE B 1 495 ? -11.562 18.172 35.344 1 95.62 495 ILE B CA 1
ATOM 9640 C C . ILE B 1 495 ? -12.617 18.547 34.312 1 95.62 495 ILE B C 1
ATOM 9642 O O . ILE B 1 495 ? -13.133 17.703 33.594 1 95.62 495 ILE B O 1
ATOM 9646 N N . ASN B 1 496 ? -12.945 19.828 34.312 1 94.75 496 ASN B N 1
ATOM 9647 C CA . ASN B 1 496 ? -13.977 20.312 33.406 1 94.75 496 ASN B CA 1
ATOM 9648 C C . ASN B 1 496 ? -13.477 20.359 31.969 1 94.75 496 ASN B C 1
ATOM 9650 O O . ASN B 1 496 ? -12.406 20.906 31.703 1 94.75 496 ASN B O 1
ATOM 9654 N N . LEU B 1 497 ? -14.242 19.766 31.094 1 95.88 497 LEU B N 1
ATOM 9655 C CA . LEU B 1 497 ? -13.93 19.719 29.656 1 95.88 497 LEU B CA 1
ATOM 9656 C C . LEU B 1 497 ? -15.008 20.422 28.844 1 95.88 497 LEU B C 1
ATOM 9658 O O . LEU B 1 497 ? -16.109 20.688 29.359 1 95.88 497 LEU B O 1
ATOM 9662 N N . LEU B 1 498 ? -14.648 20.781 27.625 1 95.56 498 LEU B N 1
ATOM 9663 C CA . LEU B 1 498 ? -15.578 21.422 26.703 1 95.56 498 LEU B CA 1
ATOM 9664 C C . LEU B 1 498 ? -15.82 20.531 25.484 1 95.56 498 LEU B C 1
ATOM 9666 O O . LEU B 1 498 ? -14.867 19.984 24.906 1 95.56 498 LEU B O 1
ATOM 9670 N N . GLY B 1 499 ? -17.078 20.359 25.156 1 94.88 499 GLY B N 1
ATOM 9671 C CA . GLY B 1 499 ? -17.469 19.672 23.938 1 94.88 499 GLY B CA 1
ATOM 9672 C C . GLY B 1 499 ? -18.25 20.531 22.969 1 94.88 499 GLY B C 1
ATOM 9673 O O . GLY B 1 499 ? -19.094 21.328 23.391 1 94.88 499 GLY B O 1
ATOM 9674 N N . ARG B 1 500 ? -17.875 20.453 21.703 1 95.31 500 ARG B N 1
ATOM 9675 C CA . ARG B 1 500 ? -18.672 21 20.609 1 95.31 500 ARG B CA 1
ATOM 9676 C C . ARG B 1 500 ? -19.625 19.953 20.047 1 95.31 500 ARG B C 1
ATOM 9678 O O . ARG B 1 500 ? -19.203 18.875 19.625 1 95.31 500 ARG B O 1
ATOM 9685 N N . VAL B 1 501 ? -20.906 20.234 20.062 1 96.69 501 VAL B N 1
ATOM 9686 C CA . VAL B 1 501 ? -21.922 19.25 19.688 1 96.69 501 VAL B CA 1
ATOM 9687 C C . VAL B 1 501 ? -22.75 19.797 18.531 1 96.69 501 VAL B C 1
ATOM 9689 O O . VAL B 1 501 ? -23.328 20.891 18.625 1 96.69 501 VAL B O 1
ATOM 9692 N N . SER B 1 502 ? -22.797 19.109 17.469 1 95.88 502 SER B N 1
ATOM 9693 C CA . SER B 1 502 ? -23.656 19.422 16.328 1 95.88 502 SER B CA 1
ATOM 9694 C C . SER B 1 502 ? -24.797 18.422 16.188 1 95.88 502 SER B C 1
ATOM 9696 O O . SER B 1 502 ? -24.547 17.203 16.125 1 95.88 502 SER B O 1
ATOM 9698 N N . VAL B 1 503 ? -26.031 18.906 16.141 1 97.12 503 VAL B N 1
ATOM 9699 C CA . VAL B 1 503 ? -27.219 18.062 16.047 1 97.12 503 VAL B CA 1
ATOM 9700 C C . VAL B 1 503 ? -28.031 18.422 14.812 1 97.12 503 VAL B C 1
ATOM 9702 O O . VAL B 1 503 ? -27.875 19.516 14.258 1 97.12 503 VAL B O 1
ATOM 9705 N N . PRO B 1 504 ? -28.859 17.5 14.398 1 94.81 504 PRO B N 1
ATOM 9706 C CA . PRO B 1 504 ? -29.734 17.828 13.273 1 94.81 504 PRO B CA 1
ATOM 9707 C C . PRO B 1 504 ? -30.656 19 13.57 1 94.81 504 PRO B C 1
ATOM 9709 O O . PRO B 1 504 ? -30.969 19.266 14.727 1 94.81 504 PRO B O 1
ATOM 9712 N N . ALA B 1 505 ? -31.062 19.625 12.492 1 91.25 505 ALA B N 1
ATOM 9713 C CA . ALA B 1 505 ? -31.938 20.781 12.625 1 91.25 505 ALA B CA 1
ATOM 9714 C C . ALA B 1 505 ? -33.25 20.406 13.312 1 91.25 505 ALA B C 1
ATOM 9716 O O . ALA B 1 505 ? -33.844 21.234 14.031 1 91.25 505 ALA B O 1
ATOM 9717 N N . ASP B 1 506 ? -33.656 19.172 13.156 1 92.81 506 ASP B N 1
ATOM 9718 C CA . ASP B 1 506 ? -34.875 18.688 13.75 1 92.81 506 ASP B CA 1
ATOM 9719 C C . ASP B 1 506 ? -34.594 17.828 14.969 1 92.81 506 ASP B C 1
ATOM 9721 O O . ASP B 1 506 ? -35.344 16.891 15.258 1 92.81 506 ASP B O 1
ATOM 9725 N N . PHE B 1 507 ? -33.562 18.125 15.609 1 95.75 507 PHE B N 1
ATOM 9726 C CA . PHE B 1 507 ? -33.156 17.375 16.781 1 95.75 507 PHE B CA 1
ATOM 9727 C C . PHE B 1 507 ? -34.312 17.234 17.766 1 95.75 507 PHE B C 1
ATOM 9729 O O . PHE B 1 507 ? -35 18.219 18.062 1 95.75 507 PHE B O 1
ATOM 9736 N N . ASP B 1 508 ? -34.531 16.016 18.234 1 96.25 508 ASP B N 1
ATOM 9737 C CA . ASP B 1 508 ? -35.5 15.672 19.266 1 96.25 508 ASP B CA 1
ATOM 9738 C C . ASP B 1 508 ? -34.844 15.133 20.516 1 96.25 508 ASP B C 1
ATOM 9740 O O . ASP B 1 508 ? -34.312 14.016 20.516 1 96.25 508 ASP B O 1
ATOM 9744 N N . PRO B 1 509 ? -34.875 15.891 21.594 1 93.62 509 PRO B N 1
ATOM 9745 C CA . PRO B 1 509 ? -34.156 15.469 22.812 1 93.62 509 PRO B CA 1
ATOM 9746 C C . PRO B 1 509 ? -34.719 14.188 23.406 1 93.62 509 PRO B C 1
ATOM 9748 O O . PRO B 1 509 ? -34.094 13.586 24.281 1 93.62 509 PRO B O 1
ATOM 9751 N N . ALA B 1 510 ? -35.844 13.742 22.938 1 95.12 510 ALA B N 1
ATOM 9752 C CA . ALA B 1 510 ? -36.469 12.531 23.453 1 95.12 510 ALA B CA 1
ATOM 9753 C C . ALA B 1 510 ? -35.906 11.289 22.734 1 95.12 510 ALA B C 1
ATOM 9755 O O . ALA B 1 510 ? -36.125 10.164 23.188 1 95.12 510 ALA B O 1
ATOM 9756 N N . LYS B 1 511 ? -35.219 11.523 21.703 1 95.56 511 LYS B N 1
ATOM 9757 C CA . LYS B 1 511 ? -34.656 10.422 20.922 1 95.56 511 LYS B CA 1
ATOM 9758 C C . LYS B 1 511 ? -33.188 10.203 21.219 1 95.56 511 LYS B C 1
ATOM 9760 O O . LYS B 1 511 ? -32.5 11.125 21.688 1 95.56 511 LYS B O 1
ATOM 9765 N N . LYS B 1 512 ? -32.812 8.953 20.984 1 96.56 512 LYS B N 1
ATOM 9766 C CA . LYS B 1 512 ? -31.375 8.656 21 1 96.56 512 LYS B CA 1
ATOM 9767 C C . LYS B 1 512 ? -30.812 8.602 19.578 1 96.56 512 LYS B C 1
ATOM 9769 O O . LYS B 1 512 ? -31.469 8.094 18.672 1 96.56 512 LYS B O 1
ATOM 9774 N N . TYR B 1 513 ? -29.703 9.125 19.453 1 97.62 513 TYR B N 1
ATOM 9775 C CA . TYR B 1 513 ? -29.078 9.25 18.141 1 97.62 513 TYR B CA 1
ATOM 9776 C C . TYR B 1 513 ? -27.75 8.5 18.109 1 97.62 513 TYR B C 1
ATOM 9778 O O . TYR B 1 513 ? -27.094 8.32 19.141 1 97.62 513 TYR B O 1
ATOM 9786 N N . PRO B 1 514 ? -27.375 7.945 16.906 1 97.75 514 PRO B N 1
ATOM 9787 C CA . PRO B 1 514 ? -25.969 7.594 16.75 1 97.75 514 PRO B CA 1
ATOM 9788 C C . PRO B 1 514 ? -25.047 8.805 16.859 1 97.75 514 PRO B C 1
ATOM 9790 O O . PRO B 1 514 ? -25.453 9.93 16.547 1 97.75 514 PRO B O 1
ATOM 9793 N N . VAL B 1 515 ? -23.828 8.57 17.328 1 97.88 515 VAL B N 1
ATOM 9794 C CA . VAL B 1 515 ? -22.875 9.656 17.562 1 97.88 515 VAL B CA 1
ATOM 9795 C C . VAL B 1 515 ? -21.562 9.352 16.859 1 97.88 515 VAL B C 1
ATOM 9797 O O . VAL B 1 515 ? -21.094 8.211 16.859 1 97.88 515 VAL B O 1
ATOM 9800 N N . ILE B 1 516 ? -21.062 10.344 16.25 1 97.5 516 ILE B N 1
ATOM 9801 C CA . ILE B 1 516 ? -19.688 10.273 15.773 1 97.5 516 ILE B CA 1
ATOM 9802 C C . ILE B 1 516 ? -18.812 11.227 16.594 1 97.5 516 ILE B C 1
ATOM 9804 O O . ILE B 1 516 ? -19.047 12.438 16.625 1 97.5 516 ILE B O 1
ATOM 9808 N N . VAL B 1 517 ? -17.844 10.664 17.297 1 96.44 517 VAL B N 1
ATOM 9809 C CA . VAL B 1 517 ? -16.812 11.469 17.938 1 96.44 517 VAL B CA 1
ATOM 9810 C C . VAL B 1 517 ? -15.75 11.875 16.922 1 96.44 517 VAL B C 1
ATOM 9812 O O . VAL B 1 517 ? -14.977 11.031 16.453 1 96.44 517 VAL B O 1
ATOM 9815 N N . GLY B 1 518 ? -15.68 13.148 16.562 1 84.69 518 GLY B N 1
ATOM 9816 C CA . GLY B 1 518 ? -14.672 13.523 15.586 1 84.69 518 GLY B CA 1
ATOM 9817 C C . GLY B 1 518 ? -15.109 14.656 14.68 1 84.69 518 GLY B C 1
ATOM 9818 O O . GLY B 1 518 ? -16.25 15.125 14.773 1 84.69 518 GLY B O 1
ATOM 9819 N N . SER B 1 519 ? -14.234 15.031 13.789 1 68.75 519 SER B N 1
ATOM 9820 C CA . SER B 1 519 ? -12.828 14.734 13.539 1 68.75 519 SER B CA 1
ATOM 9821 C C . SER B 1 519 ? -11.961 15.125 14.727 1 68.75 519 SER B C 1
ATOM 9823 O O . SER B 1 519 ? -11.938 16.297 15.125 1 68.75 519 SER B O 1
ATOM 9825 N N . VAL B 1 520 ? -11.297 14.188 15.242 1 62.31 520 VAL B N 1
ATOM 9826 C CA . VAL B 1 520 ? -10.594 14.438 16.5 1 62.31 520 VAL B CA 1
ATOM 9827 C C . VAL B 1 520 ? -9.258 15.125 16.219 1 62.31 520 VAL B C 1
ATOM 9829 O O . VAL B 1 520 ? -8.32 14.5 15.727 1 62.31 520 VAL B O 1
ATOM 9832 N N . TYR B 1 521 ? -9.266 16.156 15.375 1 60.25 521 TYR B N 1
ATOM 9833 C CA . TYR B 1 521 ? -7.969 16.781 15.117 1 60.25 521 TYR B CA 1
ATOM 9834 C C . TYR B 1 521 ? -7.488 17.562 16.328 1 60.25 521 TYR B C 1
ATOM 9836 O O . TYR B 1 521 ? -8.289 17.938 17.203 1 60.25 521 TYR B O 1
ATOM 9844 N N . SER B 1 522 ? -6.09 17.703 16.531 1 57.97 522 SER B N 1
ATOM 9845 C CA . SER B 1 522 ? -5.238 17.953 17.688 1 57.97 522 SER B CA 1
ATOM 9846 C C . SER B 1 522 ? -5.285 19.406 18.109 1 57.97 522 SER B C 1
ATOM 9848 O O . SER B 1 522 ? -4.676 19.797 19.109 1 57.97 522 SER B O 1
ATOM 9850 N N . ASP B 1 523 ? -6.016 20.219 17.625 1 64.5 523 ASP B N 1
ATOM 9851 C CA . ASP B 1 523 ? -5.812 21.469 18.375 1 64.5 523 ASP B CA 1
ATOM 9852 C C . ASP B 1 523 ? -7.047 21.812 19.203 1 64.5 523 ASP B C 1
ATOM 9854 O O . ASP B 1 523 ? -7.566 20.953 19.938 1 64.5 523 ASP B O 1
ATOM 9858 N N . ALA B 1 524 ? -7.555 23 19.266 1 74.62 524 ALA B N 1
ATOM 9859 C CA . ALA B 1 524 ? -8.625 23.484 20.125 1 74.62 524 ALA B CA 1
ATOM 9860 C C . ALA B 1 524 ? -9.945 23.578 19.359 1 74.62 524 ALA B C 1
ATOM 9862 O O . ALA B 1 524 ? -9.953 23.859 18.156 1 74.62 524 ALA B O 1
ATOM 9863 N N . VAL B 1 525 ? -10.969 23.188 20.016 1 88 525 VAL B N 1
ATOM 9864 C CA . VAL B 1 525 ? -12.305 23.516 19.531 1 88 525 VAL B CA 1
ATOM 9865 C C . VAL B 1 525 ? -12.453 25.016 19.359 1 88 525 VAL B C 1
ATOM 9867 O O . VAL B 1 525 ? -12 25.781 20.219 1 88 525 VAL B O 1
ATOM 9870 N N . ARG B 1 526 ? -12.906 25.406 18.203 1 91.38 526 ARG B N 1
ATOM 9871 C CA . ARG B 1 526 ? -13.094 26.828 17.938 1 91.38 526 ARG B CA 1
ATOM 9872 C C . ARG B 1 526 ? 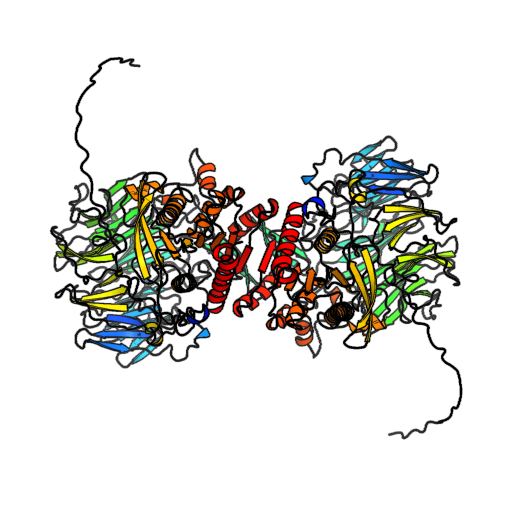-14.508 27.109 17.438 1 91.38 526 ARG B C 1
ATOM 9874 O O . ARG B 1 526 ? -15.062 26.328 16.656 1 91.38 526 ARG B O 1
ATOM 9881 N N . ASN B 1 527 ? -15.039 28.234 17.969 1 94.75 527 ASN B N 1
ATOM 9882 C CA . ASN B 1 527 ? -16.266 28.766 17.359 1 94.75 527 ASN B CA 1
ATOM 9883 C C . ASN B 1 527 ? -15.992 29.375 15.992 1 94.75 527 ASN B C 1
ATOM 9885 O O . ASN B 1 527 ? -15.828 30.594 15.875 1 94.75 527 ASN B O 1
ATOM 9889 N N . GLN B 1 528 ? -15.977 28.562 15.055 1 93.44 528 GLN B N 1
ATOM 9890 C CA . GLN B 1 528 ? -15.812 28.891 13.641 1 93.44 528 GLN B CA 1
ATOM 9891 C C . GLN B 1 528 ? -16.484 27.859 12.75 1 93.44 528 GLN B C 1
ATOM 9893 O O . GLN B 1 528 ? -16.828 26.766 13.203 1 93.44 528 GLN B O 1
ATOM 9898 N N . TRP B 1 529 ? -16.656 28.25 11.516 1 91.75 529 TRP B N 1
ATOM 9899 C CA . TRP B 1 529 ? -17.266 27.312 10.57 1 91.75 529 TRP B CA 1
ATOM 9900 C C . TRP B 1 529 ? -16.453 26.031 10.484 1 91.75 529 TRP B C 1
ATOM 9902 O O . TRP B 1 529 ? -15.25 26.062 10.234 1 91.75 529 TRP B O 1
ATOM 9912 N N . GLY B 1 530 ? -17.047 24.969 10.773 1 87.56 530 GLY B N 1
ATOM 9913 C CA . GLY B 1 530 ? -16.391 23.672 10.758 1 87.56 530 GLY B CA 1
ATOM 9914 C C . GLY B 1 530 ? -15.688 23.344 12.062 1 87.56 530 GLY B C 1
ATOM 9915 O O . GLY B 1 530 ? -15.242 22.219 12.273 1 87.56 530 GLY B O 1
ATOM 9916 N N . GLY B 1 531 ? -15.531 24.312 12.914 1 83.94 531 GLY B N 1
ATOM 9917 C CA . GLY B 1 531 ? -15.031 24.109 14.266 1 83.94 531 GLY B CA 1
ATOM 9918 C C . GLY B 1 531 ? -13.523 24.047 14.344 1 83.94 531 GLY B C 1
ATOM 9919 O O . GLY B 1 531 ? -12.953 23.938 15.43 1 83.94 531 GLY B O 1
ATOM 9920 N N . ARG B 1 532 ? -12.891 23.969 13.164 1 74.56 532 ARG B N 1
ATOM 9921 C CA . ARG B 1 532 ? -11.43 23.906 13.125 1 74.56 532 ARG B CA 1
ATOM 9922 C C . ARG B 1 532 ? -10.891 24.469 11.82 1 74.56 532 ARG B C 1
ATOM 9924 O O . ARG B 1 532 ? -11.641 24.641 10.852 1 74.56 532 ARG B O 1
ATOM 9931 N N . ARG B 1 533 ? -9.672 24.781 11.906 1 57.62 533 ARG B N 1
ATOM 9932 C CA . ARG B 1 533 ? -9.055 25.312 10.695 1 57.62 533 ARG B CA 1
ATOM 9933 C C . ARG B 1 533 ? -8.602 24.188 9.773 1 57.62 533 ARG B C 1
ATOM 9935 O O . ARG B 1 533 ? -8.609 24.344 8.547 1 57.62 533 ARG B O 1
ATOM 9942 N N . ALA B 1 534 ? -8.336 23.078 10.594 1 52.09 534 ALA B N 1
ATOM 9943 C CA . ALA B 1 534 ? -7.594 22.031 9.883 1 52.09 534 ALA B CA 1
ATOM 9944 C C . ALA B 1 534 ? -8.547 21.016 9.25 1 52.09 534 ALA B C 1
ATOM 9946 O O . ALA B 1 534 ? -9.617 20.75 9.789 1 52.09 534 ALA B O 1
ATOM 9947 N N . HIS B 1 535 ? -8.562 20.812 7.883 1 57.38 535 HIS B N 1
ATOM 9948 C CA . HIS B 1 535 ? -9.148 19.75 7.078 1 57.38 535 HIS B CA 1
ATOM 9949 C C . HIS B 1 535 ? -10.539 20.141 6.578 1 57.38 535 HIS B C 1
ATOM 9951 O O . HIS B 1 535 ? -11.328 20.719 7.32 1 57.38 535 HIS B O 1
ATOM 9957 N N . PRO B 1 536 ? -10.727 19.828 5.484 1 64.12 536 PRO B N 1
ATOM 9958 C CA . PRO B 1 536 ? -12.008 20.172 4.867 1 64.12 536 PRO B CA 1
ATOM 9959 C C . PRO B 1 536 ? -13.141 19.25 5.316 1 64.12 536 PRO B C 1
ATOM 9961 O O . PRO B 1 536 ? -13.938 18.781 4.488 1 64.12 536 PRO B O 1
ATOM 9964 N N . THR B 1 537 ? -13.227 19.062 6.723 1 85.88 537 THR B N 1
ATOM 9965 C CA . THR B 1 537 ? -14.172 18.031 7.133 1 85.88 537 THR B CA 1
ATOM 9966 C C . THR B 1 537 ? -15.516 18.656 7.516 1 85.88 537 THR B C 1
ATOM 9968 O O . THR B 1 537 ? -16.422 17.938 7.953 1 85.88 537 THR B O 1
ATOM 9971 N N . TRP B 1 538 ? -15.609 19.984 7.348 1 88.88 538 TRP B N 1
ATOM 9972 C CA . TRP B 1 538 ? -16.875 20.625 7.691 1 88.88 538 TRP B CA 1
ATOM 9973 C C . TRP B 1 538 ? -18.031 20 6.918 1 88.88 538 TRP B C 1
ATOM 9975 O O . TRP B 1 538 ? -19.109 19.781 7.473 1 88.88 538 TRP B O 1
ATOM 9985 N N . GLY B 1 539 ? -17.75 19.703 5.66 1 91.44 539 GLY B N 1
ATOM 9986 C CA . GLY B 1 539 ? -18.797 19.109 4.836 1 91.44 539 GLY B CA 1
ATOM 9987 C C . GLY B 1 539 ? -19.188 17.719 5.285 1 91.44 539 GLY B C 1
ATOM 9988 O O . GLY B 1 539 ? -20.375 17.375 5.301 1 91.44 539 GLY B O 1
ATOM 9989 N N . LEU B 1 540 ? -18.188 16.938 5.621 1 93.81 540 LEU B N 1
ATOM 9990 C CA . LEU B 1 540 ? -18.469 15.594 6.117 1 93.81 540 LEU B CA 1
ATOM 9991 C C . LEU B 1 540 ? -19.297 15.656 7.398 1 93.81 540 LEU B C 1
ATOM 9993 O O . LEU B 1 540 ? -20.25 14.898 7.555 1 93.81 540 LEU B O 1
ATOM 9997 N N . ASP B 1 541 ? -18.922 16.578 8.328 1 93.06 541 ASP B N 1
ATOM 9998 C CA . ASP B 1 541 ? -19.688 16.734 9.57 1 93.06 541 ASP B CA 1
ATOM 9999 C C . ASP B 1 541 ? -21.141 17.109 9.281 1 93.06 541 ASP B C 1
ATOM 10001 O O . ASP B 1 541 ? -22.062 16.547 9.883 1 93.06 541 ASP B O 1
ATOM 10005 N N . GLN B 1 542 ? -21.297 18.047 8.367 1 93.31 542 GLN B N 1
ATOM 10006 C CA . GLN B 1 542 ? -22.641 18.453 7.996 1 93.31 542 GLN B CA 1
ATOM 10007 C C . GLN B 1 542 ? -23.438 17.297 7.395 1 93.31 542 GLN B C 1
ATOM 10009 O O . GLN B 1 542 ? -24.625 17.141 7.684 1 93.31 542 GLN B O 1
ATOM 10014 N N . TYR B 1 543 ? -22.781 16.547 6.543 1 95 543 TYR B N 1
ATOM 10015 C CA . TYR B 1 543 ? -23.438 15.383 5.941 1 95 543 TYR B CA 1
ATOM 10016 C C . TYR B 1 543 ? -23.875 14.391 7.012 1 95 543 TYR B C 1
ATOM 10018 O O . TYR B 1 543 ? -25.016 13.93 7.008 1 95 543 TYR B O 1
ATOM 10026 N N . LEU B 1 544 ? -22.969 14.031 7.906 1 95.38 544 LEU B N 1
ATOM 10027 C CA . LEU B 1 544 ? -23.25 13.055 8.953 1 95.38 544 LEU B CA 1
ATOM 10028 C C . LEU B 1 544 ? -24.422 13.516 9.812 1 95.38 544 LEU B C 1
ATOM 10030 O O . LEU B 1 544 ? -25.328 12.734 10.117 1 95.38 544 LEU B O 1
ATOM 10034 N N . VAL B 1 545 ? -24.453 14.773 10.188 1 95.38 545 VAL B N 1
ATOM 10035 C CA . VAL B 1 545 ? -25.531 15.312 11.008 1 95.38 545 VAL B CA 1
ATOM 10036 C C . VAL B 1 545 ? -26.844 15.25 10.234 1 95.38 545 VAL B C 1
ATOM 10038 O O . VAL B 1 545 ? -27.875 14.859 10.789 1 95.38 545 VAL B O 1
ATOM 10041 N N . ALA B 1 546 ? -26.734 15.609 8.984 1 94.19 546 ALA B N 1
ATOM 10042 C CA . ALA B 1 546 ? -27.938 15.562 8.141 1 94.19 546 ALA B CA 1
ATOM 10043 C C . ALA B 1 546 ? -28.469 14.133 8.031 1 94.19 546 ALA B C 1
ATOM 10045 O O . ALA B 1 546 ? -29.672 13.93 7.855 1 94.19 546 ALA B O 1
ATOM 10046 N N . GLN B 1 547 ? -27.594 13.195 8.195 1 93.56 547 GLN B N 1
ATOM 10047 C CA . GLN B 1 547 ? -27.984 11.797 8.102 1 93.56 547 GLN B CA 1
ATOM 10048 C C . GLN B 1 547 ? -28.453 11.266 9.453 1 93.56 547 GLN B C 1
ATOM 10050 O O . GLN B 1 547 ? -28.75 10.078 9.586 1 93.56 547 GLN B O 1
ATOM 10055 N N . GLY B 1 548 ? -28.422 12.062 10.445 1 94.69 548 GLY B N 1
ATOM 10056 C CA . GLY B 1 548 ? -29.031 11.695 11.711 1 94.69 548 GLY B CA 1
ATOM 10057 C C . GLY B 1 548 ? -28 11.414 12.797 1 94.69 548 GLY B C 1
ATOM 10058 O O . GLY B 1 548 ? -28.344 10.898 13.867 1 94.69 548 GLY B O 1
ATOM 10059 N N . TYR B 1 549 ? -26.812 11.742 12.555 1 96.56 549 TYR B N 1
ATOM 10060 C CA . TYR B 1 549 ? -25.797 11.609 13.586 1 96.56 549 TYR B CA 1
ATOM 10061 C C . TYR B 1 549 ? -25.719 12.867 14.445 1 96.56 549 TYR B C 1
ATOM 10063 O O . TYR B 1 549 ? -25.984 13.969 13.961 1 96.56 549 TYR B O 1
ATOM 10071 N N . ILE B 1 550 ? -25.344 12.695 15.672 1 97.25 550 ILE B N 1
ATOM 10072 C CA . ILE B 1 550 ? -24.719 13.766 16.438 1 97.25 550 ILE B CA 1
ATOM 10073 C C . ILE B 1 550 ? -23.203 13.734 16.219 1 97.25 550 ILE B C 1
ATOM 10075 O O . ILE B 1 550 ? -22.594 12.664 16.219 1 97.25 550 ILE B O 1
ATOM 10079 N N . VAL B 1 551 ? -22.625 14.891 16.016 1 96 551 VAL B N 1
ATOM 10080 C CA . VAL B 1 551 ? -21.172 14.969 15.938 1 96 551 VAL B CA 1
ATOM 10081 C C . VAL B 1 551 ? -20.625 15.664 17.188 1 96 551 VAL B C 1
ATOM 10083 O O . VAL B 1 551 ? -21.062 16.766 17.516 1 96 551 VAL B O 1
ATOM 10086 N N . LEU B 1 552 ? -19.719 14.984 17.875 1 96.25 552 LEU B N 1
ATOM 10087 C CA . LEU B 1 552 ? -19.078 15.5 19.078 1 96.25 552 LEU B CA 1
ATOM 10088 C C . LEU B 1 552 ? -17.594 15.734 18.859 1 96.25 552 LEU B C 1
ATOM 10090 O O . LEU B 1 552 ? -16.875 14.844 18.406 1 96.25 552 LEU B O 1
ATOM 10094 N N . THR B 1 553 ? -17.156 16.938 19.156 1 94.12 553 THR B N 1
ATOM 10095 C CA . THR B 1 553 ? -15.727 17.25 19.25 1 94.12 553 THR B CA 1
ATOM 10096 C C . THR B 1 553 ? -15.367 17.75 20.641 1 94.12 553 THR B C 1
ATOM 10098 O O . THR B 1 553 ? -16.031 18.625 21.188 1 94.12 553 THR B O 1
ATOM 10101 N N . VAL B 1 554 ? -14.281 17.203 21.172 1 94.69 554 VAL B N 1
ATOM 10102 C CA . VAL B 1 554 ? -13.906 17.531 22.531 1 94.69 554 VAL B CA 1
ATOM 10103 C C . VAL B 1 554 ? -12.602 18.328 22.531 1 94.69 554 VAL B C 1
ATOM 10105 O O . VAL B 1 554 ? -11.672 18 21.797 1 94.69 554 VAL B O 1
ATOM 10108 N N . ASN B 1 555 ? -12.586 19.406 23.266 1 93.06 555 ASN B N 1
ATOM 10109 C CA . ASN B 1 555 ? -11.344 20.109 23.531 1 93.06 555 ASN B CA 1
ATOM 10110 C C . ASN B 1 555 ? -10.461 19.344 24.5 1 93.06 555 ASN B C 1
ATOM 10112 O O . ASN B 1 555 ? -10.375 19.703 25.688 1 93.06 555 ASN B O 1
ATOM 10116 N N . ILE B 1 556 ? -9.742 18.484 24.016 1 93.38 556 ILE B N 1
ATOM 10117 C CA . ILE B 1 556 ? -8.984 17.578 24.859 1 93.38 556 ILE B CA 1
ATOM 10118 C C . ILE B 1 556 ? -7.875 18.328 25.578 1 93.38 556 ILE B C 1
ATOM 10120 O O . ILE B 1 556 ? -7.449 19.406 25.125 1 93.38 556 ILE B O 1
ATOM 10124 N N . ARG B 1 557 ? -7.449 17.781 26.688 1 92.75 557 ARG B N 1
ATOM 10125 C CA . ARG B 1 557 ? -6.34 18.391 27.422 1 92.75 557 ARG B CA 1
ATOM 10126 C C . ARG B 1 557 ? -5.094 18.484 26.547 1 92.75 557 ARG B C 1
ATOM 10128 O O . ARG B 1 557 ? -4.871 17.641 25.672 1 92.75 557 ARG B O 1
ATOM 10135 N N . GLY B 1 558 ? -4.297 19.484 26.812 1 90.56 558 GLY B N 1
ATOM 10136 C CA . GLY B 1 558 ? -3.18 19.797 25.938 1 90.56 558 GLY B CA 1
ATOM 10137 C C . GLY B 1 558 ? -3.521 20.828 24.875 1 90.56 558 GLY B C 1
ATOM 10138 O O . GLY B 1 558 ? -2.629 21.438 24.281 1 90.56 558 GLY B O 1
ATOM 10139 N N . SER B 1 559 ? -4.793 21.062 24.609 1 90.56 559 SER B N 1
ATOM 10140 C CA . SER B 1 559 ? -5.23 22.078 23.656 1 90.56 559 SER B CA 1
ATOM 10141 C C . SER B 1 559 ? -5.129 23.484 24.25 1 90.56 559 SER B C 1
ATOM 10143 O O . SER B 1 559 ? -5.059 23.641 25.469 1 90.56 559 SER B O 1
ATOM 10145 N N . TRP B 1 560 ? -5.199 24.438 23.438 1 90.69 560 TRP B N 1
ATOM 10146 C CA . TRP B 1 560 ? -5.098 25.844 23.844 1 90.69 560 TRP B CA 1
ATOM 10147 C C . TRP B 1 560 ? -6.332 26.266 24.641 1 90.69 560 TRP B C 1
ATOM 10149 O O . TRP B 1 560 ? -7.453 25.844 24.328 1 90.69 560 TRP B O 1
ATOM 10159 N N . GLY B 1 561 ? -6.168 27.031 25.766 1 91.88 561 GLY B N 1
ATOM 10160 C CA . GLY B 1 561 ? -7.277 27.844 26.25 1 91.88 561 GLY B CA 1
ATOM 10161 C C . GLY B 1 561 ? -7.641 27.547 27.688 1 91.88 561 GLY B C 1
ATOM 10162 O O . GLY B 1 561 ? -8.461 28.266 28.281 1 91.88 561 GLY B O 1
ATOM 10163 N N . GLN B 1 562 ? -7.023 26.516 28.297 1 93.25 562 GLN B N 1
ATOM 10164 C CA . GLN B 1 562 ? -7.492 26.172 29.641 1 93.25 562 GLN B CA 1
ATOM 10165 C C . GLN B 1 562 ? -6.348 26.188 30.641 1 93.25 562 GLN B C 1
ATOM 10167 O O . GLN B 1 562 ? -6.414 25.531 31.688 1 93.25 562 GLN B O 1
ATOM 10172 N N . GLY B 1 563 ? -5.242 26.828 30.297 1 94.25 563 GLY B N 1
ATOM 10173 C CA . GLY B 1 563 ? -4.168 27.094 31.234 1 94.25 563 GLY B CA 1
ATOM 10174 C C . GLY B 1 563 ? -3.123 25.984 31.281 1 94.25 563 GLY B C 1
ATOM 10175 O O . GLY B 1 563 ? -3.363 24.891 30.797 1 94.25 563 GLY B O 1
ATOM 10176 N N . ARG B 1 564 ? -2.01 26.312 31.844 1 94.69 564 ARG B N 1
ATOM 10177 C CA . ARG B 1 564 ? -0.831 25.453 31.875 1 94.69 564 ARG B CA 1
ATOM 10178 C C . ARG B 1 564 ? -1.102 24.172 32.656 1 94.69 564 ARG B C 1
ATOM 10180 O O . ARG B 1 564 ? -0.708 23.078 32.25 1 94.69 564 ARG B O 1
ATOM 10187 N N . GLU B 1 565 ? -1.766 24.312 33.844 1 94.06 565 GLU B N 1
ATOM 10188 C CA . GLU B 1 565 ? -2.031 23.156 34.688 1 94.06 565 GLU B CA 1
ATOM 10189 C C . GLU B 1 565 ? -2.906 22.141 33.969 1 94.06 565 GLU B C 1
ATOM 10191 O O . GLU B 1 565 ? -2.672 20.938 34.062 1 94.06 565 GLU B O 1
ATOM 10196 N N . HIS B 1 566 ? -3.906 22.594 33.312 1 93.31 566 HIS B N 1
ATOM 10197 C CA . HIS B 1 566 ? -4.77 21.75 32.5 1 93.31 566 HIS B CA 1
ATOM 10198 C C . HIS B 1 566 ? -3.971 21.016 31.422 1 93.31 566 HIS B C 1
ATOM 10200 O O . HIS B 1 566 ? -4.117 19.797 31.25 1 93.31 566 HIS B O 1
ATOM 10206 N N . ASN B 1 567 ? -3.051 21.688 30.766 1 92.44 567 ASN B N 1
ATOM 10207 C CA . ASN B 1 567 ? -2.297 21.156 29.641 1 92.44 567 ASN B CA 1
ATOM 10208 C C . ASN B 1 567 ? -1.252 20.141 30.078 1 92.44 567 ASN B C 1
ATOM 10210 O O . ASN B 1 567 ? -0.998 19.156 29.375 1 92.44 567 ASN B O 1
ATOM 10214 N N . GLN B 1 568 ? -0.696 20.328 31.219 1 93.75 568 GLN B N 1
ATOM 10215 C CA . GLN B 1 568 ? 0.429 19.531 31.703 1 93.75 568 GLN B CA 1
ATOM 10216 C C . GLN B 1 568 ? 0.023 18.062 31.906 1 93.75 568 GLN B C 1
ATOM 10218 O O . GLN B 1 568 ? 0.873 17.172 31.891 1 93.75 568 GLN B O 1
ATOM 10223 N N . THR B 1 569 ? -1.265 17.797 31.969 1 93.12 569 THR B N 1
ATOM 10224 C CA . THR B 1 569 ? -1.743 16.438 32.188 1 93.12 569 THR B CA 1
ATOM 10225 C C . THR B 1 569 ? -1.553 15.586 30.938 1 93.12 569 THR B C 1
ATOM 10227 O O . THR B 1 569 ? -1.599 14.359 31 1 93.12 569 THR B O 1
ATOM 10230 N N . GLN B 1 570 ? -1.303 16.234 29.828 1 94.5 570 GLN B N 1
ATOM 10231 C CA . GLN B 1 570 ? -1.126 15.531 28.562 1 94.5 570 GLN B CA 1
ATOM 10232 C C . GLN B 1 570 ? 0.331 15.133 28.359 1 94.5 570 GLN B C 1
ATOM 10234 O O . GLN B 1 570 ? 0.649 14.383 27.422 1 94.5 570 GLN B O 1
ATOM 10239 N N . TYR B 1 571 ? 1.265 15.539 29.234 1 96.06 571 TYR B N 1
ATOM 10240 C CA . TYR B 1 571 ? 2.682 15.211 29.094 1 96.06 571 TYR B CA 1
ATOM 10241 C C . TYR B 1 571 ? 2.904 13.711 29.156 1 96.06 571 TYR B C 1
ATOM 10243 O O . TYR B 1 571 ? 2.445 13.039 30.094 1 96.06 571 TYR B O 1
ATOM 10251 N N . GLU B 1 572 ? 3.582 13.133 28.141 1 96.56 572 GLU B N 1
ATOM 10252 C CA . GLU B 1 572 ? 3.904 11.719 27.969 1 96.56 572 GLU B CA 1
ATOM 10253 C C . GLU B 1 572 ? 2.641 10.859 27.969 1 96.56 572 GLU B C 1
ATOM 10255 O O . GLU B 1 572 ? 2.646 9.734 28.469 1 96.56 572 GLU B O 1
ATOM 10260 N N . SER B 1 573 ? 1.564 11.445 27.391 1 95.81 573 SER B N 1
ATOM 10261 C CA . SER B 1 573 ? 0.287 10.766 27.594 1 95.81 573 SER B CA 1
ATOM 10262 C C . SER B 1 573 ? -0.485 10.656 26.281 1 95.81 573 SER B C 1
ATOM 10264 O O . SER B 1 573 ? -1.716 10.586 26.281 1 95.81 573 SER B O 1
ATOM 10266 N N . TYR B 1 574 ? 0.211 10.664 25.141 1 95.06 574 TYR B N 1
ATOM 10267 C CA . TYR B 1 574 ? -0.5 10.359 23.891 1 95.06 574 TYR B CA 1
ATOM 10268 C C . TYR B 1 574 ? -1.23 9.031 24 1 95.06 574 TYR B C 1
ATOM 10270 O O . TYR B 1 574 ? -0.629 8.008 24.344 1 95.06 574 TYR B O 1
ATOM 10278 N N . GLY B 1 575 ? -2.531 9.086 23.719 1 95.19 575 GLY B N 1
ATOM 10279 C CA . GLY B 1 575 ? -3.314 7.863 23.703 1 95.19 575 GLY B CA 1
ATOM 10280 C C . GLY B 1 575 ? -3.793 7.449 25.094 1 95.19 575 GLY B C 1
ATOM 10281 O O . GLY B 1 575 ? -4.117 6.281 25.312 1 95.19 575 GLY B O 1
ATOM 10282 N N . GLU B 1 576 ? -3.789 8.367 26.031 1 96.25 576 GLU B N 1
ATOM 10283 C CA . GLU B 1 576 ? -4.262 8.062 27.375 1 96.25 576 GLU B CA 1
ATOM 10284 C C . GLU B 1 576 ? -5.191 9.148 27.906 1 96.25 576 GLU B C 1
ATOM 10286 O O . GLU B 1 576 ? -6.414 9.031 27.797 1 96.25 576 GLU B O 1
ATOM 10291 N N . THR B 1 577 ? -4.617 10.352 28.219 1 96.06 577 THR B N 1
ATOM 10292 C CA . THR B 1 577 ? -5.43 11.469 28.688 1 96.06 577 THR B CA 1
ATOM 10293 C C . THR B 1 577 ? -6.402 11.93 27.609 1 96.06 577 THR B C 1
ATOM 10295 O O . THR B 1 577 ? -7.578 12.164 27.891 1 96.06 577 THR B O 1
ATOM 10298 N N . ASP B 1 578 ? -5.934 12.039 26.469 1 95.19 578 ASP B N 1
ATOM 10299 C CA . ASP B 1 578 ? -6.719 12.531 25.344 1 95.19 578 ASP B CA 1
ATOM 10300 C C . ASP B 1 578 ? -7.895 11.602 25.047 1 95.19 578 ASP B C 1
ATOM 10302 O O . ASP B 1 578 ? -9.023 12.062 24.859 1 95.19 578 ASP B O 1
ATOM 10306 N N . ILE B 1 579 ? -7.73 10.273 25 1 96.69 579 ILE B N 1
ATOM 10307 C CA . ILE B 1 579 ? -8.82 9.375 24.656 1 96.69 579 ILE B CA 1
ATOM 10308 C C . ILE B 1 579 ? -9.789 9.258 25.828 1 96.69 579 ILE B C 1
ATOM 10310 O O . ILE B 1 579 ? -10.977 8.969 25.641 1 96.69 579 ILE B O 1
ATOM 10314 N N . ASN B 1 580 ? -9.352 9.453 27.062 1 97.69 580 ASN B N 1
ATOM 10315 C CA . ASN B 1 580 ? -10.258 9.539 28.203 1 97.69 580 ASN B CA 1
ATOM 10316 C C . ASN B 1 580 ? -11.133 10.789 28.125 1 97.69 580 ASN B C 1
ATOM 10318 O O . ASN B 1 580 ? -12.297 10.758 28.516 1 97.69 580 ASN B O 1
ATOM 10322 N N . ASP B 1 581 ? -10.539 11.867 27.688 1 96.56 581 ASP B N 1
ATOM 10323 C CA . ASP B 1 581 ? -11.336 13.078 27.484 1 96.56 581 ASP B CA 1
ATOM 10324 C C . ASP B 1 581 ? -12.422 12.844 26.438 1 96.56 581 ASP B C 1
ATOM 10326 O O . ASP B 1 581 ? -13.562 13.273 26.625 1 96.56 581 ASP B O 1
ATOM 10330 N N . LEU B 1 582 ? -12.086 12.156 25.359 1 96.75 582 LEU B N 1
ATOM 10331 C CA . LEU B 1 582 ? -13.078 11.828 24.344 1 96.75 582 LEU B CA 1
ATOM 10332 C C . LEU B 1 582 ? -14.195 10.969 24.922 1 96.75 582 LEU B C 1
ATOM 10334 O O . LEU B 1 582 ? -15.375 11.25 24.719 1 96.75 582 LEU B O 1
ATOM 10338 N N . GLU B 1 583 ? -13.805 9.961 25.656 1 98 583 GLU B N 1
ATOM 10339 C CA . GLU B 1 583 ? -14.773 9.086 26.297 1 98 583 GLU B CA 1
ATOM 10340 C C . GLU B 1 583 ? -15.688 9.859 27.25 1 98 583 GLU B C 1
ATOM 10342 O O . GLU B 1 583 ? -16.875 9.562 27.344 1 98 583 GLU B O 1
ATOM 10347 N N . SER B 1 584 ? -15.133 10.812 27.938 1 98.25 584 SER B N 1
ATOM 10348 C CA . SER B 1 584 ? -15.922 11.617 28.859 1 98.25 584 SER B CA 1
ATOM 10349 C C . SER B 1 584 ? -17.062 12.344 28.141 1 98.25 584 SER B C 1
ATOM 10351 O O . SER B 1 584 ? -18.156 12.469 28.672 1 98.25 584 SER B O 1
ATOM 10353 N N . GLY B 1 585 ? -16.75 12.852 26.938 1 97.56 585 GLY B N 1
ATOM 10354 C CA . GLY B 1 585 ? -17.797 13.461 26.141 1 97.56 585 GLY B CA 1
ATOM 10355 C C . GLY B 1 585 ? -18.875 12.484 25.719 1 97.56 585 GLY B C 1
ATOM 10356 O O . GLY B 1 585 ? -20.062 12.812 25.75 1 97.56 585 GLY B O 1
ATOM 10357 N N . VAL B 1 586 ? -18.484 11.281 25.391 1 98.19 586 VAL B N 1
ATOM 10358 C CA . VAL B 1 586 ? -19.438 10.234 25.031 1 98.19 586 VAL B CA 1
ATOM 10359 C C . VAL B 1 586 ? -20.344 9.906 26.219 1 98.19 586 VAL B C 1
ATOM 10361 O O . VAL B 1 586 ? -21.562 9.844 26.078 1 98.19 586 VAL B O 1
ATOM 10364 N N . ARG B 1 587 ? -19.75 9.719 27.359 1 98.31 587 ARG B N 1
ATOM 10365 C CA . ARG B 1 587 ? -20.5 9.406 28.578 1 98.31 587 ARG B CA 1
ATOM 10366 C C . ARG B 1 587 ? -21.484 10.516 28.906 1 98.31 587 ARG B C 1
ATOM 10368 O O . ARG B 1 587 ? -22.609 10.242 29.359 1 98.31 587 ARG B O 1
ATOM 10375 N N . TYR B 1 588 ? -21.094 11.695 28.734 1 98.19 588 TYR B N 1
ATOM 10376 C CA . TYR B 1 588 ? -21.984 12.828 28.969 1 98.19 588 TYR B CA 1
ATOM 10377 C C . TYR B 1 588 ? -23.219 12.75 28.094 1 98.19 588 TYR B C 1
ATOM 10379 O O . TYR B 1 588 ? -24.344 12.883 28.578 1 98.19 588 TYR B O 1
ATOM 10387 N N . LEU B 1 589 ? -23 12.539 26.766 1 98.12 589 LEU B N 1
ATOM 10388 C CA . LEU B 1 589 ? -24.125 12.492 25.844 1 98.12 589 LEU B CA 1
ATOM 10389 C C . LEU B 1 589 ? -25.047 11.32 26.156 1 98.12 589 LEU B C 1
ATOM 10391 O O . LEU B 1 589 ? -26.266 11.414 25.984 1 98.12 589 LEU B O 1
ATOM 10395 N N . ILE B 1 590 ? -24.469 10.203 26.578 1 98.12 590 ILE B N 1
ATOM 10396 C CA . ILE B 1 590 ? -25.266 9.047 26.969 1 98.12 590 ILE B CA 1
ATOM 10397 C C . ILE B 1 590 ? -26.094 9.391 28.203 1 98.12 590 ILE B C 1
ATOM 10399 O O . ILE B 1 590 ? -27.297 9.109 28.25 1 98.12 590 ILE B O 1
ATOM 10403 N N . ALA B 1 591 ? -25.469 9.992 29.156 1 97.81 591 ALA B N 1
ATOM 10404 C CA . ALA B 1 591 ? -26.141 10.359 30.391 1 97.81 591 ALA B CA 1
ATOM 10405 C C . ALA B 1 591 ? -27.281 11.336 30.141 1 97.81 591 ALA B C 1
ATOM 10407 O O . ALA B 1 591 ? -28.297 11.297 30.828 1 97.81 591 ALA B O 1
ATOM 10408 N N . GLN B 1 592 ? -27.156 12.188 29.141 1 97.06 592 GLN B N 1
ATOM 10409 C CA . GLN B 1 592 ? -28.188 13.164 28.797 1 97.06 592 GLN B CA 1
ATOM 10410 C C . GLN B 1 592 ? -29.328 12.5 28.031 1 97.06 592 GLN B C 1
ATOM 10412 O O . GLN B 1 592 ? -30.375 13.125 27.797 1 97.06 592 GLN B O 1
ATOM 10417 N N . GLY B 1 593 ? -29.062 11.211 27.625 1 96.94 593 GLY B N 1
ATOM 10418 C CA . GLY B 1 593 ? -30.078 10.469 26.891 1 96.94 593 GLY B CA 1
ATOM 10419 C C . GLY B 1 593 ? -30.094 10.781 25.406 1 96.94 593 GLY B C 1
ATOM 10420 O O . GLY B 1 593 ? -31.062 10.453 24.719 1 96.94 593 GLY B O 1
ATOM 10421 N N . HIS B 1 594 ? -29.078 11.375 24.875 1 96.69 594 HIS B N 1
ATOM 10422 C CA . HIS B 1 594 ? -29.078 11.805 23.484 1 96.69 594 HIS B CA 1
ATOM 10423 C C . HIS B 1 594 ? -28.344 10.789 22.594 1 96.69 594 HIS B C 1
ATOM 10425 O O . HIS B 1 594 ? -28.562 10.742 21.391 1 96.69 594 HIS B O 1
ATOM 10431 N N . ALA B 1 595 ? -27.422 10.055 23.234 1 97.62 595 ALA B N 1
ATOM 10432 C CA . ALA B 1 595 ? -26.594 9.133 22.469 1 97.62 595 ALA B CA 1
ATOM 10433 C C . ALA B 1 595 ? -27.031 7.684 22.688 1 97.62 595 ALA B C 1
ATOM 10435 O O . ALA B 1 595 ? -27.25 7.27 23.828 1 97.62 595 ALA B O 1
ATOM 10436 N N . ASP B 1 596 ? -27.172 6.918 21.641 1 97.69 596 ASP B N 1
ATOM 10437 C CA . ASP B 1 596 ? -27.312 5.469 21.719 1 97.69 596 ASP B CA 1
ATOM 10438 C C . ASP B 1 596 ? -25.969 4.801 22.016 1 97.69 596 ASP B C 1
ATOM 10440 O O . ASP B 1 596 ? -25.062 4.82 21.172 1 97.69 596 ASP B O 1
ATOM 10444 N N . PRO B 1 597 ? -25.812 4.156 23.109 1 97.62 597 PRO B N 1
ATOM 10445 C CA . PRO B 1 597 ? -24.516 3.605 23.5 1 97.62 597 PRO B CA 1
ATOM 10446 C C . PRO B 1 597 ? -24.016 2.529 22.531 1 97.62 597 PRO B C 1
ATOM 10448 O O . PRO B 1 597 ? -22.828 2.219 22.5 1 97.62 597 PRO B O 1
ATOM 10451 N N . LYS B 1 598 ? -24.859 1.967 21.734 1 97.5 598 LYS B N 1
ATOM 10452 C CA . LYS B 1 598 ? -24.469 0.9 20.828 1 97.5 598 LYS B CA 1
ATOM 10453 C C . LYS B 1 598 ? -24.047 1.468 19.469 1 97.5 598 LYS B C 1
ATOM 10455 O O . LYS B 1 598 ? -23.531 0.738 18.625 1 97.5 598 LYS B O 1
ATOM 10460 N N . ARG B 1 599 ? -24.266 2.744 19.281 1 98.19 599 ARG B N 1
ATOM 10461 C CA . ARG B 1 599 ? -24.016 3.342 17.969 1 98.19 599 ARG B CA 1
ATOM 10462 C C . ARG B 1 599 ? -23.125 4.574 18.094 1 98.19 599 ARG B C 1
ATOM 10464 O O . ARG B 1 599 ? -23.469 5.641 17.562 1 98.19 599 ARG B O 1
ATOM 10471 N N . ILE B 1 600 ? -21.984 4.398 18.656 1 98.31 600 ILE B N 1
ATOM 10472 C CA . ILE B 1 600 ? -20.984 5.441 18.797 1 98.31 600 ILE B CA 1
ATOM 10473 C C . ILE B 1 600 ? -19.781 5.133 17.891 1 98.31 600 ILE B C 1
ATOM 10475 O O . ILE B 1 600 ? -19.188 4.055 17.984 1 98.31 600 ILE B O 1
ATOM 10479 N N . GLY B 1 601 ? -19.5 6.008 16.969 1 98.19 601 GLY B N 1
ATOM 10480 C CA . GLY B 1 601 ? -18.312 5.918 16.156 1 98.19 601 GLY B CA 1
ATOM 10481 C C . GLY B 1 601 ? -17.266 6.953 16.516 1 98.19 601 GLY B C 1
ATOM 10482 O O . GLY B 1 601 ? -17.562 7.934 17.203 1 98.19 601 GLY B O 1
ATOM 10483 N N . ILE B 1 602 ? -16.062 6.754 16.078 1 97.5 602 ILE B N 1
ATOM 10484 C CA . ILE B 1 602 ? -14.977 7.691 16.328 1 97.5 602 ILE B CA 1
ATOM 10485 C C . ILE B 1 602 ? -14.109 7.797 15.07 1 97.5 602 ILE B C 1
ATOM 10487 O O . ILE B 1 602 ? -13.883 6.805 14.375 1 97.5 602 ILE B O 1
ATOM 10491 N N . TRP B 1 603 ? -13.648 9.039 14.766 1 95.81 603 TRP B N 1
ATOM 10492 C CA . TRP B 1 603 ? -12.656 9.109 13.695 1 95.81 603 TRP B CA 1
ATOM 10493 C C . TRP B 1 603 ? -11.766 10.328 13.867 1 95.81 603 TRP B C 1
ATOM 10495 O O . TRP B 1 603 ? -12.156 11.312 14.5 1 95.81 603 TRP B O 1
ATOM 10505 N N . GLY B 1 604 ? -10.609 10.266 13.359 1 94.56 604 GLY B N 1
ATOM 10506 C CA . GLY B 1 604 ? -9.648 11.352 13.266 1 94.56 604 GLY B CA 1
ATOM 10507 C C . GLY B 1 604 ? -8.469 11.031 12.367 1 94.56 604 GLY B C 1
ATOM 10508 O O . GLY B 1 604 ? -8.266 9.875 12 1 94.56 604 GLY B O 1
ATOM 10509 N N . SER B 1 605 ? -7.723 12.023 11.961 1 93.69 605 SER B N 1
ATOM 10510 C CA . SER B 1 605 ? -6.535 11.867 11.133 1 93.69 605 SER B CA 1
ATOM 10511 C C . SER B 1 605 ? -5.281 12.344 11.859 1 93.69 605 SER B C 1
ATOM 10513 O O . SER B 1 605 ? -5.367 13.141 12.797 1 93.69 605 SER B O 1
ATOM 10515 N N . SER B 1 606 ? -4.098 11.812 11.406 1 94.31 606 SER B N 1
ATOM 10516 C CA . SER B 1 606 ? -2.836 12.188 12.039 1 94.31 606 SER B CA 1
ATOM 10517 C C . SER B 1 606 ? -2.838 11.852 13.523 1 94.31 606 SER B C 1
ATOM 10519 O O . SER B 1 606 ? -3.084 10.703 13.906 1 94.31 606 SER B O 1
ATOM 10521 N N . TYR B 1 607 ? -2.766 12.836 14.43 1 93.44 607 TYR B N 1
ATOM 10522 C CA . TYR B 1 607 ? -2.914 12.648 15.867 1 93.44 607 TYR B CA 1
ATOM 10523 C C . TYR B 1 607 ? -4.293 12.102 16.219 1 93.44 607 TYR B C 1
ATOM 10525 O O . TYR B 1 607 ? -4.43 11.258 17.109 1 93.44 607 TYR B O 1
ATOM 10533 N N . GLY B 1 608 ? -5.324 12.516 15.477 1 94.31 608 GLY B N 1
ATOM 10534 C CA . GLY B 1 608 ? -6.656 11.961 15.648 1 94.31 608 GLY B CA 1
ATOM 10535 C C . GLY B 1 608 ? -6.738 10.492 15.297 1 94.31 608 GLY B C 1
ATOM 10536 O O . GLY B 1 608 ? -7.535 9.75 15.883 1 94.31 608 GLY B O 1
ATOM 10537 N N . GLY B 1 609 ? -5.91 10.109 14.305 1 95.81 609 GLY B N 1
ATOM 10538 C CA . GLY B 1 609 ? -5.82 8.688 13.977 1 95.81 609 GLY B CA 1
ATOM 10539 C C . GLY B 1 609 ? -5.219 7.863 15.102 1 95.81 609 GLY B C 1
ATOM 10540 O O . GLY B 1 609 ? -5.684 6.754 15.375 1 95.81 609 GLY B O 1
ATOM 10541 N N . LEU B 1 610 ? -4.168 8.383 15.734 1 96.31 610 LEU B N 1
ATOM 10542 C CA . LEU B 1 610 ? -3.609 7.738 16.922 1 96.31 610 LEU B CA 1
ATOM 10543 C C . LEU B 1 610 ? -4.676 7.555 18 1 96.31 610 LEU B C 1
ATOM 10545 O O . LEU B 1 610 ? -4.84 6.457 18.531 1 96.31 610 LEU B O 1
ATOM 10549 N N . MET B 1 611 ? -5.441 8.609 18.219 1 96.19 611 MET B N 1
ATOM 10550 C CA . MET B 1 611 ? -6.469 8.555 19.266 1 96.19 611 MET B CA 1
ATOM 10551 C C . MET B 1 611 ? -7.539 7.527 18.922 1 96.19 611 MET B C 1
ATOM 10553 O O . MET B 1 611 ? -8.047 6.832 19.797 1 96.19 611 MET B O 1
ATOM 10557 N N . THR B 1 612 ? -7.883 7.465 17.656 1 97.06 612 THR B N 1
ATOM 10558 C CA . THR B 1 612 ? -8.898 6.508 17.219 1 97.06 612 THR B CA 1
ATOM 10559 C C . THR B 1 612 ? -8.445 5.078 17.5 1 97.06 612 THR B C 1
ATOM 10561 O O . THR B 1 612 ? -9.164 4.305 18.125 1 97.06 612 THR B O 1
ATOM 10564 N N . ILE B 1 613 ? -7.25 4.73 17.078 1 98.12 613 ILE B N 1
ATOM 10565 C CA . ILE B 1 613 ? -6.754 3.367 17.219 1 98.12 613 ILE B CA 1
ATOM 10566 C C . ILE B 1 613 ? -6.566 3.051 18.703 1 98.12 613 ILE B C 1
ATOM 10568 O O . ILE B 1 613 ? -6.945 1.972 19.172 1 98.12 613 ILE B O 1
ATOM 10572 N N . MET B 1 614 ? -6.027 4.016 19.469 1 98.06 614 MET B N 1
ATOM 10573 C CA . MET B 1 614 ? -5.848 3.818 20.906 1 98.06 614 MET B CA 1
ATOM 10574 C C . MET B 1 614 ? -7.191 3.646 21.609 1 98.06 614 MET B C 1
ATOM 10576 O O . MET B 1 614 ? -7.32 2.836 22.531 1 98.06 614 MET B O 1
ATOM 10580 N N . SER B 1 615 ? -8.172 4.43 21.172 1 97.75 615 SER B N 1
ATOM 10581 C CA . SER B 1 615 ? -9.516 4.301 21.75 1 97.75 615 SER B CA 1
ATOM 10582 C C . SER B 1 615 ? -10.086 2.908 21.5 1 97.75 615 SER B C 1
ATOM 10584 O O . SER B 1 615 ? -10.602 2.271 22.422 1 97.75 615 SER B O 1
ATOM 10586 N N . LEU B 1 616 ? -10.008 2.406 20.281 1 98.19 616 LEU B N 1
ATOM 10587 C CA . LEU B 1 616 ? -10.531 1.086 19.953 1 98.19 616 LEU B CA 1
ATOM 10588 C C . LEU B 1 616 ? -9.781 -0.004 20.703 1 98.19 616 LEU B C 1
ATOM 10590 O O . LEU B 1 616 ? -10.375 -1.016 21.094 1 98.19 616 LEU B O 1
ATOM 10594 N N . SER B 1 617 ? -8.516 0.19 20.891 1 98.06 617 SER B N 1
ATOM 10595 C CA . SER B 1 617 ? -7.684 -0.829 21.531 1 98.06 617 SER B CA 1
ATOM 10596 C C . SER B 1 617 ? -7.91 -0.867 23.031 1 98.06 617 SER B C 1
ATOM 10598 O O . SER B 1 617 ? -8.023 -1.944 23.625 1 98.06 617 SER B O 1
ATOM 10600 N N . LYS B 1 618 ? -7.996 0.286 23.672 1 97.81 618 LYS B N 1
ATOM 10601 C CA . LYS B 1 618 ? -8.008 0.369 25.125 1 97.81 618 LYS B CA 1
ATOM 10602 C C . LYS B 1 618 ? -9.438 0.376 25.656 1 97.81 618 LYS B C 1
ATOM 10604 O O . LYS B 1 618 ? -9.664 0.144 26.844 1 97.81 618 LYS B O 1
ATOM 10609 N N . LYS B 1 619 ? -10.352 0.648 24.781 1 97.19 619 LYS B N 1
ATOM 10610 C CA . LYS B 1 619 ? -11.75 0.731 25.203 1 97.19 619 LYS B CA 1
ATOM 10611 C C . LYS B 1 619 ? -12.641 -0.118 24.297 1 97.19 619 LYS B C 1
ATOM 10613 O O . LYS B 1 619 ? -13.641 0.372 23.766 1 97.19 619 LYS B O 1
ATOM 10618 N N . PRO B 1 620 ? -12.352 -1.391 24.203 1 96.12 620 PRO B N 1
ATOM 10619 C CA . PRO B 1 620 ? -13.164 -2.25 23.344 1 96.12 620 PRO B CA 1
ATOM 10620 C C . PRO B 1 620 ? -14.641 -2.256 23.734 1 96.12 620 PRO B C 1
ATOM 10622 O O . PRO B 1 620 ? -14.961 -2.336 24.922 1 96.12 620 PRO B O 1
ATOM 10625 N N . GLY B 1 621 ? -15.492 -2.055 22.812 1 95.75 621 GLY B N 1
ATOM 10626 C CA . GLY B 1 621 ? -16.922 -2.113 23.062 1 95.75 621 GLY B CA 1
ATOM 10627 C C . GLY B 1 621 ? -17.562 -0.746 23.25 1 95.75 621 GLY B C 1
ATOM 10628 O O . GLY B 1 621 ? -18.781 -0.597 23.125 1 95.75 621 GLY B O 1
ATOM 10629 N N . LEU B 1 622 ? -16.75 0.247 23.547 1 97.12 622 LEU B N 1
ATOM 10630 C CA . LEU B 1 622 ? -17.297 1.592 23.719 1 97.12 622 LEU B CA 1
ATOM 10631 C C . LEU B 1 622 ? -17.703 2.18 22.375 1 97.12 622 LEU B C 1
ATOM 10633 O O . LEU B 1 622 ? -18.75 2.812 22.25 1 97.12 622 LEU B O 1
ATOM 10637 N N . TYR B 1 623 ? -16.844 2.02 21.438 1 98.06 623 TYR B N 1
ATOM 10638 C CA . TYR B 1 623 ? -17.125 2.488 20.078 1 98.06 623 TYR B CA 1
ATOM 10639 C C . TYR B 1 623 ? -17.531 1.333 19.172 1 98.06 623 TYR B C 1
ATOM 10641 O O . TYR B 1 623 ? -16.875 0.286 19.172 1 98.06 623 TYR B O 1
ATOM 10649 N N . ALA B 1 624 ? -18.562 1.539 18.438 1 98.31 624 ALA B N 1
ATOM 10650 C CA . ALA B 1 624 ? -19.016 0.523 17.5 1 98.31 624 ALA B CA 1
ATOM 10651 C C . ALA B 1 624 ? -18.031 0.349 16.344 1 98.31 624 ALA B C 1
ATOM 10653 O O . ALA B 1 624 ? -17.906 -0.743 15.789 1 98.31 624 ALA B O 1
ATOM 10654 N N . ALA B 1 625 ? -17.359 1.438 16 1 98.25 625 ALA B N 1
ATOM 10655 C CA . ALA B 1 625 ? -16.359 1.43 14.93 1 98.25 625 ALA B CA 1
ATOM 10656 C C . ALA B 1 625 ? -15.492 2.682 14.977 1 98.25 625 ALA B C 1
ATOM 10658 O O . ALA B 1 625 ? -15.852 3.674 15.609 1 98.25 625 ALA B O 1
ATOM 10659 N N . GLY B 1 626 ? -14.352 2.607 14.297 1 98.12 626 GLY B N 1
ATOM 10660 C CA . GLY B 1 626 ? -13.461 3.756 14.211 1 98.12 626 GLY B CA 1
ATOM 10661 C C . GLY B 1 626 ? -12.789 3.887 12.852 1 98.12 626 GLY B C 1
ATOM 10662 O O . GLY B 1 626 ? -12.562 2.889 12.172 1 98.12 626 GLY B O 1
ATOM 10663 N N . ILE B 1 627 ? -12.484 5.117 12.445 1 98.19 627 ILE B N 1
ATOM 10664 C CA . ILE B 1 627 ? -11.734 5.418 11.234 1 98.19 627 ILE B CA 1
ATOM 10665 C C . ILE B 1 627 ? -10.484 6.23 11.586 1 98.19 627 ILE B C 1
ATOM 10667 O O . ILE B 1 627 ? -10.578 7.25 12.273 1 98.19 627 ILE B O 1
ATOM 10671 N N . ALA B 1 628 ? -9.352 5.793 11.156 1 97.75 628 ALA B N 1
ATOM 10672 C CA . ALA B 1 628 ? -8.078 6.473 11.406 1 97.75 628 ALA B CA 1
ATOM 10673 C C . ALA B 1 628 ? -7.438 6.922 10.094 1 97.75 628 ALA B C 1
ATOM 10675 O O . ALA B 1 628 ? -6.98 6.09 9.305 1 97.75 628 ALA B O 1
ATOM 10676 N N . GLY B 1 629 ? -7.383 8.242 9.852 1 96.56 629 GLY B N 1
ATOM 10677 C CA . GLY B 1 629 ? -6.699 8.789 8.688 1 96.56 629 GLY B CA 1
ATOM 10678 C C . GLY B 1 629 ? -5.234 9.102 8.953 1 96.56 629 GLY B C 1
ATOM 10679 O O . GLY B 1 629 ? -4.906 9.781 9.922 1 96.56 629 GLY B O 1
ATOM 10680 N N . ALA B 1 630 ? -4.371 8.57 8.078 1 96.5 630 ALA B N 1
ATOM 10681 C CA . ALA B 1 630 ? -2.939 8.812 8.211 1 96.5 630 ALA B CA 1
ATOM 10682 C C . ALA B 1 630 ? -2.512 8.797 9.672 1 96.5 630 ALA B C 1
ATOM 10684 O O . ALA B 1 630 ? -1.875 9.734 10.156 1 96.5 630 ALA B O 1
ATOM 10685 N N . PRO B 1 631 ? -2.832 7.727 10.32 1 96.88 631 PRO B N 1
ATOM 10686 C CA . PRO B 1 631 ? -2.678 7.707 11.781 1 96.88 631 PRO B CA 1
ATOM 10687 C C . PRO B 1 631 ? -1.214 7.738 12.219 1 96.88 631 PRO B C 1
ATOM 10689 O O . PRO B 1 631 ? -0.39 6.992 11.688 1 96.88 631 PRO B O 1
ATOM 10692 N N . ALA B 1 632 ? -0.918 8.578 13.172 1 96.12 632 ALA B N 1
ATOM 10693 C CA . ALA B 1 632 ? 0.401 8.617 13.797 1 96.12 632 ALA B CA 1
ATOM 10694 C C . ALA B 1 632 ? 0.617 7.398 14.695 1 96.12 632 ALA B C 1
ATOM 10696 O O . ALA B 1 632 ? 0.549 7.504 15.922 1 96.12 632 ALA B O 1
ATOM 10697 N N . THR B 1 633 ? 0.997 6.285 14.133 1 96.19 633 THR B N 1
ATOM 10698 C CA . THR B 1 633 ? 0.983 5.012 14.852 1 96.19 633 THR B CA 1
ATOM 10699 C C . THR B 1 633 ? 2.301 4.789 15.586 1 96.19 633 THR B C 1
ATOM 10701 O O . THR B 1 633 ? 2.387 3.939 16.469 1 96.19 633 THR B O 1
ATOM 10704 N N . ASN B 1 634 ? 3.377 5.492 15.25 1 96.94 634 ASN B N 1
ATOM 10705 C CA . ASN B 1 634 ? 4.707 5.254 15.805 1 96.94 634 ASN B CA 1
ATOM 10706 C C . ASN B 1 634 ? 5.402 6.562 16.172 1 96.94 634 ASN B C 1
ATOM 10708 O O . ASN B 1 634 ? 5.98 7.227 15.305 1 96.94 634 ASN B O 1
ATOM 10712 N N . VAL B 1 635 ? 5.512 6.863 17.438 1 96.5 635 VAL B N 1
ATOM 10713 C CA . VAL B 1 635 ? 6.043 8.156 17.859 1 96.5 635 VAL B CA 1
ATOM 10714 C C . VAL B 1 635 ? 7.562 8.164 17.703 1 96.5 635 VAL B C 1
ATOM 10716 O O . VAL B 1 635 ? 8.195 9.227 17.766 1 96.5 635 VAL B O 1
ATOM 10719 N N . TRP B 1 636 ? 8.188 6.953 17.484 1 96.25 636 TRP B N 1
ATOM 10720 C CA . TRP B 1 636 ? 9.609 6.922 17.141 1 96.25 636 TRP B CA 1
ATOM 10721 C C . TRP B 1 636 ? 9.883 7.672 15.844 1 96.25 636 TRP B C 1
ATOM 10723 O O . TRP B 1 636 ? 11.016 8.078 15.578 1 96.25 636 TRP B O 1
ATOM 10733 N N . HIS B 1 637 ? 8.82 7.809 15.062 1 96.19 637 HIS B N 1
ATOM 10734 C CA . HIS B 1 637 ? 8.961 8.469 13.766 1 96.19 637 HIS B CA 1
ATOM 10735 C C . HIS B 1 637 ? 8.297 9.836 13.773 1 96.19 637 HIS B C 1
ATOM 10737 O O . HIS B 1 637 ? 8.031 10.406 12.711 1 96.19 637 HIS B O 1
ATOM 10743 N N . ALA B 1 638 ? 7.984 10.445 14.922 1 96 638 ALA B N 1
ATOM 10744 C CA . ALA B 1 638 ? 7.387 11.773 15.039 1 96 638 ALA B CA 1
ATOM 10745 C C . ALA B 1 638 ? 8.414 12.859 14.75 1 96 638 ALA B C 1
ATOM 10747 O O . ALA B 1 638 ? 9.617 12.602 14.719 1 96 638 ALA B O 1
ATOM 10748 N N . PHE B 1 639 ? 7.938 14.047 14.477 1 95.12 639 PHE B N 1
ATOM 10749 C CA . PHE B 1 639 ? 8.828 15.203 14.438 1 95.12 639 PHE B CA 1
ATOM 10750 C C . PHE B 1 639 ? 9.453 15.453 15.805 1 95.12 639 PHE B C 1
ATOM 10752 O O . PHE B 1 639 ? 8.781 15.336 16.828 1 95.12 639 PHE B O 1
ATOM 10759 N N . PRO B 1 640 ? 10.695 15.859 15.805 1 95.44 640 PRO B N 1
ATOM 10760 C CA . PRO B 1 640 ? 11.367 16.094 17.078 1 95.44 640 PRO B CA 1
ATOM 10761 C C . PRO B 1 640 ? 10.648 17.125 17.953 1 95.44 640 PRO B C 1
ATOM 10763 O O . PRO B 1 640 ? 10.68 17.031 19.188 1 95.44 640 PRO B O 1
ATOM 10766 N N . ALA B 1 641 ? 9.93 18.031 17.344 1 91.62 641 ALA B N 1
ATOM 10767 C CA . ALA B 1 641 ? 9.227 19.062 18.094 1 91.62 641 ALA B CA 1
ATOM 10768 C C . ALA B 1 641 ? 8.141 18.453 18.984 1 91.62 641 ALA B C 1
ATOM 10770 O O . ALA B 1 641 ? 7.746 19.047 19.984 1 91.62 641 ALA B O 1
ATOM 10771 N N . GLN B 1 642 ? 7.715 17.266 18.688 1 93.56 642 GLN B N 1
ATOM 10772 C CA . GLN B 1 642 ? 6.668 16.609 19.453 1 93.56 642 GLN B CA 1
ATOM 10773 C C . GLN B 1 642 ? 7.203 16.125 20.797 1 93.56 642 GLN B C 1
ATOM 10775 O O . GLN B 1 642 ? 6.43 15.734 21.672 1 93.56 642 GLN B O 1
ATOM 10780 N N . MET B 1 643 ? 8.508 16.203 21.062 1 93.88 643 MET B N 1
ATOM 10781 C CA . MET B 1 643 ? 9.094 15.82 22.328 1 93.88 643 MET B CA 1
ATOM 10782 C C . MET B 1 643 ? 8.539 16.672 23.469 1 93.88 643 MET B C 1
ATOM 10784 O O . MET B 1 643 ? 8.633 16.297 24.641 1 93.88 643 MET B O 1
ATOM 10788 N N . TRP B 1 644 ? 7.863 17.766 23.062 1 93.19 644 TRP B N 1
ATOM 10789 C CA . TRP B 1 644 ? 7.25 18.609 24.094 1 93.19 644 TRP B CA 1
ATOM 10790 C C . TRP B 1 644 ? 6.121 17.859 24.781 1 93.19 644 TRP B C 1
ATOM 10792 O O . TRP B 1 644 ? 5.805 18.141 25.953 1 93.19 644 TRP B O 1
ATOM 10802 N N . ILE B 1 645 ? 5.562 16.859 24.094 1 94.12 645 ILE B N 1
ATOM 10803 C CA . ILE B 1 645 ? 4.512 16.062 24.703 1 94.12 645 ILE B CA 1
ATOM 10804 C C . ILE B 1 645 ? 5.043 14.656 25.016 1 94.12 645 ILE B C 1
ATOM 10806 O O . ILE B 1 645 ? 4.918 14.18 26.141 1 94.12 645 ILE B O 1
ATOM 10810 N N . MET B 1 646 ? 5.754 14.023 24.094 1 95.31 646 MET B N 1
ATOM 10811 C CA . MET B 1 646 ? 6.074 12.602 24.203 1 95.31 646 MET B CA 1
ATOM 10812 C C . MET B 1 646 ? 7.348 12.391 25.016 1 95.31 646 MET B C 1
ATOM 10814 O O . MET B 1 646 ? 7.66 11.266 25.422 1 95.31 646 MET B O 1
ATOM 10818 N N . GLY B 1 647 ? 8.117 13.422 25.266 1 95 647 GLY B N 1
ATOM 10819 C CA . GLY B 1 647 ? 9.391 13.297 25.953 1 95 647 GLY B CA 1
ATOM 10820 C C . GLY B 1 647 ? 10.539 12.914 25.047 1 95 647 GLY B C 1
ATOM 10821 O O . GLY B 1 647 ? 10.312 12.516 23.891 1 95 647 GLY B O 1
ATOM 10822 N N . PRO B 1 648 ? 11.711 13.109 25.516 1 95.38 648 PRO B N 1
ATOM 10823 C CA . PRO B 1 648 ? 12.883 12.742 24.719 1 95.38 648 PRO B CA 1
ATOM 10824 C C . PRO B 1 648 ? 13.07 11.227 24.594 1 95.38 648 PRO B C 1
ATOM 10826 O O . PRO B 1 648 ? 12.555 10.477 25.422 1 95.38 648 PRO B O 1
ATOM 10829 N N . PRO B 1 649 ? 13.695 10.75 23.531 1 96.38 649 PRO B N 1
ATOM 10830 C CA . PRO B 1 649 ? 13.898 9.312 23.328 1 96.38 649 PRO B CA 1
ATOM 10831 C C . PRO B 1 649 ? 15.039 8.75 24.172 1 96.38 649 PRO B C 1
ATOM 10833 O O . PRO B 1 649 ? 15.883 8.008 23.672 1 96.38 649 PRO B O 1
ATOM 10836 N N . GLU B 1 650 ? 15.148 9.164 25.391 1 95.19 650 GLU B N 1
ATOM 10837 C CA . GLU B 1 650 ? 16.156 8.703 26.344 1 95.19 650 GLU B CA 1
ATOM 10838 C C . GLU B 1 650 ? 15.594 8.633 27.75 1 95.19 650 GLU B C 1
ATOM 10840 O O . GLU B 1 650 ? 14.492 9.125 28.016 1 95.19 650 GLU B O 1
ATOM 10845 N N . GLY B 1 651 ? 16.328 7.98 28.672 1 94.5 651 GLY B N 1
ATOM 10846 C CA . GLY B 1 651 ? 15.914 7.844 30.062 1 94.5 651 GLY B CA 1
ATOM 10847 C C . GLY B 1 651 ? 15.648 6.406 30.453 1 94.5 651 GLY B C 1
ATOM 10848 O O . GLY B 1 651 ? 15.641 5.508 29.609 1 94.5 651 GLY B O 1
ATOM 10849 N N . PRO B 1 652 ? 15.43 6.074 31.672 1 95.62 652 PRO B N 1
ATOM 10850 C CA . PRO B 1 652 ? 15.305 4.711 32.188 1 95.62 652 PRO B CA 1
ATOM 10851 C C . PRO B 1 652 ? 13.992 4.043 31.766 1 95.62 652 PRO B C 1
ATOM 10853 O O . PRO B 1 652 ? 13.883 2.814 31.812 1 95.62 652 PRO B O 1
ATOM 10856 N N . ASP B 1 653 ? 13.016 4.816 31.359 1 96.62 653 ASP B N 1
ATOM 10857 C CA . ASP B 1 653 ? 11.711 4.266 31.016 1 96.62 653 ASP B CA 1
ATOM 10858 C C . ASP B 1 653 ? 11.617 3.924 29.531 1 96.62 653 ASP B C 1
ATOM 10860 O O . ASP B 1 653 ? 10.586 3.428 29.078 1 96.62 653 ASP B O 1
ATOM 10864 N N . MET B 1 654 ? 12.75 4.172 28.844 1 95.94 654 MET B N 1
ATOM 10865 C CA . MET B 1 654 ? 12.766 3.807 27.422 1 95.94 654 MET B CA 1
ATOM 10866 C C . MET B 1 654 ? 13.117 2.334 27.25 1 95.94 654 MET B C 1
ATOM 10868 O O . MET B 1 654 ? 13.898 1.779 28.031 1 95.94 654 MET B O 1
ATOM 10872 N N . PRO B 1 655 ? 12.422 1.683 26.266 1 96.5 655 PRO B N 1
ATOM 10873 C CA . PRO B 1 655 ? 11.57 2.193 25.203 1 96.5 655 PRO B CA 1
ATOM 10874 C C . PRO B 1 655 ? 10.094 2.221 25.594 1 96.5 655 PRO B C 1
ATOM 10876 O O . PRO B 1 655 ? 9.242 2.627 24.781 1 96.5 655 PRO B O 1
ATOM 10879 N N . ALA B 1 656 ? 9.727 1.84 26.828 1 97.69 656 ALA B N 1
ATOM 10880 C CA . ALA B 1 656 ? 8.352 1.629 27.266 1 97.69 656 ALA B CA 1
ATOM 10881 C C . ALA B 1 656 ? 7.52 2.895 27.094 1 97.69 656 ALA B C 1
ATOM 10883 O O . ALA B 1 656 ? 6.355 2.824 26.688 1 97.69 656 ALA B O 1
ATOM 10884 N N . ARG B 1 657 ? 8.062 4.082 27.375 1 97.31 657 ARG B N 1
ATOM 10885 C CA . ARG B 1 657 ? 7.336 5.344 27.266 1 97.31 657 ARG B CA 1
ATOM 10886 C C . ARG B 1 657 ? 6.848 5.559 25.828 1 97.31 657 ARG B C 1
ATOM 10888 O O . ARG B 1 657 ? 5.68 5.879 25.609 1 97.31 657 ARG B O 1
ATOM 10895 N N . TYR B 1 658 ? 7.734 5.328 24.859 1 97.69 658 TYR B N 1
ATOM 10896 C CA . TYR B 1 658 ? 7.375 5.527 23.453 1 97.69 658 TYR B CA 1
ATOM 10897 C C . TYR B 1 658 ? 6.414 4.441 22.984 1 97.69 658 TYR B C 1
ATOM 10899 O O . TYR B 1 658 ? 5.512 4.707 22.188 1 97.69 658 TYR B O 1
ATOM 10907 N N . GLU B 1 659 ? 6.633 3.234 23.5 1 97.69 659 GLU B N 1
ATOM 10908 C CA . GLU B 1 659 ? 5.738 2.143 23.125 1 97.69 659 GLU B CA 1
ATOM 10909 C C . GLU B 1 659 ? 4.328 2.379 23.656 1 97.69 659 GLU B C 1
ATOM 10911 O O . GLU B 1 659 ? 3.346 2.102 22.953 1 97.69 659 GLU B O 1
ATOM 10916 N N . ALA B 1 660 ? 4.246 2.953 24.812 1 97.5 660 ALA B N 1
ATOM 10917 C CA . ALA B 1 660 ? 2.943 3.234 25.406 1 97.5 660 ALA B CA 1
ATOM 10918 C C . ALA B 1 660 ? 2.205 4.324 24.641 1 97.5 660 ALA B C 1
ATOM 10920 O O . ALA B 1 660 ? 0.973 4.367 24.641 1 97.5 660 ALA B O 1
ATOM 10921 N N . GLN B 1 661 ? 2.955 5.16 23.969 1 97.69 661 GLN B N 1
ATOM 10922 C CA . GLN B 1 661 ? 2.375 6.293 23.266 1 97.69 661 GLN B CA 1
ATOM 10923 C C . GLN B 1 661 ? 2.225 5.992 21.766 1 97.69 661 GLN B C 1
ATOM 10925 O O . GLN B 1 661 ? 1.939 6.891 20.984 1 97.69 661 GLN B O 1
ATOM 10930 N N . SER B 1 662 ? 2.529 4.723 21.375 1 97.88 662 SER B N 1
ATOM 10931 C CA . SER B 1 662 ? 2.449 4.324 19.969 1 97.88 662 SER B CA 1
ATOM 10932 C C . SER B 1 662 ? 1.346 3.293 19.75 1 97.88 662 SER B C 1
ATOM 10934 O O . SER B 1 662 ? 1.374 2.211 20.344 1 97.88 662 SER B O 1
ATOM 10936 N N . ALA B 1 663 ? 0.467 3.619 18.859 1 96.5 663 ALA B N 1
ATOM 10937 C CA . ALA B 1 663 ? -0.616 2.695 18.531 1 96.5 663 ALA B CA 1
ATOM 10938 C C . ALA B 1 663 ? -0.068 1.377 17.984 1 96.5 663 ALA B C 1
ATOM 10940 O O . ALA B 1 663 ? -0.659 0.316 18.203 1 96.5 663 ALA B O 1
ATOM 10941 N N . LEU B 1 664 ? 1.061 1.386 17.297 1 96.75 664 LEU B N 1
ATOM 10942 C CA . LEU B 1 664 ? 1.723 0.222 16.719 1 96.75 664 LEU B CA 1
ATOM 10943 C C . LEU B 1 664 ? 1.898 -0.879 17.75 1 96.75 664 LEU B C 1
ATOM 10945 O O . LEU B 1 664 ? 1.699 -2.059 17.453 1 96.75 664 LEU B O 1
ATOM 10949 N N . TYR B 1 665 ? 2.156 -0.51 19 1 96.62 665 TYR B N 1
ATOM 10950 C CA . TYR B 1 665 ? 2.482 -1.484 20.031 1 96.62 665 TYR B CA 1
ATOM 10951 C C . TYR B 1 665 ? 1.281 -1.744 20.938 1 96.62 665 TYR B C 1
ATOM 10953 O O . TYR B 1 665 ? 1.344 -2.584 21.828 1 96.62 665 TYR B O 1
ATOM 10961 N N . GLN B 1 666 ? 0.2 -0.99 20.688 1 95.69 666 GLN B N 1
ATOM 10962 C CA . GLN B 1 666 ? -0.955 -1.072 21.562 1 95.69 666 GLN B CA 1
ATOM 10963 C C . GLN B 1 666 ? -2.156 -1.684 20.859 1 95.69 666 GLN B C 1
ATOM 10965 O O . GLN B 1 666 ? -3.244 -1.78 21.422 1 95.69 666 GLN B O 1
ATOM 10970 N N . ALA B 1 667 ? -2.07 -2.162 19.734 1 95.62 667 ALA B N 1
ATOM 10971 C CA . ALA B 1 667 ? -3.197 -2.451 18.844 1 95.62 667 ALA B CA 1
ATOM 10972 C C . ALA B 1 667 ? -3.783 -3.828 19.141 1 95.62 667 ALA B C 1
ATOM 10974 O O . ALA B 1 667 ? -4.801 -4.211 18.562 1 95.62 667 ALA B O 1
ATOM 10975 N N . LYS B 1 668 ? -3.242 -4.691 20 1 96.06 668 LYS B N 1
ATOM 10976 C CA . LYS B 1 668 ? -3.691 -6.055 20.281 1 96.06 668 LYS B CA 1
ATOM 10977 C C . LYS B 1 668 ? -5.109 -6.066 20.844 1 96.06 668 LYS B C 1
ATOM 10979 O O . LYS B 1 668 ? -5.844 -7.043 20.672 1 96.06 668 LYS B O 1
ATOM 10984 N N . GLY B 1 669 ? -5.543 -4.941 21.422 1 96.69 669 GLY B N 1
ATOM 10985 C CA . GLY B 1 669 ? -6.832 -4.887 22.094 1 96.69 669 GLY B CA 1
ATOM 10986 C C . GLY B 1 669 ? -7.977 -4.547 21.156 1 96.69 669 GLY B C 1
ATOM 10987 O O . GLY B 1 669 ? -9.141 -4.562 21.562 1 96.69 669 GLY B O 1
ATOM 10988 N N . ILE B 1 670 ? -7.719 -4.328 19.938 1 97.88 670 ILE B N 1
ATOM 10989 C CA . ILE B 1 670 ? -8.758 -3.912 19 1 97.88 670 ILE B CA 1
ATOM 10990 C C . ILE B 1 670 ? -9.688 -5.086 18.703 1 97.88 670 ILE B C 1
ATOM 10992 O O . ILE B 1 670 ? -9.242 -6.156 18.281 1 97.88 670 ILE B O 1
ATOM 10996 N N . ARG B 1 671 ? -10.961 -4.891 18.922 1 96.25 671 ARG B N 1
ATOM 10997 C CA . ARG B 1 671 ? -11.992 -5.887 18.641 1 96.25 671 ARG B CA 1
ATOM 10998 C C . ARG B 1 671 ? -13.062 -5.324 17.719 1 96.25 671 ARG B C 1
ATOM 11000 O O . ARG B 1 671 ? -13.727 -6.074 17 1 96.25 671 ARG B O 1
ATOM 11007 N N . ASP B 1 672 ? -13.195 -4.035 17.734 1 96.81 672 ASP B N 1
ATOM 11008 C CA . ASP B 1 672 ? -14.227 -3.346 16.969 1 96.81 672 ASP B CA 1
ATOM 11009 C C . ASP B 1 672 ? -13.719 -2.969 15.57 1 96.81 672 ASP B C 1
ATOM 11011 O O . ASP B 1 672 ? -12.508 -2.848 15.359 1 96.81 672 ASP B O 1
ATOM 11015 N N . PRO B 1 673 ? -14.672 -2.811 14.594 1 97.31 673 PRO B N 1
ATOM 11016 C CA . PRO B 1 673 ? -14.273 -2.502 13.219 1 97.31 673 PRO B CA 1
ATOM 11017 C C . PRO B 1 673 ? -13.414 -1.247 13.117 1 97.31 673 PRO B C 1
ATOM 11019 O O . PRO B 1 673 ? -13.695 -0.245 13.781 1 97.31 673 PRO B O 1
ATOM 11022 N N . LEU B 1 674 ? -12.367 -1.332 12.328 1 98.56 674 LEU B N 1
ATOM 11023 C CA . LEU B 1 674 ? -11.422 -0.245 12.102 1 98.56 674 LEU B CA 1
ATOM 11024 C C . LEU B 1 674 ? -11.18 -0.04 10.609 1 98.56 674 LEU B C 1
ATOM 11026 O O . LEU B 1 674 ? -10.961 -1.005 9.875 1 98.56 674 LEU B O 1
ATOM 11030 N N . MET B 1 675 ? -11.289 1.145 10.156 1 98.62 675 MET B N 1
ATOM 11031 C CA . MET B 1 675 ? -10.805 1.536 8.836 1 98.62 675 MET B CA 1
ATOM 11032 C C . MET B 1 675 ? -9.578 2.439 8.953 1 98.62 675 MET B C 1
ATOM 11034 O O . MET B 1 675 ? -9.555 3.352 9.781 1 98.62 675 MET B O 1
ATOM 11038 N N . ILE B 1 676 ? -8.578 2.184 8.227 1 98.62 676 ILE B N 1
ATOM 11039 C CA . ILE B 1 676 ? -7.418 3.055 8.102 1 98.62 676 ILE B CA 1
ATOM 11040 C C . ILE B 1 676 ? -7.352 3.635 6.691 1 98.62 676 ILE B C 1
ATOM 11042 O O . ILE B 1 676 ? -7.445 2.898 5.707 1 98.62 676 ILE B O 1
ATOM 11046 N N . ILE B 1 677 ? -7.285 4.93 6.547 1 98.25 677 ILE B N 1
ATOM 11047 C CA . ILE B 1 677 ? -7.109 5.613 5.27 1 98.25 677 ILE B CA 1
ATOM 11048 C C . ILE B 1 677 ? -5.758 6.328 5.246 1 98.25 677 ILE B C 1
ATOM 11050 O O . ILE B 1 677 ? -5.422 7.055 6.184 1 98.25 677 ILE B O 1
ATOM 11054 N N . HIS B 1 678 ? -4.945 6.148 4.184 1 98.25 678 HIS B N 1
ATOM 11055 C CA . HIS B 1 678 ? -3.598 6.703 4.23 1 98.25 678 HIS B CA 1
ATOM 11056 C C . HIS B 1 678 ? -3.039 6.914 2.828 1 98.25 678 HIS B C 1
ATOM 11058 O O . HIS B 1 678 ? -3.227 6.074 1.947 1 98.25 678 HIS B O 1
ATOM 11064 N N . GLY B 1 679 ? -2.393 8.055 2.59 1 98.06 679 GLY B N 1
ATOM 11065 C CA . GLY B 1 679 ? -1.676 8.32 1.352 1 98.06 679 GLY B CA 1
ATOM 11066 C C . GLY B 1 679 ? -0.283 7.715 1.332 1 98.06 679 GLY B C 1
ATOM 11067 O O . GLY B 1 679 ? 0.42 7.73 2.344 1 98.06 679 GLY B O 1
ATOM 11068 N N . THR B 1 680 ? 0.149 7.238 0.179 1 97.75 680 THR B N 1
ATOM 11069 C CA . THR B 1 680 ? 1.393 6.477 0.11 1 97.75 680 THR B CA 1
ATOM 11070 C C . THR B 1 680 ? 2.594 7.414 0.023 1 97.75 680 THR B C 1
ATOM 11072 O O . THR B 1 680 ? 3.736 6.988 0.211 1 97.75 680 THR B O 1
ATOM 11075 N N . ARG B 1 681 ? 2.381 8.703 -0.243 1 97.19 681 ARG B N 1
ATOM 11076 C CA . ARG B 1 681 ? 3.465 9.664 -0.391 1 97.19 681 ARG B CA 1
ATOM 11077 C C . ARG B 1 681 ? 3.613 10.523 0.864 1 97.19 681 ARG B C 1
ATOM 11079 O O . ARG B 1 681 ? 4.32 11.531 0.854 1 97.19 681 ARG B O 1
ATOM 11086 N N . ASP B 1 682 ? 2.969 10.211 1.902 1 96.94 682 ASP B N 1
ATOM 11087 C CA . ASP B 1 682 ? 2.895 10.984 3.137 1 96.94 682 ASP B CA 1
ATOM 11088 C C . ASP B 1 682 ? 4.27 11.117 3.785 1 96.94 682 ASP B C 1
ATOM 11090 O O . ASP B 1 682 ? 4.887 10.117 4.156 1 96.94 682 ASP B O 1
ATOM 11094 N N . SER B 1 683 ? 4.719 12.352 3.949 1 95.75 683 SER B N 1
ATOM 11095 C CA . SER B 1 683 ? 6.035 12.594 4.535 1 95.75 683 SER B CA 1
ATOM 11096 C C . SER B 1 683 ? 5.926 12.992 6.004 1 95.75 683 SER B C 1
ATOM 11098 O O . SER B 1 683 ? 6.938 13.117 6.695 1 95.75 683 SER B O 1
ATOM 11100 N N . VAL B 1 684 ? 4.66 13.203 6.469 1 95.75 684 VAL B N 1
ATOM 11101 C CA . VAL B 1 684 ? 4.438 13.617 7.852 1 95.75 684 VAL B CA 1
ATOM 11102 C C . VAL B 1 684 ? 4.297 12.383 8.742 1 95.75 684 VAL B C 1
ATOM 11104 O O . VAL B 1 684 ? 4.977 12.266 9.766 1 95.75 684 VAL B O 1
ATOM 11107 N N . VAL B 1 685 ? 3.418 11.57 8.398 1 96.62 685 VAL B N 1
ATOM 11108 C CA . VAL B 1 685 ? 3.287 10.234 8.969 1 96.62 685 VAL B CA 1
ATOM 11109 C C . VAL B 1 685 ? 3.545 9.188 7.887 1 96.62 685 VAL B C 1
ATOM 11111 O O . VAL B 1 685 ? 2.787 9.086 6.918 1 96.62 685 VAL B O 1
ATOM 11114 N N . LEU B 1 686 ? 4.531 8.391 8.086 1 96.75 686 LEU B N 1
ATOM 11115 C CA . LEU B 1 686 ? 4.984 7.508 7.016 1 96.75 686 LEU B CA 1
ATOM 11116 C C . LEU B 1 686 ? 3.977 6.391 6.773 1 96.75 686 LEU B C 1
ATOM 11118 O O . LEU B 1 686 ? 3.488 5.773 7.727 1 96.75 686 LEU B O 1
ATOM 11122 N N . TYR B 1 687 ? 3.68 6.152 5.523 1 97.06 687 TYR B N 1
ATOM 11123 C CA . TYR B 1 687 ? 2.834 5.023 5.156 1 97.06 687 TYR B CA 1
ATOM 11124 C C . TYR B 1 687 ? 3.432 3.711 5.648 1 97.06 687 TYR B C 1
ATOM 11126 O O . TYR B 1 687 ? 2.701 2.781 5.996 1 97.06 687 TYR B O 1
ATOM 11134 N N . SER B 1 688 ? 4.734 3.613 5.766 1 96.81 688 SER B N 1
ATOM 11135 C CA . SER B 1 688 ? 5.418 2.428 6.273 1 96.81 688 SER B CA 1
ATOM 11136 C C . SER B 1 688 ? 4.965 2.088 7.688 1 96.81 688 SER B C 1
ATOM 11138 O O . SER B 1 688 ? 4.941 0.918 8.078 1 96.81 688 SER B O 1
ATOM 11140 N N . ASP B 1 689 ? 4.621 3.109 8.453 1 96.94 689 ASP B N 1
ATOM 11141 C CA . ASP B 1 689 ? 4.121 2.854 9.805 1 96.94 689 ASP B CA 1
ATOM 11142 C C . ASP B 1 689 ? 2.75 2.182 9.766 1 96.94 689 ASP B C 1
ATOM 11144 O O . ASP B 1 689 ? 2.459 1.307 10.586 1 96.94 689 ASP B O 1
ATOM 11148 N N . THR B 1 690 ? 1.898 2.629 8.852 1 97.56 690 THR B N 1
ATOM 11149 C CA . THR B 1 690 ? 0.623 1.953 8.641 1 97.56 690 THR B CA 1
ATOM 11150 C C . THR B 1 690 ? 0.843 0.51 8.195 1 97.56 690 THR B C 1
ATOM 11152 O O . THR B 1 690 ? 0.158 -0.401 8.664 1 97.56 690 THR B O 1
ATOM 11155 N N . MET B 1 691 ? 1.797 0.271 7.312 1 97.69 691 MET B N 1
ATOM 11156 C CA . MET B 1 691 ? 2.1 -1.078 6.844 1 97.69 691 MET B CA 1
ATOM 11157 C C . MET B 1 691 ? 2.562 -1.964 7.996 1 97.69 691 MET B C 1
ATOM 11159 O O . MET B 1 691 ? 2.189 -3.135 8.07 1 97.69 691 MET B O 1
ATOM 11163 N N . ALA B 1 692 ? 3.379 -1.397 8.891 1 97.69 692 ALA B N 1
ATOM 11164 C CA . ALA B 1 692 ? 3.836 -2.152 10.055 1 97.69 692 ALA B CA 1
ATOM 11165 C C . ALA B 1 692 ? 2.658 -2.574 10.93 1 97.69 692 ALA B C 1
ATOM 11167 O O . ALA B 1 692 ? 2.598 -3.719 11.391 1 97.69 692 ALA B O 1
ATOM 11168 N N . LEU B 1 693 ? 1.771 -1.63 11.148 1 97.88 693 LEU B N 1
ATOM 11169 C CA . LEU B 1 693 ? 0.577 -1.945 11.922 1 97.88 693 LEU B CA 1
ATOM 11170 C C . LEU B 1 693 ? -0.267 -3.002 11.219 1 97.88 693 LEU B C 1
ATOM 11172 O O . LEU B 1 693 ? -0.694 -3.979 11.844 1 97.88 693 LEU B O 1
ATOM 11176 N N . ALA B 1 694 ? -0.521 -2.859 9.961 1 97.88 694 ALA B N 1
ATOM 11177 C CA . ALA B 1 694 ? -1.315 -3.797 9.164 1 97.88 694 ALA B CA 1
ATOM 11178 C C . ALA B 1 694 ? -0.717 -5.199 9.219 1 97.88 694 ALA B C 1
ATOM 11180 O O . ALA B 1 694 ? -1.442 -6.184 9.367 1 97.88 694 ALA B O 1
ATOM 11181 N N . GLU B 1 695 ? 0.573 -5.273 9.023 1 97.38 695 GLU B N 1
ATOM 11182 C CA . GLU B 1 695 ? 1.265 -6.559 9.055 1 97.38 695 GLU B CA 1
ATOM 11183 C C . GLU B 1 695 ? 0.992 -7.297 10.367 1 97.38 695 GLU B C 1
ATOM 11185 O O . GLU B 1 695 ? 0.668 -8.484 10.352 1 97.38 695 GLU B O 1
ATOM 11190 N N . GLN B 1 696 ? 1.077 -6.594 11.484 1 97.19 696 GLN B N 1
ATOM 11191 C CA . GLN B 1 696 ? 0.83 -7.199 12.781 1 97.19 696 GLN B CA 1
ATOM 11192 C C . GLN B 1 696 ? -0.625 -7.641 12.922 1 97.19 696 GLN B C 1
ATOM 11194 O O . GLN B 1 696 ? -0.906 -8.719 13.445 1 97.19 696 GLN B O 1
ATOM 11199 N N . MET B 1 697 ? -1.505 -6.797 12.477 1 97.75 697 MET B N 1
ATOM 11200 C CA . MET B 1 697 ? -2.926 -7.113 12.586 1 97.75 697 MET B CA 1
ATOM 11201 C C . MET B 1 697 ? -3.281 -8.32 11.727 1 97.75 697 MET B C 1
ATOM 11203 O O . MET B 1 697 ? -4.066 -9.172 12.141 1 97.75 697 MET B O 1
ATOM 11207 N N . VAL B 1 698 ? -2.705 -8.461 10.531 1 97.81 698 VAL B N 1
ATOM 11208 C CA . VAL B 1 698 ? -2.906 -9.609 9.656 1 97.81 698 VAL B CA 1
ATOM 11209 C C . VAL B 1 698 ? -2.443 -10.883 10.375 1 97.81 698 VAL B C 1
ATOM 11211 O O . VAL B 1 698 ? -3.162 -11.883 10.398 1 97.81 698 VAL B O 1
ATOM 11214 N N . GLN B 1 699 ? -1.316 -10.828 11.031 1 96.5 699 GLN B N 1
ATOM 11215 C CA . GLN B 1 699 ? -0.746 -12 11.688 1 96.5 699 GLN B CA 1
ATOM 11216 C C . GLN B 1 699 ? -1.558 -12.391 12.914 1 96.5 699 GLN B C 1
ATOM 11218 O O . GLN B 1 699 ? -1.529 -13.547 13.344 1 96.5 699 GLN B O 1
ATOM 11223 N N . ARG B 1 700 ? -2.332 -11.406 13.422 1 96.88 700 ARG B N 1
ATOM 11224 C CA . ARG B 1 700 ? -3.223 -11.695 14.539 1 96.88 700 ARG B CA 1
ATOM 11225 C C . ARG B 1 700 ? -4.645 -11.961 14.055 1 96.88 700 ARG B C 1
ATOM 11227 O O . ARG B 1 700 ? -5.559 -12.141 14.867 1 96.88 700 ARG B O 1
ATOM 11234 N N . GLU B 1 701 ? -4.828 -11.922 12.75 1 96.44 701 GLU B N 1
ATOM 11235 C CA . GLU B 1 701 ? -6.117 -12.141 12.102 1 96.44 701 GLU B CA 1
ATOM 11236 C C . GLU B 1 701 ? -7.16 -11.141 12.586 1 96.44 701 GLU B C 1
ATOM 11238 O O . GLU B 1 701 ? -8.344 -11.477 12.711 1 96.44 701 GLU B O 1
ATOM 11243 N N . GLN B 1 702 ? -6.688 -9.891 13.023 1 96.31 702 GLN B N 1
ATOM 11244 C CA . GLN B 1 702 ? -7.602 -8.797 13.344 1 96.31 702 GLN B CA 1
ATOM 11245 C C . GLN B 1 702 ? -8.156 -8.156 12.07 1 96.31 702 GLN B C 1
ATOM 11247 O O . GLN B 1 702 ? -7.391 -7.754 11.188 1 96.31 702 GLN B O 1
ATOM 11252 N N . MET B 1 703 ? -9.469 -8.094 12.094 1 94.06 703 MET B N 1
ATOM 11253 C CA . MET B 1 703 ? -10.109 -7.594 10.883 1 94.06 703 MET B CA 1
ATOM 11254 C C . MET B 1 703 ? -10.086 -6.07 10.852 1 94.06 703 MET B C 1
ATOM 11256 O O . MET B 1 703 ? -10.352 -5.418 11.859 1 94.06 703 MET B O 1
ATOM 11260 N N . PHE B 1 704 ? -9.688 -5.461 9.734 1 97.75 704 PHE B N 1
ATOM 11261 C CA . PHE B 1 704 ? -9.688 -4.027 9.469 1 97.75 704 PHE B CA 1
ATOM 11262 C C . PHE B 1 704 ? -9.852 -3.754 7.977 1 97.75 704 PHE B C 1
ATOM 11264 O O . PHE B 1 704 ? -9.766 -4.672 7.156 1 97.75 704 PHE B O 1
ATOM 11271 N N . GLU B 1 705 ? -10.211 -2.582 7.613 1 97.94 705 GLU B N 1
ATOM 11272 C CA . GLU B 1 705 ? -10.25 -2.109 6.23 1 97.94 705 GLU B CA 1
ATOM 11273 C C . GLU B 1 705 ? -9.18 -1.054 5.977 1 97.94 705 GLU B C 1
ATOM 11275 O O . GLU B 1 705 ? -9.047 -0.102 6.75 1 97.94 705 GLU B O 1
ATOM 11280 N N . LEU B 1 706 ? -8.367 -1.278 4.992 1 98.31 706 LEU B N 1
ATOM 11281 C CA . LEU B 1 706 ? -7.34 -0.309 4.613 1 98.31 706 LEU B CA 1
ATOM 11282 C C . LEU B 1 706 ? -7.707 0.38 3.303 1 98.31 706 LEU B C 1
ATOM 11284 O O . LEU B 1 706 ? -7.973 -0.285 2.299 1 98.31 706 LEU B O 1
ATOM 11288 N N . VAL B 1 707 ? -7.844 1.661 3.32 1 98.5 707 VAL B N 1
ATOM 11289 C CA . VAL B 1 707 ? -8 2.482 2.123 1 98.5 707 VAL B CA 1
ATOM 11290 C C . VAL B 1 707 ? -6.664 3.137 1.768 1 98.5 707 VAL B C 1
ATOM 11292 O O . VAL B 1 707 ? -6.25 4.105 2.41 1 98.5 707 VAL B O 1
ATOM 11295 N N . THR B 1 708 ? -6.023 2.576 0.766 1 98.19 708 THR B N 1
ATOM 11296 C CA . THR B 1 708 ? -4.773 3.129 0.263 1 98.19 708 THR B CA 1
ATOM 11297 C C . THR B 1 708 ? -5.035 4.172 -0.817 1 98.19 708 THR B C 1
ATOM 11299 O O . THR B 1 708 ? -5.781 3.918 -1.765 1 98.19 708 THR B O 1
ATOM 11302 N N . LEU B 1 709 ? -4.477 5.328 -0.661 1 98.31 709 LEU B N 1
ATOM 11303 C CA . LEU B 1 709 ? -4.566 6.395 -1.653 1 98.31 709 LEU B CA 1
ATOM 11304 C C . LEU B 1 709 ? -3.223 6.613 -2.338 1 98.31 709 LEU B C 1
ATOM 11306 O O . LEU B 1 709 ? -2.355 7.305 -1.802 1 98.31 709 LEU B O 1
ATOM 11310 N N . PRO B 1 710 ? -3.062 6.059 -3.541 1 97.44 710 PRO B N 1
ATOM 11311 C CA . PRO B 1 710 ? -1.767 6.113 -4.223 1 97.44 710 PRO B CA 1
ATOM 11312 C C . PRO B 1 710 ? -1.307 7.539 -4.508 1 97.44 710 PRO B C 1
ATOM 11314 O O . PRO B 1 710 ? -2.041 8.32 -5.125 1 97.44 710 PRO B O 1
ATOM 11317 N N . GLY B 1 711 ? -0.134 7.898 -4.039 1 96.75 711 GLY B N 1
ATOM 11318 C CA . GLY B 1 711 ? 0.491 9.172 -4.355 1 96.75 711 GLY B CA 1
ATOM 11319 C C . GLY B 1 711 ? -0.025 10.32 -3.506 1 96.75 711 GLY B C 1
ATOM 11320 O O . GLY B 1 711 ? 0.387 11.469 -3.686 1 96.75 711 GLY B O 1
ATOM 11321 N N . ALA B 1 712 ? -0.907 10.086 -2.559 1 97.12 712 ALA B N 1
ATOM 11322 C CA . ALA B 1 712 ? -1.479 11.156 -1.749 1 97.12 712 ALA B CA 1
ATOM 11323 C C . ALA B 1 712 ? -0.547 11.531 -0.599 1 97.12 712 ALA B C 1
ATOM 11325 O O . ALA B 1 712 ? 0.17 10.68 -0.07 1 97.12 712 ALA B O 1
ATOM 11326 N N . ASN B 1 713 ? -0.637 12.781 -0.22 1 95.75 713 ASN B N 1
ATOM 11327 C CA . ASN B 1 713 ? 0.146 13.305 0.894 1 95.75 713 ASN B CA 1
ATOM 11328 C C . ASN B 1 713 ? -0.601 13.164 2.219 1 95.75 713 ASN B C 1
ATOM 11330 O O . ASN B 1 713 ? -1.572 12.414 2.312 1 95.75 713 ASN B O 1
ATOM 11334 N N . HIS B 1 714 ? -0.069 13.781 3.268 1 95.06 714 HIS B N 1
ATOM 11335 C CA . HIS B 1 714 ? -0.639 13.703 4.609 1 95.06 714 HIS B CA 1
ATOM 11336 C C . HIS B 1 714 ? -2.059 14.258 4.637 1 95.06 714 HIS B C 1
ATOM 11338 O O . HIS B 1 714 ? -2.92 13.742 5.348 1 95.06 714 HIS B O 1
ATOM 11344 N N . GLY B 1 715 ? -2.307 15.344 3.893 1 93.31 715 GLY B N 1
ATOM 11345 C CA . GLY B 1 715 ? -3.65 15.875 3.73 1 93.31 715 GLY B CA 1
ATOM 11346 C C . GLY B 1 715 ? -4.461 15.148 2.676 1 93.31 715 GLY B C 1
ATOM 11347 O O . GLY B 1 715 ? -4.93 15.758 1.714 1 93.31 715 GLY B O 1
ATOM 11348 N N . TRP B 1 716 ? -4.609 13.914 2.846 1 93.12 716 TRP B N 1
ATOM 11349 C CA . TRP B 1 716 ? -5.18 13.008 1.856 1 93.12 716 TRP B CA 1
ATOM 11350 C C . TRP B 1 716 ? -6.586 13.453 1.459 1 93.12 716 TRP B C 1
ATOM 11352 O O . TRP B 1 716 ? -7.039 13.172 0.348 1 93.12 716 TRP B O 1
ATOM 11362 N N . ASP B 1 717 ? -7.246 14.133 2.289 1 91 717 ASP B N 1
ATOM 11363 C CA . ASP B 1 717 ? -8.625 14.555 2.072 1 91 717 ASP B CA 1
ATOM 11364 C C . ASP B 1 717 ? -8.688 15.906 1.356 1 91 717 ASP B C 1
ATOM 11366 O O . ASP B 1 717 ? -9.773 16.438 1.101 1 91 717 ASP B O 1
ATOM 11370 N N . ALA B 1 718 ? -7.52 16.438 1.033 1 89.12 718 ALA B N 1
ATOM 11371 C CA . ALA B 1 718 ? -7.512 17.75 0.388 1 89.12 718 ALA B CA 1
ATOM 11372 C C . ALA B 1 718 ? -6.668 17.734 -0.883 1 89.12 718 ALA B C 1
ATOM 11374 O O . ALA B 1 718 ? -6.273 18.781 -1.388 1 89.12 718 ALA B O 1
ATOM 11375 N N . GLU B 1 719 ? -6.344 16.562 -1.369 1 89.56 719 GLU B N 1
ATOM 11376 C CA . GLU B 1 719 ? -5.527 16.438 -2.572 1 89.56 719 GLU B CA 1
ATOM 11377 C C . GLU B 1 719 ? -6.254 16.984 -3.793 1 89.56 719 GLU B C 1
ATOM 11379 O O . GLU B 1 719 ? -5.668 17.734 -4.59 1 89.56 719 GLU B O 1
ATOM 11384 N N . ASN B 1 720 ? -7.422 16.641 -4.02 1 93.62 720 ASN B N 1
ATOM 11385 C CA . ASN B 1 720 ? -8.344 17.078 -5.07 1 93.62 720 ASN B CA 1
ATOM 11386 C C . ASN B 1 720 ? -9.766 16.594 -4.805 1 93.62 720 ASN B C 1
ATOM 11388 O O . ASN B 1 720 ? -9.984 15.734 -3.945 1 93.62 720 ASN B O 1
ATOM 11392 N N . ILE B 1 721 ? -10.695 17.125 -5.508 1 95 721 ILE B N 1
ATOM 11393 C CA . ILE B 1 721 ? -12.109 16.938 -5.23 1 95 721 ILE B CA 1
ATOM 11394 C C . ILE B 1 721 ? -12.477 15.461 -5.426 1 95 721 ILE B C 1
ATOM 11396 O O . ILE B 1 721 ? -13.109 14.852 -4.559 1 95 721 ILE B O 1
ATOM 11400 N N . PRO B 1 722 ? -12.062 14.742 -6.512 1 96.5 722 PRO B N 1
ATOM 11401 C CA . PRO B 1 722 ? -12.453 13.344 -6.668 1 96.5 722 PRO B CA 1
ATOM 11402 C C . PRO B 1 722 ? -11.953 12.461 -5.523 1 96.5 722 PRO B C 1
ATOM 11404 O O . PRO B 1 722 ? -12.703 11.625 -5.008 1 96.5 722 PRO B O 1
ATOM 11407 N N . GLN B 1 723 ? -10.742 12.594 -5.152 1 96.5 723 GLN B N 1
ATOM 11408 C CA . GLN B 1 723 ? -10.203 11.797 -4.055 1 96.5 723 GLN B CA 1
ATOM 11409 C C . GLN B 1 723 ? -10.914 12.117 -2.742 1 96.5 723 GLN B C 1
ATOM 11411 O O . GLN B 1 723 ? -11.172 11.227 -1.935 1 96.5 723 GLN B O 1
ATOM 11416 N N . THR B 1 724 ? -11.172 13.445 -2.508 1 95.81 724 THR B N 1
ATOM 11417 C CA . THR B 1 724 ? -11.914 13.852 -1.318 1 95.81 724 THR B CA 1
ATOM 11418 C C . THR B 1 724 ? -13.273 13.156 -1.266 1 95.81 724 THR B C 1
ATOM 11420 O O . THR B 1 724 ? -13.625 12.555 -0.25 1 95.81 724 THR B O 1
ATOM 11423 N N . ARG B 1 725 ? -14 13.25 -2.357 1 96.75 725 ARG B N 1
ATOM 11424 C CA . ARG B 1 725 ? -15.328 12.641 -2.434 1 96.75 725 ARG B CA 1
ATOM 11425 C C . ARG B 1 725 ? -15.242 11.133 -2.254 1 96.75 725 ARG B C 1
ATOM 11427 O O . ARG B 1 725 ? -16.016 10.547 -1.484 1 96.75 725 ARG B O 1
ATOM 11434 N N . PHE B 1 726 ? -14.289 10.5 -2.938 1 97.44 726 PHE B N 1
ATOM 11435 C CA . PHE B 1 726 ? -14.086 9.062 -2.801 1 97.44 726 PHE B CA 1
ATOM 11436 C C . PHE B 1 726 ? -13.867 8.68 -1.34 1 97.44 726 PHE B C 1
ATOM 11438 O O . PHE B 1 726 ? -14.523 7.773 -0.823 1 97.44 726 PHE B O 1
ATOM 11445 N N . SER B 1 727 ? -12.93 9.367 -0.71 1 97.19 727 SER B N 1
ATOM 11446 C CA . SER B 1 727 ? -12.555 9.07 0.666 1 97.19 727 SER B CA 1
ATOM 11447 C C . SER B 1 727 ? -13.734 9.25 1.617 1 97.19 727 SER B C 1
ATOM 11449 O O . SER B 1 727 ? -14 8.391 2.457 1 97.19 727 SER B O 1
ATOM 11451 N N . PHE B 1 728 ? -14.461 10.344 1.485 1 96.62 728 PHE B N 1
ATOM 11452 C CA . PHE B 1 728 ? -15.562 10.617 2.402 1 96.62 728 PHE B CA 1
ATOM 11453 C C . PHE B 1 728 ? -16.734 9.672 2.15 1 96.62 728 PHE B C 1
ATOM 11455 O O . PHE B 1 728 ? -17.438 9.273 3.086 1 96.62 728 PHE B O 1
ATOM 11462 N N . LYS B 1 729 ? -16.938 9.281 0.927 1 97.25 729 LYS B N 1
ATOM 11463 C CA . LYS B 1 729 ? -17.953 8.273 0.647 1 97.25 729 LYS B CA 1
ATOM 11464 C C . LYS B 1 729 ? -17.594 6.938 1.284 1 97.25 729 LYS B C 1
ATOM 11466 O O . LYS B 1 729 ? -18.453 6.238 1.813 1 97.25 729 LYS B O 1
ATOM 11471 N N . LYS B 1 730 ? -16.297 6.578 1.198 1 97.62 730 LYS B N 1
ATOM 11472 C CA . LYS B 1 730 ? -15.836 5.367 1.866 1 97.62 730 LYS B CA 1
ATOM 11473 C C . LYS B 1 730 ? -16.094 5.434 3.369 1 97.62 730 LYS B C 1
ATOM 11475 O O . LYS B 1 730 ? -16.547 4.457 3.971 1 97.62 730 LYS B O 1
ATOM 11480 N N . MET B 1 731 ? -15.797 6.539 3.951 1 97.12 731 MET B N 1
ATOM 11481 C CA . MET B 1 731 ? -15.984 6.719 5.387 1 97.12 731 MET B CA 1
ATOM 11482 C C . MET B 1 731 ? -17.453 6.598 5.766 1 97.12 731 MET B C 1
ATOM 11484 O O . MET B 1 731 ? -17.797 5.926 6.738 1 97.12 731 MET B O 1
ATOM 11488 N N . VAL B 1 732 ? -18.328 7.246 4.988 1 96.5 732 VAL B N 1
ATOM 11489 C CA . VAL B 1 732 ? -19.766 7.23 5.25 1 96.5 732 VAL B CA 1
ATOM 11490 C C . VAL B 1 732 ? -20.297 5.805 5.148 1 96.5 732 VAL B C 1
ATOM 11492 O O . VAL B 1 732 ? -21.047 5.348 6.012 1 96.5 732 VAL B O 1
ATOM 11495 N N . GLU B 1 733 ? -19.828 5.133 4.125 1 96 733 GLU B N 1
ATOM 11496 C CA . GLU B 1 733 ? -20.266 3.748 3.957 1 96 733 GLU B CA 1
ATOM 11497 C C . GLU B 1 733 ? -19.859 2.895 5.156 1 96 733 GLU B C 1
ATOM 11499 O O . GLU B 1 733 ? -20.625 2.061 5.625 1 96 733 GLU B O 1
ATOM 11504 N N . PHE B 1 734 ? -18.688 3.025 5.594 1 97.56 734 PHE B N 1
ATOM 11505 C CA . PHE B 1 734 ? -18.156 2.279 6.73 1 97.56 734 PHE B CA 1
ATOM 11506 C C . PHE B 1 734 ? -18.969 2.572 7.988 1 97.56 734 PHE B C 1
ATOM 11508 O O . PHE B 1 734 ? -19.359 1.652 8.711 1 97.56 734 PHE B O 1
ATOM 11515 N N . PHE B 1 735 ? -19.25 3.885 8.305 1 97.38 735 PHE B N 1
ATOM 11516 C CA . PHE B 1 735 ? -20.016 4.27 9.477 1 97.38 735 PHE B CA 1
ATOM 11517 C C . PHE B 1 735 ? -21.453 3.795 9.367 1 97.38 735 PHE B C 1
ATOM 11519 O O . PHE B 1 735 ? -22.062 3.369 10.352 1 97.38 735 PHE B O 1
ATOM 11526 N N . ASP B 1 736 ? -22 3.869 8.203 1 94.94 736 ASP B N 1
ATOM 11527 C CA . ASP B 1 736 ? -23.375 3.396 8.023 1 94.94 736 ASP B CA 1
ATOM 11528 C C . ASP B 1 736 ? -23.484 1.903 8.312 1 94.94 736 ASP B C 1
ATOM 11530 O O . ASP B 1 736 ? -24.406 1.467 9 1 94.94 736 ASP B O 1
ATOM 11534 N N . ARG B 1 737 ? -22.516 1.177 7.914 1 94.25 737 ARG B N 1
ATOM 11535 C CA . ARG B 1 737 ? -22.516 -0.273 8.086 1 94.25 737 ARG B CA 1
ATOM 11536 C C . ARG B 1 737 ? -22.266 -0.656 9.539 1 94.25 737 ARG B C 1
ATOM 11538 O O . ARG B 1 737 ? -22.891 -1.585 10.055 1 94.25 737 ARG B O 1
ATOM 11545 N N . ASN B 1 738 ? -21.406 0.055 10.203 1 97.06 738 ASN B N 1
ATOM 11546 C CA . ASN B 1 738 ? -20.891 -0.452 11.469 1 97.06 738 ASN B CA 1
ATOM 11547 C C . ASN B 1 738 ? -21.422 0.345 12.656 1 97.06 738 ASN B C 1
ATOM 11549 O O . ASN B 1 738 ? -21.281 -0.07 13.805 1 97.06 738 ASN B O 1
ATOM 11553 N N . VAL B 1 739 ? -22.047 1.545 12.383 1 97.56 739 VAL B N 1
ATOM 11554 C CA . VAL B 1 739 ? -22.547 2.377 13.477 1 97.56 739 VAL B CA 1
ATOM 11555 C C . VAL B 1 739 ? -24.047 2.59 13.32 1 97.56 739 VAL B C 1
ATOM 11557 O O . VAL B 1 739 ? -24.844 1.994 14.055 1 97.56 739 VAL B O 1
ATOM 11560 N N . LYS B 1 740 ? -24.438 3.211 12.25 1 94.75 740 LYS B N 1
ATOM 11561 C CA . LYS B 1 740 ? -25.844 3.572 12.07 1 94.75 740 LYS B CA 1
ATOM 11562 C C . LYS B 1 740 ? -26.719 2.328 11.953 1 94.75 740 LYS B C 1
ATOM 11564 O O . LYS B 1 740 ? -27.75 2.227 12.617 1 94.75 740 LYS B O 1
ATOM 11569 N N . ASN B 1 741 ? -26.297 1.354 11.133 1 90.56 741 ASN B N 1
ATOM 11570 C CA . ASN B 1 741 ? -27.125 0.189 10.828 1 90.56 741 ASN B CA 1
ATOM 11571 C C . ASN B 1 741 ? -26.609 -1.064 11.523 1 90.56 741 ASN B C 1
ATOM 11573 O O . ASN B 1 741 ? -26.875 -2.184 11.086 1 90.56 741 ASN B O 1
ATOM 11577 N N . ARG B 1 742 ? -25.812 -0.754 12.484 1 87.94 742 ARG B N 1
ATOM 11578 C CA . ARG B 1 742 ? -25.281 -1.887 13.227 1 87.94 742 ARG B CA 1
ATOM 11579 C C . ARG B 1 742 ? -26.406 -2.762 13.781 1 87.94 742 ARG B C 1
ATOM 11581 O O . ARG B 1 742 ? -27.422 -2.25 14.242 1 87.94 742 ARG B O 1
ATOM 11588 N N . LYS B 1 743 ? -26.438 -4.141 13.609 1 67.75 743 LYS B N 1
ATOM 11589 C CA . LYS B 1 743 ? -27.453 -5.094 14.07 1 67.75 743 LYS B CA 1
ATOM 11590 C C . LYS B 1 743 ? -27.25 -5.434 15.547 1 67.75 743 LYS B C 1
ATOM 11592 O O . LYS B 1 743 ? -26.125 -5.43 16.047 1 67.75 743 LYS B O 1
#

Organism: NCBI:txid68569

InterPro domains:
  IPR001375 Peptidase S9, prolyl oligopeptidase, catalytic domain [PF00326] (542-741)
  IPR002469 Dipeptidylpeptidase IV, N-terminal domain [PF00930] (214-451)
  IPR029058 Alpha/Beta hydrolase fold [G3DSA:3.40.50.1820] (488-741)
  IPR029058 Alpha/Beta hydrolase fold [SSF53474] (491-740)
  IPR050278 Serine protease S9B/DPPIV [PTHR11731] (213-737)

Foldseek 3Di:
DDPDDDDDDDDDDDDDDDDDDDPPPPDPDDDPDDPPPPPPPVFFPDDLDQCFDQQHQQFDFKDAWEADLVRQKIWIWGDQRRGQATFIKIAGPVVRAIDTQDDPCVPPDSQVSQNHWDYWYDAPPCKIWTDGQQWIWIQDNVSDIDTAPVVFGNWDDWDAFSVRFKIKIWTFAPPADPQFRATWIWMDTSPDDRPDDTDTLDGDNPSQWHWDAWDAANVNFKIKTKIKHLPQFDKDWQWFDDPRDIDTDIYRAHFFPGDDIFMWIWMAGPVVSDIDIADDPGRRWDWPDKDADNVRQKMKTWTAGLLRQKTWIWMAGNVPNDIDTQDIDGHPLFFDPLKDWDAAAPARWIWIQDQNVWEGFIWIDHTRPDDTHGADDDQKHWNDWDAQRVVQKIWTWICPPHLQFTFIWMAGVVHDDIGTQEAPDGWYWDWDARPNNQKTFIFTFFQLHATFTWMGGSVDGRDIHTHGRGRDPVSVVRQFWDWDKDWFAQPVPGDIWIKIKTAGPPDDLQDAFFEEEDQADPAAQHRGHLRDPDASCSSLCRVCRSVTYMYMYIGFALHPIRTRVSNSVLALPALHRRLSRSVRRVVVCVVSVHHDQQFYEYEHEASSLLNQLSNQQVPPRRHLEYEYELYQQFSSRAHSSNCNRNNGQDDPCPPVSRLNNGSLNRNLRHDHEYEYEYESSEPRRHVVSVVSSVVVCVVVVNDYHYHYDGPAYSNQLVPGSVSVSVVSVVVVVVSCDRRVPND/DDDDDDDDDDDDDDDDDDDDDDDPPPDPDDDPDDPPDPPPPVFFPDDLDQCFDQQHQQFDFKDAWEADLVRQKIWIWGDQRRGQATFIKIAGPVVRAIDTQDDVCVPPDSQVSQNHWDYWYDAPPCKIWTDGQQWIWIQDNVSDIDTAPVVFGNWDDWDAFSVRFKIKIWTFAPPADPQFRATWIWMDTSPDDRVDDTDTLDGDNPSQWHWDAWDAANVNFKIKTKIKHLVQFDKDWQWFDDPRDIDTDIYRAHFFPGDDIFMWIWMAGPVVSDIDIADDPGRRWDWPDKDADNVRQKMKTWTAGLLRQKTWIWMAGNVPNDIDTQDMDGHPLFFDPLKDWDAAAPARWIWIQDQNVWEGFIWIDHTRPDDTHGADDDQKHWNDWDAQNVVQKIWTWIQPVHLQATFIWMAGVVHDDIGTQEAPDGWYWDWDARPNNQKTFIFTFFQLHATFTWMGGSVDGRDIHTHGRGRDPVSVVGQFWDWDKDWFAQPVPGDIWIKIKTAGPPDDLQDAFFEEEDQADPEAQHRGHLRDPDAPCSSLCRVCRSVTYMYMYIGFALYPIRTRVSNSVLALPALHRRLSRSVRVVVVCVVSVHHDQQFYEYEHEASSLLNQLSNQQVPPRRHLEYEYELYQQFSSRAHSSNCNRNNGQDDPCPPVSRLNNGSLNRNLRHDHEYEYEYESSEPRRHVVSVVSSVVVCVVVVNDYHYHYDGPAYSNQLVPGSVSVSVVSVVVVVVSCDRRVPND

Sequence (1486 aa):
MIKFSVSVRAMSAALMIASPGVAVPVFAQQAQGPVRGTASVPGTSFSIDELYRYKSLVGIDPQGYSWAADGSAVLFLWNDEGYAFRDIWAWSPRTGQKTRLTFLGKDSKPEAEARGIAQAVFLDHGRVAFT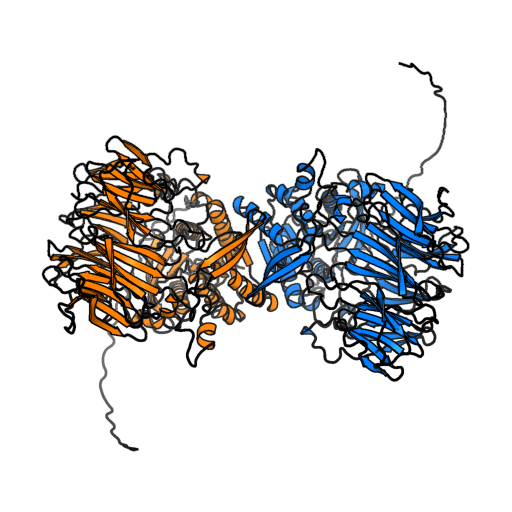LGGQLHIREADGKIVKVEGDKRGIRKLAVSPDGGRLAFLAAAPNGSPVAAGGQLWVRDAAAGEGAAATRLAGSDDPKLYIEDYKWADSGKAIAFQQADDRAMPERDIYYDAKGKLQNNRVIRAFPGEETSKTVIGVVDLATARSRLFERPDPKHDVWGYGLSHDGKRLFVSGADMEAKEHTIYLYDAATGTRETFYQLREPRHLRPDWQVAWAPGDDGLIILTDRDGWLQLYHQKKAGQAPRQITSGKWEIASFEVDAKNGQLYFTANESALQDRQLYRVPVAGGKIQRISGPAGGTHEPVYSPDFSRIADWYSNDDTPPELYVIDTAKPGKAAQVTKSPQPDFYGQSWARTSYVRFPSHVDGINLLGRVSVPADFDPAKKYPVIVGSVYSDAVRNQWGGRRAHPTWGLDQYLVAQGYIVLTVNIRGSWGQGREHNQTQYESYGETDINDLESGVRYLIAQGHADPKRIGIWGSSYGGLMTIMSLSKKPGLYAAGIAGAPATNVWHAFPAQMWIMGPPEGPDMPARYEAQSALYQAKGIRDPLMIIHGTRDSVVLYSDTMALAEQMVQREQMFELVTLPGANHGWDAENIPQTRFSFKKMVEFFDRNVKNRKMIKFSVSVRAMSAALMIASPGVAVPVFAQQAQGPVRGTASVPGTSFSIDELYRYKSLVGIDPQGYSWAADGSAVLFLWNDEGYAFRDIWAWSPRTGQKTRLTFLGKDSKPEAEARGIAQAVFLDHGRVAFTLGGQLHIREADGKIVKVEGDKRGIRKLAVSPDGGRLAFLAAAPNGSPVAAGGQLWVRDAAAGEGAAATRLAGSDDPKLYIEDYKWADSGKAIAFQQADDRAMPERDIYYDAKGKLQNNRVIRAFPGEETSKTVIGVVDLATARSRLFERPDPKHDVWGYGLSHDGKRLFVSGADMEAKEHTIYLYDAATGTRETFYQLREPRHLRPDWQVAWAPGDDGLIILTDRDGWLQLYHQKKAGQAPRQITSGKWEIASFEVDAKNGQLYFTANESALQDRQLYRVPVAGGKIQRISGPAGGTHEPVYSPDFSRIADWYSNDDTPPELYVIDTAKPGKAAQVTKSPQPDFYGQSWARTSYVRFPSHVDGINLLGRVSVPADFDPAKKYPVIVGSVYSDAVRNQWGGRRAHPTWGLDQYLVAQGYIVLTVNIRGSWGQGREHNQTQYESYGETDINDLESGVRYLIAQGHADPKRIGIWGSSYGGLMTIMSLSKKPGLYAAGIAGAPATNVWHAFPAQMWIMGPPEGPDMPARYEAQSALYQAKGIRDPLMIIHGTRDSVVLYSDTMALAEQMVQREQMFELVTLPGANHGWDAENIPQTRFSFKKMVEFFDRNVKNRK

Solvent-accessible surface area (backbone atoms only — not comparable to full-atom values): 77901 Å² total; per-residue (Å²): 134,82,78,78,76,81,87,83,83,76,90,87,86,84,88,89,83,88,79,88,85,80,82,79,81,74,79,75,75,82,84,75,76,86,76,76,70,81,56,70,64,93,62,51,78,66,43,67,61,64,59,53,45,61,64,24,40,64,24,35,64,60,41,56,73,29,53,29,87,84,50,62,31,34,34,31,30,36,24,83,80,7,39,58,33,20,29,44,30,38,36,25,79,87,75,69,47,74,45,77,69,52,74,77,50,76,79,58,56,65,89,67,57,49,56,50,52,73,44,53,42,59,50,65,83,71,19,35,39,33,25,48,90,24,30,43,33,36,32,41,67,88,57,55,70,45,72,31,65,78,90,52,42,58,38,44,75,74,46,61,33,74,83,48,57,30,35,32,33,31,24,34,18,91,68,36,41,97,58,33,44,36,8,26,36,31,38,30,57,50,81,55,61,65,87,57,78,60,43,77,54,48,64,39,65,51,22,43,36,17,40,77,47,72,45,71,30,70,79,48,51,34,34,39,34,34,35,38,37,40,78,73,31,42,74,44,80,36,68,35,35,42,94,69,38,85,44,70,58,52,38,72,56,43,34,52,85,50,52,61,54,32,50,41,43,32,39,29,32,65,88,73,46,50,68,48,74,47,86,61,99,53,38,60,34,45,76,69,42,69,51,65,36,78,84,56,53,32,33,41,44,31,28,24,45,62,38,37,30,30,46,36,29,35,36,27,36,56,87,76,53,52,71,44,75,42,44,76,50,76,39,92,54,34,51,77,80,76,49,48,72,46,76,33,64,96,56,87,19,34,32,37,35,39,46,90,87,38,30,34,31,40,25,44,29,62,48,62,81,51,79,60,41,72,36,50,83,62,100,30,28,50,73,49,72,49,76,40,55,92,76,42,33,32,36,31,29,24,20,73,90,38,69,41,28,25,42,38,32,36,31,42,68,90,32,66,75,70,42,69,40,46,46,89,70,80,19,32,56,51,75,45,66,26,78,83,54,54,34,29,46,27,42,36,23,16,70,87,34,65,54,28,38,27,39,32,41,59,89,45,52,43,48,67,45,78,73,53,75,30,50,37,79,68,49,78,72,55,67,61,60,46,72,48,75,48,74,49,50,28,79,86,80,51,53,79,37,46,34,42,39,31,31,34,75,80,64,53,77,88,40,63,24,35,31,35,40,34,70,41,62,81,51,48,57,34,31,20,41,64,31,42,92,74,68,84,47,40,46,56,53,48,39,44,17,56,73,53,22,32,34,35,34,61,40,34,63,56,28,75,55,65,38,50,74,51,25,35,64,29,49,63,21,53,58,44,50,43,38,47,39,47,48,22,54,51,52,49,37,38,73,69,43,40,34,35,72,74,16,21,28,32,30,13,38,33,68,11,7,22,32,27,50,30,38,38,16,77,38,56,73,57,38,32,25,30,34,20,30,38,39,44,26,47,55,74,60,30,56,43,70,50,22,18,36,62,44,67,85,65,65,90,58,58,67,54,61,52,42,67,41,10,33,61,73,48,49,85,44,47,76,43,52,36,36,38,36,39,16,42,50,13,82,71,42,51,40,50,50,52,36,33,38,49,42,53,32,33,62,65,49,50,74,65,43,49,47,77,36,53,59,25,38,69,60,44,63,68,74,45,62,43,43,23,47,32,51,51,50,51,49,49,52,51,43,41,56,40,19,74,59,47,129,137,80,76,85,74,89,81,87,76,94,76,82,87,90,83,91,87,83,84,81,82,83,79,79,79,76,79,75,78,82,84,75,78,86,76,75,69,79,55,71,63,91,63,52,78,69,42,66,63,63,58,53,46,59,64,24,43,62,24,35,64,60,39,56,72,28,53,27,88,82,50,60,31,35,33,31,31,34,24,81,79,8,40,57,34,21,31,44,30,36,34,25,77,86,77,71,46,74,46,77,68,51,74,78,50,76,79,58,56,64,89,66,57,48,56,49,53,74,44,53,41,61,48,65,83,71,19,34,40,33,27,47,90,24,30,42,32,36,32,40,67,88,55,55,70,44,73,32,64,78,91,52,40,58,37,44,76,76,46,61,33,75,80,49,56,32,35,33,34,31,24,34,17,90,68,36,40,98,57,32,43,36,7,26,37,30,38,30,58,51,81,54,60,67,86,58,74,61,44,78,55,47,63,38,65,50,22,43,35,17,42,77,48,73,45,74,32,70,78,48,52,33,35,38,34,34,33,37,37,39,76,73,31,42,72,43,79,37,67,33,36,42,94,69,37,84,43,69,57,51,38,70,56,44,33,52,82,51,52,61,52,32,48,41,44,32,38,31,32,66,88,74,47,50,70,48,74,47,86,60,99,55,38,60,35,45,75,70,43,68,51,66,36,79,85,56,52,33,33,40,42,30,27,25,45,64,37,38,30,30,46,36,29,37,37,25,35,58,88,78,51,52,72,46,77,43,44,76,49,74,38,92,57,35,49,77,81,79,49,47,72,45,76,34,65,96,55,87,19,34,34,37,35,39,46,89,86,38,26,33,30,39,24,44,28,63,48,61,82,50,78,61,42,72,36,49,85,63,98,31,28,50,74,49,73,48,76,39,55,91,78,43,32,33,36,32,29,23,21,73,91,36,67,41,28,25,42,39,32,36,31,41,67,90,32,66,75,72,41,68,42,45,47,88,71,79,20,32,56,50,75,45,67,27,77,85,54,54,34,29,46,27,41,36,22,15,71,86,35,64,53,28,36,28,38,30,42,61,90,44,52,44,48,67,46,76,73,53,74,29,50,38,79,67,50,80,73,55,69,61,61,45,71,49,75,47,75,49,49,29,77,86,80,51,53,79,38,45,32,41,38,32,30,32,75,78,64,54,79,87,41,63,25,34,31,35,39,34,70,37,56,80,53,45,55,34,32,21,41,63,31,45,89,75,66,83,49,41,45,56,53,48,40,46,15,58,73,53,22,32,35,36,34,60,39,31,60,54,27,75,55,65,39,49,74,51,23,34,63,30,49,64,23,54,56,45,50,43,37,46,38,48,48,24,54,51,50,49,37,38,72,70,42,40,34,34,73,74,15,21,28,32,29,12,41,33,66,12,7,21,32,26,50,29,37,37,16,77,38,59,73,58,39,33,24,31,34,20,29,38,38,43,27,48,53,74,60,30,57,43,69,51,22,19,37,62,44,68,84,64,65,89,58,57,66,54,60,51,42,66,42,9,32,61,72,48,49,86,44,47,75,41,50,37,36,38,35,37,18,43,50,14,82,71,41,49,40,50,50,52,35,34,38,48,41,52,33,33,62,66,49,51,75,68,46,50,46,78,37,52,59,24,38,67,60,44,65,68,74,42,62,42,44,24,46,32,51,51,51,53,51,50,51,51,43,41,55,40,19,73,58,47,130

Radius of gyration: 40.33 Å; Cα contacts (8 Å, |Δi|>4): 3698; chains: 2; bounding box: 88×113×137 Å